Protein AF-0000000084731675 (afdb_homodimer)

Secondary structure (DSSP, 8-state):
-----SSSEEEEEE--EEES-HHHHHHHHHHHHTTHHHHHHHHH---TTSSS--THHHHHHHHHHHHHT--SGGGHHHHHH-HHHHHHHT------HHHHHHHHHHHHHTSSHHHHHHHHHHHHHHHHHHHHHHHHHHTT--SSEEEEEEEEE--EE--STTSPBPTTSSBEE--EEEEEGGGTTEEEEEE--BTTS-TTTTHHHHHHHHHHTSPTTEEEEEEEE-GGG--HHHHHHHHHHT-EEEEEPP--HHHHHHHHTS-GGG-EEETTEEEEEEEE--TT-SS-EEEEEEEEEEE-S----TTS---EEEEEEEEEE---S-HHHHHHHHHHHHHHHHHHHHIIIIIT-TTS-S-SSHHHHHHHHHHHHHHHHHHHHHHHHTS-GGGTT--HHHHIIIII---EEEEEETTEEEEEEEGGGHHHHHHHHHHHHHHHHHHHH-/-----SSSEEEEEE--EEES-HHHHHHHHHHHHTTHHHHHHHHH-S-TTSSS--HHHHHHHHHHHHHHT--SGGGHHHHHH-HHHHHHHT------HHHHHHHHHHHHHTSSHHHHHHHHHHHHHHHHHHHHHHHHHHTT--SSEEEEEEEEE--EE--STTSEEPTTSSEEE--EEEEEGGGTTEEEEEE--BTTS-TTTTHHHHHHHHHHTSPTTEEEEEEEE-GGG--HHHHHHHHHHT-EEEEEPP--HHHHHHHHTS-GGG-EEETTEEEEEEEE--TT-SS-EEEEEEEEEEE-S----TTS---EEEEEEEEEE---S-HHHHHHHHHHHHHHHHHHHHIIIIIT-TTS-S-S-HHHHHHHHHHHHHHHHHHHHHHHHTS-GGGTT--HHHHIIIII---EEEEEETTEEEEEEEGGGHHHHHHHHHHHHHHHHHHHH-

Foldseek 3Di:
DPPPDDDPDDDDDDPFQKDLFPLLLLLLLLCVLLVLLVLLQVLQDQDPVNPDDGPSLQLVLLLSCLLQFHFALQSSVVVQPRVQSCVSSVHDGHDHSVVNLVVLCVCLPPGCLLVSLLSSLLSLLQLLVVVVQVVQVVVVHDQAAEWEKEKDWDWFAAPDPLFCQAPVRGRTKIKIWIFIVVSLGATQDIDIGGRPDQLLPPVLVRVVSSQVSHYPRYGYQEYEYEQSPVDQSSQQVCVVRNHKYKYWHDPDPQNVVQVVPDDPVQWDDDDQWTKGKDWDDDPNHPDIWMKIKTWHFDQPVPPDDPVDDSRTDIDITIMTTRDPDDSVVSVVVNVVCCVSVVVLVCLLCNSSNLSYAHDSDSSSSVSSSSSSSVSSSSVLVLQVQQADPVCNPPGSVVCSVPRRRFMWTWDQDPNDIDTDGDPVCVVVSVSSSVSSNVSSVVSVVD/DPPPDDDPDDDDDDPFQKDLFPLLLLLLLLCVLLVLLVLLQVLQDQDPVNPDDGPSLQLVLLLSCLLQFHFALQSSVVVQPRPQSCVSSVHDGHDHSVVNLVVLCVCLPPGCLLVSLLSSLLSLLQLLVVVVQVVQVVVVHDQAAEWEKEKDWDWFAAPDPLFCQAPVRGRTKIKIWIFIVVSLGATQDIDIGGRPDQLLPPVLVRVVSSQVSHYPRYGYQEYEYEQSPVDQSSVQVCVVRNHKYKYWHDPDPQVVVQVVPDDPVQWDDDDQWTKGKDWDDDPNHPDIWMKIKTWHFDQPVPPDDPVDPRRGDIDITIMTTRDPDDSVVSVVVNVVCCVSVVVLVCLLCNSSNLSYAHDSDSSSSVSSSSSSSSSSSSVLVLQVQQADPVCNPPGSVVCSVPRRRFMWTWDDDPNDIDTDGDPVCVVVSVSSSVSSNVSSVVSVVD

Solvent-accessible surface area (backbone atoms only — not comparable to full-atom values): 46870 Å² total; per-residue (Å²): 128,82,84,65,50,71,52,89,57,45,82,43,66,42,88,70,39,46,20,22,42,46,32,46,47,56,55,52,40,38,43,54,31,67,44,43,56,58,49,41,27,62,48,59,43,77,53,83,88,72,80,58,74,50,54,33,54,56,50,52,57,49,38,51,32,27,63,68,45,32,58,51,63,74,44,45,53,61,59,63,67,27,57,30,50,28,59,71,68,69,49,88,73,61,74,51,56,66,52,48,55,52,47,35,42,47,26,24,56,86,38,59,39,56,63,19,50,49,53,47,44,45,50,54,51,33,54,53,35,52,51,52,48,53,55,29,54,76,68,68,47,71,78,60,44,74,32,41,40,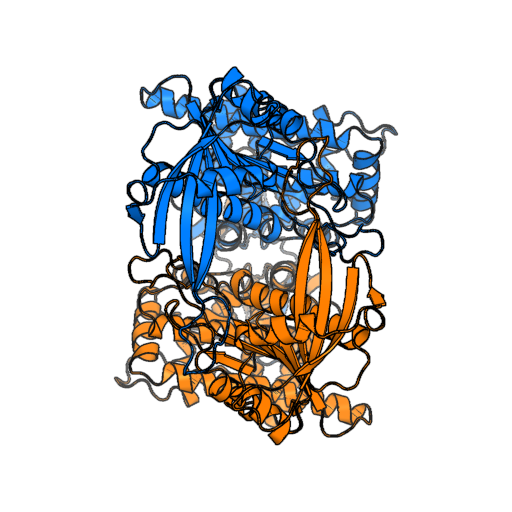38,47,49,72,46,82,27,67,40,88,53,88,76,37,44,47,19,89,85,74,40,27,15,32,35,32,36,38,33,29,26,58,80,60,79,48,32,67,62,36,70,45,73,34,58,14,68,55,62,79,55,61,64,52,52,66,50,50,53,49,38,65,68,50,50,30,83,52,49,42,69,41,31,38,39,36,48,42,57,58,59,41,40,67,43,51,42,50,26,62,73,70,62,31,37,36,44,25,28,43,47,83,15,70,68,50,47,52,54,57,68,65,54,56,76,85,58,51,38,84,43,93,83,29,31,34,34,69,50,75,45,73,52,94,76,32,85,58,73,35,37,34,36,38,32,40,30,64,36,67,28,67,24,78,46,58,92,84,48,72,65,47,56,40,75,44,76,50,42,34,35,26,69,63,83,66,57,63,69,56,52,51,55,57,54,55,48,43,58,61,50,51,49,49,51,50,44,41,45,26,64,56,37,23,53,46,54,70,90,55,86,45,66,41,23,31,37,36,51,46,51,50,40,51,44,38,50,40,49,47,50,48,43,32,68,65,42,43,56,78,89,40,68,83,59,51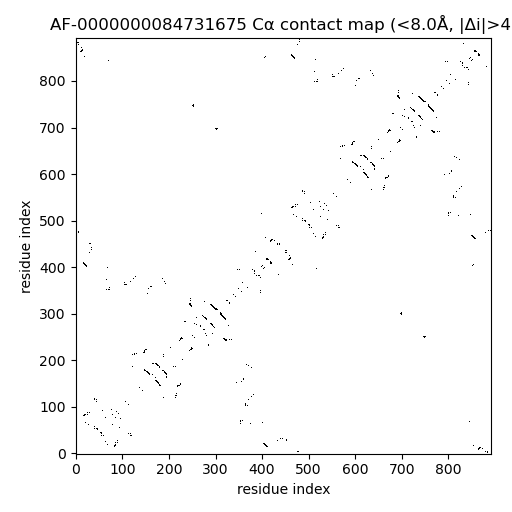,65,56,55,44,29,57,73,48,21,50,27,37,25,39,43,46,78,55,96,93,38,42,31,42,28,30,48,60,88,47,47,64,61,53,49,52,37,41,38,38,26,25,51,48,26,54,52,54,72,75,99,128,83,82,64,49,72,54,88,56,46,81,42,65,41,86,71,38,47,21,20,42,46,32,45,46,55,54,51,41,38,44,55,30,66,44,43,56,59,49,40,29,62,49,60,42,78,53,83,85,75,81,58,74,51,56,32,54,56,51,51,58,49,39,51,31,28,64,67,47,33,58,52,63,74,42,46,53,61,59,62,67,27,57,29,51,28,59,72,69,70,48,86,75,63,75,51,56,67,54,48,55,52,47,35,44,46,26,26,55,88,38,59,38,56,65,20,49,49,52,47,44,45,50,53,48,32,54,53,36,53,51,51,48,52,55,29,53,76,69,68,46,72,79,61,43,74,30,41,38,38,45,48,72,46,82,28,66,41,90,52,87,74,37,42,48,20,89,85,74,40,28,14,31,34,31,35,38,32,29,25,58,79,60,80,50,31,67,62,38,72,45,75,32,57,12,68,56,63,78,54,61,63,51,52,65,50,51,52,52,38,65,68,49,49,32,83,50,48,44,69,40,32,38,38,35,47,42,54,57,59,40,39,66,44,52,42,50,28,60,74,69,61,29,37,36,42,26,27,42,47,83,14,69,69,50,46,52,53,58,69,66,54,57,75,85,57,50,39,84,41,92,82,29,31,34,34,69,50,77,45,71,51,95,76,31,86,58,72,35,37,34,37,39,34,40,29,62,37,67,27,68,24,78,46,58,94,83,49,71,66,48,57,41,75,45,76,49,42,33,36,27,69,63,83,65,56,63,68,57,52,50,54,57,54,55,47,44,59,61,50,52,49,48,51,50,46,41,45,26,63,57,36,23,56,47,54,69,90,54,83,44,67,41,22,32,39,37,53,47,51,51,41,50,44,38,52,40,50,46,50,48,41,32,67,68,42,44,56,78,89,38,67,84,58,50,62,58,55,44,28,56,75,46,20,50,27,36,25,39,43,45,78,55,97,92,36,44,33,42,27,31,50,60,88,47,48,65,60,54,50,52,36,41,38,37,27,26,51,48,28,53,54,53,71,73,98

Structure (mmCIF, N/CA/C/O backbone):
data_AF-0000000084731675-model_v1
#
loop_
_entity.id
_entity.type
_entity.pdbx_description
1 polymer 'Probable transposase'
#
loop_
_atom_site.group_PDB
_atom_site.id
_atom_site.type_symbol
_atom_site.label_atom_id
_atom_site.label_alt_id
_atom_site.label_comp_id
_atom_site.label_asym_id
_atom_site.label_entity_id
_atom_site.label_seq_id
_atom_site.pdbx_PDB_ins_code
_atom_site.Cartn_x
_atom_site.Cartn_y
_atom_site.Cartn_z
_atom_site.occupancy
_atom_site.B_iso_or_equiv
_atom_site.auth_seq_id
_atom_site.auth_comp_id
_atom_site.auth_asym_id
_atom_site.auth_atom_id
_atom_site.pdbx_PDB_model_num
ATOM 1 N N . MET A 1 1 ? -35.625 -25.625 -14.922 1 35.34 1 MET A N 1
ATOM 2 C CA . MET A 1 1 ? -34.719 -24.562 -15.32 1 35.34 1 MET A CA 1
ATOM 3 C C . MET A 1 1 ? -33.312 -24.812 -14.781 1 35.34 1 MET A C 1
ATOM 5 O O . MET A 1 1 ? -33.125 -25.016 -13.578 1 35.34 1 MET A O 1
ATOM 9 N N . VAL A 1 2 ? -32.469 -25.406 -15.547 1 47.28 2 VAL A N 1
ATOM 10 C CA . VAL A 1 2 ? -31.141 -25.953 -15.219 1 47.28 2 VAL A CA 1
ATOM 11 C C . VAL A 1 2 ? -30.375 -24.953 -14.352 1 47.28 2 VAL A C 1
ATOM 13 O O . VAL A 1 2 ? -30.406 -23.75 -14.602 1 47.28 2 VAL A O 1
ATOM 16 N N . ARG A 1 3 ? -30.016 -25.359 -13.07 1 59.03 3 ARG A N 1
ATOM 17 C CA . ARG A 1 3 ? -29.281 -24.594 -12.062 1 59.03 3 ARG A CA 1
ATOM 18 C C . ARG A 1 3 ? -28.016 -23.984 -12.641 1 59.03 3 ARG A C 1
ATOM 20 O O . ARG A 1 3 ? -27.125 -24.703 -13.102 1 59.03 3 ARG A O 1
ATOM 27 N N . GLN A 1 4 ? -28.016 -22.625 -13.023 1 73 4 GLN A N 1
ATOM 28 C CA . GLN A 1 4 ? -26.891 -21.984 -13.703 1 73 4 GLN A CA 1
ATOM 29 C C . GLN A 1 4 ? -26.047 -21.172 -12.719 1 73 4 GLN A C 1
ATOM 31 O O . GLN A 1 4 ? -25.547 -20.094 -13.07 1 73 4 GLN A O 1
ATOM 36 N N . HIS A 1 5 ? -26.188 -21.609 -11.344 1 82.31 5 HIS A N 1
ATOM 37 C CA . HIS A 1 5 ? -25.328 -20.969 -10.359 1 82.31 5 HIS A CA 1
ATOM 38 C C . HIS A 1 5 ? -24.625 -22 -9.484 1 82.31 5 HIS A C 1
ATOM 40 O O . HIS A 1 5 ? -25.078 -23.141 -9.383 1 82.31 5 HIS A O 1
ATOM 46 N N . VAL A 1 6 ? -23.5 -21.625 -8.969 1 88.19 6 VAL A N 1
ATOM 47 C CA . VAL A 1 6 ? -22.688 -22.516 -8.148 1 88.19 6 VAL A CA 1
ATOM 48 C C . VAL A 1 6 ? -23.297 -22.641 -6.754 1 88.19 6 VAL A C 1
ATOM 50 O O . VAL A 1 6 ? -23.516 -23.75 -6.258 1 88.19 6 VAL A O 1
ATOM 53 N N . LEU A 1 7 ? -23.688 -21.562 -6.105 1 90.5 7 LEU A N 1
ATOM 54 C CA . LEU A 1 7 ? -24.328 -21.547 -4.793 1 90.5 7 LEU A CA 1
ATOM 55 C C . LEU A 1 7 ? -25.844 -21.328 -4.922 1 90.5 7 LEU A C 1
ATOM 57 O O . LEU A 1 7 ? -26.297 -20.672 -5.859 1 90.5 7 LEU A O 1
ATOM 61 N N . PRO A 1 8 ? -26.547 -21.781 -3.967 1 89.19 8 PRO A N 1
ATOM 62 C CA . PRO A 1 8 ? -28 -21.875 -4.141 1 89.19 8 PRO A CA 1
ATOM 63 C C . PRO A 1 8 ? -28.734 -20.609 -3.68 1 89.19 8 PRO A C 1
ATOM 65 O O . PRO A 1 8 ? -29.828 -20.688 -3.119 1 89.19 8 PRO A O 1
ATOM 68 N N . PHE A 1 9 ? -28.219 -19.469 -3.816 1 93.69 9 PHE A N 1
ATOM 69 C CA . PHE A 1 9 ? -28.969 -18.25 -3.527 1 93.69 9 PHE A CA 1
ATOM 70 C C . PHE A 1 9 ? -29.406 -17.562 -4.816 1 93.69 9 PHE A C 1
ATOM 72 O O . PHE A 1 9 ? -28.812 -17.781 -5.875 1 93.69 9 PHE A O 1
ATOM 79 N N . LYS A 1 10 ? -30.5 -16.828 -4.773 1 94.44 10 LYS A N 1
ATOM 80 C CA . LYS A 1 10 ? -31.031 -16.109 -5.93 1 94.44 10 LYS A CA 1
ATOM 81 C C . LYS A 1 10 ? -30.734 -14.617 -5.816 1 94.44 10 LYS A C 1
ATOM 83 O O . LYS A 1 10 ? -30.578 -14.086 -4.711 1 94.44 10 LYS A O 1
ATOM 88 N N . LEU A 1 11 ? -30.641 -13.961 -6.941 1 95.25 11 LEU A N 1
ATOM 89 C CA . LEU A 1 11 ? -30.422 -12.516 -6.996 1 95.25 11 LEU A CA 1
ATOM 90 C C . LEU A 1 11 ? -31.719 -11.781 -7.277 1 95.25 11 LEU A C 1
ATOM 92 O O . LEU A 1 11 ? -32.531 -12.219 -8.102 1 95.25 11 LEU A O 1
ATOM 96 N N . GLU A 1 12 ? -31.938 -10.766 -6.516 1 95.12 12 GLU A N 1
ATOM 97 C CA . GLU A 1 12 ? -33.094 -9.898 -6.754 1 95.12 12 GLU A CA 1
ATOM 98 C C . GLU A 1 12 ? -32.719 -8.422 -6.613 1 95.12 12 GLU A C 1
ATOM 100 O O . GLU A 1 12 ? -31.719 -8.094 -5.965 1 95.12 12 GLU A O 1
ATOM 105 N N . SER A 1 13 ? -33.5 -7.609 -7.23 1 94.12 13 SER A N 1
ATOM 106 C CA . SER A 1 13 ? -33.312 -6.172 -7.051 1 94.12 13 SER A CA 1
ATOM 107 C C . SER A 1 13 ? -34.125 -5.648 -5.883 1 94.12 13 SER A C 1
ATOM 109 O O . SER A 1 13 ? -35.125 -6.262 -5.5 1 94.12 13 SER A O 1
ATOM 111 N N . THR A 1 14 ? -33.656 -4.637 -5.324 1 92 14 THR A N 1
ATOM 112 C CA . THR A 1 14 ? -34.406 -3.945 -4.285 1 92 14 THR A CA 1
ATOM 113 C C . THR A 1 14 ? -34.438 -2.445 -4.559 1 92 14 THR A C 1
ATOM 115 O O . THR A 1 14 ? -33.531 -1.894 -5.188 1 92 14 THR A O 1
ATOM 118 N N . ASN A 1 15 ? -35.5 -1.837 -4.051 1 89.75 15 ASN A N 1
ATOM 119 C CA . ASN A 1 15 ? -35.656 -0.389 -4.156 1 89.75 15 ASN A CA 1
ATOM 120 C C . ASN A 1 15 ? -35.219 0.312 -2.873 1 89.75 15 ASN A C 1
ATOM 122 O O . ASN A 1 15 ? -35.25 1.54 -2.785 1 89.75 15 ASN A O 1
ATOM 126 N N . ASP A 1 16 ? -34.781 -0.581 -1.98 1 91.44 16 ASP A N 1
ATOM 127 C CA . ASP A 1 16 ? -34.281 0.024 -0.757 1 91.44 16 ASP A CA 1
ATOM 128 C C . ASP A 1 16 ? -33.031 0.858 -1.043 1 91.44 16 ASP A C 1
ATOM 130 O O . ASP A 1 16 ? -32.188 0.482 -1.876 1 91.44 16 ASP A O 1
ATOM 134 N N . THR A 1 17 ? -32.969 2.047 -0.427 1 94.06 17 THR A N 1
ATOM 135 C CA . THR A 1 17 ? -31.75 2.828 -0.485 1 94.06 17 THR A CA 1
ATOM 136 C C . THR A 1 17 ? -30.75 2.338 0.555 1 94.06 17 THR A C 1
ATOM 138 O O . THR A 1 17 ? -31 2.432 1.759 1 94.06 17 THR A O 1
ATOM 141 N N . MET A 1 18 ? -29.719 1.754 0.046 1 95.25 18 MET A N 1
ATOM 142 C CA . MET A 1 18 ? -28.688 1.202 0.936 1 95.25 18 MET A CA 1
ATOM 143 C C . MET A 1 18 ? -27.312 1.776 0.61 1 95.25 18 MET A C 1
ATOM 145 O O . MET A 1 18 ? -27.109 2.334 -0.469 1 95.25 18 MET A O 1
ATOM 149 N N . THR A 1 19 ? -26.484 1.759 1.546 1 96.5 19 THR A N 1
ATOM 150 C CA . THR A 1 19 ? -25.094 2.133 1.374 1 96.5 19 THR A CA 1
ATOM 151 C C . THR A 1 19 ? -24.172 1.084 1.995 1 96.5 19 THR A C 1
ATOM 153 O O . THR A 1 19 ? -24.5 0.486 3.02 1 96.5 19 THR A O 1
ATOM 156 N N . SER A 1 20 ? -23.078 0.791 1.292 1 96.25 20 SER A N 1
ATOM 157 C CA . SER A 1 20 ? -22.062 -0.092 1.858 1 96.25 20 SER A CA 1
ATOM 158 C C . SER A 1 20 ? -21.047 0.691 2.688 1 96.25 20 SER A C 1
ATOM 160 O O . SER A 1 20 ? -20.094 0.118 3.209 1 96.25 20 SER A O 1
ATOM 162 N N . GLN A 1 21 ? -21.203 1.984 2.809 1 96.81 21 GLN A N 1
ATOM 163 C CA . GLN A 1 21 ? -20.266 2.879 3.463 1 96.81 21 GLN A CA 1
ATOM 164 C C . GLN A 1 21 ? -20.938 3.703 4.551 1 96.81 21 GLN A C 1
ATOM 166 O O . GLN A 1 21 ? -20.766 4.922 4.613 1 96.81 21 GLN A O 1
ATOM 171 N N . ALA A 1 22 ? -21.734 3.08 5.34 1 97.31 22 ALA A N 1
ATOM 172 C CA . ALA A 1 22 ? -22.438 3.801 6.395 1 97.31 22 ALA A CA 1
ATOM 173 C C . ALA A 1 22 ? -21.453 4.461 7.363 1 97.31 22 ALA A C 1
ATOM 175 O O . ALA A 1 22 ? -21.734 5.535 7.898 1 97.31 22 ALA A O 1
ATOM 176 N N . GLY A 1 23 ? -20.312 3.812 7.582 1 97.19 23 GLY A N 1
ATOM 177 C CA . GLY A 1 23 ? -19.312 4.402 8.445 1 97.19 23 GLY A CA 1
ATOM 178 C C . GLY A 1 23 ? -18.672 5.645 7.855 1 97.19 23 GLY A C 1
ATOM 179 O O . GLY A 1 23 ? -18.188 6.516 8.594 1 97.19 23 GLY A O 1
ATOM 180 N N . LEU A 1 24 ? -18.594 5.723 6.539 1 97.88 24 LEU A N 1
ATOM 181 C CA . LEU A 1 24 ? -18.031 6.887 5.863 1 97.88 24 LEU A CA 1
ATOM 182 C C . LEU A 1 24 ? -18.906 8.117 6.082 1 97.88 24 LEU A C 1
ATOM 184 O O . LEU A 1 24 ? -18.422 9.25 6.004 1 97.88 24 LEU A O 1
ATOM 188 N N . VAL A 1 25 ? -20.203 7.914 6.398 1 97.94 25 VAL A N 1
ATOM 189 C CA . VAL A 1 25 ? -21.109 9.008 6.73 1 97.94 25 VAL A CA 1
ATOM 190 C C . VAL A 1 25 ? -20.625 9.719 7.992 1 97.94 25 VAL A C 1
ATOM 192 O O . VAL A 1 25 ? -20.75 10.938 8.117 1 97.94 25 VAL A O 1
ATOM 195 N N . LEU A 1 26 ? -20.078 8.938 8.914 1 98 26 LEU A N 1
ATOM 196 C CA . LEU A 1 26 ? -19.562 9.516 10.148 1 98 26 LEU A CA 1
ATOM 197 C C . LEU A 1 26 ? -18.375 10.438 9.859 1 98 26 LEU A C 1
ATOM 199 O O . LEU A 1 26 ? -18.234 11.484 10.492 1 98 26 LEU A O 1
ATOM 203 N N . PHE A 1 27 ? -17.531 10.078 8.945 1 98.44 27 PHE A N 1
ATOM 204 C CA . PHE A 1 27 ? -16.453 10.945 8.5 1 98.44 27 PHE A CA 1
ATOM 205 C C . PHE A 1 27 ? -17.016 12.211 7.855 1 98.44 27 PHE A C 1
ATOM 207 O O . PHE A 1 27 ? -16.516 13.312 8.109 1 98.44 27 PHE A O 1
ATOM 214 N N . GLY A 1 28 ? -18.016 12.039 7.004 1 98.06 28 GLY A N 1
ATOM 215 C CA . GLY A 1 28 ? -18.672 13.195 6.422 1 98.06 28 GLY A CA 1
ATOM 216 C C . GLY A 1 28 ? -19.25 14.141 7.461 1 98.06 28 GLY A C 1
ATOM 217 O O . GLY A 1 28 ? -19.156 15.359 7.316 1 98.06 28 GLY A O 1
ATOM 218 N N . GLU A 1 29 ? -19.844 13.531 8.445 1 97.69 29 GLU A N 1
ATOM 219 C CA . GLU A 1 29 ? -20.391 14.336 9.531 1 97.69 29 GLU A CA 1
ATOM 220 C C . GLU A 1 29 ? -19.297 15.086 10.273 1 97.69 29 GLU A C 1
ATOM 222 O O . GLU A 1 29 ? -19.469 16.25 10.648 1 97.69 29 GLU A O 1
ATOM 227 N N . PHE A 1 30 ? -18.219 14.469 10.484 1 97.62 30 PHE A N 1
ATOM 228 C CA . PHE A 1 30 ? -17.047 15.094 11.07 1 97.62 30 PHE A CA 1
ATOM 229 C C . PHE A 1 30 ? -16.594 16.281 10.227 1 97.62 30 PHE A C 1
ATOM 231 O O . PHE A 1 30 ? -16.281 17.344 10.766 1 97.62 30 PHE A O 1
ATOM 238 N N . LEU A 1 31 ? -16.562 16.156 8.891 1 97.88 31 LEU A N 1
ATOM 239 C CA . LEU A 1 31 ? -16.203 17.266 8.023 1 97.88 31 LEU A CA 1
ATOM 240 C C . LEU A 1 31 ? -17.141 18.453 8.234 1 97.88 31 LEU A C 1
ATOM 242 O O . LEU A 1 31 ? -16.719 19.609 8.227 1 97.88 31 LEU A O 1
ATOM 246 N N . HIS A 1 32 ? -18.422 18.109 8.438 1 96.31 32 HIS A N 1
ATOM 247 C CA . HIS A 1 32 ? -19.422 19.141 8.703 1 96.31 32 HIS A CA 1
ATOM 248 C C . HIS A 1 32 ? -19.156 19.844 10.039 1 96.31 32 HIS A C 1
ATOM 250 O O . HIS A 1 32 ? -19.359 21.047 10.172 1 96.31 32 HIS A O 1
ATOM 256 N N . SER A 1 33 ? -18.719 19.062 10.977 1 95.44 33 SER A N 1
ATOM 257 C CA . SER A 1 33 ? -18.438 19.625 12.289 1 95.44 33 SER A CA 1
ATOM 258 C C . SER A 1 33 ? -17.328 20.688 12.219 1 95.44 33 SER A C 1
ATOM 260 O O . SER A 1 33 ? -17.297 21.609 13.031 1 95.44 33 SER A O 1
ATOM 262 N N . LEU A 1 34 ? -16.484 20.578 11.242 1 95.44 34 LEU A N 1
ATOM 263 C CA . LEU A 1 34 ? -15.383 21.516 11.047 1 95.44 34 LEU A CA 1
ATOM 264 C C . LEU A 1 34 ? -15.82 22.672 10.156 1 95.44 34 LEU A C 1
ATOM 266 O O . LEU A 1 34 ? -15.023 23.562 9.859 1 95.44 34 LEU A O 1
ATOM 270 N N . ASP A 1 35 ? -17.016 22.641 9.641 1 95.06 35 ASP A N 1
ATOM 271 C CA . ASP A 1 35 ? -17.531 23.609 8.672 1 95.06 35 ASP A CA 1
ATOM 272 C C . ASP A 1 35 ? -16.625 23.688 7.445 1 95.06 35 ASP A C 1
ATOM 274 O O . ASP A 1 35 ? -16.312 24.781 6.969 1 95.06 35 ASP A O 1
ATOM 278 N N . LEU A 1 36 ? -16.172 22.562 6.996 1 96.62 36 LEU A N 1
ATOM 279 C CA . LEU A 1 36 ? -15.172 22.469 5.941 1 96.62 36 LEU A CA 1
ATOM 280 C C . LEU A 1 36 ? -15.719 23 4.625 1 96.62 36 LEU A C 1
ATOM 282 O O . LEU A 1 36 ? -14.992 23.641 3.854 1 96.62 36 LEU A O 1
ATOM 286 N N . LYS A 1 37 ? -17.016 22.734 4.316 1 95.75 37 LYS A N 1
ATOM 287 C CA . LYS A 1 37 ? -17.641 23.234 3.094 1 95.75 37 LYS A CA 1
ATOM 288 C C . LYS A 1 37 ? -17.5 24.734 2.973 1 95.75 37 LYS A C 1
ATOM 290 O O . LYS A 1 37 ? -17.047 25.25 1.942 1 95.75 37 LYS A O 1
ATOM 295 N N . ARG A 1 38 ? -17.844 25.391 3.99 1 95 38 ARG A N 1
ATOM 296 C CA . ARG A 1 38 ? -17.766 26.859 4.004 1 95 38 ARG A CA 1
ATOM 297 C C . ARG A 1 38 ? -16.312 27.328 3.918 1 95 38 ARG A C 1
ATOM 299 O O . ARG A 1 38 ? -16.016 28.281 3.201 1 95 38 ARG A O 1
ATOM 306 N N . GLU A 1 39 ? -15.445 26.656 4.656 1 95.38 39 GLU A N 1
ATOM 307 C CA . GLU A 1 39 ? -14.031 27.031 4.656 1 95.38 39 GLU A CA 1
ATOM 308 C C . GLU A 1 39 ? -13.43 26.906 3.26 1 95.38 39 GLU A C 1
ATOM 310 O O . GLU A 1 39 ? -12.672 27.781 2.824 1 95.38 39 GLU A O 1
ATOM 315 N N . ILE A 1 40 ? -13.773 25.844 2.559 1 96.94 40 ILE A N 1
ATOM 316 C CA . ILE A 1 40 ? -13.258 25.625 1.212 1 96.94 40 ILE A CA 1
ATOM 317 C C . ILE A 1 40 ? -13.805 26.688 0.266 1 96.94 40 ILE A C 1
ATOM 319 O O . ILE A 1 40 ? -13.039 27.312 -0.478 1 96.94 40 ILE A O 1
ATOM 323 N N . ASP A 1 41 ? -15.078 26.922 0.281 1 95.69 41 ASP A N 1
ATOM 324 C CA . ASP A 1 41 ? -15.695 27.875 -0.64 1 95.69 41 ASP A CA 1
ATOM 325 C C . ASP A 1 41 ? -15.188 29.297 -0.387 1 95.69 41 ASP A C 1
ATOM 327 O O . ASP A 1 41 ? -14.984 30.062 -1.328 1 95.69 41 ASP A O 1
ATOM 331 N N . ARG A 1 42 ? -14.977 29.609 0.866 1 94.75 42 ARG A N 1
ATOM 332 C CA . ARG A 1 42 ? -14.406 30.922 1.197 1 94.75 42 ARG A CA 1
ATOM 333 C C . ARG A 1 42 ? -12.992 31.047 0.658 1 94.75 42 ARG A C 1
ATOM 335 O O . ARG A 1 42 ? -12.625 32.094 0.115 1 94.75 42 ARG A O 1
ATOM 342 N N . ALA A 1 43 ? -12.203 30.062 0.802 1 95.44 43 ALA A N 1
ATOM 343 C CA . ALA A 1 43 ? -10.805 30.094 0.374 1 95.44 43 ALA A CA 1
ATOM 344 C C . ALA A 1 43 ? -10.703 30.188 -1.146 1 95.44 43 ALA A C 1
ATOM 346 O O . ALA A 1 43 ? -9.836 30.891 -1.672 1 95.44 43 ALA A O 1
ATOM 347 N N . PHE A 1 44 ? -11.57 29.5 -1.873 1 94.12 44 PHE A N 1
ATOM 348 C CA . PHE A 1 44 ? -11.516 29.453 -3.328 1 94.12 44 PHE A CA 1
ATOM 349 C C . PHE A 1 44 ? -12.219 30.656 -3.936 1 94.12 44 PHE A C 1
ATOM 351 O O . PHE A 1 44 ? -11.93 31.047 -5.066 1 94.12 44 PHE A O 1
ATOM 358 N N . GLY A 1 45 ? -13.109 31.203 -3.219 1 87.69 45 GLY A N 1
ATOM 359 C CA . GLY A 1 45 ? -13.883 32.344 -3.734 1 87.69 45 GLY A CA 1
ATOM 360 C C . GLY A 1 45 ? -15.039 31.891 -4.617 1 87.69 45 GLY A C 1
ATOM 361 O O . GLY A 1 45 ? -15.305 30.703 -4.766 1 87.69 45 GLY A O 1
ATOM 362 N N . ILE A 1 46 ? -15.781 32.875 -5.168 1 76.44 46 ILE A N 1
ATOM 363 C CA . ILE A 1 46 ? -16.969 32.625 -5.965 1 76.44 46 ILE A CA 1
ATOM 364 C C . ILE A 1 46 ? -16.578 32.219 -7.383 1 76.44 46 ILE A C 1
ATOM 366 O O . ILE A 1 46 ? -15.672 32.812 -7.977 1 76.44 46 ILE A O 1
ATOM 370 N N . PRO A 1 47 ? -17.172 31.047 -7.777 1 71.81 47 PRO A N 1
ATOM 371 C CA . PRO A 1 47 ? -16.844 30.641 -9.141 1 71.81 47 PRO A CA 1
ATOM 372 C C . PRO A 1 47 ? -17.125 31.719 -10.172 1 71.81 47 PRO A C 1
ATOM 374 O O . PRO A 1 47 ? -18.016 32.562 -9.969 1 71.81 47 PRO A O 1
ATOM 377 N N . GLY A 1 48 ? -16.172 32.156 -11.055 1 60.31 48 GLY A N 1
ATOM 378 C CA . GLY A 1 48 ? -16.312 33.25 -12.023 1 60.31 48 GLY A CA 1
ATOM 379 C C . GLY A 1 48 ? -17.672 33.281 -12.688 1 60.31 48 GLY A C 1
ATOM 380 O O . GLY A 1 48 ? -18.312 34.344 -12.727 1 60.31 48 GLY A O 1
ATOM 381 N N . SER A 1 49 ? -17.984 32.344 -13.641 1 55.66 49 SER A N 1
ATOM 382 C CA . SER A 1 49 ? -19.141 32.562 -14.492 1 55.66 49 SER A CA 1
ATOM 383 C C . SER A 1 49 ? -20.438 32.312 -13.742 1 55.66 49 SER A C 1
ATOM 385 O O . SER A 1 49 ? -21.531 32.469 -14.297 1 55.66 49 SER A O 1
ATOM 387 N N . GLY A 1 50 ? -20.641 32.406 -12.391 1 55.34 50 GLY A N 1
ATOM 388 C CA . GLY A 1 50 ? -21.859 32.25 -11.602 1 55.34 50 GLY A CA 1
ATOM 389 C C . GLY A 1 50 ? -22.438 30.844 -11.688 1 55.34 50 GLY A C 1
ATOM 390 O O . GLY A 1 50 ? -23.312 30.484 -10.891 1 55.34 50 GLY A O 1
ATOM 391 N N . ALA A 1 51 ? -22.375 30.109 -12.852 1 56.91 51 ALA A N 1
ATOM 392 C CA . ALA A 1 51 ? -23.141 28.906 -13.125 1 56.91 51 ALA A CA 1
ATOM 393 C C . ALA A 1 51 ? -22.359 27.656 -12.758 1 56.91 51 ALA A C 1
ATOM 395 O O . ALA A 1 51 ? -22.891 26.547 -12.828 1 56.91 51 ALA A O 1
ATOM 396 N N . GLY A 1 52 ? -21.172 27.75 -12.062 1 78 52 GLY A N 1
ATOM 397 C CA . GLY A 1 52 ? -20.453 26.5 -11.875 1 78 52 GLY A CA 1
ATOM 398 C C . GLY A 1 52 ? -20.5 26 -10.438 1 78 52 GLY A C 1
ATOM 399 O O . GLY A 1 52 ? -20.984 26.703 -9.547 1 78 52 GLY A O 1
ATOM 400 N N . TYR A 1 53 ? -20.328 24.797 -10.164 1 88.25 53 TYR A N 1
ATOM 401 C CA . TYR A 1 53 ? -20.25 24.203 -8.836 1 88.25 53 TYR A CA 1
ATOM 402 C C . TYR A 1 53 ? -19.234 24.938 -7.969 1 88.25 53 TYR A C 1
ATOM 404 O O . TYR A 1 53 ? -18.188 25.344 -8.461 1 88.25 53 TYR A O 1
ATOM 412 N N . PRO A 1 54 ? -19.656 25.281 -6.754 1 92.56 54 PRO A N 1
ATOM 413 C CA . PRO A 1 54 ? -18.625 25.781 -5.84 1 92.56 54 PRO A CA 1
ATOM 414 C C . PRO A 1 54 ? -17.484 24.781 -5.637 1 92.56 54 PRO A C 1
ATOM 416 O O . PRO A 1 54 ? -17.625 23.609 -5.965 1 92.56 54 PRO A O 1
ATOM 419 N N . ALA A 1 55 ? -16.344 25.281 -5.16 1 95.19 55 ALA A N 1
ATOM 420 C CA . ALA A 1 55 ? -15.156 24.453 -5 1 95.19 55 ALA A CA 1
ATOM 421 C C . ALA A 1 55 ? -15.422 23.281 -4.074 1 95.19 55 ALA A C 1
ATOM 423 O O . ALA A 1 55 ? -14.875 22.188 -4.27 1 95.19 55 ALA A O 1
ATOM 424 N N . SER A 1 56 ? -16.281 23.484 -3.061 1 96.31 56 SER A N 1
ATOM 425 C CA . SER A 1 56 ? -16.578 22.422 -2.1 1 96.31 56 SER A CA 1
ATOM 426 C C . SER A 1 56 ? -17.266 21.25 -2.777 1 96.31 56 SER A C 1
ATOM 428 O O . SER A 1 56 ? -17.109 20.094 -2.338 1 96.31 56 SER A O 1
ATOM 430 N N . ALA A 1 57 ? -17.984 21.469 -3.867 1 96.06 57 ALA A N 1
ATOM 431 C CA . ALA A 1 57 ? -18.672 20.406 -4.605 1 96.06 57 ALA A CA 1
ATOM 432 C C . ALA A 1 57 ? -17.672 19.469 -5.27 1 96.06 57 ALA A C 1
ATOM 434 O O . ALA A 1 57 ? -18.016 18.328 -5.59 1 96.06 57 ALA A O 1
ATOM 435 N N . TYR A 1 58 ? -16.484 19.938 -5.492 1 96.44 58 TYR A N 1
ATOM 436 C CA . TYR A 1 58 ? -15.43 19.125 -6.066 1 96.44 58 TYR A CA 1
ATOM 437 C C . TYR A 1 58 ? -14.57 18.5 -4.969 1 96.44 58 TYR A C 1
ATOM 439 O O . TYR A 1 58 ? -14.289 17.297 -4.996 1 96.44 58 TYR A O 1
ATOM 447 N N . VAL A 1 59 ? -14.203 19.266 -3.951 1 97.69 59 VAL A N 1
ATOM 448 C CA . VAL A 1 59 ? -13.219 18.859 -2.961 1 97.69 59 VAL A CA 1
ATOM 449 C C . VAL A 1 59 ? -13.828 17.812 -2.025 1 97.69 59 VAL A C 1
ATOM 451 O O . VAL A 1 59 ? -13.195 16.797 -1.727 1 97.69 59 VAL A O 1
ATOM 454 N N . LEU A 1 60 ? -15.094 17.984 -1.581 1 98 60 LEU A N 1
ATOM 455 C CA . LEU A 1 60 ? -15.695 17.125 -0.57 1 98 60 LEU A CA 1
ATOM 456 C C . LEU A 1 60 ? -15.859 15.703 -1.098 1 98 60 LEU A C 1
ATOM 458 O O . LEU A 1 60 ? -15.469 14.742 -0.438 1 98 60 LEU A O 1
ATOM 462 N N . PRO A 1 61 ? -16.375 15.508 -2.352 1 97.69 61 PRO A N 1
ATOM 463 C CA . PRO A 1 61 ? -16.453 14.141 -2.875 1 97.69 61 PRO A CA 1
ATOM 464 C C . PRO A 1 61 ? -15.086 13.477 -3.012 1 97.69 61 PRO A C 1
ATOM 466 O O . PRO A 1 61 ? -14.961 12.273 -2.793 1 97.69 61 PRO A O 1
ATOM 469 N N . LEU A 1 62 ? -14.094 14.266 -3.35 1 97.75 62 LEU A N 1
ATOM 470 C CA . LEU A 1 62 ? -12.742 13.719 -3.451 1 97.75 62 LEU A CA 1
ATOM 471 C C . LEU A 1 62 ? -12.242 13.258 -2.088 1 97.75 62 LEU A C 1
ATOM 473 O O . LEU A 1 62 ? -11.602 12.203 -1.981 1 97.75 62 LEU A O 1
ATOM 477 N N . LEU A 1 63 ? -12.539 14.039 -1.063 1 98.5 63 LEU A N 1
ATOM 478 C CA . LEU A 1 63 ? -12.141 13.656 0.288 1 98.5 63 LEU A CA 1
ATOM 479 C C . LEU A 1 63 ? -12.82 12.359 0.71 1 98.5 63 LEU A C 1
ATOM 481 O O . LEU A 1 63 ? -12.18 11.484 1.304 1 98.5 63 LEU A O 1
ATOM 485 N N . LEU A 1 64 ? -14.141 12.211 0.383 1 98.38 64 LEU A N 1
ATOM 486 C CA . LEU A 1 64 ? -14.875 11 0.708 1 98.38 64 LEU A CA 1
ATOM 487 C C . LEU A 1 64 ? -14.305 9.805 -0.05 1 98.38 64 LEU A C 1
ATOM 489 O O . LEU A 1 64 ? -14.094 8.734 0.533 1 98.38 64 LEU A O 1
ATOM 493 N N . MET A 1 65 ? -14.008 10.008 -1.311 1 97.69 65 MET A N 1
ATOM 494 C CA . MET A 1 65 ? -13.492 8.938 -2.16 1 97.69 65 MET A CA 1
ATOM 495 C C . MET A 1 65 ? -12.133 8.461 -1.667 1 97.69 65 MET A C 1
ATOM 497 O O . MET A 1 65 ? -11.914 7.262 -1.489 1 97.69 65 MET A O 1
ATOM 501 N N . LEU A 1 66 ? -11.25 9.43 -1.372 1 97.88 66 LEU A N 1
ATOM 502 C CA . LEU A 1 66 ? -9.883 9.094 -0.977 1 97.88 66 LEU A CA 1
ATOM 503 C C . LEU A 1 66 ? -9.867 8.414 0.387 1 97.88 66 LEU A C 1
ATOM 505 O O . LEU A 1 66 ? -9.047 7.527 0.63 1 97.88 66 LEU A O 1
ATOM 509 N N . ASN A 1 67 ? -10.727 8.797 1.29 1 98.12 67 ASN A N 1
ATOM 510 C CA . ASN A 1 67 ? -10.844 8.117 2.574 1 98.12 67 ASN A CA 1
ATOM 511 C C . ASN A 1 67 ? -11.492 6.746 2.426 1 98.12 67 ASN A C 1
ATOM 513 O O . ASN A 1 67 ? -11.109 5.797 3.115 1 98.12 67 ASN A O 1
ATOM 517 N N . GLY A 1 68 ? -12.414 6.641 1.553 1 97.31 68 GLY A N 1
ATOM 518 C CA . GLY A 1 68 ? -13.18 5.414 1.399 1 97.31 68 GLY A CA 1
ATOM 519 C C . GLY A 1 68 ? -12.406 4.316 0.685 1 97.31 68 GLY A C 1
ATOM 520 O O . GLY A 1 68 ? -12.688 3.133 0.873 1 97.31 68 GLY A O 1
ATOM 521 N N . GLY A 1 69 ? -11.555 4.734 -0.232 1 95.19 69 GLY A N 1
ATOM 522 C CA . GLY A 1 69 ? -10.742 3.707 -0.856 1 95.19 69 GLY A CA 1
ATOM 523 C C . GLY A 1 69 ? -10.539 3.924 -2.344 1 95.19 69 GLY A C 1
ATOM 524 O O . GLY A 1 69 ? -9.773 3.201 -2.984 1 95.19 69 GLY A O 1
ATOM 525 N N . GLY A 1 70 ? -11.258 4.902 -2.898 1 95.44 70 GLY A N 1
ATOM 526 C CA . GLY A 1 70 ? -11.047 5.234 -4.297 1 95.44 70 GLY A CA 1
ATOM 527 C C . GLY A 1 70 ? -9.68 5.844 -4.562 1 95.44 70 GLY A C 1
ATOM 528 O O . GLY A 1 70 ? -9.07 6.422 -3.664 1 95.44 70 GLY A O 1
ATOM 529 N N . ARG A 1 71 ? -9.242 5.734 -5.879 1 91.31 71 ARG A N 1
ATOM 530 C CA . ARG A 1 71 ? -7.871 6.152 -6.152 1 91.31 71 ARG A CA 1
ATOM 531 C C . ARG A 1 71 ? -7.793 6.969 -7.438 1 91.31 71 ARG A C 1
ATOM 533 O O . ARG A 1 71 ? -6.82 7.691 -7.656 1 91.31 71 ARG A O 1
ATOM 540 N N . SER A 1 72 ? -8.773 6.84 -8.273 1 91.5 72 SER A N 1
ATOM 541 C CA . SER A 1 72 ? -8.805 7.562 -9.539 1 91.5 72 SER A CA 1
ATOM 542 C C . SER A 1 72 ? -10.062 8.406 -9.664 1 91.5 72 SER A C 1
ATOM 544 O O . SER A 1 72 ? -11.031 8.203 -8.93 1 91.5 72 SER A O 1
ATOM 546 N N . LEU A 1 73 ? -10.031 9.312 -10.586 1 94.25 73 LEU A N 1
ATOM 547 C CA . LEU A 1 73 ? -11.203 10.172 -10.758 1 94.25 73 LEU A CA 1
ATOM 548 C C . LEU A 1 73 ? -12.43 9.352 -11.141 1 94.25 73 LEU A C 1
ATOM 550 O O . LEU A 1 73 ? -13.547 9.68 -10.734 1 94.25 73 LEU A O 1
ATOM 554 N N . SER A 1 74 ? -12.18 8.273 -11.891 1 92.38 74 SER A N 1
ATOM 555 C CA . SER A 1 74 ? -13.297 7.438 -12.297 1 92.38 74 SER A CA 1
ATOM 556 C C . SER A 1 74 ? -13.953 6.766 -11.094 1 92.38 74 SER A C 1
ATOM 558 O O . SER A 1 74 ? -15.133 6.391 -11.156 1 92.38 74 SER A O 1
ATOM 560 N N . ASP A 1 75 ? -13.242 6.66 -10.016 1 94.75 75 ASP A N 1
ATOM 561 C CA . ASP A 1 75 ? -13.773 6.027 -8.805 1 94.75 75 ASP A CA 1
ATOM 562 C C . ASP A 1 75 ? -14.836 6.902 -8.148 1 94.75 75 ASP A C 1
ATOM 564 O O . ASP A 1 75 ? -15.586 6.434 -7.289 1 94.75 75 ASP A O 1
ATOM 568 N N . LEU A 1 76 ? -14.93 8.156 -8.531 1 95.94 76 LEU A N 1
ATOM 569 C CA . LEU A 1 76 ? -15.945 9.062 -8.008 1 95.94 76 LEU A CA 1
ATOM 570 C C . LEU A 1 76 ? -17.344 8.57 -8.359 1 95.94 76 LEU A C 1
ATOM 572 O O . LEU A 1 76 ? -18.328 8.938 -7.707 1 95.94 76 LEU A O 1
ATOM 576 N N . ARG A 1 77 ? -17.375 7.766 -9.359 1 93.31 77 ARG A N 1
ATOM 577 C CA . ARG A 1 77 ? -18.672 7.234 -9.789 1 93.31 77 ARG A CA 1
ATOM 578 C C . ARG A 1 77 ? -19.297 6.398 -8.68 1 93.31 77 ARG A C 1
ATOM 580 O O . ARG A 1 77 ? -20.531 6.379 -8.539 1 93.31 77 ARG A O 1
ATOM 587 N N . MET A 1 78 ? -18.438 5.75 -7.895 1 93.81 78 MET A N 1
ATOM 588 C CA . MET A 1 78 ? -18.969 4.941 -6.793 1 93.81 78 MET A CA 1
ATOM 589 C C . MET A 1 78 ? -19.625 5.824 -5.734 1 93.81 78 MET A C 1
ATOM 591 O O . MET A 1 78 ? -20.625 5.434 -5.137 1 93.81 78 MET A O 1
ATOM 595 N N . ILE A 1 79 ? -19.062 7.008 -5.508 1 95.38 79 ILE A N 1
ATOM 596 C CA . ILE A 1 79 ? -19.656 7.961 -4.582 1 95.38 79 ILE A CA 1
ATOM 597 C C . ILE A 1 79 ? -20.953 8.508 -5.172 1 95.38 79 ILE A C 1
ATOM 599 O O . ILE A 1 79 ? -21.969 8.578 -4.488 1 95.38 79 ILE A O 1
ATOM 603 N N . ALA A 1 80 ? -20.891 8.82 -6.453 1 94.94 80 ALA A N 1
ATOM 604 C CA . ALA A 1 80 ? -22.047 9.414 -7.133 1 94.94 80 ALA A CA 1
ATOM 605 C C . ALA A 1 80 ? -23.234 8.461 -7.145 1 94.94 80 ALA A C 1
ATOM 607 O O . ALA A 1 80 ? -24.391 8.883 -7.062 1 94.94 80 ALA A O 1
ATOM 608 N N . ARG A 1 81 ? -23 7.242 -7.176 1 92.38 81 ARG A N 1
ATOM 609 C CA . ARG A 1 81 ? -24.062 6.23 -7.285 1 92.38 81 ARG A CA 1
ATOM 610 C C . ARG A 1 81 ? -24.641 5.895 -5.914 1 92.38 81 ARG A C 1
ATOM 612 O O . ARG A 1 81 ? -25.703 5.289 -5.816 1 92.38 81 ARG A O 1
ATOM 619 N N . ASP A 1 82 ? -23.922 6.203 -4.883 1 94.62 82 ASP A N 1
ATOM 620 C CA . ASP A 1 82 ? -24.359 5.867 -3.533 1 94.62 82 ASP A CA 1
ATOM 621 C C . ASP A 1 82 ? -25.359 6.902 -3.012 1 94.62 82 ASP A C 1
ATOM 623 O O . ASP A 1 82 ? -25 7.754 -2.193 1 94.62 82 ASP A O 1
ATOM 627 N N . LYS A 1 83 ? -26.594 6.758 -3.357 1 93.94 83 LYS A N 1
ATOM 628 C CA . LYS A 1 83 ? -27.641 7.711 -3.006 1 93.94 83 LYS A CA 1
ATOM 629 C C . LYS A 1 83 ? -27.844 7.77 -1.494 1 93.94 83 LYS A C 1
ATOM 631 O O . LYS A 1 83 ? -28.188 8.82 -0.95 1 93.94 83 LYS A O 1
ATOM 636 N N . GLY A 1 84 ? -27.656 6.625 -0.848 1 95.06 84 GLY A N 1
ATOM 637 C CA . GLY A 1 84 ? -27.766 6.621 0.603 1 95.06 84 GLY A CA 1
ATOM 638 C C . GLY A 1 84 ? -26.75 7.52 1.275 1 95.06 84 GLY A C 1
ATOM 639 O O . GLY A 1 84 ? -27.094 8.375 2.09 1 95.06 84 GLY A O 1
ATOM 640 N N . LEU A 1 85 ? -25.5 7.363 0.886 1 96.56 85 LEU A N 1
ATOM 641 C CA . LEU A 1 85 ? -24.422 8.18 1.418 1 96.56 85 LEU A CA 1
ATOM 642 C C . LEU A 1 85 ? -24.672 9.656 1.149 1 96.56 85 LEU A C 1
ATOM 644 O O . LEU A 1 85 ? -24.547 10.484 2.057 1 96.56 85 LEU A O 1
ATOM 648 N N . LEU A 1 86 ? -25.062 9.992 -0.083 1 96.44 86 LEU A N 1
ATOM 649 C CA . LEU A 1 86 ? -25.25 11.375 -0.502 1 96.44 86 LEU A CA 1
ATOM 650 C C . LEU A 1 86 ? -26.422 12.016 0.244 1 96.44 86 LEU A C 1
ATOM 652 O O . LEU A 1 86 ? -26.312 13.156 0.707 1 96.44 86 LEU A O 1
ATOM 656 N N . SER A 1 87 ? -27.484 11.281 0.414 1 95.5 87 SER A N 1
ATOM 657 C CA . SER A 1 87 ? -28.656 11.82 1.1 1 95.5 87 SER A CA 1
ATOM 658 C C . SER A 1 87 ? -28.344 12.125 2.562 1 95.5 87 SER A C 1
ATOM 660 O O . SER A 1 87 ? -28.734 13.172 3.078 1 95.5 87 SER A O 1
ATOM 662 N N . LEU A 1 88 ? -27.656 11.25 3.186 1 96.38 88 LEU A N 1
ATOM 663 C CA . LEU A 1 88 ? -27.328 11.422 4.598 1 96.38 88 LEU A CA 1
ATOM 664 C C . LEU A 1 88 ? -26.406 12.617 4.801 1 96.38 88 LEU A C 1
ATOM 666 O O . LEU A 1 88 ? -26.484 13.289 5.832 1 96.38 88 LEU A O 1
ATOM 670 N N . LEU A 1 89 ? -25.562 12.883 3.811 1 96.56 89 LEU A N 1
ATOM 671 C CA . LEU A 1 89 ? -24.578 13.961 3.938 1 96.56 89 LEU A CA 1
ATOM 672 C C . LEU A 1 89 ? -25.125 15.266 3.361 1 96.56 89 LEU A C 1
ATOM 674 O O . LEU A 1 89 ? -24.453 16.297 3.402 1 96.56 89 LEU A O 1
ATOM 678 N N . GLY A 1 90 ? -26.281 15.219 2.797 1 94.19 90 GLY A N 1
ATOM 679 C CA . GLY A 1 90 ? -26.891 16.406 2.221 1 94.19 90 GLY A CA 1
ATOM 680 C C . GLY A 1 90 ? -26.219 16.859 0.938 1 94.19 90 GLY A C 1
ATOM 681 O O . GLY A 1 90 ? -26.109 18.062 0.685 1 94.19 90 GLY A O 1
ATOM 682 N N . ILE A 1 91 ? -25.656 15.883 0.182 1 94.25 91 ILE A N 1
ATOM 683 C CA . ILE A 1 91 ? -25.016 16.188 -1.095 1 94.25 91 ILE A CA 1
ATOM 684 C C . ILE A 1 91 ? -25.984 15.875 -2.238 1 94.25 91 ILE A C 1
ATOM 686 O O . ILE A 1 91 ? -26.406 14.727 -2.4 1 94.25 91 ILE A O 1
ATOM 690 N N . GLU A 1 92 ? -26.328 16.812 -2.992 1 87.38 92 GLU A N 1
ATOM 691 C CA . GLU A 1 92 ? -27.344 16.641 -4.016 1 87.38 92 GLU A CA 1
ATOM 692 C C . GLU A 1 92 ? -26.766 16.047 -5.293 1 87.38 92 GLU A C 1
ATOM 694 O O . GLU A 1 92 ? -27.359 15.18 -5.914 1 87.38 92 GLU A O 1
ATOM 699 N N . ALA A 1 93 ? -25.672 16.609 -5.703 1 85.62 93 ALA A N 1
ATOM 700 C CA . ALA A 1 93 ? -25.078 16.109 -6.938 1 85.62 93 ALA A CA 1
ATOM 701 C C . ALA A 1 93 ? -23.547 16.172 -6.883 1 85.62 93 ALA A C 1
ATOM 703 O O . ALA A 1 93 ? -22.984 17.016 -6.176 1 85.62 93 ALA A O 1
ATOM 704 N N . ILE A 1 94 ? -23 15.258 -7.57 1 92.81 94 ILE A N 1
ATOM 705 C CA . ILE A 1 94 ? -21.562 15.195 -7.742 1 92.81 94 ILE A CA 1
ATOM 706 C C . ILE A 1 94 ? -21.203 15.469 -9.203 1 92.81 94 ILE A C 1
ATOM 708 O O . ILE A 1 94 ? -21.797 14.891 -10.109 1 92.81 94 ILE A O 1
ATOM 712 N N . PRO A 1 95 ? -20.312 16.422 -9.422 1 94.19 95 PRO A N 1
ATOM 713 C CA . PRO A 1 95 ? -19.875 16.656 -10.805 1 94.19 95 PRO A CA 1
ATOM 714 C C . PRO A 1 95 ? -19.375 15.391 -11.484 1 94.19 95 PRO A C 1
ATOM 716 O O . PRO A 1 95 ? -18.984 14.438 -10.812 1 94.19 95 PRO A O 1
ATOM 719 N N . SER A 1 96 ? -19.453 15.375 -12.812 1 94.25 96 SER A N 1
ATOM 720 C CA . SER A 1 96 ? -18.938 14.242 -13.586 1 94.25 96 SER A CA 1
ATOM 721 C C . SER A 1 96 ? -17.422 14.141 -13.477 1 94.25 96 SER A C 1
ATOM 723 O O . SER A 1 96 ? -16.766 15.102 -13.094 1 94.25 96 SER A O 1
ATOM 725 N N . THR A 1 97 ? -16.953 12.961 -13.836 1 93.88 97 THR A N 1
ATOM 726 C CA . THR A 1 97 ? -15.516 12.734 -13.797 1 93.88 97 THR A CA 1
ATOM 727 C C . THR A 1 97 ? -14.789 13.719 -14.711 1 93.88 97 THR A C 1
ATOM 729 O O . THR A 1 97 ? -13.734 14.234 -14.352 1 93.88 97 THR A O 1
ATOM 732 N N . ASP A 1 98 ? -15.352 13.992 -15.844 1 93.56 98 ASP A N 1
ATOM 733 C CA . ASP A 1 98 ? -14.773 14.953 -16.781 1 93.56 98 ASP A CA 1
ATOM 734 C C . ASP A 1 98 ? -14.75 16.359 -16.188 1 93.56 98 ASP A C 1
ATOM 736 O O . ASP A 1 98 ? -13.781 17.094 -16.359 1 93.56 98 ASP A O 1
ATOM 740 N N . ALA A 1 99 ? -15.82 16.672 -15.547 1 94.62 99 ALA A N 1
ATOM 741 C CA . ALA A 1 99 ? -15.898 17.984 -14.906 1 94.62 99 ALA A CA 1
ATOM 742 C C . ALA A 1 99 ? -14.828 18.125 -13.828 1 94.62 99 ALA A C 1
ATOM 744 O O . ALA A 1 99 ? -14.242 19.203 -13.664 1 94.62 99 ALA A O 1
ATOM 745 N N . PHE A 1 100 ? -14.547 17.062 -13.148 1 95.5 100 PHE A N 1
ATOM 746 C CA . PHE A 1 100 ? -13.5 17.078 -12.133 1 95.5 100 PHE A CA 1
ATOM 747 C C . PHE A 1 100 ? -12.141 17.328 -12.766 1 95.5 100 PHE A C 1
ATOM 749 O O . PHE A 1 100 ? -11.367 18.156 -12.266 1 95.5 100 PHE A O 1
ATOM 756 N N . GLY A 1 101 ? -11.883 16.625 -13.859 1 94.75 101 GLY A N 1
ATOM 757 C CA . GLY A 1 101 ? -10.625 16.828 -14.555 1 94.75 101 GLY A CA 1
ATOM 758 C C . GLY A 1 101 ? -10.438 18.25 -15.031 1 94.75 101 GLY A C 1
ATOM 759 O O . GLY A 1 101 ? -9.359 18.844 -14.852 1 94.75 101 GLY A O 1
ATOM 760 N N . ARG A 1 102 ? -11.469 18.828 -15.547 1 93.81 102 ARG A N 1
ATOM 761 C CA . ARG A 1 102 ? -11.414 20.219 -16.016 1 93.81 102 ARG A CA 1
ATOM 762 C C . ARG A 1 102 ? -11.211 21.172 -14.859 1 93.81 102 ARG A C 1
ATOM 764 O O . ARG A 1 102 ? -10.453 22.141 -14.969 1 93.81 102 ARG A O 1
ATOM 771 N N . TRP A 1 103 ? -11.883 20.891 -13.812 1 95 103 TRP A N 1
ATOM 772 C CA . TRP A 1 103 ? -11.781 21.75 -12.648 1 95 103 TRP A CA 1
ATOM 773 C C . TRP A 1 103 ? -10.367 21.734 -12.078 1 95 103 TRP A C 1
ATOM 775 O O . TRP A 1 103 ? -9.82 22.781 -11.742 1 95 103 TRP A O 1
ATOM 785 N N . LEU A 1 104 ? -9.758 20.594 -11.992 1 96.06 104 LEU A N 1
ATOM 786 C CA . LEU A 1 104 ? -8.391 20.469 -11.5 1 96.06 104 LEU A CA 1
ATOM 787 C C . LEU A 1 104 ? -7.426 21.266 -12.383 1 96.06 104 LEU A C 1
ATOM 789 O O . LEU A 1 104 ? -6.539 21.953 -11.867 1 96.06 104 LEU A O 1
ATOM 793 N N . ARG A 1 105 ? -7.602 21.172 -13.648 1 94.5 105 ARG A N 1
ATOM 794 C CA . ARG A 1 105 ? -6.73 21.891 -14.578 1 94.5 105 ARG A CA 1
ATOM 795 C C . ARG A 1 105 ? -6.91 23.391 -14.461 1 94.5 105 ARG A C 1
ATOM 797 O O . ARG A 1 105 ? -5.93 24.141 -14.461 1 94.5 105 ARG A O 1
ATOM 804 N N . ARG A 1 106 ? -8.109 23.781 -14.273 1 92.62 106 ARG A N 1
ATOM 805 C CA . ARG A 1 106 ? -8.398 25.219 -14.18 1 92.62 106 ARG A CA 1
ATOM 806 C C . ARG A 1 106 ? -7.895 25.797 -12.859 1 92.62 106 ARG A C 1
ATOM 808 O O . ARG A 1 106 ? -7.211 26.812 -12.852 1 92.62 106 ARG A O 1
ATOM 815 N N . MET A 1 107 ? -8.195 25.125 -11.812 1 93.19 107 MET A N 1
ATOM 816 C CA . MET A 1 107 ? -7.859 25.641 -10.484 1 93.19 107 MET A CA 1
ATOM 817 C C . MET A 1 107 ? -6.375 25.469 -10.195 1 93.19 107 MET A C 1
ATOM 819 O O . MET A 1 107 ? -5.793 26.25 -9.438 1 93.19 107 MET A O 1
ATOM 823 N N . GLY A 1 108 ? -5.797 24.422 -10.68 1 91.38 108 GLY A N 1
ATOM 824 C CA . GLY A 1 108 ? -4.375 24.188 -10.492 1 91.38 108 GLY A CA 1
ATOM 825 C C . GLY A 1 108 ? -3.506 25.109 -11.32 1 91.38 108 GLY A C 1
ATOM 826 O O . GLY A 1 108 ? -2.418 25.5 -10.891 1 91.38 108 GLY A O 1
ATOM 827 N N . GLY A 1 109 ? -3.865 25.375 -12.5 1 86.44 109 GLY A N 1
ATOM 828 C CA . GLY A 1 109 ? -3.104 26.219 -13.414 1 86.44 109 GLY A CA 1
ATOM 829 C C . GLY A 1 109 ? -3.184 27.703 -13.078 1 86.44 109 GLY A C 1
ATOM 830 O O . 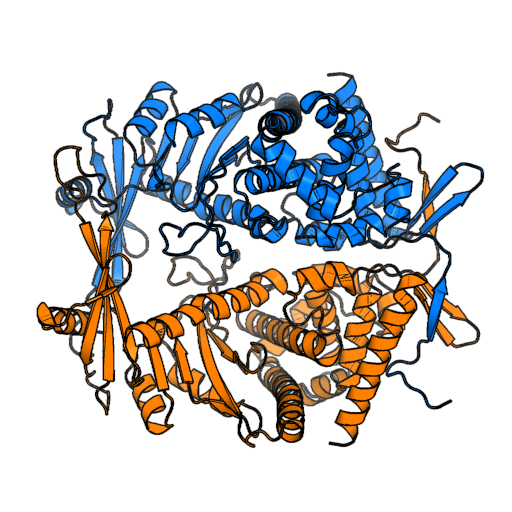GLY A 1 109 ? -2.373 28.203 -12.305 1 86.44 109 GLY A O 1
ATOM 831 N N . LYS A 1 110 ? -4.09 28.406 -13.469 1 79.06 110 LYS A N 1
ATOM 832 C CA . LYS A 1 110 ? -4.223 29.844 -13.359 1 79.06 110 LYS A CA 1
ATOM 833 C C . LYS A 1 110 ? -5.07 30.234 -12.148 1 79.06 110 LYS A C 1
ATOM 835 O O . LYS A 1 110 ? -5.102 31.406 -11.75 1 79.06 110 LYS A O 1
ATOM 840 N N . GLY A 1 111 ? -5.625 29.266 -11.594 1 78.75 111 GLY A N 1
ATOM 841 C CA . GLY A 1 111 ? -6.562 29.547 -10.516 1 78.75 111 GLY A CA 1
ATOM 842 C C . GLY A 1 111 ? -5.902 29.594 -9.148 1 78.75 111 GLY A C 1
ATOM 843 O O . GLY A 1 111 ? -4.699 29.359 -9.023 1 78.75 111 GLY A O 1
ATOM 844 N N . PRO A 1 112 ? -6.695 29.953 -8.172 1 88.62 112 PRO A N 1
ATOM 845 C CA . PRO A 1 112 ? -6.215 30.109 -6.797 1 88.62 112 PRO A CA 1
ATOM 846 C C . PRO A 1 112 ? -6.176 28.781 -6.043 1 88.62 112 PRO A C 1
ATOM 848 O O . PRO A 1 112 ? -6.062 28.766 -4.816 1 88.62 112 PRO A O 1
ATOM 851 N N . GLY A 1 113 ? -6.277 27.656 -6.781 1 93.25 113 GLY A N 1
ATOM 852 C CA . GLY A 1 113 ? -6.539 26.375 -6.156 1 93.25 113 GLY A CA 1
ATOM 853 C C . GLY A 1 113 ? -5.5 25.984 -5.117 1 93.25 113 GLY A C 1
ATOM 854 O O . GLY A 1 113 ? -5.848 25.609 -3.998 1 93.25 113 GLY A O 1
ATOM 855 N N . LEU A 1 114 ? -4.273 26.141 -5.41 1 94.69 114 LEU A N 1
ATOM 856 C CA . LEU A 1 114 ? -3.201 25.703 -4.523 1 94.69 114 LEU A CA 1
ATOM 857 C C . LEU A 1 114 ? -3.146 26.562 -3.268 1 94.69 114 LEU A C 1
ATOM 859 O O . LEU A 1 114 ? -3.047 26.047 -2.154 1 94.69 114 LEU A O 1
ATOM 863 N N . SER A 1 115 ? -3.236 27.875 -3.426 1 94.56 115 SER A N 1
ATOM 864 C CA . SER A 1 115 ? -3.217 28.781 -2.279 1 94.56 115 SER A CA 1
ATOM 865 C C . SER A 1 115 ? -4.469 28.625 -1.426 1 94.56 115 SER A C 1
ATOM 867 O O . SER A 1 115 ? -4.406 28.719 -0.198 1 94.56 115 SER A O 1
ATOM 869 N N . ALA A 1 116 ? -5.582 28.406 -2.092 1 96.31 116 ALA A N 1
ATOM 870 C CA . ALA A 1 116 ? -6.84 28.203 -1.373 1 96.31 116 ALA A CA 1
ATOM 871 C C . ALA A 1 116 ? -6.773 26.969 -0.48 1 96.31 116 ALA A C 1
ATOM 873 O O . ALA A 1 116 ? -7.117 27.031 0.703 1 96.31 116 ALA A O 1
ATOM 874 N N . LEU A 1 117 ? -6.305 25.891 -1.024 1 97 117 LEU A N 1
ATOM 875 C CA . LEU A 1 117 ? -6.223 24.656 -0.253 1 97 117 LEU A CA 1
ATOM 876 C C . LEU A 1 117 ? -5.195 24.781 0.865 1 97 117 LEU A C 1
ATOM 878 O O . LEU A 1 117 ? -5.344 24.156 1.922 1 97 117 LEU A O 1
ATOM 882 N N . GLU A 1 118 ? -4.156 25.516 0.601 1 95.06 118 GLU A N 1
ATOM 883 C CA . GLU A 1 118 ? -3.17 25.781 1.647 1 95.06 118 GLU A CA 1
ATOM 884 C C . GLU A 1 118 ? -3.82 26.391 2.879 1 95.06 118 GLU A C 1
ATOM 886 O O . GLU A 1 118 ? -3.52 26.016 4.012 1 95.06 118 GLU A O 1
ATOM 891 N N . ARG A 1 119 ? -4.668 27.312 2.658 1 94.94 119 ARG A N 1
ATOM 892 C CA . ARG A 1 119 ? -5.375 27.953 3.754 1 94.94 119 ARG A CA 1
ATOM 893 C C . ARG A 1 119 ? -6.266 26.969 4.496 1 94.94 119 ARG A C 1
ATOM 895 O O . ARG A 1 119 ? -6.363 27.016 5.727 1 94.94 119 ARG A O 1
ATOM 902 N N . VAL A 1 120 ? -6.898 26.141 3.744 1 96.81 120 VAL A N 1
ATOM 903 C CA . VAL A 1 120 ? -7.773 25.141 4.352 1 96.81 120 VAL A CA 1
ATOM 904 C C . VAL A 1 120 ? -6.949 24.188 5.203 1 96.81 120 VAL A C 1
ATOM 906 O O . VAL A 1 120 ? -7.328 23.859 6.332 1 96.81 120 VAL A O 1
ATOM 909 N N . ILE A 1 121 ? -5.82 23.75 4.711 1 96.62 121 ILE A N 1
ATOM 910 C CA . ILE A 1 121 ? -4.945 22.844 5.43 1 96.62 121 ILE A CA 1
ATOM 911 C C . ILE A 1 121 ? -4.426 23.5 6.699 1 96.62 121 ILE A C 1
ATOM 913 O O . ILE A 1 121 ? -4.371 22.891 7.762 1 96.62 121 ILE A O 1
ATOM 917 N N . ASP A 1 122 ? -4.086 24.781 6.598 1 94.31 122 ASP A N 1
ATOM 918 C CA . ASP A 1 122 ? -3.643 25.547 7.762 1 94.31 122 ASP A CA 1
ATOM 919 C C . ASP A 1 122 ? -4.703 25.531 8.859 1 94.31 122 ASP A C 1
ATOM 921 O O . ASP A 1 122 ? -4.379 25.406 10.039 1 94.31 122 ASP A O 1
ATOM 925 N N . ARG A 1 123 ? -5.863 25.656 8.469 1 92.25 123 ARG A N 1
ATOM 926 C CA . ARG A 1 123 ? -6.965 25.641 9.43 1 92.25 123 ARG A CA 1
ATOM 927 C C . ARG A 1 123 ? -7.078 24.281 10.117 1 92.25 123 ARG A C 1
ATOM 929 O O . ARG A 1 123 ? -7.309 24.219 11.328 1 92.25 123 ARG A O 1
ATOM 936 N N . VAL A 1 124 ? -6.973 23.25 9.352 1 93.75 124 VAL A N 1
ATOM 937 C CA . VAL A 1 124 ? -7.051 21.906 9.898 1 93.75 124 VAL A CA 1
ATOM 938 C C . VAL A 1 124 ? -5.918 21.672 10.898 1 93.75 124 VAL A C 1
ATOM 940 O O . VAL A 1 124 ? -6.141 21.141 11.984 1 93.75 124 VAL A O 1
ATOM 943 N N . VAL A 1 125 ? -4.73 22.125 10.562 1 93 125 VAL A N 1
ATOM 944 C CA . VAL A 1 125 ? -3.57 21.984 11.438 1 93 125 VAL A CA 1
ATOM 945 C C . VAL A 1 125 ? -3.795 22.797 12.719 1 93 125 VAL A C 1
ATOM 947 O O . VAL A 1 125 ? -3.449 22.344 13.812 1 93 125 VAL A O 1
ATOM 950 N N . THR A 1 126 ? -4.43 23.922 12.578 1 90.06 126 THR A N 1
ATOM 951 C CA . THR A 1 126 ? -4.723 24.781 13.727 1 90.06 126 THR A CA 1
ATOM 952 C C . THR A 1 126 ? -5.711 24.094 14.672 1 90.06 126 THR A C 1
ATOM 954 O O . THR A 1 126 ? -5.574 24.203 15.891 1 90.06 126 THR A O 1
ATOM 957 N N . VAL A 1 127 ? -6.695 23.438 14.102 1 89 127 VAL A N 1
ATOM 958 C CA . VAL A 1 127 ? -7.668 22.719 14.922 1 89 127 VAL A CA 1
ATOM 959 C C . VAL A 1 127 ? -6.953 21.656 15.766 1 89 127 VAL A C 1
ATOM 961 O O . VAL A 1 127 ? -7.23 21.516 16.953 1 89 127 VAL A O 1
ATOM 964 N N . LEU A 1 128 ? -6.055 20.922 15.18 1 86.94 128 LEU A N 1
ATOM 965 C CA . LEU A 1 128 ? -5.297 19.922 15.922 1 86.94 128 LEU A CA 1
ATOM 966 C C . LEU A 1 128 ? -4.43 20.578 16.984 1 86.94 128 LEU A C 1
ATOM 968 O O . LEU A 1 128 ? -4.324 20.062 18.109 1 86.94 128 LEU A O 1
ATOM 972 N N . GLY A 1 129 ? -3.771 21.672 16.609 1 83.81 129 GLY A N 1
ATOM 973 C CA . GLY A 1 129 ? -2.955 22.406 17.562 1 83.81 129 GLY A CA 1
ATOM 974 C C . GLY A 1 129 ? -3.723 22.828 18.797 1 83.81 129 GLY A C 1
ATOM 975 O O . GLY A 1 129 ? -3.23 22.703 19.922 1 83.81 129 GLY A O 1
ATOM 976 N N . LYS A 1 130 ? -4.891 23.312 18.578 1 83 130 LYS A N 1
ATOM 977 C CA . LYS A 1 130 ? -5.73 23.75 19.688 1 83 130 LYS A CA 1
ATOM 978 C C . LYS A 1 130 ? -6.082 22.594 20.609 1 83 130 LYS A C 1
ATOM 980 O O . LYS A 1 130 ? -6.062 22.734 21.828 1 83 130 LYS A O 1
ATOM 985 N N . ARG A 1 131 ? -6.34 21.531 20 1 81.44 131 ARG A N 1
ATOM 986 C CA . ARG A 1 131 ? -6.668 20.344 20.781 1 81.44 131 ARG A CA 1
ATOM 987 C C . ARG A 1 131 ? -5.492 19.906 21.641 1 81.44 131 ARG A C 1
ATOM 989 O O . ARG A 1 131 ? -5.668 19.594 22.828 1 81.44 131 ARG A O 1
ATOM 996 N N . LEU A 1 132 ? -4.398 19.906 21.047 1 80.81 132 LEU A N 1
ATOM 997 C CA . LEU A 1 132 ? -3.205 19.469 21.766 1 80.81 132 LEU A CA 1
ATOM 998 C C . LEU A 1 132 ? -2.875 20.438 22.891 1 80.81 132 LEU A C 1
ATOM 1000 O O . LEU A 1 132 ? -2.453 20.016 23.969 1 80.81 132 LEU A O 1
ATOM 1004 N N . ARG A 1 133 ? -3.057 21.719 22.672 1 80.88 133 ARG A N 1
ATOM 1005 C CA . ARG A 1 133 ? -2.824 22.734 23.688 1 80.88 133 ARG A CA 1
ATOM 1006 C C . ARG A 1 133 ? -3.764 22.562 24.875 1 80.88 133 ARG A C 1
ATOM 1008 O O . ARG A 1 133 ? -3.344 22.656 26.031 1 80.88 133 ARG A O 1
ATOM 1015 N N . ARG A 1 134 ? -4.992 22.25 24.578 1 79.88 134 ARG A N 1
ATOM 1016 C CA . ARG A 1 134 ? -5.98 22.047 25.641 1 79.88 134 ARG A CA 1
ATOM 1017 C C . ARG A 1 134 ? -5.633 20.828 26.484 1 79.88 134 ARG A C 1
ATOM 1019 O O . ARG A 1 134 ? -5.738 20.859 27.703 1 79.88 134 ARG A O 1
ATOM 1026 N N . ARG A 1 135 ? -5.266 19.781 25.781 1 77.69 135 ARG A N 1
ATOM 1027 C CA . ARG A 1 135 ? -4.887 18.562 26.484 1 77.69 135 ARG A CA 1
ATOM 1028 C C . ARG A 1 135 ? -3.668 18.797 27.375 1 77.69 135 ARG A C 1
ATOM 1030 O O . ARG A 1 135 ? -3.594 18.281 28.484 1 77.69 135 ARG A O 1
ATOM 1037 N N . ARG A 1 136 ? -2.783 19.562 26.906 1 78.56 136 ARG A N 1
ATOM 1038 C CA . ARG A 1 136 ? -1.565 19.859 27.641 1 78.56 136 ARG A CA 1
ATOM 1039 C C . ARG A 1 136 ? -1.861 20.75 28.844 1 78.56 136 ARG A C 1
ATOM 1041 O O . ARG A 1 136 ? -1.293 20.547 29.922 1 78.56 136 ARG A O 1
ATOM 1048 N N . ARG A 1 137 ? -2.676 21.719 28.656 1 78.81 137 ARG A N 1
ATOM 1049 C CA . ARG A 1 137 ? -3.078 22.594 29.75 1 78.81 137 ARG A CA 1
ATOM 1050 C C . ARG A 1 137 ? -3.748 21.797 30.859 1 78.81 137 ARG A C 1
ATOM 1052 O O . ARG A 1 137 ? -3.467 22.016 32.031 1 78.81 137 ARG A O 1
ATOM 1059 N N . LYS A 1 138 ? -4.594 20.906 30.516 1 80.5 138 LYS A N 1
ATOM 1060 C CA . LYS A 1 138 ? -5.293 20.078 31.484 1 80.5 138 LYS A CA 1
ATOM 1061 C C . LYS A 1 138 ? -4.316 19.172 32.25 1 80.5 138 LYS A C 1
ATOM 1063 O O . LYS A 1 138 ? -4.531 18.875 33.406 1 80.5 138 LYS A O 1
ATOM 1068 N N . ALA A 1 139 ? -3.244 18.875 31.5 1 79.75 139 ALA A N 1
ATOM 1069 C CA . ALA A 1 139 ? -2.252 17.984 32.094 1 79.75 139 ALA A CA 1
ATOM 1070 C C . ALA A 1 139 ? -1.187 18.781 32.844 1 79.75 139 ALA A C 1
ATOM 1072 O O . ALA A 1 139 ? -0.249 18.203 33.406 1 79.75 139 ALA A O 1
ATOM 1073 N N . GLY A 1 140 ? -1.25 20.094 32.812 1 75.19 140 GLY A N 1
ATOM 1074 C CA . GLY A 1 140 ? -0.3 20.953 33.531 1 75.19 140 GLY A CA 1
ATOM 1075 C C . GLY A 1 140 ? 1.01 21.109 32.781 1 75.19 140 GLY A C 1
ATOM 1076 O O . GLY A 1 140 ? 2.047 21.391 33.375 1 75.19 140 GLY A O 1
ATOM 1077 N N . GLY A 1 141 ? 0.943 20.812 31.516 1 68.69 141 GLY A N 1
ATOM 1078 C CA . GLY A 1 141 ? 2.164 20.891 30.734 1 68.69 141 GLY A CA 1
ATOM 1079 C C . GLY A 1 141 ? 2.504 22.297 30.297 1 68.69 141 GLY A C 1
ATOM 1080 O O . GLY A 1 141 ? 1.733 23.234 30.531 1 68.69 141 GLY A O 1
ATOM 1081 N N . ALA A 1 142 ? 3.789 22.5 29.734 1 70.62 142 ALA A N 1
ATOM 1082 C CA . ALA A 1 142 ? 4.266 23.766 29.203 1 70.62 142 ALA A CA 1
ATOM 1083 C C . ALA A 1 142 ? 3.383 24.266 28.062 1 70.62 142 ALA A C 1
ATOM 1085 O O . ALA A 1 142 ? 2.855 23.453 27.297 1 70.62 142 ALA A O 1
ATOM 1086 N N . PRO A 1 143 ? 3.307 25.547 27.984 1 68 143 PRO A N 1
ATOM 1087 C CA . PRO A 1 143 ? 2.422 26.156 26.969 1 68 143 PRO A CA 1
ATOM 1088 C C . PRO A 1 143 ? 2.891 25.891 25.547 1 68 143 PRO A C 1
ATOM 1090 O O . PRO A 1 143 ? 2.07 25.828 24.625 1 68 143 PRO A O 1
ATOM 1093 N N . VAL A 1 144 ? 4.223 25.766 25.391 1 75.88 144 VAL A N 1
ATOM 1094 C CA . VAL A 1 144 ? 4.742 25.578 24.031 1 75.88 144 VAL A CA 1
ATOM 1095 C C . VAL A 1 144 ? 5.133 24.125 23.812 1 75.88 144 VAL A C 1
ATOM 1097 O O . VAL A 1 144 ? 5.855 23.547 24.625 1 75.88 144 VAL A O 1
ATOM 1100 N N . ARG A 1 145 ? 4.605 23.594 22.797 1 84.94 145 ARG A N 1
ATOM 1101 C CA . ARG A 1 145 ? 4.941 22.219 22.438 1 84.94 145 ARG A CA 1
ATOM 1102 C C . ARG A 1 145 ? 6.074 22.188 21.422 1 84.94 145 ARG A C 1
ATOM 1104 O O . ARG A 1 145 ? 5.973 22.766 20.344 1 84.94 145 ARG A O 1
ATOM 1111 N N . GLU A 1 146 ? 7.195 21.625 21.828 1 91.94 146 GLU A N 1
ATOM 1112 C CA . GLU A 1 146 ? 8.312 21.438 20.906 1 91.94 146 GLU A CA 1
ATOM 1113 C C . GLU A 1 146 ? 8.094 20.203 20.031 1 91.94 146 GLU A C 1
ATOM 1115 O O . GLU A 1 146 ? 7.672 19.156 20.516 1 91.94 146 GLU A O 1
ATOM 1120 N N . VAL A 1 147 ? 8.328 20.438 18.781 1 94.12 147 VAL A N 1
ATOM 1121 C CA . VAL A 1 147 ? 8.016 19.328 17.875 1 94.12 147 VAL A CA 1
ATOM 1122 C C . VAL A 1 147 ? 9.203 19.062 16.953 1 94.12 147 VAL A C 1
ATOM 1124 O O . VAL A 1 147 ? 10.141 19.859 16.891 1 94.12 147 VAL A O 1
ATOM 1127 N N . THR A 1 148 ? 9.211 17.906 16.312 1 95.69 148 THR A N 1
ATOM 1128 C CA . THR A 1 148 ? 10.219 17.469 15.359 1 95.69 148 THR A CA 1
ATOM 1129 C C . THR A 1 148 ? 9.672 17.547 13.938 1 95.69 148 THR A C 1
ATOM 1131 O O . THR A 1 148 ? 8.609 17 13.641 1 95.69 148 THR A O 1
ATOM 1134 N N . LEU A 1 149 ? 10.367 18.234 13.062 1 96.5 149 LEU A N 1
ATOM 1135 C CA . LEU A 1 149 ? 10 18.328 11.656 1 96.5 149 LEU A CA 1
ATOM 1136 C C . LEU A 1 149 ? 10.82 17.344 10.812 1 96.5 149 LEU A C 1
ATOM 1138 O O . LEU A 1 149 ? 12.055 17.359 10.867 1 96.5 149 LEU A O 1
ATOM 1142 N N . ASP A 1 150 ? 10.195 16.5 10.117 1 96 150 ASP A N 1
ATOM 1143 C CA . ASP A 1 150 ? 10.828 15.617 9.141 1 96 150 ASP A CA 1
ATOM 1144 C C . ASP A 1 150 ? 10.516 16.062 7.719 1 96 150 ASP A C 1
ATOM 1146 O O . ASP A 1 150 ? 9.352 16.266 7.367 1 96 150 ASP A O 1
ATOM 1150 N N . ILE A 1 151 ? 11.523 16.203 6.895 1 93.69 151 ILE A N 1
ATOM 1151 C CA . ILE A 1 151 ? 11.336 16.516 5.484 1 93.69 151 ILE A CA 1
ATOM 1152 C C . ILE A 1 151 ? 11.805 15.352 4.621 1 93.69 151 ILE A C 1
ATOM 1154 O O . ILE A 1 151 ? 12.883 14.805 4.844 1 93.69 151 ILE A O 1
ATOM 1158 N N . ASP A 1 152 ? 10.938 14.953 3.711 1 90.38 152 ASP A N 1
ATOM 1159 C CA . ASP A 1 152 ? 11.273 13.852 2.812 1 90.38 152 ASP A CA 1
ATOM 1160 C C . ASP A 1 152 ? 10.711 14.094 1.415 1 90.38 152 ASP A C 1
ATOM 1162 O O . ASP A 1 152 ? 9.625 14.664 1.27 1 90.38 152 ASP A O 1
ATOM 1166 N N . ALA A 1 153 ? 11.508 13.664 0.434 1 88.69 153 ALA A N 1
ATOM 1167 C CA . ALA A 1 153 ? 11.008 13.664 -0.938 1 88.69 153 ALA A CA 1
ATOM 1168 C C . ALA A 1 153 ? 10.508 12.273 -1.337 1 88.69 153 ALA A C 1
ATOM 1170 O O . ALA A 1 153 ? 11.016 11.266 -0.851 1 88.69 153 ALA A O 1
ATOM 1171 N N . SER A 1 154 ? 9.492 12.273 -2.098 1 86.06 154 SER A N 1
ATOM 1172 C CA . SER A 1 154 ? 8.945 10.992 -2.535 1 86.06 154 SER A CA 1
ATOM 1173 C C . SER A 1 154 ? 8.734 10.969 -4.043 1 86.06 154 SER A C 1
ATOM 1175 O O . SER A 1 154 ? 8.188 11.914 -4.617 1 86.06 154 SER A O 1
ATOM 1177 N N . GLN A 1 155 ? 9.117 9.883 -4.648 1 84.81 155 GLN A N 1
ATOM 1178 C CA . GLN A 1 155 ? 8.992 9.742 -6.094 1 84.81 155 GLN A CA 1
ATOM 1179 C C . GLN A 1 155 ? 7.609 9.203 -6.469 1 84.81 155 GLN A C 1
ATOM 1181 O O . GLN A 1 155 ? 7.117 8.258 -5.852 1 84.81 155 GLN A O 1
ATOM 1186 N N . ILE A 1 156 ? 6.953 9.844 -7.359 1 87 156 ILE A N 1
ATOM 1187 C CA . ILE A 1 156 ? 5.73 9.367 -7.996 1 87 156 ILE A CA 1
ATOM 1188 C C . ILE A 1 156 ? 5.996 9.102 -9.477 1 87 156 ILE A C 1
ATOM 1190 O O . ILE A 1 156 ? 6.332 10.016 -10.227 1 87 156 ILE A O 1
ATOM 1194 N N . VAL A 1 157 ? 5.891 7.871 -9.852 1 75.38 157 VAL A N 1
ATOM 1195 C CA . VAL A 1 157 ? 6.199 7.48 -11.219 1 75.38 157 VAL A CA 1
ATOM 1196 C C . VAL A 1 157 ? 4.992 7.738 -12.117 1 75.38 157 VAL A C 1
ATOM 1198 O O . VAL A 1 157 ? 3.859 7.418 -11.75 1 75.38 157 VAL A O 1
ATOM 1201 N N . ALA A 1 158 ? 5.223 8.484 -13.094 1 68.12 158 ALA A N 1
ATOM 1202 C CA . ALA A 1 158 ? 4.148 8.805 -14.023 1 68.12 158 ALA A CA 1
ATOM 1203 C C . ALA A 1 158 ? 4.18 7.883 -15.242 1 68.12 158 ALA A C 1
ATOM 1205 O O . ALA A 1 158 ? 5.254 7.582 -15.766 1 68.12 158 ALA A O 1
ATOM 1206 N N . GLU A 1 159 ? 3.205 7.082 -15.508 1 55.97 159 GLU A N 1
ATOM 1207 C CA . GLU A 1 159 ? 3.125 6.285 -16.734 1 55.97 159 GLU A CA 1
ATOM 1208 C C . GLU A 1 159 ? 2.904 7.168 -17.953 1 55.97 159 GLU A C 1
ATOM 1210 O O . GLU A 1 159 ? 3.08 6.723 -19.094 1 55.97 159 GLU A O 1
ATOM 1215 N N . LYS A 1 160 ? 2.555 8.383 -17.75 1 54 160 LYS A N 1
ATOM 1216 C CA . LYS A 1 160 ? 2.111 9.18 -18.891 1 54 160 LYS A CA 1
ATOM 1217 C C . LYS A 1 160 ? 3.297 9.805 -19.609 1 54 160 LYS A C 1
ATOM 1219 O O . LYS A 1 160 ? 4.312 10.125 -19 1 54 160 LYS A O 1
ATOM 1224 N N . GLU A 1 161 ? 3.248 9.758 -20.938 1 50 161 GLU A N 1
ATOM 1225 C CA . GLU A 1 161 ? 4.227 10.227 -21.922 1 50 161 GLU A CA 1
ATOM 1226 C C . GLU A 1 161 ? 4.871 11.539 -21.469 1 50 161 GLU A C 1
ATOM 1228 O O . GLU A 1 161 ? 6.059 11.766 -21.703 1 50 161 GLU A O 1
ATOM 1233 N N . LYS A 1 162 ? 4.043 12.508 -20.922 1 43.69 162 LYS A N 1
ATOM 1234 C CA . LYS A 1 162 ? 4.543 13.867 -20.734 1 43.69 162 LYS A CA 1
ATOM 1235 C C . LYS A 1 162 ? 5.312 13.992 -19.422 1 43.69 162 LYS A C 1
ATOM 1237 O O . LYS A 1 162 ? 5.855 15.055 -19.109 1 43.69 162 LYS A O 1
ATOM 1242 N N . ALA A 1 163 ? 5.324 12.938 -18.641 1 46.44 163 ALA A N 1
ATOM 1243 C CA . ALA A 1 163 ? 6.051 13.062 -17.391 1 46.44 163 ALA A CA 1
ATOM 1244 C C . ALA A 1 163 ? 7.559 13.102 -17.625 1 46.44 163 ALA A C 1
ATOM 1246 O O . ALA A 1 163 ? 8.062 12.477 -18.562 1 46.44 163 ALA A O 1
ATOM 1247 N N . HIS A 1 164 ? 8.211 14.102 -17.047 1 41.06 164 HIS A N 1
ATOM 1248 C CA . HIS A 1 164 ? 9.648 14.258 -17.219 1 41.06 164 HIS A CA 1
ATOM 1249 C C . HIS A 1 164 ? 10.422 13.18 -16.453 1 41.06 164 HIS A C 1
ATOM 1251 O O . HIS A 1 164 ? 9.922 12.633 -15.477 1 41.06 164 HIS A O 1
ATOM 1257 N N . TRP A 1 165 ? 11.406 12.742 -17 1 42.91 165 TRP A N 1
ATOM 1258 C CA . TRP A 1 165 ? 12.273 11.711 -16.438 1 42.91 165 TRP A CA 1
ATOM 1259 C C . TRP A 1 165 ? 12.75 12.109 -15.047 1 42.91 165 TRP A C 1
ATOM 1261 O O . TRP A 1 165 ? 13.086 13.273 -14.805 1 42.91 165 TRP A O 1
ATOM 1271 N N . THR A 1 166 ? 12.5 11.422 -14.008 1 37.75 166 THR A N 1
ATOM 1272 C CA . THR A 1 166 ? 13.008 11.648 -12.664 1 37.75 166 THR A CA 1
ATOM 1273 C C . THR A 1 166 ? 14.516 11.406 -12.602 1 37.75 166 THR A C 1
ATOM 1275 O O . THR A 1 166 ? 15.102 10.867 -13.547 1 37.75 166 THR A O 1
ATOM 1278 N N . TYR A 1 167 ? 15.258 11.922 -11.508 1 36.53 167 TYR A N 1
ATOM 1279 C CA . TYR A 1 167 ? 16.672 11.672 -11.328 1 36.53 167 TYR A CA 1
ATOM 1280 C C . TYR A 1 167 ? 16.969 10.172 -11.289 1 36.53 167 TYR A C 1
ATOM 1282 O O . TYR A 1 167 ? 18.094 9.742 -11.539 1 36.53 167 TYR A O 1
ATOM 1290 N N . LYS A 1 168 ? 15.945 9.445 -11.023 1 45.56 168 LYS A N 1
ATOM 1291 C CA . LYS A 1 168 ? 16.125 7.996 -10.953 1 45.56 168 LYS A CA 1
ATOM 1292 C C . LYS A 1 168 ? 15.938 7.355 -12.328 1 45.56 168 LYS A C 1
ATOM 1294 O O . LYS A 1 168 ? 15.977 6.133 -12.461 1 45.56 168 LYS A O 1
ATOM 1299 N N . GLY A 1 169 ? 15.859 8.32 -13.367 1 44.47 169 GLY A N 1
ATOM 1300 C CA . GLY A 1 169 ? 15.727 7.816 -14.727 1 44.47 169 GLY A CA 1
ATOM 1301 C C . GLY A 1 169 ? 14.312 7.406 -15.07 1 44.47 169 GLY A C 1
ATOM 1302 O O . GLY A 1 169 ? 14.094 6.668 -16.031 1 44.47 169 GLY A O 1
ATOM 1303 N N . GLU A 1 170 ? 13.453 7.664 -14.109 1 54.84 170 GLU A N 1
ATOM 1304 C CA . GLU A 1 170 ? 12.055 7.398 -14.438 1 54.84 170 GLU A CA 1
ATOM 1305 C C . GLU A 1 170 ? 11.266 8.695 -14.586 1 54.84 170 GLU A C 1
ATOM 1307 O O . GLU A 1 170 ? 11.586 9.703 -13.945 1 54.84 170 GLU A O 1
ATOM 1312 N N . LYS A 1 171 ? 10.461 8.82 -15.523 1 63.97 171 LYS A N 1
ATOM 1313 C CA . LYS A 1 171 ? 9.602 9.984 -15.703 1 63.97 171 LYS A CA 1
ATOM 1314 C C . LYS A 1 171 ? 8.555 10.078 -14.586 1 63.97 171 LYS A C 1
ATOM 1316 O O . LYS A 1 171 ? 7.953 9.07 -14.211 1 63.97 171 LYS A O 1
ATOM 1321 N N . GLY A 1 172 ? 8.602 11.211 -13.797 1 82.62 172 GLY A N 1
ATOM 1322 C CA . GLY A 1 172 ? 7.543 11.344 -12.805 1 82.62 172 GLY A CA 1
ATOM 1323 C C . GLY A 1 172 ? 7.652 12.617 -11.977 1 82.62 172 GLY A C 1
ATOM 1324 O O . GLY A 1 172 ? 7.953 13.688 -12.516 1 82.62 172 GLY A O 1
ATOM 1325 N N . TYR A 1 173 ? 7.113 12.688 -10.797 1 88.44 173 TYR A N 1
ATOM 1326 C CA . TYR A 1 173 ? 7.051 13.812 -9.875 1 88.44 173 TYR A CA 1
ATOM 1327 C C . TYR A 1 173 ? 7.77 13.492 -8.57 1 88.44 173 TYR A C 1
ATOM 1329 O O . TYR A 1 173 ? 7.945 12.328 -8.227 1 88.44 173 TYR A O 1
ATOM 1337 N N . MET A 1 174 ? 8.297 14.531 -7.891 1 88.88 174 MET A N 1
ATOM 1338 C CA . MET A 1 174 ? 9.023 14.359 -6.637 1 88.88 174 MET A CA 1
ATOM 1339 C C . MET A 1 174 ? 8.547 15.359 -5.59 1 88.88 174 MET A C 1
ATOM 1341 O O . MET A 1 174 ? 9.312 16.219 -5.145 1 88.88 174 MET A O 1
ATOM 1345 N N . PRO A 1 175 ? 7.371 15.172 -5.117 1 92.56 175 PRO A N 1
ATOM 1346 C CA . PRO A 1 175 ? 6.906 16.109 -4.082 1 92.56 175 PRO A CA 1
ATOM 1347 C C . PRO A 1 175 ? 7.77 16.062 -2.824 1 92.56 175 PRO A C 1
ATOM 1349 O O . PRO A 1 175 ? 8.242 14.992 -2.43 1 92.56 175 PRO A O 1
ATOM 1352 N N . LEU A 1 176 ? 8.062 17.234 -2.299 1 93.94 176 LEU A N 1
ATOM 1353 C CA . LEU A 1 176 ? 8.695 17.391 -0.992 1 93.94 176 LEU A CA 1
ATOM 1354 C C . LEU A 1 176 ? 7.641 17.578 0.096 1 93.94 176 LEU A C 1
ATOM 1356 O O . LEU A 1 176 ? 6.73 18.406 -0.045 1 93.94 176 LEU A O 1
ATOM 1360 N N . VAL A 1 177 ? 7.734 16.766 1.163 1 95.44 177 VAL A N 1
ATOM 1361 C CA . VAL A 1 177 ? 6.691 16.766 2.184 1 95.44 177 VAL A CA 1
ATOM 1362 C C . VAL A 1 177 ? 7.309 17.016 3.557 1 95.44 177 VAL A C 1
ATOM 1364 O O . VAL A 1 177 ? 8.344 16.438 3.891 1 95.44 177 VAL A O 1
ATOM 1367 N N . GLY A 1 178 ? 6.77 17.922 4.344 1 95.94 178 GLY A N 1
ATOM 1368 C CA . GLY A 1 178 ? 7.133 18.156 5.73 1 95.94 178 GLY A CA 1
ATOM 1369 C C . GLY A 1 178 ? 6.102 17.641 6.715 1 95.94 178 GLY A C 1
ATOM 1370 O O . GLY A 1 178 ? 4.961 18.109 6.738 1 95.94 178 GLY A O 1
ATOM 1371 N N . HIS A 1 179 ? 6.473 16.672 7.582 1 94.81 179 HIS A N 1
ATOM 1372 C CA . HIS A 1 179 ? 5.613 16.047 8.586 1 94.81 179 HIS A CA 1
ATOM 1373 C C . HIS A 1 179 ? 6.066 16.391 9.992 1 94.81 179 HIS A C 1
ATOM 1375 O O . HIS A 1 179 ? 7.262 16.578 10.242 1 94.81 179 HIS A O 1
ATOM 1381 N N . VAL A 1 180 ? 5.152 16.438 10.852 1 93.62 180 VAL A N 1
ATOM 1382 C CA . VAL A 1 180 ? 5.457 16.672 12.258 1 93.62 180 VAL A CA 1
ATOM 1383 C C . VAL A 1 180 ? 5.008 15.477 13.094 1 93.62 180 VAL A C 1
ATOM 1385 O O . VAL A 1 180 ? 3.811 15.219 13.227 1 93.62 180 VAL A O 1
ATOM 1388 N N . ARG A 1 181 ? 5.957 14.867 13.672 1 86.94 181 ARG A N 1
ATOM 1389 C CA . ARG A 1 181 ? 5.738 13.633 14.406 1 86.94 181 ARG A CA 1
ATOM 1390 C C . ARG A 1 181 ? 4.762 13.844 15.562 1 86.94 181 ARG A C 1
ATOM 1392 O O . ARG A 1 181 ? 3.832 13.055 15.742 1 86.94 181 ARG A O 1
ATOM 1399 N N . GLU A 1 182 ? 4.941 14.883 16.312 1 87.12 182 GLU A N 1
ATOM 1400 C CA . GLU A 1 182 ? 4.215 15.109 17.562 1 87.12 182 GLU A CA 1
ATOM 1401 C C . GLU A 1 182 ? 2.811 15.641 17.281 1 87.12 182 GLU A C 1
ATOM 1403 O O . GLU A 1 182 ? 1.977 15.688 18.188 1 87.12 182 GLU A O 1
ATOM 1408 N N . LEU A 1 183 ? 2.555 16 16.047 1 88.75 183 LEU A N 1
ATOM 1409 C CA . LEU A 1 183 ? 1.205 16.359 15.625 1 88.75 183 LEU A CA 1
ATOM 1410 C C . LEU A 1 183 ? 0.555 15.195 14.867 1 88.75 183 LEU A C 1
ATOM 1412 O O . LEU A 1 183 ? 0.011 15.391 13.781 1 88.75 183 LEU A O 1
ATOM 1416 N N . SER A 1 184 ? 0.718 13.992 15.383 1 86.31 184 SER A N 1
ATOM 1417 C CA . SER A 1 184 ? 0.143 12.758 14.852 1 86.31 184 SER A CA 1
ATOM 1418 C C . SER A 1 184 ? 0.662 12.469 13.453 1 86.31 184 SER A C 1
ATOM 1420 O O . SER A 1 184 ? 0.01 11.766 12.672 1 86.31 184 SER A O 1
ATOM 1422 N N . GLY A 1 185 ? 1.784 13.156 13.141 1 90.25 185 GLY A N 1
ATOM 1423 C CA . GLY A 1 185 ? 2.373 12.891 11.844 1 90.25 185 GLY A CA 1
ATOM 1424 C C . GLY A 1 185 ? 1.754 13.711 10.727 1 90.25 185 GLY A C 1
ATOM 1425 O O . GLY A 1 185 ? 1.908 13.391 9.547 1 90.25 185 GLY A O 1
ATOM 1426 N N . MET A 1 186 ? 1.086 14.789 11.008 1 93.5 186 MET A N 1
ATOM 1427 C CA . MET A 1 186 ? 0.408 15.617 10.016 1 93.5 186 MET A CA 1
ATOM 1428 C C . MET A 1 186 ? 1.414 16.266 9.078 1 93.5 186 MET A C 1
ATOM 1430 O O . MET A 1 186 ? 2.543 16.562 9.477 1 93.5 186 MET A O 1
ATOM 1434 N N . VAL A 1 187 ? 0.976 16.438 7.906 1 96.31 187 VAL A N 1
ATOM 1435 C CA . VAL A 1 187 ? 1.75 17.203 6.93 1 96.31 187 VAL A CA 1
ATOM 1436 C C . VAL A 1 187 ? 1.477 18.688 7.102 1 96.31 187 VAL A C 1
ATOM 1438 O O . VAL A 1 187 ? 0.335 19.141 6.969 1 96.31 187 VAL A O 1
ATOM 1441 N N . VAL A 1 188 ? 2.498 19.453 7.383 1 95.88 188 VAL A N 1
ATOM 1442 C CA . VAL A 1 188 ? 2.299 20.875 7.605 1 95.88 188 VAL A CA 1
ATOM 1443 C C . VAL A 1 188 ? 2.482 21.641 6.297 1 95.88 188 VAL A C 1
ATOM 1445 O O . VAL A 1 188 ? 1.941 22.734 6.125 1 95.88 188 VAL A O 1
ATOM 1448 N N . HIS A 1 189 ? 3.289 20.984 5.426 1 95.88 189 HIS A N 1
ATOM 1449 C CA . HIS A 1 189 ? 3.502 21.609 4.125 1 95.88 189 HIS A CA 1
ATOM 1450 C C . HIS A 1 189 ? 4.02 20.594 3.109 1 95.88 189 HIS A C 1
ATOM 1452 O O . HIS A 1 189 ? 4.613 19.578 3.484 1 95.88 189 HIS A O 1
ATOM 1458 N N . GLU A 1 190 ? 3.633 20.781 1.874 1 95.94 190 GLU A N 1
ATOM 1459 C CA . GLU A 1 190 ? 4.191 19.984 0.786 1 95.94 190 GLU A CA 1
ATOM 1460 C C . GLU A 1 190 ? 4.453 20.844 -0.448 1 95.94 190 GLU A C 1
ATOM 1462 O O . GLU A 1 190 ? 3.801 21.875 -0.646 1 95.94 190 GLU A O 1
ATOM 1467 N N . GLU A 1 191 ? 5.402 20.547 -1.188 1 94.25 191 GLU A N 1
ATOM 1468 C CA . GLU A 1 191 ? 5.715 21.156 -2.482 1 94.25 191 GLU A CA 1
ATOM 1469 C C . GLU A 1 191 ? 5.785 20.094 -3.58 1 94.25 191 GLU A C 1
ATOM 1471 O O . GLU A 1 191 ? 6.672 19.234 -3.564 1 94.25 191 GLU A O 1
ATOM 1476 N N . PHE A 1 192 ? 4.809 20.203 -4.492 1 93.06 192 PHE A N 1
ATOM 1477 C CA . PHE A 1 192 ? 4.766 19.25 -5.598 1 93.06 192 PHE A CA 1
ATOM 1478 C C . PHE A 1 192 ? 5.785 19.625 -6.668 1 93.06 192 PHE A C 1
ATOM 1480 O O . PHE A 1 192 ? 5.727 20.719 -7.234 1 93.06 192 PHE A O 1
ATOM 1487 N N . ARG A 1 193 ? 6.762 18.828 -6.871 1 88.38 193 ARG A N 1
ATOM 1488 C CA . ARG A 1 193 ? 7.852 19.125 -7.797 1 88.38 193 ARG A CA 1
ATOM 1489 C C . ARG A 1 193 ? 7.867 18.141 -8.961 1 88.38 193 ARG A C 1
ATOM 1491 O O . ARG A 1 193 ? 7.508 16.969 -8.797 1 88.38 193 ARG A O 1
ATOM 1498 N N . ASP A 1 194 ? 8.273 18.719 -10.055 1 82.75 194 ASP A N 1
ATOM 1499 C CA . ASP A 1 194 ? 8.508 17.844 -11.195 1 82.75 194 ASP A CA 1
ATOM 1500 C C . ASP A 1 194 ? 9.734 16.953 -10.953 1 82.75 194 ASP A C 1
ATOM 1502 O O . ASP A 1 194 ? 10.617 17.312 -10.164 1 82.75 194 ASP A O 1
ATOM 1506 N N . GLY A 1 195 ? 9.758 15.852 -11.57 1 73.62 195 GLY A N 1
ATOM 1507 C CA . GLY A 1 195 ? 10.828 14.883 -11.391 1 73.62 195 GLY A CA 1
ATOM 1508 C C . GLY A 1 195 ? 12.172 15.391 -11.859 1 73.62 195 GLY A C 1
ATOM 1509 O O . GLY A 1 195 ? 13.219 14.883 -11.438 1 73.62 195 GLY A O 1
ATOM 1510 N N . ASN A 1 196 ? 12.25 16.406 -12.648 1 70.25 196 ASN A N 1
ATOM 1511 C CA . ASN A 1 196 ? 13.508 16.891 -13.211 1 70.25 196 ASN A CA 1
ATOM 1512 C C . ASN A 1 196 ? 14.156 17.938 -12.32 1 70.25 196 ASN A C 1
ATOM 1514 O O . ASN A 1 196 ? 15.281 18.375 -12.578 1 70.25 196 ASN A O 1
ATOM 1518 N N . VAL A 1 197 ? 13.469 18.297 -11.305 1 71.62 197 VAL A N 1
ATOM 1519 C CA . VAL A 1 197 ? 14.023 19.266 -10.375 1 71.62 197 VAL A CA 1
ATOM 1520 C C . VAL A 1 197 ? 15.07 18.609 -9.484 1 71.62 197 VAL A C 1
ATOM 1522 O O . VAL A 1 197 ? 14.867 17.484 -9.008 1 71.62 197 VAL A O 1
ATOM 1525 N N . SER A 1 198 ? 16.156 19.234 -9.352 1 72.19 198 SER A N 1
ATOM 1526 C CA . SER A 1 198 ? 17.219 18.703 -8.508 1 72.19 198 SER A CA 1
ATOM 1527 C C . SER A 1 198 ? 16.734 18.469 -7.082 1 72.19 198 SER A C 1
ATOM 1529 O O . SER A 1 198 ? 15.984 19.281 -6.535 1 72.19 198 SER A O 1
ATOM 1531 N N . PRO A 1 199 ? 17.078 17.391 -6.488 1 72.38 199 PRO A N 1
ATOM 1532 C CA . PRO A 1 199 ? 16.609 17.047 -5.141 1 72.38 199 PRO A CA 1
ATOM 1533 C C . PRO A 1 199 ? 16.953 18.125 -4.109 1 72.38 199 PRO A C 1
ATOM 1535 O O . PRO A 1 199 ? 16.234 18.281 -3.121 1 72.38 199 PRO A O 1
ATOM 1538 N N . GLY A 1 200 ? 18.016 18.828 -4.277 1 76.75 200 GLY A N 1
ATOM 1539 C CA . GLY A 1 200 ? 18.469 19.781 -3.285 1 76.75 200 GLY A CA 1
ATOM 1540 C C . GLY A 1 200 ? 17.859 21.172 -3.467 1 76.75 200 GLY A C 1
ATOM 1541 O O . GLY A 1 200 ? 18.078 22.062 -2.643 1 76.75 200 GLY A O 1
ATOM 1542 N N . THR A 1 201 ? 17.047 21.297 -4.398 1 81.12 201 THR A N 1
ATOM 1543 C CA . THR A 1 201 ? 16.531 22.609 -4.719 1 81.12 201 THR A CA 1
ATOM 1544 C C . THR A 1 201 ? 15.453 23.031 -3.721 1 81.12 201 THR A C 1
ATOM 1546 O O . THR A 1 201 ? 14.562 22.234 -3.395 1 81.12 201 THR A O 1
ATOM 1549 N N . GLY A 1 202 ? 15.602 24.234 -3.182 1 86.25 202 GLY A N 1
ATOM 1550 C CA . GLY A 1 202 ? 14.508 24.906 -2.51 1 86.25 202 GLY A CA 1
ATOM 1551 C C . GLY A 1 202 ? 14.258 24.406 -1.104 1 86.25 202 GLY A C 1
ATOM 1552 O O . GLY A 1 202 ? 13.117 24.422 -0.625 1 86.25 202 GLY A O 1
ATOM 1553 N N . HIS A 1 203 ? 15.234 23.859 -0.423 1 91.19 203 HIS A N 1
ATOM 1554 C CA . HIS A 1 203 ? 15.008 23.297 0.905 1 91.19 203 HIS A CA 1
ATOM 1555 C C . HIS A 1 203 ? 14.844 24.391 1.948 1 91.19 203 HIS A C 1
ATOM 1557 O O . HIS A 1 203 ? 14.078 24.25 2.9 1 91.19 203 HIS A O 1
ATOM 1563 N N . VAL A 1 204 ? 15.602 25.531 1.761 1 93.88 204 VAL A N 1
ATOM 1564 C CA . VAL A 1 204 ? 15.523 26.594 2.746 1 93.88 204 VAL A CA 1
ATOM 1565 C C . VAL A 1 204 ? 14.141 27.25 2.688 1 93.88 204 VAL A C 1
ATOM 1567 O O . VAL A 1 204 ? 13.445 27.328 3.699 1 93.88 204 VAL A O 1
ATOM 1570 N N . PRO A 1 205 ? 13.734 27.656 1.455 1 95.06 205 PRO A N 1
ATOM 1571 C CA . PRO A 1 205 ? 12.383 28.203 1.422 1 95.06 205 PRO A CA 1
ATOM 1572 C C . PRO A 1 205 ? 11.328 27.219 1.93 1 95.06 205 PRO A C 1
ATOM 1574 O O . PRO A 1 205 ? 10.375 27.625 2.596 1 95.06 205 PRO A O 1
ATOM 1577 N N . PHE A 1 206 ? 11.484 25.984 1.601 1 96.12 206 PHE A N 1
ATOM 1578 C CA . PHE A 1 206 ? 10.539 24.969 2.049 1 96.12 206 PHE A CA 1
ATOM 1579 C C . PHE A 1 206 ? 10.516 24.875 3.57 1 96.12 206 PHE A C 1
ATOM 1581 O O . PHE A 1 206 ? 9.445 24.828 4.18 1 96.12 206 PHE A O 1
ATOM 1588 N N . LEU A 1 207 ? 11.695 24.828 4.184 1 96.31 207 LEU A N 1
ATOM 1589 C CA . LEU A 1 207 ? 11.805 24.781 5.637 1 96.31 207 LEU A CA 1
ATOM 1590 C C . LEU A 1 207 ? 11.148 26 6.277 1 96.31 207 LEU A C 1
ATOM 1592 O O . LEU A 1 207 ? 10.406 25.875 7.25 1 96.31 207 LEU A O 1
ATOM 1596 N N . LYS A 1 208 ? 11.398 27.125 5.734 1 96.44 208 LYS A N 1
ATOM 1597 C CA . LYS A 1 208 ? 10.789 28.344 6.246 1 96.44 208 LYS A CA 1
ATOM 1598 C C . LYS A 1 208 ? 9.266 28.281 6.168 1 96.44 208 LYS A C 1
ATOM 1600 O O . LYS A 1 208 ? 8.57 28.688 7.105 1 96.44 208 LYS A O 1
ATOM 1605 N N . ASP A 1 209 ? 8.805 27.766 5.062 1 95.56 209 ASP A N 1
ATOM 1606 C CA . ASP A 1 209 ? 7.363 27.625 4.891 1 95.56 209 ASP A CA 1
ATOM 1607 C C . ASP A 1 209 ? 6.773 26.688 5.93 1 95.56 209 ASP A C 1
ATOM 1609 O O . ASP A 1 209 ? 5.699 26.938 6.477 1 95.56 209 ASP A O 1
ATOM 1613 N N . CYS A 1 210 ? 7.422 25.594 6.188 1 96.44 210 CYS A N 1
ATOM 1614 C CA . CYS A 1 210 ? 6.969 24.656 7.215 1 96.44 210 CYS A CA 1
ATOM 1615 C C . CYS A 1 210 ? 6.863 25.344 8.57 1 96.44 210 CYS A C 1
ATOM 1617 O O . CYS A 1 210 ? 5.871 25.188 9.281 1 96.44 210 CYS A O 1
ATOM 1619 N N . LEU A 1 211 ? 7.898 26.172 8.93 1 95.75 211 LEU A N 1
ATOM 1620 C CA . LEU A 1 211 ? 7.949 26.844 10.227 1 95.75 211 LEU A CA 1
ATOM 1621 C C . LEU A 1 211 ? 6.828 27.859 10.359 1 95.75 211 LEU A C 1
ATOM 1623 O O . LEU A 1 211 ? 6.258 28.031 11.438 1 95.75 211 LEU A O 1
ATOM 1627 N N . ARG A 1 212 ? 6.484 28.453 9.273 1 93.62 212 ARG A N 1
ATOM 1628 C CA . ARG A 1 212 ? 5.465 29.5 9.281 1 93.62 212 ARG A CA 1
ATOM 1629 C C . ARG A 1 212 ? 4.07 28.906 9.438 1 93.62 212 ARG A C 1
ATOM 1631 O O . ARG A 1 212 ? 3.148 29.578 9.898 1 93.62 212 ARG A O 1
ATOM 1638 N N . ARG A 1 213 ? 3.91 27.672 9.148 1 93.31 213 ARG A N 1
ATOM 1639 C CA . ARG A 1 213 ? 2.576 27.094 9.047 1 93.31 213 ARG A CA 1
ATOM 1640 C C . ARG A 1 213 ? 2.215 26.328 10.32 1 93.31 213 ARG A C 1
ATOM 1642 O O . ARG A 1 213 ? 1.128 25.75 10.422 1 93.31 213 ARG A O 1
ATOM 1649 N N . LEU A 1 214 ? 3.045 26.359 11.273 1 93.31 214 LEU A N 1
ATOM 1650 C CA . LEU A 1 214 ? 2.766 25.703 12.539 1 93.31 214 LEU A CA 1
ATOM 1651 C C . LEU A 1 214 ? 1.736 26.484 13.352 1 93.31 214 LEU A C 1
ATOM 1653 O O . LEU A 1 214 ? 1.703 27.719 13.289 1 93.31 214 LEU A O 1
ATOM 1657 N N . PRO A 1 215 ? 0.858 25.797 14.008 1 90.12 215 PRO A N 1
ATOM 1658 C CA . PRO A 1 215 ? -0.118 26.5 14.844 1 90.12 215 PRO A CA 1
ATOM 1659 C C . PRO A 1 215 ? 0.525 27.203 16.031 1 90.12 215 PRO A C 1
ATOM 1661 O O . PRO A 1 215 ? 1.675 26.922 16.375 1 90.12 215 PRO A O 1
ATOM 1664 N N . ASP A 1 216 ? -0.271 28.031 16.609 1 86 216 ASP A N 1
ATOM 1665 C CA . ASP A 1 216 ? 0.198 28.766 17.781 1 86 216 ASP A CA 1
ATOM 1666 C C . ASP A 1 216 ? 0.561 27.812 18.906 1 86 216 ASP A C 1
ATOM 1668 O O . ASP A 1 216 ? -0.134 26.828 19.141 1 86 216 ASP A O 1
ATOM 1672 N N . GLY A 1 217 ? 1.653 28.125 19.516 1 86.12 217 GLY A N 1
ATOM 1673 C CA . GLY A 1 217 ? 2.072 27.328 20.656 1 86.12 217 GLY A CA 1
ATOM 1674 C C . GLY A 1 217 ? 2.91 26.125 20.281 1 86.12 217 GLY A C 1
ATOM 1675 O O . GLY A 1 217 ? 3.312 25.344 21.141 1 86.12 217 GLY A O 1
ATOM 1676 N N . VAL A 1 218 ? 3.094 25.938 19.047 1 91.25 218 VAL A N 1
ATOM 1677 C CA . VAL A 1 218 ? 3.922 24.828 18.578 1 91.25 218 VAL A CA 1
ATOM 1678 C C . VAL A 1 218 ? 5.188 25.375 17.922 1 91.25 218 VAL A C 1
ATOM 1680 O O . VAL A 1 218 ? 5.125 26.266 17.078 1 91.25 218 VAL A O 1
ATOM 1683 N N . ARG A 1 219 ? 6.312 24.875 18.344 1 92.94 219 ARG A N 1
ATOM 1684 C CA . ARG A 1 219 ? 7.59 25.328 17.797 1 92.94 219 ARG A CA 1
ATOM 1685 C C . ARG A 1 219 ? 8.453 24.141 17.375 1 92.94 219 ARG A C 1
ATOM 1687 O O . ARG A 1 219 ? 8.57 23.156 18.109 1 92.94 219 ARG A O 1
ATOM 1694 N N . VAL A 1 220 ? 9.047 24.25 16.203 1 95.5 220 VAL A N 1
ATOM 1695 C CA . VAL A 1 220 ? 9.992 23.219 15.758 1 95.5 220 VAL A CA 1
ATOM 1696 C C . VAL A 1 220 ? 11.336 23.422 16.469 1 95.5 220 VAL A C 1
ATOM 1698 O O . VAL A 1 220 ? 11.969 24.469 16.328 1 95.5 220 VAL A O 1
ATOM 1701 N N . THR A 1 221 ? 11.773 22.453 17.172 1 96.06 221 THR A N 1
ATOM 1702 C CA . THR A 1 221 ? 13.062 22.516 17.844 1 96.06 221 THR A CA 1
ATOM 1703 C C . THR A 1 221 ? 14 21.438 17.328 1 96.06 221 THR A C 1
ATOM 1705 O O . THR A 1 221 ? 15.203 21.453 17.609 1 96.06 221 THR A O 1
ATOM 1708 N N . ARG A 1 222 ? 13.469 20.547 16.641 1 96.75 222 ARG A N 1
ATOM 1709 C CA . ARG A 1 222 ? 14.258 19.469 16.047 1 96.75 222 ARG A CA 1
ATOM 1710 C C . ARG A 1 222 ? 13.906 19.25 14.578 1 96.75 222 ARG A C 1
ATOM 1712 O O . ARG A 1 222 ? 12.742 19.406 14.188 1 96.75 222 ARG A O 1
ATOM 1719 N N . PHE A 1 223 ? 14.914 18.875 13.812 1 96.5 223 PHE A N 1
ATOM 1720 C CA . PHE A 1 223 ? 14.758 18.766 12.367 1 96.5 223 PHE A CA 1
ATOM 1721 C C . PHE A 1 223 ? 15.547 17.578 11.828 1 96.5 223 PHE A C 1
ATOM 1723 O O . PHE A 1 223 ? 16.719 17.406 12.156 1 96.5 223 PHE A O 1
ATOM 1730 N N . ARG A 1 224 ? 14.922 16.734 11.094 1 96.12 224 ARG A N 1
ATOM 1731 C CA . ARG A 1 224 ? 15.594 15.617 10.438 1 96.12 224 ARG A CA 1
ATOM 1732 C C . ARG A 1 224 ? 15.312 15.609 8.938 1 96.12 224 ARG A C 1
ATOM 1734 O O . ARG A 1 224 ? 14.195 15.906 8.508 1 96.12 224 ARG A O 1
ATOM 1741 N N . ALA A 1 225 ? 16.297 15.25 8.18 1 94.38 225 ALA A N 1
ATOM 1742 C CA . ALA A 1 225 ? 16.156 15.164 6.73 1 94.38 225 ALA A CA 1
ATOM 1743 C C . ALA A 1 225 ? 17.25 14.281 6.129 1 94.38 225 ALA A C 1
ATOM 1745 O O . ALA A 1 225 ? 18.188 13.891 6.824 1 94.38 225 ALA A O 1
ATOM 1746 N N . ASP A 1 226 ? 17.062 13.914 4.934 1 89.88 226 ASP A N 1
ATOM 1747 C CA . ASP A 1 226 ? 18.062 13.102 4.246 1 89.88 226 ASP A CA 1
ATOM 1748 C C . ASP A 1 226 ? 19.156 13.984 3.645 1 89.88 226 ASP A C 1
ATOM 1750 O O . ASP A 1 226 ? 19.25 15.172 3.945 1 89.88 226 ASP A O 1
ATOM 1754 N N . SER A 1 227 ? 20.031 13.469 2.861 1 90 227 SER A N 1
ATOM 1755 C CA . SER A 1 227 ? 21.234 14.125 2.385 1 90 227 SER A CA 1
ATOM 1756 C C . SER A 1 227 ? 20.906 15.25 1.406 1 90 227 SER A C 1
ATOM 1758 O O . SER A 1 227 ? 21.75 16.109 1.143 1 90 227 SER A O 1
ATOM 1760 N N . ALA A 1 228 ? 19.688 15.195 0.847 1 86.88 228 ALA A N 1
ATOM 1761 C CA . ALA A 1 228 ? 19.281 16.281 -0.04 1 86.88 228 ALA A CA 1
ATOM 1762 C C . ALA A 1 228 ? 19.281 17.625 0.699 1 86.88 228 ALA A C 1
ATOM 1764 O O . ALA A 1 228 ? 19.422 18.672 0.084 1 86.88 228 ALA A O 1
ATOM 1765 N N . SER A 1 229 ? 19.141 17.609 1.987 1 92.31 229 SER A N 1
ATOM 1766 C CA . SER A 1 229 ? 19.109 18.812 2.809 1 92.31 229 SER A CA 1
ATOM 1767 C C . SER A 1 229 ? 20.5 19.172 3.328 1 92.31 229 SER A C 1
ATOM 1769 O O . SER A 1 229 ? 20.641 20.125 4.094 1 92.31 229 SER A O 1
ATOM 1771 N N . TYR A 1 230 ? 21.5 18.359 2.971 1 93.38 230 TYR A N 1
ATOM 1772 C CA . TYR A 1 230 ? 22.859 18.672 3.371 1 93.38 230 TYR A CA 1
ATOM 1773 C C . TYR A 1 230 ? 23.375 19.922 2.652 1 93.38 230 TYR A C 1
ATOM 1775 O O . TYR A 1 230 ? 24.172 19.812 1.72 1 93.38 230 TYR A O 1
ATOM 1783 N N . GLN A 1 231 ? 22.969 21.031 3.141 1 93.88 231 GLN A N 1
ATOM 1784 C CA . GLN A 1 231 ? 23.25 22.344 2.568 1 93.88 231 GLN A CA 1
ATOM 1785 C C . GLN A 1 231 ? 23.609 23.359 3.656 1 93.88 231 GLN A C 1
ATOM 1787 O O . GLN A 1 231 ? 22.984 23.359 4.723 1 93.88 231 GLN A O 1
ATOM 1792 N N . ALA A 1 232 ? 24.547 24.172 3.311 1 94.75 232 ALA A N 1
ATOM 1793 C CA . ALA A 1 232 ? 25.016 25.172 4.27 1 94.75 232 ALA A CA 1
ATOM 1794 C C . ALA A 1 232 ? 23.891 26.094 4.703 1 94.75 232 ALA A C 1
ATOM 1796 O O . ALA A 1 232 ? 23.75 26.391 5.891 1 94.75 232 ALA A O 1
ATOM 1797 N N . GLU A 1 233 ? 23.109 26.484 3.754 1 95.25 233 GLU A N 1
ATOM 1798 C CA . GLU A 1 233 ? 22.031 27.422 4.043 1 95.25 233 GLU A CA 1
ATOM 1799 C C . GLU A 1 233 ? 21 26.828 4.992 1 95.25 233 GLU A C 1
ATOM 1801 O O . GLU A 1 233 ? 20.422 27.531 5.816 1 95.25 233 GLU A O 1
ATOM 1806 N N . VAL A 1 234 ? 20.75 25.594 4.867 1 96.56 234 VAL A N 1
ATOM 1807 C CA . VAL A 1 234 ? 19.828 24.891 5.758 1 96.56 234 VAL A CA 1
ATOM 1808 C C . VAL A 1 234 ? 20.391 24.891 7.18 1 96.56 234 VAL A C 1
ATOM 1810 O O . VAL A 1 234 ? 19.672 25.203 8.133 1 96.56 234 VAL A O 1
ATOM 1813 N N . PHE A 1 235 ? 21.672 24.609 7.328 1 97.06 235 PHE A N 1
ATOM 1814 C CA . PHE A 1 235 ? 22.312 24.594 8.633 1 97.06 235 PHE A CA 1
ATOM 1815 C C . PHE A 1 235 ? 22.328 25.969 9.266 1 97.06 235 PHE A C 1
ATOM 1817 O O . PHE A 1 235 ? 22.031 26.125 10.461 1 97.06 235 PHE A O 1
ATOM 1824 N N . ASN A 1 236 ? 22.672 26.938 8.461 1 97.62 236 ASN A N 1
ATOM 1825 C CA . ASN A 1 236 ? 22.672 28.297 8.969 1 97.62 236 ASN A CA 1
ATOM 1826 C C . ASN A 1 236 ? 21.297 28.703 9.516 1 97.62 236 ASN A C 1
ATOM 1828 O O . ASN A 1 236 ? 21.219 29.312 10.586 1 97.62 236 ASN A O 1
ATOM 1832 N N . LEU A 1 237 ? 20.297 28.344 8.758 1 97 237 LEU A N 1
ATOM 1833 C CA . LEU A 1 237 ? 18.953 28.641 9.211 1 97 237 LEU A CA 1
ATOM 1834 C C . LEU A 1 237 ? 18.641 27.938 10.523 1 97 237 LEU A C 1
ATOM 1836 O O . LEU A 1 237 ? 18.047 28.531 11.43 1 97 237 LEU A O 1
ATOM 1840 N N . CYS A 1 238 ? 19.016 26.703 10.664 1 97.75 238 CYS A N 1
ATOM 1841 C CA . CYS A 1 238 ? 18.781 25.938 11.891 1 97.75 238 CYS A CA 1
ATOM 1842 C C . CYS A 1 238 ? 19.484 26.594 13.07 1 97.75 238 CYS A C 1
ATOM 1844 O O . CYS A 1 238 ? 18.906 26.734 14.148 1 97.75 238 CYS A O 1
ATOM 1846 N N . PHE A 1 239 ? 20.766 27 12.898 1 96.88 239 PHE A N 1
ATOM 1847 C CA . PHE A 1 239 ? 21.516 27.656 13.953 1 96.88 239 PHE A CA 1
ATOM 1848 C C . PHE A 1 239 ? 20.844 28.969 14.344 1 96.88 239 PHE A C 1
ATOM 1850 O O . PHE A 1 239 ? 20.703 29.266 15.531 1 96.88 239 PHE A O 1
ATOM 1857 N N . GLU A 1 240 ? 20.469 29.672 13.359 1 96.5 240 GLU A N 1
ATOM 1858 C CA . GLU A 1 240 ? 19.828 30.969 13.586 1 96.5 240 GLU A CA 1
ATOM 1859 C C . GLU A 1 240 ? 18.547 30.828 14.391 1 96.5 240 GLU A C 1
ATOM 1861 O O . GLU A 1 240 ? 18.266 31.625 15.289 1 96.5 240 GLU A O 1
ATOM 1866 N N . LYS A 1 241 ? 17.75 29.828 14.117 1 96.38 241 LYS A N 1
ATOM 1867 C CA . LYS A 1 241 ? 16.438 29.641 14.742 1 96.38 241 LYS A CA 1
ATOM 1868 C C . LYS A 1 241 ? 16.531 28.766 15.984 1 96.38 241 LYS A C 1
ATOM 1870 O O . LYS A 1 241 ? 15.516 28.5 16.641 1 96.38 241 LYS A O 1
ATOM 1875 N N . GLY A 1 242 ? 17.703 28.312 16.266 1 96.25 242 GLY A N 1
ATOM 1876 C CA . GLY A 1 242 ? 17.875 27.469 17.422 1 96.25 242 GLY A CA 1
ATOM 1877 C C . GLY A 1 242 ? 17.312 26.078 17.25 1 96.25 242 GLY A C 1
ATOM 1878 O O . GLY A 1 242 ? 16.75 25.5 18.188 1 96.25 242 GLY A O 1
ATOM 1879 N N . ILE A 1 243 ? 17.297 25.516 16.078 1 97.88 243 ILE A N 1
ATOM 1880 C CA . ILE A 1 243 ? 16.766 24.188 15.758 1 97.88 243 ILE A CA 1
ATOM 1881 C C . ILE A 1 243 ? 17.906 23.172 15.781 1 97.88 243 ILE A C 1
ATOM 1883 O O . ILE A 1 243 ? 18.953 23.375 15.148 1 97.88 243 ILE A O 1
ATOM 1887 N N . ARG A 1 244 ? 17.781 22.141 16.531 1 97.81 244 ARG A N 1
ATOM 1888 C CA . ARG A 1 244 ? 18.703 21.016 16.484 1 97.81 244 ARG A CA 1
ATOM 1889 C C . ARG A 1 244 ? 18.422 20.125 15.281 1 97.81 244 ARG A C 1
ATOM 1891 O O . ARG A 1 244 ? 17.281 19.688 15.086 1 97.81 244 ARG A O 1
ATOM 1898 N N . PHE A 1 245 ? 19.453 19.844 14.508 1 97.81 245 PHE A N 1
ATOM 1899 C CA . PHE A 1 245 ? 19.172 19.125 13.273 1 97.81 245 PHE A CA 1
ATOM 1900 C C . PHE A 1 245 ? 20.047 17.875 13.172 1 97.81 245 PHE A C 1
ATOM 1902 O O . PHE A 1 245 ? 21.125 17.812 13.773 1 97.81 245 PHE A O 1
ATOM 1909 N N . VAL A 1 246 ? 19.578 16.891 12.555 1 97.31 246 VAL A N 1
ATOM 1910 C CA . VAL A 1 246 ? 20.344 15.734 12.07 1 97.31 246 VAL A CA 1
ATOM 1911 C C . VAL A 1 246 ? 20.031 15.492 10.594 1 97.31 246 VAL A C 1
ATOM 1913 O O . VAL A 1 246 ? 18.875 15.211 10.234 1 97.31 246 VAL A O 1
ATOM 1916 N N . VAL A 1 247 ? 20.984 15.609 9.773 1 96.25 247 VAL A N 1
ATOM 1917 C CA . VAL A 1 247 ? 20.812 15.492 8.328 1 96.25 247 VAL A CA 1
ATOM 1918 C C . VAL A 1 247 ? 21.859 14.516 7.77 1 96.25 247 VAL A C 1
ATOM 1920 O O . VAL A 1 247 ? 23.016 14.531 8.188 1 96.25 247 VAL A O 1
ATOM 1923 N N . GLY A 1 248 ? 21.375 13.641 6.953 1 94 248 GLY A N 1
ATOM 1924 C CA . GLY A 1 248 ? 22.344 12.797 6.27 1 94 248 GLY A CA 1
ATOM 1925 C C . GLY A 1 248 ? 23.344 13.594 5.453 1 94 248 GLY A C 1
ATOM 1926 O O . GLY A 1 248 ? 22.969 14.492 4.703 1 94 248 GLY A O 1
ATOM 1927 N N . ALA A 1 249 ? 24.609 13.242 5.676 1 92 249 ALA A N 1
ATOM 1928 C CA . ALA A 1 249 ? 25.656 13.969 4.957 1 92 249 ALA A CA 1
ATOM 1929 C C . ALA A 1 249 ? 26 13.273 3.643 1 92 249 ALA A C 1
ATOM 1931 O O . ALA A 1 249 ? 25.938 12.047 3.547 1 92 249 ALA A O 1
ATOM 1932 N N . ASP A 1 250 ? 26.297 14.055 2.746 1 82.75 250 ASP A N 1
ATOM 1933 C CA . ASP A 1 250 ? 26.812 13.523 1.487 1 82.75 250 ASP A CA 1
ATOM 1934 C C . ASP A 1 250 ? 28.297 13.148 1.613 1 82.75 250 ASP A C 1
ATOM 1936 O O . ASP A 1 250 ? 29.078 13.891 2.193 1 82.75 250 ASP A O 1
ATOM 1940 N N . LEU A 1 251 ? 28.656 11.992 1.117 1 82.25 251 LEU A N 1
ATOM 1941 C CA . LEU A 1 251 ? 30.047 11.539 1.194 1 82.25 251 LEU A CA 1
ATOM 1942 C C . LEU A 1 251 ? 30.891 12.164 0.082 1 82.25 251 LEU A C 1
ATOM 1944 O O . LEU A 1 251 ? 31.438 11.445 -0.763 1 82.25 251 LEU A O 1
ATOM 1948 N N . ASP A 1 252 ? 31.047 13.438 0.205 1 80.94 252 ASP A N 1
ATOM 1949 C CA . ASP A 1 252 ? 31.875 14.141 -0.766 1 80.94 252 ASP A CA 1
ATOM 1950 C C . ASP A 1 252 ? 33.344 14.117 -0.349 1 80.94 252 ASP A C 1
ATOM 1952 O O . ASP A 1 252 ? 33.688 13.484 0.645 1 80.94 252 ASP A O 1
ATOM 1956 N N . ALA A 1 253 ? 34.156 14.703 -1.16 1 81 253 ALA A N 1
ATOM 1957 C CA . ALA A 1 253 ? 35.594 14.648 -0.935 1 81 253 ALA A CA 1
ATOM 1958 C C . ALA A 1 253 ? 35.969 15.234 0.427 1 81 253 ALA A C 1
ATOM 1960 O O . ALA A 1 253 ? 36.812 14.695 1.135 1 81 253 ALA A O 1
ATOM 1961 N N . ALA A 1 254 ? 35.312 16.344 0.7 1 85.75 254 ALA A N 1
ATOM 1962 C CA . ALA A 1 254 ? 35.594 17.016 1.963 1 85.75 254 ALA A CA 1
ATOM 1963 C C . ALA A 1 254 ? 35.219 16.141 3.152 1 85.75 254 ALA A C 1
ATOM 1965 O O . ALA A 1 254 ? 35.969 16.031 4.117 1 85.75 254 ALA A O 1
ATOM 1966 N N . VAL A 1 255 ? 34.094 15.531 3.061 1 89.56 255 VAL A N 1
ATOM 1967 C CA . VAL A 1 255 ? 33.625 14.664 4.141 1 89.56 255 VAL A CA 1
ATOM 1968 C C . VAL A 1 255 ? 34.531 13.438 4.242 1 89.56 255 VAL A C 1
ATOM 1970 O O . VAL A 1 255 ? 34.875 13.008 5.34 1 89.56 255 VAL A O 1
ATOM 1973 N N . ARG A 1 256 ? 34.906 12.922 3.18 1 88.44 256 ARG A N 1
ATOM 1974 C CA . ARG A 1 256 ? 35.812 11.781 3.178 1 88.44 256 ARG A CA 1
ATOM 1975 C C . ARG A 1 256 ? 37.156 12.148 3.822 1 88.44 256 ARG A C 1
ATOM 1977 O O . ARG A 1 256 ? 37.719 11.352 4.559 1 88.44 256 ARG A O 1
ATOM 1984 N N . ALA A 1 257 ? 37.625 13.266 3.41 1 89.44 257 ALA A N 1
ATOM 1985 C CA . ALA A 1 257 ? 38.875 13.742 4.008 1 89.44 257 ALA A CA 1
ATOM 1986 C C . ALA A 1 257 ? 38.719 13.859 5.523 1 89.44 257 ALA A C 1
ATOM 1988 O O . ALA A 1 257 ? 39.656 13.484 6.262 1 89.44 257 ALA A O 1
ATOM 1989 N N . ALA A 1 258 ? 37.625 14.406 5.891 1 91.69 258 ALA A N 1
ATOM 1990 C CA . ALA A 1 258 ? 37.406 14.547 7.324 1 91.69 258 ALA A CA 1
ATOM 1991 C C . ALA A 1 258 ? 37.375 13.18 8.008 1 91.69 258 ALA A C 1
ATOM 1993 O O . ALA A 1 258 ? 37.875 13.031 9.117 1 91.69 258 ALA A O 1
ATOM 1994 N N . ILE A 1 259 ? 36.719 12.242 7.398 1 91.75 259 ILE A N 1
ATOM 1995 C CA . ILE A 1 259 ? 36.656 10.891 7.934 1 91.75 259 ILE A CA 1
ATOM 1996 C C . ILE A 1 259 ? 38.062 10.297 8.031 1 91.75 259 ILE A C 1
ATOM 1998 O O . ILE A 1 259 ? 38.406 9.625 9.016 1 91.75 259 ILE A O 1
ATOM 2002 N N . GLY A 1 260 ? 38.875 10.508 7.039 1 91.56 260 GLY A N 1
ATOM 2003 C CA . GLY A 1 260 ? 40.219 10.008 7.012 1 91.56 260 GLY A CA 1
ATOM 2004 C C . GLY A 1 260 ? 41.094 10.555 8.141 1 91.56 260 GLY A C 1
ATOM 2005 O O . GLY A 1 260 ? 42.062 9.938 8.531 1 91.56 260 GLY A O 1
ATOM 2006 N N . MET A 1 261 ? 40.688 11.641 8.68 1 93.19 261 MET A N 1
ATOM 2007 C CA . MET A 1 261 ? 41.469 12.305 9.727 1 93.19 261 MET A CA 1
ATOM 2008 C C . MET A 1 261 ? 41.062 11.797 11.102 1 93.19 261 MET A C 1
ATOM 2010 O O . MET A 1 261 ? 41.719 12.125 12.102 1 93.19 261 MET A O 1
ATOM 2014 N N . ILE A 1 262 ? 40.031 11.016 11.172 1 94.88 262 ILE A N 1
ATOM 2015 C CA . ILE A 1 262 ? 39.625 10.477 12.461 1 94.88 262 ILE A CA 1
ATOM 2016 C C . ILE A 1 262 ? 40.656 9.453 12.953 1 94.88 262 ILE A C 1
ATOM 2018 O O . ILE A 1 262 ? 40.906 8.461 12.266 1 94.88 262 ILE A O 1
ATOM 2022 N N . PRO A 1 263 ? 41.25 9.664 14.141 1 94.81 263 PRO A N 1
ATOM 2023 C CA . PRO A 1 263 ? 42.188 8.68 14.672 1 94.81 263 PRO A CA 1
ATOM 2024 C C . PRO A 1 263 ? 41.531 7.332 14.969 1 94.81 263 PRO A C 1
ATOM 2026 O O . PRO A 1 263 ? 40.375 7.277 15.336 1 94.81 263 PRO A O 1
ATOM 2029 N N . ASP A 1 264 ? 42.281 6.27 14.867 1 92.31 264 ASP A N 1
ATOM 2030 C CA . ASP A 1 264 ? 41.781 4.914 15.078 1 92.31 264 ASP A CA 1
ATOM 2031 C C . ASP A 1 264 ? 41.219 4.746 16.5 1 92.31 264 ASP A C 1
ATOM 2033 O O . ASP A 1 264 ? 40.281 3.992 16.719 1 92.31 264 ASP A O 1
ATOM 2037 N N . THR A 1 265 ? 41.781 5.539 17.391 1 93.69 265 THR A N 1
ATOM 2038 C CA . THR A 1 265 ? 41.406 5.422 18.797 1 93.69 265 THR A CA 1
ATOM 2039 C C . THR A 1 265 ? 40 6.016 19.031 1 93.69 265 THR A C 1
ATOM 2041 O O . THR A 1 265 ? 39.375 5.75 20.047 1 93.69 265 THR A O 1
ATOM 2044 N N . ALA A 1 266 ? 39.562 6.766 18.094 1 94.56 266 ALA A N 1
ATOM 2045 C CA . ALA A 1 266 ? 38.281 7.441 18.25 1 94.56 266 ALA A CA 1
ATOM 2046 C C . ALA A 1 266 ? 37.156 6.555 17.781 1 94.56 266 ALA A C 1
ATOM 2048 O O . ALA A 1 266 ? 35.969 6.859 18.031 1 94.56 266 ALA A O 1
ATOM 2049 N N . TRP A 1 267 ? 37.438 5.48 17.062 1 95 267 TRP A N 1
ATOM 2050 C CA . TRP A 1 267 ? 36.438 4.559 16.578 1 95 267 TRP A CA 1
ATOM 2051 C C . TRP A 1 267 ? 36 3.596 17.672 1 95 267 TRP A C 1
ATOM 2053 O O . TRP A 1 267 ? 36.812 2.924 18.281 1 95 267 TRP A O 1
ATOM 2063 N N . ARG A 1 268 ? 34.719 3.568 17.984 1 94.94 268 ARG A N 1
ATOM 2064 C CA . ARG A 1 268 ? 34.125 2.662 18.969 1 94.94 268 ARG A CA 1
ATOM 2065 C C . ARG A 1 268 ? 33.25 1.61 18.297 1 94.94 268 ARG A C 1
ATOM 2067 O O . ARG A 1 268 ? 32.594 1.892 17.297 1 94.94 268 ARG A O 1
ATOM 2074 N N . PRO A 1 269 ? 33.281 0.477 18.891 1 92 269 PRO A N 1
ATOM 2075 C CA . PRO A 1 269 ? 32.406 -0.553 18.328 1 92 269 PRO A CA 1
ATOM 2076 C C . PRO A 1 269 ? 30.922 -0.183 18.438 1 92 269 PRO A C 1
ATOM 2078 O O . PRO A 1 269 ? 30.484 0.395 19.438 1 92 269 PRO A O 1
ATOM 2081 N N . TYR A 1 270 ? 30.234 -0.317 17.438 1 89.62 270 TYR A N 1
ATOM 2082 C CA . TYR A 1 270 ? 28.797 -0.082 17.375 1 89.62 270 TYR A CA 1
ATOM 2083 C C . TYR A 1 270 ? 28.125 -1.094 16.438 1 89.62 270 TYR A C 1
ATOM 2085 O O . TYR A 1 270 ? 28.328 -1.06 15.227 1 89.62 270 TYR A O 1
ATOM 2093 N N . ARG A 1 271 ? 27.266 -1.962 17.094 1 80.12 271 ARG A N 1
ATOM 2094 C CA . ARG A 1 271 ? 26.609 -3.047 16.359 1 80.12 271 ARG A CA 1
ATOM 2095 C C . ARG A 1 271 ? 27.625 -3.828 15.523 1 80.12 271 ARG A C 1
ATOM 2097 O O . ARG A 1 271 ? 28.609 -4.344 16.047 1 80.12 271 ARG A O 1
ATOM 2104 N N . ASP A 1 272 ? 27.484 -3.967 14.148 1 75.38 272 ASP A N 1
ATOM 2105 C CA . ASP A 1 272 ? 28.375 -4.734 13.281 1 75.38 272 ASP A CA 1
ATOM 2106 C C . ASP A 1 272 ? 29.422 -3.834 12.641 1 75.38 272 ASP A C 1
ATOM 2108 O O . ASP A 1 272 ? 30 -4.188 11.617 1 75.38 272 ASP A O 1
ATOM 2112 N N . GLY A 1 273 ? 29.672 -2.729 13.273 1 87.94 273 GLY A N 1
ATOM 2113 C CA . GLY A 1 273 ? 30.641 -1.789 12.75 1 87.94 273 GLY A CA 1
ATOM 2114 C C . GLY A 1 273 ? 31.25 -0.899 13.82 1 87.94 273 GLY A C 1
ATOM 2115 O O . GLY A 1 273 ? 31.547 -1.36 14.922 1 87.94 273 GLY A O 1
ATOM 2116 N N . HIS A 1 274 ? 31.641 0.305 13.398 1 93.75 274 HIS A N 1
ATOM 2117 C CA . HIS A 1 274 ? 32.25 1.272 14.32 1 93.75 274 HIS A CA 1
ATOM 2118 C C . HIS A 1 274 ? 31.594 2.648 14.156 1 93.75 274 HIS A C 1
ATOM 2120 O O . HIS A 1 274 ? 31.031 2.955 13.102 1 93.75 274 HIS A O 1
ATOM 2126 N N . ILE A 1 275 ? 31.609 3.357 15.148 1 96.06 275 ILE A N 1
ATOM 2127 C CA . ILE A 1 275 ? 31.047 4.707 15.141 1 96.06 275 ILE A CA 1
ATOM 2128 C C . ILE A 1 275 ? 32.094 5.695 15.648 1 96.06 275 ILE A C 1
ATOM 2130 O O . ILE A 1 275 ? 32.906 5.371 16.531 1 96.06 275 ILE A O 1
ATOM 2134 N N . ALA A 1 276 ? 32.219 6.781 15.078 1 97 276 ALA A N 1
ATOM 2135 C CA . ALA A 1 276 ? 33.125 7.871 15.469 1 97 276 ALA A CA 1
ATOM 2136 C C . ALA A 1 276 ? 32.5 9.227 15.18 1 97 276 ALA A C 1
ATOM 2138 O O . ALA A 1 276 ? 31.391 9.305 14.641 1 97 276 ALA A O 1
ATOM 2139 N N . GLU A 1 277 ? 33.031 10.258 15.648 1 96.62 277 GLU A N 1
ATOM 2140 C CA . GLU A 1 277 ? 32.531 11.609 15.383 1 96.62 277 GLU A CA 1
ATOM 2141 C C . GLU A 1 277 ? 33.688 12.57 15.102 1 96.62 277 GLU A C 1
ATOM 2143 O O . GLU A 1 277 ? 34.844 12.297 15.469 1 96.62 277 GLU A O 1
ATOM 2148 N N . THR A 1 278 ? 33.469 13.531 14.414 1 96.06 278 THR A N 1
ATOM 2149 C CA . THR A 1 278 ? 34.406 14.609 14.125 1 96.06 278 THR A CA 1
ATOM 2150 C C . THR A 1 278 ? 33.656 15.922 13.883 1 96.06 278 THR A C 1
ATOM 2152 O O . THR A 1 278 ? 32.438 15.984 14.008 1 96.06 278 THR A O 1
ATOM 2155 N N . VAL A 1 279 ? 34.375 16.969 13.727 1 94.81 279 VAL A N 1
ATOM 2156 C CA . VAL A 1 279 ? 33.812 18.281 13.469 1 94.81 279 VAL A CA 1
ATOM 2157 C C . VAL A 1 279 ? 34.094 18.688 12.023 1 94.81 279 VAL A C 1
ATOM 2159 O O . VAL A 1 279 ? 35.094 18.312 11.445 1 94.81 279 VAL A O 1
ATOM 2162 N N . HIS A 1 280 ? 33.125 19.359 11.422 1 93.62 280 HIS A N 1
ATOM 2163 C CA . HIS A 1 280 ? 33.219 19.734 10.023 1 93.62 280 HIS A CA 1
ATOM 2164 C C . HIS A 1 280 ? 32.594 21.109 9.773 1 93.62 280 HIS A C 1
ATOM 2166 O O . HIS A 1 280 ? 31.922 21.656 10.641 1 93.62 280 HIS A O 1
ATOM 2172 N N . THR A 1 281 ? 33 21.734 8.68 1 91.19 281 THR A N 1
ATOM 2173 C CA . THR A 1 281 ? 32.406 22.984 8.195 1 91.19 281 THR A CA 1
ATOM 2174 C C . THR A 1 281 ? 32.281 22.953 6.672 1 91.19 281 THR A C 1
ATOM 2176 O O . THR A 1 281 ? 32.906 22.141 6 1 91.19 281 THR A O 1
ATOM 2179 N N . MET A 1 282 ? 31.328 23.672 6.246 1 90.25 282 MET A N 1
ATOM 2180 C CA . MET A 1 282 ? 31.234 23.969 4.816 1 90.25 282 MET A CA 1
ATOM 2181 C C . MET A 1 282 ? 31.656 25.391 4.516 1 90.25 282 MET A C 1
ATOM 2183 O O . MET A 1 282 ? 31.703 26.234 5.418 1 90.25 282 MET A O 1
ATOM 2187 N N . ASN A 1 283 ? 31.922 25.656 3.338 1 86.38 283 ASN A N 1
ATOM 2188 C CA . ASN A 1 283 ? 32.406 26.984 2.961 1 86.38 283 ASN A CA 1
ATOM 2189 C C . ASN A 1 283 ? 31.406 28.062 3.363 1 86.38 283 ASN A C 1
ATOM 2191 O O . ASN A 1 283 ? 31.797 29.125 3.838 1 86.38 283 ASN A O 1
ATOM 2195 N N . LYS A 1 284 ? 30.156 27.812 3.264 1 89.38 284 LYS A N 1
ATOM 2196 C CA . LYS A 1 284 ? 29.156 28.844 3.457 1 89.38 284 LYS A CA 1
ATOM 2197 C C . LYS A 1 284 ? 28.469 28.703 4.812 1 89.38 284 LYS A C 1
ATOM 2199 O O . LYS A 1 284 ? 27.516 29.438 5.113 1 89.38 284 LYS A O 1
ATOM 2204 N N . THR A 1 285 ? 28.953 27.766 5.57 1 93.12 285 THR A N 1
ATOM 2205 C CA . THR A 1 285 ? 28.359 27.625 6.898 1 93.12 285 THR A CA 1
ATOM 2206 C C . THR A 1 285 ? 28.922 28.672 7.852 1 93.12 285 THR A C 1
ATOM 2208 O O . THR A 1 285 ? 30.109 28.969 7.809 1 93.12 285 THR A O 1
ATOM 2211 N N . HIS A 1 286 ? 28.172 29.172 8.766 1 93.19 286 HIS A N 1
ATOM 2212 C CA . HIS A 1 286 ? 28.594 30.141 9.773 1 93.19 286 HIS A CA 1
ATOM 2213 C C . HIS A 1 286 ? 29.156 29.438 11 1 93.19 286 HIS A C 1
ATOM 2215 O O . HIS A 1 286 ? 29.938 30.031 11.758 1 93.19 286 HIS A O 1
ATOM 2221 N N . ASN A 1 287 ? 28.719 28.266 11.234 1 94.31 287 ASN A N 1
ATOM 2222 C CA . ASN A 1 287 ? 29.141 27.484 12.383 1 94.31 287 ASN A CA 1
ATOM 2223 C C . ASN A 1 287 ? 29.609 26.094 11.969 1 94.31 287 ASN A C 1
ATOM 2225 O O . ASN A 1 287 ? 29.172 25.547 10.953 1 94.31 287 ASN A O 1
ATOM 2229 N N . ALA A 1 288 ? 30.516 25.656 12.758 1 95.25 288 ALA A N 1
ATOM 2230 C CA . ALA A 1 288 ? 30.906 24.25 12.578 1 95.25 288 ALA A CA 1
ATOM 2231 C C . ALA A 1 288 ? 29.828 23.312 13.094 1 95.25 288 ALA A C 1
ATOM 2233 O O . ALA A 1 288 ? 28.938 23.734 13.844 1 95.25 288 ALA A O 1
ATOM 2234 N N . PHE A 1 289 ? 29.812 22.188 12.594 1 96.88 289 PHE A N 1
ATOM 2235 C CA . PHE A 1 289 ? 28.844 21.188 13.047 1 96.88 289 PHE A CA 1
ATOM 2236 C C . PHE A 1 289 ? 29.516 19.828 13.211 1 96.88 289 PHE A C 1
ATOM 2238 O O . PHE A 1 289 ? 30.656 19.641 12.766 1 96.88 289 PHE A O 1
ATOM 2245 N N . ARG A 1 290 ? 28.828 18.969 13.898 1 97.06 290 ARG A N 1
ATOM 2246 C CA . ARG A 1 290 ? 29.344 17.641 14.18 1 97.06 290 ARG A CA 1
ATOM 2247 C C . ARG A 1 290 ? 29.016 16.672 13.031 1 97.06 290 ARG A C 1
ATOM 2249 O O . ARG A 1 290 ? 27.938 16.75 12.438 1 97.06 290 ARG A O 1
ATOM 2256 N N . LEU A 1 291 ? 29.984 15.812 12.711 1 97.25 291 LEU A N 1
ATOM 2257 C CA . LEU A 1 291 ? 29.766 14.664 11.828 1 97.25 291 LEU A CA 1
ATOM 2258 C C . LEU A 1 291 ? 29.828 13.359 12.617 1 97.25 291 LEU A C 1
ATOM 2260 O O . LEU A 1 291 ? 30.828 13.078 13.281 1 97.25 291 LEU A O 1
ATOM 2264 N N . ILE A 1 292 ? 28.734 12.719 12.617 1 97.38 292 ILE A N 1
ATOM 2265 C CA . ILE A 1 292 ? 28.719 11.367 13.164 1 97.38 292 ILE A CA 1
ATOM 2266 C C . ILE A 1 292 ? 28.906 10.352 12.039 1 97.38 292 ILE A C 1
ATOM 2268 O O . ILE A 1 292 ? 28.156 10.344 11.07 1 97.38 292 ILE A O 1
ATOM 2272 N N . VAL A 1 293 ? 29.906 9.492 12.164 1 95.94 293 VAL A N 1
ATOM 2273 C CA . VAL A 1 293 ? 30.297 8.586 11.086 1 95.94 293 VAL A CA 1
ATOM 2274 C C . VAL A 1 293 ? 30.172 7.137 11.562 1 95.94 293 VAL A C 1
ATOM 2276 O O . VAL A 1 293 ? 30.719 6.777 12.609 1 95.94 293 VAL A O 1
ATOM 2279 N N . VAL A 1 294 ? 29.422 6.406 10.883 1 93.75 294 VAL A N 1
ATOM 2280 C CA . VAL A 1 294 ? 29.344 4.973 11.117 1 93.75 294 VAL A CA 1
ATOM 2281 C C . VAL A 1 294 ? 29.969 4.215 9.945 1 93.75 294 VAL A C 1
ATOM 2283 O O . VAL A 1 294 ? 29.688 4.516 8.789 1 93.75 294 VAL A O 1
ATOM 2286 N N . ARG A 1 295 ? 30.859 3.336 10.227 1 89.81 295 ARG A N 1
ATOM 2287 C CA . ARG A 1 295 ? 31.453 2.504 9.188 1 89.81 295 ARG A CA 1
ATOM 2288 C C . ARG A 1 295 ? 31.125 1.03 9.414 1 89.81 295 ARG A C 1
ATOM 2290 O O . ARG A 1 295 ? 31.109 0.561 10.555 1 89.81 295 ARG A O 1
ATOM 2297 N N . LYS A 1 296 ? 30.609 0.432 8.461 1 82.81 296 LYS A N 1
ATOM 2298 C CA . LYS A 1 296 ? 30.297 -0.996 8.492 1 82.81 296 LYS A CA 1
ATOM 2299 C C . LYS A 1 296 ? 31.016 -1.733 7.359 1 82.81 296 LYS A C 1
ATOM 2301 O O . LYS A 1 296 ? 31.125 -1.209 6.25 1 82.81 296 LYS A O 1
ATOM 2306 N N . ARG A 1 297 ? 31.578 -2.871 7.797 1 68.06 297 ARG A N 1
ATOM 2307 C CA . ARG A 1 297 ? 32.188 -3.721 6.777 1 68.06 297 ARG A CA 1
ATOM 2308 C C . ARG A 1 297 ? 31.141 -4.594 6.098 1 68.06 297 ARG A C 1
ATOM 2310 O O . ARG A 1 297 ? 30.422 -5.332 6.762 1 68.06 297 ARG A O 1
ATOM 2317 N N . VAL A 1 298 ? 30.703 -4.184 5.191 1 60.97 298 VAL A N 1
ATOM 2318 C CA . VAL A 1 298 ? 29.734 -4.988 4.465 1 60.97 298 VAL A CA 1
ATOM 2319 C C . VAL A 1 298 ? 30.438 -5.848 3.424 1 60.97 298 VAL A C 1
ATOM 2321 O O . VAL A 1 298 ? 31.469 -5.445 2.875 1 60.97 298 VAL A O 1
ATOM 2324 N N . GLN A 1 299 ? 30.203 -7.141 3.707 1 48.12 299 GLN A N 1
ATOM 2325 C CA . GLN A 1 299 ? 30.766 -8 2.676 1 48.12 299 GLN A CA 1
ATOM 2326 C C . GLN A 1 299 ? 30.484 -7.453 1.281 1 48.12 299 GLN A C 1
ATOM 2328 O O . GLN A 1 299 ? 29.344 -7.07 0.976 1 48.12 299 GLN A O 1
ATOM 2333 N N . GLY A 1 300 ? 31.484 -6.762 0.944 1 45.72 300 GLY A N 1
ATOM 2334 C CA . GLY A 1 300 ? 31.328 -6.23 -0.402 1 45.72 300 GLY A CA 1
ATOM 2335 C C . GLY A 1 300 ? 30.578 -7.168 -1.329 1 45.72 300 GLY A C 1
ATOM 2336 O O . GLY A 1 300 ? 30.438 -8.359 -1.043 1 45.72 300 GLY A O 1
ATOM 2337 N N . SER A 1 301 ? 29.531 -6.777 -1.886 1 41.72 301 SER A N 1
ATOM 2338 C CA . SER A 1 301 ? 28.875 -7.672 -2.83 1 41.72 301 SER A CA 1
ATOM 2339 C C . SER A 1 301 ? 29.875 -8.531 -3.584 1 41.72 301 SER A C 1
ATOM 2341 O O . SER A 1 301 ? 29.594 -9.016 -4.68 1 41.72 301 SER A O 1
ATOM 2343 N N . LEU A 1 302 ? 31.219 -8.453 -3.258 1 35.41 302 LEU A N 1
ATOM 2344 C CA . LEU A 1 302 ? 32.156 -9.156 -4.125 1 35.41 302 LEU A CA 1
ATOM 2345 C C . LEU A 1 302 ? 32.062 -10.672 -3.932 1 35.41 302 LEU A C 1
ATOM 2347 O O . LEU A 1 302 ? 32.188 -11.172 -2.816 1 35.41 302 LEU A O 1
ATOM 2351 N N . PRO A 1 303 ? 31.234 -11.352 -4.695 1 35.34 303 PRO A N 1
ATOM 2352 C CA . PRO A 1 303 ? 31.438 -12.797 -4.574 1 35.34 303 PRO A CA 1
ATOM 2353 C C . PRO A 1 303 ? 32.906 -13.18 -4.621 1 35.34 303 PRO A C 1
ATOM 2355 O O . PRO A 1 303 ? 33.562 -13 -5.645 1 35.34 303 PRO A O 1
ATOM 2358 N N . GLY A 1 304 ? 33.875 -12.672 -3.861 1 31.8 304 GLY A N 1
ATOM 2359 C CA . GLY A 1 304 ? 35.219 -13.203 -4.066 1 31.8 304 GLY A CA 1
ATOM 2360 C C . GLY A 1 304 ? 35.25 -14.719 -4.129 1 31.8 304 GLY A C 1
ATOM 2361 O O . GLY A 1 304 ? 34.25 -15.383 -3.795 1 31.8 304 GLY A O 1
ATOM 2362 N N . LEU A 1 305 ? 36.188 -15.352 -4.977 1 33.22 305 LEU A N 1
ATOM 2363 C CA . LEU A 1 305 ? 36.594 -16.75 -4.941 1 33.22 305 LEU A CA 1
ATOM 2364 C C . LEU A 1 305 ? 36.688 -17.25 -3.506 1 33.22 305 LEU A C 1
ATOM 2366 O O . LEU A 1 305 ? 36.938 -16.469 -2.584 1 33.22 305 LEU A O 1
ATOM 2370 N N . PRO A 1 306 ? 36.344 -18.469 -3.275 1 35.62 306 PRO A N 1
ATOM 2371 C CA . PRO A 1 306 ? 36.594 -19.141 -1.997 1 35.62 306 PRO A CA 1
ATOM 2372 C C . PRO A 1 306 ? 37.875 -18.688 -1.337 1 35.62 306 PRO A C 1
ATOM 2374 O O . PRO A 1 306 ? 38 -18.734 -0.11 1 35.62 306 PRO A O 1
ATOM 2377 N N . THR A 1 307 ? 38.969 -18.594 -2.168 1 35.5 307 THR A N 1
ATOM 2378 C CA . THR A 1 307 ? 40.281 -18.453 -1.551 1 35.5 307 THR A CA 1
ATOM 2379 C C . THR A 1 307 ? 40.5 -17.031 -1.062 1 35.5 307 THR A C 1
ATOM 2381 O O . THR A 1 307 ? 41.469 -16.75 -0.35 1 35.5 307 THR A O 1
ATOM 2384 N N . GLU A 1 308 ? 39.969 -15.992 -1.844 1 38.91 308 GLU A N 1
ATOM 2385 C CA . GLU A 1 308 ? 40.312 -14.656 -1.379 1 38.91 308 GLU A CA 1
ATOM 2386 C C . GLU A 1 308 ? 39.312 -14.148 -0.354 1 38.91 308 GLU A C 1
ATOM 2388 O O . GLU A 1 308 ? 38.125 -14.469 -0.436 1 38.91 308 GLU A O 1
ATOM 2393 N N . PRO A 1 309 ? 39.719 -13.695 0.783 1 41.88 309 PRO A N 1
ATOM 2394 C CA . PRO A 1 309 ? 38.906 -13.18 1.877 1 41.88 309 PRO A CA 1
ATOM 2395 C C . PRO A 1 309 ? 37.812 -12.227 1.394 1 41.88 309 PRO A C 1
ATOM 2397 O O . PRO A 1 309 ? 37.969 -11.562 0.365 1 41.88 309 PRO A O 1
ATOM 2400 N N . PRO A 1 310 ? 36.531 -12.523 1.588 1 44.12 310 PRO A N 1
ATOM 2401 C CA . PRO A 1 310 ? 35.406 -11.609 1.279 1 44.12 310 PRO A CA 1
ATOM 2402 C C . PRO A 1 310 ? 35.844 -10.141 1.302 1 44.12 310 PRO A C 1
ATOM 2404 O O . PRO A 1 310 ? 36.625 -9.734 2.172 1 44.12 310 PRO A O 1
ATOM 2407 N N . SER A 1 311 ? 36.188 -9.562 0.116 1 49.84 311 SER A N 1
ATOM 2408 C CA . SER A 1 311 ? 36.5 -8.141 0.123 1 49.84 311 SER A CA 1
ATOM 2409 C C . SER A 1 311 ? 35.406 -7.328 0.807 1 49.84 311 SER A C 1
ATOM 2411 O O 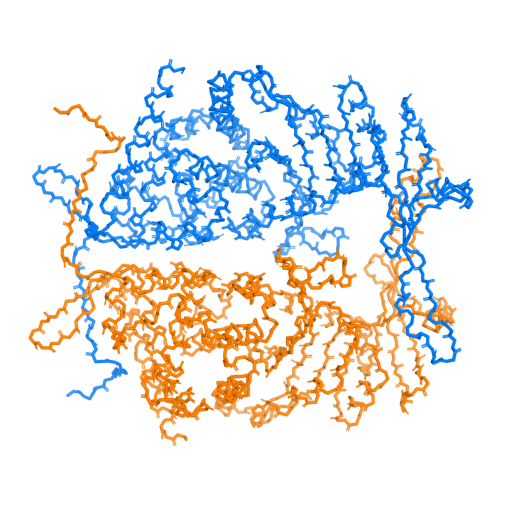. SER A 1 311 ? 34.219 -7.531 0.545 1 49.84 311 SER A O 1
ATOM 2413 N N . PHE A 1 312 ? 35.625 -6.965 1.975 1 52.59 312 PHE A N 1
ATOM 2414 C CA . PHE A 1 312 ? 34.75 -6.125 2.768 1 52.59 312 PHE A CA 1
ATOM 2415 C C . PHE A 1 312 ? 34.875 -4.664 2.359 1 52.59 312 PHE A C 1
ATOM 2417 O O . PHE A 1 312 ? 35.969 -4.18 2.098 1 52.59 312 PHE A O 1
ATOM 2424 N N . GLU A 1 313 ? 33.844 -4.207 1.571 1 62.88 313 GLU A N 1
ATOM 2425 C CA . GLU A 1 313 ? 33.781 -2.764 1.366 1 62.88 313 GLU A CA 1
ATOM 2426 C C . GLU A 1 313 ? 33.188 -2.053 2.578 1 62.88 313 GLU A C 1
ATOM 2428 O O . GLU A 1 313 ? 32.312 -2.586 3.24 1 62.88 313 GLU A O 1
ATOM 2433 N N . THR A 1 314 ? 34.031 -1.035 2.936 1 71 314 THR A N 1
ATOM 2434 C CA . THR A 1 314 ? 33.562 -0.247 4.066 1 71 314 THR A CA 1
ATOM 2435 C C . THR A 1 314 ? 32.469 0.729 3.621 1 71 314 THR A C 1
ATOM 2437 O O . THR A 1 314 ? 32.656 1.49 2.672 1 71 314 THR A O 1
ATOM 2440 N N . ARG A 1 315 ? 31.297 0.571 4.082 1 78.88 315 ARG A N 1
ATOM 2441 C CA . ARG A 1 315 ? 30.203 1.506 3.844 1 78.88 315 ARG A CA 1
ATOM 2442 C C . ARG A 1 315 ? 30.078 2.506 4.988 1 78.88 315 ARG A C 1
ATOM 2444 O O . ARG A 1 315 ? 30.188 2.137 6.16 1 78.88 315 ARG A O 1
ATOM 2451 N N . TYR A 1 316 ? 30.031 3.783 4.527 1 86.69 316 TYR A N 1
ATOM 2452 C CA . TYR A 1 316 ? 29.953 4.836 5.535 1 86.69 316 TYR A CA 1
ATOM 2453 C C . TYR A 1 316 ? 28.547 5.434 5.578 1 86.69 316 TYR A C 1
ATOM 2455 O O . TYR A 1 316 ? 27.922 5.629 4.535 1 86.69 316 TYR A O 1
ATOM 2463 N N . LYS A 1 317 ? 28 5.582 6.676 1 89.81 317 LYS A N 1
ATOM 2464 C CA . LYS A 1 317 ? 26.844 6.438 6.949 1 89.81 317 LYS A CA 1
ATOM 2465 C C . LYS A 1 317 ? 27.25 7.66 7.77 1 89.81 317 LYS A C 1
ATOM 2467 O O . LYS A 1 317 ? 27.812 7.523 8.859 1 89.81 317 LYS A O 1
ATOM 2472 N N . VAL A 1 318 ? 27.047 8.797 7.18 1 94.69 318 VAL A N 1
ATOM 2473 C CA . VAL A 1 318 ? 27.516 10.016 7.828 1 94.69 318 VAL A CA 1
ATOM 2474 C C . VAL A 1 318 ? 26.328 10.938 8.102 1 94.69 318 VAL A C 1
ATOM 2476 O O . VAL A 1 318 ? 25.484 11.148 7.227 1 94.69 318 VAL A O 1
ATOM 2479 N N . LEU A 1 319 ? 26.219 11.445 9.328 1 96.94 319 LEU A N 1
ATOM 2480 C CA . LEU A 1 319 ? 25.172 12.375 9.734 1 96.94 319 LEU A CA 1
ATOM 2481 C C . LEU A 1 319 ? 25.781 13.703 10.172 1 96.94 319 LEU A C 1
ATOM 2483 O O . LEU A 1 319 ? 26.781 13.734 10.891 1 96.94 319 LEU A O 1
ATOM 2487 N N . ALA A 1 320 ? 25.281 14.789 9.672 1 97.62 320 ALA A N 1
ATOM 2488 C CA . ALA A 1 320 ? 25.609 16.125 10.164 1 97.62 320 ALA A CA 1
ATOM 2489 C C . ALA A 1 320 ? 24.625 16.578 11.242 1 97.62 320 ALA A C 1
ATOM 2491 O O . ALA A 1 320 ? 23.422 16.422 11.086 1 97.62 320 ALA A O 1
ATOM 2492 N N . THR A 1 321 ? 25.141 17.141 12.352 1 98.31 321 THR A N 1
ATOM 2493 C CA . THR A 1 321 ? 24.219 17.469 13.438 1 98.31 321 THR A CA 1
ATOM 2494 C C . THR A 1 321 ? 24.797 18.547 14.344 1 98.31 321 THR A C 1
ATOM 2496 O O . THR A 1 321 ? 26 18.797 14.328 1 98.31 321 THR A O 1
ATOM 2499 N N . ASN A 1 322 ? 23.953 19.281 15.008 1 97.62 322 ASN A N 1
ATOM 2500 C CA . ASN A 1 322 ? 24.375 20.156 16.094 1 97.62 322 ASN A CA 1
ATOM 2501 C C . ASN A 1 322 ? 23.859 19.672 17.438 1 97.62 322 ASN A C 1
ATOM 2503 O O . ASN A 1 322 ? 23.875 20.406 18.438 1 97.62 322 ASN A O 1
ATOM 2507 N N . HIS A 1 323 ? 23.328 18.391 17.422 1 96.5 323 HIS A N 1
ATOM 2508 C CA . HIS A 1 323 ? 22.969 17.766 18.688 1 96.5 323 HIS A CA 1
ATOM 2509 C C . HIS A 1 323 ? 24.188 17.531 19.562 1 96.5 323 HIS A C 1
ATOM 2511 O O . HIS A 1 323 ? 25.266 17.188 19.062 1 96.5 323 HIS A O 1
ATOM 2517 N N . LYS A 1 324 ? 23.984 17.594 20.828 1 95.12 324 LYS A N 1
ATOM 2518 C CA . LYS A 1 324 ? 25.109 17.453 21.75 1 95.12 324 LYS A CA 1
ATOM 2519 C C . LYS A 1 324 ? 25.141 16.047 22.359 1 95.12 324 LYS A C 1
ATOM 2521 O O . LYS A 1 324 ? 26.141 15.648 22.969 1 95.12 324 LYS A O 1
ATOM 2526 N N . GLU A 1 325 ? 24.109 15.297 22.188 1 95.06 325 GLU A N 1
ATOM 2527 C CA . GLU A 1 325 ? 24.031 13.953 22.734 1 95.06 325 GLU A CA 1
ATOM 2528 C C . GLU A 1 325 ? 25.094 13.039 22.141 1 95.06 325 GLU A C 1
ATOM 2530 O O . GLU A 1 325 ? 25.734 13.391 21.141 1 95.06 325 GLU A O 1
ATOM 2535 N N . ILE A 1 326 ? 25.266 11.977 22.75 1 94.5 326 ILE A N 1
ATOM 2536 C CA . ILE A 1 326 ? 26.266 11.023 22.297 1 94.5 326 ILE A CA 1
ATOM 2537 C C . ILE A 1 326 ? 25.906 10.516 20.891 1 94.5 326 ILE A C 1
ATOM 2539 O O . ILE A 1 326 ? 24.719 10.461 20.547 1 94.5 326 ILE A O 1
ATOM 2543 N N . PRO A 1 327 ? 26.875 10.141 20.094 1 95.69 327 PRO A N 1
ATOM 2544 C CA . PRO A 1 327 ? 26.656 9.742 18.703 1 95.69 327 PRO A CA 1
ATOM 2545 C C . PRO A 1 327 ? 25.625 8.609 18.578 1 95.69 327 PRO A C 1
ATOM 2547 O O . PRO A 1 327 ? 24.797 8.625 17.672 1 95.69 327 PRO A O 1
ATOM 2550 N N . GLU A 1 328 ? 25.656 7.676 19.469 1 93.25 328 GLU A N 1
ATOM 2551 C CA . GLU A 1 328 ? 24.75 6.531 19.406 1 93.25 328 GLU A CA 1
ATOM 2552 C C . GLU A 1 328 ? 23.297 6.973 19.547 1 93.25 328 GLU A C 1
ATOM 2554 O O . GLU A 1 328 ? 22.422 6.473 18.828 1 93.25 328 GLU A O 1
ATOM 2559 N N . TRP A 1 329 ? 23.156 7.875 20.406 1 92.38 329 TRP A N 1
ATOM 2560 C CA . TRP A 1 329 ? 21.812 8.391 20.609 1 92.38 329 TRP A CA 1
ATOM 2561 C C . TRP A 1 329 ? 21.328 9.133 19.359 1 92.38 329 TRP A C 1
ATOM 2563 O O . TRP A 1 329 ? 20.188 8.945 18.922 1 92.38 329 TRP A O 1
ATOM 2573 N N . VAL A 1 330 ? 22.188 9.992 18.797 1 95.25 330 VAL A N 1
ATOM 2574 C CA . VAL A 1 330 ? 21.828 10.789 17.625 1 95.25 330 VAL A CA 1
ATOM 2575 C C . VAL A 1 330 ? 21.484 9.875 16.469 1 95.25 330 VAL A C 1
ATOM 2577 O O . VAL A 1 330 ? 20.484 10.094 15.766 1 95.25 330 VAL A O 1
ATOM 2580 N N . LEU A 1 331 ? 22.266 8.898 16.312 1 92.81 331 LEU A N 1
ATOM 2581 C CA . LEU A 1 331 ? 22.031 7.941 15.25 1 92.81 331 LEU A CA 1
ATOM 2582 C C . LEU A 1 331 ? 20.703 7.23 15.422 1 92.81 331 LEU A C 1
ATOM 2584 O O . LEU A 1 331 ? 19.938 7.098 14.461 1 92.81 331 LEU A O 1
ATOM 2588 N N . ASP A 1 332 ? 20.406 6.785 16.609 1 87.5 332 ASP A N 1
ATOM 2589 C CA . ASP A 1 332 ? 19.156 6.086 16.891 1 87.5 332 ASP A CA 1
ATOM 2590 C C . ASP A 1 332 ? 17.953 7 16.672 1 87.5 332 ASP A C 1
ATOM 2592 O O . ASP A 1 332 ? 16.938 6.574 16.125 1 87.5 332 ASP A O 1
ATOM 2596 N N . TRP A 1 333 ? 18.156 8.141 17.109 1 90.88 333 TRP A N 1
ATOM 2597 C CA . TRP A 1 333 ? 17.078 9.125 16.938 1 90.88 333 TRP A CA 1
ATOM 2598 C C . TRP A 1 333 ? 16.812 9.398 15.469 1 90.88 333 TRP A C 1
ATOM 2600 O O . TRP A 1 333 ? 15.664 9.484 15.039 1 90.88 333 TRP A O 1
ATOM 2610 N N . TYR A 1 334 ? 17.875 9.539 14.68 1 92.62 334 TYR A N 1
ATOM 2611 C CA . TYR A 1 334 ? 17.766 9.773 13.242 1 92.62 334 TYR A CA 1
ATOM 2612 C C . TYR A 1 334 ? 17.078 8.602 12.555 1 92.62 334 TYR A C 1
ATOM 2614 O O . TYR A 1 334 ? 16.234 8.797 11.664 1 92.62 334 TYR A O 1
ATOM 2622 N N . ASN A 1 335 ? 17.391 7.449 12.961 1 85.88 335 ASN A N 1
ATOM 2623 C CA . ASN A 1 335 ? 16.875 6.246 12.328 1 85.88 335 ASN A CA 1
ATOM 2624 C C . ASN A 1 335 ? 15.367 6.109 12.547 1 85.88 335 ASN A C 1
ATOM 2626 O O . ASN A 1 335 ? 14.68 5.434 11.773 1 85.88 335 ASN A O 1
ATOM 2630 N N . GLN A 1 336 ? 14.867 6.727 13.492 1 82.81 336 GLN A N 1
ATOM 2631 C CA . GLN A 1 336 ? 13.422 6.73 13.719 1 82.81 336 GLN A CA 1
ATOM 2632 C C . GLN A 1 336 ? 12.688 7.457 12.594 1 82.81 336 GLN A C 1
ATOM 2634 O O . GLN A 1 336 ? 11.5 7.234 12.375 1 82.81 336 GLN A O 1
ATOM 2639 N N . ARG A 1 337 ? 13.422 8.344 11.898 1 80.19 337 ARG A N 1
ATOM 2640 C CA . ARG A 1 337 ? 12.844 9.047 10.75 1 80.19 337 ARG A CA 1
ATOM 2641 C C . ARG A 1 337 ? 12.375 8.062 9.688 1 80.19 337 ARG A C 1
ATOM 2643 O O . ARG A 1 337 ? 11.312 8.242 9.086 1 80.19 337 ARG A O 1
ATOM 2650 N N . GLY A 1 338 ? 13.258 7.129 9.414 1 71.62 338 GLY A N 1
ATOM 2651 C CA . GLY A 1 338 ? 12.93 6.125 8.422 1 71.62 338 GLY A CA 1
ATOM 2652 C C . GLY A 1 338 ? 11.625 5.406 8.703 1 71.62 338 GLY A C 1
ATOM 2653 O O . GLY A 1 338 ? 10.789 5.25 7.809 1 71.62 338 GLY A O 1
ATOM 2654 N N . ASP A 1 339 ? 11.414 5.102 9.906 1 67.31 339 ASP A N 1
ATOM 2655 C CA . ASP A 1 339 ? 10.211 4.371 10.289 1 67.31 339 ASP A CA 1
ATOM 2656 C C . ASP A 1 339 ? 8.984 5.285 10.273 1 67.31 339 ASP A C 1
ATOM 2658 O O . ASP A 1 339 ? 7.945 4.926 9.727 1 67.31 339 ASP A O 1
ATOM 2662 N N . ASP A 1 340 ? 9.242 6.422 10.688 1 78.69 340 ASP A N 1
ATOM 2663 C CA . ASP A 1 340 ? 8.117 7.336 10.852 1 78.69 340 ASP A CA 1
ATOM 2664 C C . ASP A 1 340 ? 7.742 7.988 9.523 1 78.69 340 ASP A C 1
ATOM 2666 O O . ASP A 1 340 ? 6.613 7.852 9.055 1 78.69 340 ASP A O 1
ATOM 2670 N N . SER A 1 341 ? 8.742 8.586 8.93 1 80.44 341 SER A N 1
ATOM 2671 C CA . SER A 1 341 ? 8.461 9.367 7.723 1 80.44 341 SER A CA 1
ATOM 2672 C C . SER A 1 341 ? 8.117 8.453 6.547 1 80.44 341 SER A C 1
ATOM 2674 O O . SER A 1 341 ? 7.203 8.758 5.773 1 80.44 341 SER A O 1
ATOM 2676 N N . GLU A 1 342 ? 8.781 7.371 6.422 1 77.19 342 GLU A N 1
ATOM 2677 C CA . GLU A 1 342 ? 8.516 6.434 5.332 1 77.19 342 GLU A CA 1
ATOM 2678 C C . GLU A 1 342 ? 7.113 5.852 5.434 1 77.19 342 GLU A C 1
ATOM 2680 O O . GLU A 1 342 ? 6.414 5.715 4.426 1 77.19 342 GLU A O 1
ATOM 2685 N N . ASN A 1 343 ? 6.738 5.598 6.621 1 82.81 343 ASN A N 1
ATOM 2686 C CA . ASN A 1 343 ? 5.398 5.055 6.824 1 82.81 343 ASN A CA 1
ATOM 2687 C C . ASN A 1 343 ? 4.32 6.086 6.5 1 82.81 343 ASN A C 1
ATOM 2689 O O . ASN A 1 343 ? 3.281 5.746 5.934 1 82.81 343 ASN A O 1
ATOM 2693 N N . ARG A 1 344 ? 4.605 7.262 6.875 1 91.5 344 ARG A N 1
ATOM 2694 C CA . ARG A 1 344 ? 3.633 8.32 6.621 1 91.5 344 ARG A CA 1
ATOM 2695 C C . ARG A 1 344 ? 3.516 8.609 5.129 1 91.5 344 ARG A C 1
ATOM 2697 O O . ARG A 1 344 ? 2.412 8.797 4.609 1 91.5 344 ARG A O 1
ATOM 2704 N N . ILE A 1 345 ? 4.648 8.633 4.492 1 91.81 345 ILE A N 1
ATOM 2705 C CA . ILE A 1 345 ? 4.66 8.844 3.049 1 91.81 345 ILE A CA 1
ATOM 2706 C C . ILE A 1 345 ? 3.984 7.668 2.35 1 91.81 345 ILE A C 1
ATOM 2708 O O . ILE A 1 345 ? 3.229 7.855 1.395 1 91.81 345 ILE A O 1
ATOM 2712 N N . LYS A 1 346 ? 4.266 6.508 2.832 1 90.25 346 LYS A N 1
ATOM 2713 C CA . LYS A 1 346 ? 3.617 5.312 2.295 1 90.25 346 LYS A CA 1
ATOM 2714 C C . LYS A 1 346 ? 2.1 5.402 2.436 1 90.25 346 LYS A C 1
ATOM 2716 O O . LYS A 1 346 ? 1.364 5.047 1.512 1 90.25 346 LYS A O 1
ATOM 2721 N N . GLU A 1 347 ? 1.634 5.832 3.586 1 93.62 347 GLU A N 1
ATOM 2722 C CA . GLU A 1 347 ? 0.201 5.992 3.811 1 93.62 347 GLU A CA 1
ATOM 2723 C C . GLU A 1 347 ? -0.397 7.023 2.855 1 93.62 347 GLU A C 1
ATOM 2725 O O . GLU A 1 347 ? -1.483 6.812 2.311 1 93.62 347 GLU A O 1
ATOM 2730 N N . LEU A 1 348 ? 0.331 8.086 2.656 1 95 348 LEU A N 1
ATOM 2731 C CA . LEU A 1 348 ? -0.131 9.117 1.737 1 95 348 LEU A CA 1
ATOM 2732 C C . LEU A 1 348 ? -0.189 8.586 0.308 1 95 348 LEU A C 1
ATOM 2734 O O . LEU A 1 348 ? -1.197 8.758 -0.381 1 95 348 LEU A O 1
ATOM 2738 N N . LYS A 1 349 ? 0.802 7.887 -0.117 1 92.81 349 LYS A N 1
ATOM 2739 C CA . LYS A 1 349 ? 0.926 7.418 -1.495 1 92.81 349 LYS A CA 1
ATOM 2740 C C . LYS A 1 349 ? -0.02 6.254 -1.769 1 92.81 349 LYS A C 1
ATOM 2742 O O . LYS A 1 349 ? -0.772 6.273 -2.746 1 92.81 349 LYS A O 1
ATOM 2747 N N . ILE A 1 350 ? -0.001 5.301 -0.899 1 91.94 350 ILE A N 1
ATOM 2748 C CA . ILE A 1 350 ? -0.742 4.07 -1.159 1 91.94 350 ILE A CA 1
ATOM 2749 C C . ILE A 1 350 ? -2.117 4.148 -0.499 1 91.94 350 ILE A C 1
ATOM 2751 O O . ILE A 1 350 ? -3.137 3.879 -1.139 1 91.94 350 ILE A O 1
ATOM 2755 N N . GLY A 1 351 ? -2.143 4.523 0.717 1 94.75 351 GLY A N 1
ATOM 2756 C CA . GLY A 1 351 ? -3.396 4.59 1.448 1 94.75 351 GLY A CA 1
ATOM 2757 C C . GLY A 1 351 ? -4.383 5.578 0.854 1 94.75 351 GLY A C 1
ATOM 2758 O O . GLY A 1 351 ? -5.57 5.277 0.723 1 94.75 351 GLY A O 1
ATOM 2759 N N . PHE A 1 352 ? -3.826 6.723 0.409 1 96.94 352 PHE A N 1
ATOM 2760 C CA . PHE A 1 352 ? -4.715 7.77 -0.077 1 96.94 352 PHE A CA 1
ATOM 2761 C C . PHE A 1 352 ? -4.57 7.949 -1.583 1 96.94 352 PHE A C 1
ATOM 2763 O O . PHE A 1 352 ? -5.039 8.945 -2.145 1 96.94 352 PHE A O 1
ATOM 2770 N N . GLY A 1 353 ? -3.855 7.047 -2.199 1 93.44 353 GLY A N 1
ATOM 2771 C CA . GLY A 1 353 ? -3.826 6.969 -3.652 1 93.44 353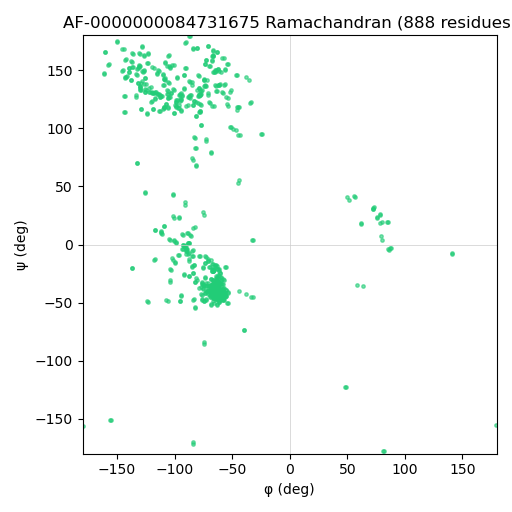 GLY A CA 1
ATOM 2772 C C . GLY A 1 353 ? -2.977 8.055 -4.289 1 93.44 353 GLY A C 1
ATOM 2773 O O . GLY A 1 353 ? -3.172 8.391 -5.457 1 93.44 353 GLY A O 1
ATOM 2774 N N . MET A 1 354 ? -2.025 8.633 -3.627 1 95.06 354 MET A N 1
ATOM 2775 C CA . MET A 1 354 ? -1.227 9.734 -4.152 1 95.06 354 MET A CA 1
ATOM 2776 C C . MET A 1 354 ? -0.039 9.211 -4.953 1 95.06 354 MET A C 1
ATOM 2778 O O . MET A 1 354 ? 0.793 9.992 -5.418 1 95.06 354 MET A O 1
ATOM 2782 N N . GLU A 1 355 ? -0.041 7.93 -5.156 1 90.19 355 GLU A N 1
ATOM 2783 C CA . GLU A 1 355 ? 1.005 7.387 -6.02 1 90.19 355 GLU A CA 1
ATOM 2784 C C . GLU A 1 355 ? 0.611 7.477 -7.488 1 90.19 355 GLU A C 1
ATOM 2786 O O . GLU A 1 355 ? 1.438 7.242 -8.375 1 90.19 355 GLU A O 1
ATOM 2791 N N . ARG A 1 356 ? -0.646 7.82 -7.762 1 86.5 356 ARG A N 1
ATOM 2792 C CA . ARG A 1 356 ? -1.146 7.977 -9.125 1 86.5 356 ARG A CA 1
ATOM 2793 C C . ARG A 1 356 ? -1.701 9.383 -9.344 1 86.5 356 ARG A C 1
ATOM 2795 O O . ARG A 1 356 ? -2.475 9.883 -8.531 1 86.5 356 ARG A O 1
ATOM 2802 N N . MET A 1 357 ? -1.263 9.961 -10.438 1 91.88 357 MET A N 1
ATOM 2803 C CA . MET A 1 357 ? -1.765 11.289 -10.766 1 91.88 357 MET A CA 1
ATOM 2804 C C . MET A 1 357 ? -2.766 11.227 -11.914 1 91.88 357 MET A C 1
ATOM 2806 O O . MET A 1 357 ? -2.568 10.484 -12.875 1 91.88 357 MET A O 1
ATOM 2810 N N . PRO A 1 358 ? -3.814 11.977 -11.836 1 91.75 358 PRO A N 1
ATOM 2811 C CA . PRO A 1 358 ? -4.938 11.836 -12.773 1 91.75 358 PRO A CA 1
ATOM 2812 C C . PRO A 1 358 ? -4.711 12.586 -14.078 1 91.75 358 PRO A C 1
ATOM 2814 O O . PRO A 1 358 ? -5.434 12.367 -15.055 1 91.75 358 PRO A O 1
ATOM 2817 N N . SER A 1 359 ? -3.789 13.516 -14.102 1 88.69 359 SER A N 1
ATOM 2818 C CA . SER A 1 359 ? -3.645 14.398 -15.25 1 88.69 359 SER A CA 1
ATOM 2819 C C . SER A 1 359 ? -2.215 14.391 -15.781 1 88.69 359 SER A C 1
ATOM 2821 O O . SER A 1 359 ? -1.308 13.875 -15.125 1 88.69 359 SER A O 1
ATOM 2823 N N . GLY A 1 360 ? -2.09 14.844 -16.984 1 84.44 360 GLY A N 1
ATOM 2824 C CA . GLY A 1 360 ? -0.761 15.039 -17.547 1 84.44 360 GLY A CA 1
ATOM 2825 C C . GLY A 1 360 ? -0.187 16.406 -17.234 1 84.44 360 GLY A C 1
ATOM 2826 O O . GLY A 1 360 ? 0.975 16.688 -17.547 1 84.44 360 GLY A O 1
ATOM 2827 N N . GLU A 1 361 ? -0.983 17.25 -16.656 1 89.25 361 GLU A N 1
ATOM 2828 C CA . GLU A 1 361 ? -0.551 18.609 -16.328 1 89.25 361 GLU A CA 1
ATOM 2829 C C . GLU A 1 361 ? -0.061 18.688 -14.883 1 89.25 361 GLU A C 1
ATOM 2831 O O . GLU A 1 361 ? -0.797 18.359 -13.953 1 89.25 361 GLU A O 1
ATOM 2836 N N . THR A 1 362 ? 1.104 19.219 -14.727 1 89.06 362 THR A N 1
ATOM 2837 C CA . THR A 1 362 ? 1.772 19.25 -13.43 1 89.06 362 THR A CA 1
ATOM 2838 C C . THR A 1 362 ? 0.943 20.047 -12.414 1 89.06 362 THR A C 1
ATOM 2840 O O . THR A 1 362 ? 0.788 19.609 -11.266 1 89.06 362 THR A O 1
ATOM 2843 N N . LYS A 1 363 ? 0.395 21.172 -12.805 1 92.31 363 LYS A N 1
ATOM 2844 C CA . LYS A 1 363 ? -0.333 22.016 -11.859 1 92.31 363 LYS A CA 1
ATOM 2845 C C . LYS A 1 363 ? -1.638 21.359 -11.422 1 92.31 363 LYS A C 1
ATOM 2847 O O . LYS A 1 363 ? -2.059 21.5 -10.273 1 92.31 363 LYS A O 1
ATOM 2852 N N . ALA A 1 364 ? -2.285 20.719 -12.375 1 94.5 364 ALA A N 1
ATOM 2853 C CA . ALA A 1 364 ? -3.482 19.969 -12.023 1 94.5 364 ALA A CA 1
ATOM 2854 C C . ALA A 1 364 ? -3.154 18.859 -11.031 1 94.5 364 ALA A C 1
ATOM 2856 O O . ALA A 1 364 ? -3.887 18.641 -10.062 1 94.5 364 ALA A O 1
ATOM 2857 N N . ASN A 1 365 ? -2.051 18.188 -11.273 1 94.38 365 ASN A N 1
ATOM 2858 C CA . ASN A 1 365 ? -1.605 17.125 -10.391 1 94.38 365 ASN A CA 1
ATOM 2859 C C . ASN A 1 365 ? -1.203 17.656 -9.023 1 94.38 365 ASN A C 1
ATOM 2861 O O . ASN A 1 365 ? -1.426 17 -8 1 94.38 365 ASN A O 1
ATOM 2865 N N . ALA A 1 366 ? -0.612 18.844 -9.047 1 95.75 366 ALA A N 1
ATOM 2866 C CA . ALA A 1 366 ? -0.253 19.484 -7.777 1 95.75 366 ALA A CA 1
ATOM 2867 C C . ALA A 1 366 ? -1.489 19.719 -6.918 1 95.75 366 ALA A C 1
ATOM 2869 O O . ALA A 1 366 ? -1.468 19.484 -5.707 1 95.75 366 ALA A O 1
ATOM 2870 N N . LEU A 1 367 ? -2.529 20.203 -7.555 1 97.31 367 LEU A N 1
ATOM 2871 C CA . LEU A 1 367 ? -3.77 20.453 -6.828 1 97.31 367 LEU A CA 1
ATOM 2872 C C . LEU A 1 367 ? -4.359 19.141 -6.301 1 97.31 367 LEU A C 1
ATOM 2874 O O . LEU A 1 367 ? -4.801 19.078 -5.152 1 97.31 367 LEU A O 1
ATOM 2878 N N . PHE A 1 368 ? -4.383 18.125 -7.094 1 97.25 368 PHE A N 1
ATOM 2879 C CA . PHE A 1 368 ? -4.887 16.828 -6.68 1 97.25 368 PHE A CA 1
ATOM 2880 C C . PHE A 1 368 ? -4.082 16.281 -5.504 1 97.25 368 PHE A C 1
ATOM 2882 O O . PHE A 1 368 ? -4.648 15.773 -4.539 1 97.25 368 PHE A O 1
ATOM 2889 N N . PHE A 1 369 ? -2.764 16.422 -5.605 1 96.94 369 PHE A N 1
ATOM 2890 C CA . PHE A 1 369 ? -1.89 15.969 -4.535 1 96.94 369 PHE A CA 1
ATOM 2891 C C . PHE A 1 369 ? -2.195 16.703 -3.236 1 96.94 369 PHE A C 1
ATOM 2893 O O . PHE A 1 369 ? -2.225 16.109 -2.162 1 96.94 369 PHE A O 1
ATOM 2900 N N . ARG A 1 370 ? -2.404 17.969 -3.314 1 97.75 370 ARG A N 1
ATOM 2901 C CA . ARG A 1 370 ? -2.705 18.75 -2.127 1 97.75 370 ARG A CA 1
ATOM 2902 C C . ARG A 1 370 ? -4.043 18.344 -1.522 1 97.75 370 ARG A C 1
ATOM 2904 O O . ARG A 1 370 ? -4.211 18.375 -0.301 1 97.75 370 ARG A O 1
ATOM 2911 N N . ILE A 1 371 ? -5.004 18.016 -2.354 1 98.31 371 ILE A N 1
ATOM 2912 C CA . ILE A 1 371 ? -6.266 17.484 -1.843 1 98.31 371 ILE A CA 1
ATOM 2913 C C . ILE A 1 371 ? -6.008 16.172 -1.104 1 98.31 371 ILE A C 1
ATOM 2915 O O . ILE A 1 371 ? -6.625 15.906 -0.069 1 98.31 371 ILE A O 1
ATOM 2919 N N . GLY A 1 372 ? -5.109 15.383 -1.65 1 98 372 GLY A N 1
ATOM 2920 C CA . GLY A 1 372 ? -4.703 14.172 -0.961 1 98 372 GLY A CA 1
ATOM 2921 C C . GLY A 1 372 ? -4.094 14.43 0.405 1 98 372 GLY A C 1
ATOM 2922 O O . GLY A 1 372 ? -4.379 13.711 1.365 1 98 372 GLY A O 1
ATOM 2923 N N . VAL A 1 373 ? -3.258 15.445 0.499 1 97.88 373 VAL A N 1
ATOM 2924 C CA . VAL A 1 373 ? -2.658 15.836 1.771 1 97.88 373 VAL A CA 1
ATOM 2925 C C . VAL A 1 373 ? -3.75 16.25 2.75 1 97.88 373 VAL A C 1
ATOM 2927 O O . VAL A 1 373 ? -3.721 15.875 3.924 1 97.88 373 VAL A O 1
ATOM 2930 N N . LEU A 1 374 ? -4.688 17.031 2.26 1 98.38 374 LEU A N 1
ATOM 2931 C CA . LEU A 1 374 ? -5.824 17.422 3.086 1 98.38 374 LEU A CA 1
ATOM 2932 C C . LEU A 1 374 ? -6.586 16.203 3.584 1 98.38 374 LEU A C 1
ATOM 2934 O O . LEU A 1 374 ? -6.93 16.125 4.766 1 98.38 374 LEU A O 1
ATOM 2938 N N . ALA A 1 375 ? -6.859 15.258 2.666 1 98.56 375 ALA A N 1
ATOM 2939 C CA . ALA A 1 375 ? -7.551 14.023 3.037 1 98.56 375 ALA A CA 1
ATOM 2940 C C . ALA A 1 375 ? -6.793 13.281 4.129 1 98.56 375 ALA A C 1
ATOM 2942 O O . ALA A 1 375 ? -7.395 12.805 5.094 1 98.56 375 ALA A O 1
ATOM 2943 N N . TYR A 1 376 ? -5.559 13.203 3.99 1 97.88 376 TYR A N 1
ATOM 2944 C CA . TYR A 1 376 ? -4.695 12.523 4.953 1 97.88 376 TYR A CA 1
ATOM 2945 C C . TYR A 1 376 ? -4.75 13.203 6.312 1 97.88 376 TYR A C 1
ATOM 2947 O O . TYR A 1 376 ? -4.941 12.547 7.336 1 97.88 376 TYR A O 1
ATOM 2955 N N . ASN A 1 377 ? -4.539 14.531 6.363 1 97.56 377 ASN A N 1
ATOM 2956 C CA . ASN A 1 377 ? -4.582 15.281 7.613 1 97.56 377 ASN A CA 1
ATOM 2957 C C . ASN A 1 377 ? -5.941 15.156 8.297 1 97.56 377 ASN A C 1
ATOM 2959 O O . ASN A 1 377 ? -6.016 15.016 9.516 1 97.56 377 ASN A O 1
ATOM 2963 N N . LEU A 1 378 ? -7 15.242 7.496 1 98.19 378 LEU A N 1
ATOM 2964 C CA . LEU A 1 378 ? -8.344 15.117 8.047 1 98.19 378 LEU A CA 1
ATOM 2965 C C . LEU A 1 378 ? -8.562 13.727 8.641 1 98.19 378 LEU A C 1
ATOM 2967 O O . LEU A 1 378 ? -9.219 13.586 9.672 1 98.19 378 LEU A O 1
ATOM 2971 N N . PHE A 1 379 ? -8.031 12.742 8.008 1 97.75 379 PHE A N 1
ATOM 2972 C CA . PHE A 1 379 ? -8.109 11.391 8.547 1 97.75 379 PHE A CA 1
ATOM 2973 C C . PHE A 1 379 ? -7.438 11.305 9.906 1 97.75 379 PHE A C 1
ATOM 2975 O O . PHE A 1 379 ? -7.98 10.719 10.844 1 97.75 379 PHE A O 1
ATOM 2982 N N . LEU A 1 380 ? -6.242 11.898 9.992 1 95.25 380 LEU A N 1
ATOM 2983 C CA . LEU A 1 380 ? -5.523 11.867 11.258 1 95.25 380 LEU A CA 1
ATOM 2984 C C . LEU A 1 380 ? -6.316 12.57 12.352 1 95.25 380 LEU A C 1
ATOM 2986 O O . LEU A 1 380 ? -6.359 12.102 13.492 1 95.25 380 LEU A O 1
ATOM 2990 N N . LEU A 1 381 ? -6.914 13.695 12 1 95.06 381 LEU A N 1
ATOM 2991 C CA . LEU A 1 381 ? -7.746 14.414 12.961 1 95.06 381 LEU A CA 1
ATOM 2992 C C . LEU A 1 381 ? -8.961 13.586 13.359 1 95.06 381 LEU A C 1
ATOM 2994 O O . LEU A 1 381 ? -9.312 13.516 14.539 1 95.06 381 LEU A O 1
ATOM 2998 N N . PHE A 1 382 ? -9.633 12.945 12.391 1 96.81 382 PHE A N 1
ATOM 2999 C CA . PHE A 1 382 ? -10.773 12.07 12.641 1 96.81 382 PHE A CA 1
ATOM 3000 C C . PHE A 1 382 ? -10.391 10.93 13.57 1 96.81 382 PHE A C 1
ATOM 3002 O O . PHE A 1 382 ? -11.102 10.648 14.539 1 96.81 382 PHE A O 1
ATOM 3009 N N . ARG A 1 383 ? -9.297 10.312 13.281 1 94.88 383 ARG A N 1
ATOM 3010 C CA . ARG A 1 383 ? -8.797 9.188 14.07 1 94.88 383 ARG A CA 1
ATOM 3011 C C . ARG A 1 383 ? -8.523 9.609 15.508 1 94.88 383 ARG A C 1
ATOM 3013 O O . ARG A 1 383 ? -8.883 8.891 16.453 1 94.88 383 ARG A O 1
ATOM 3020 N N . GLY A 1 384 ? -7.953 10.766 15.719 1 90.31 384 GLY A N 1
ATOM 3021 C CA . GLY A 1 384 ? -7.543 11.219 17.047 1 90.31 384 GLY A CA 1
ATOM 3022 C C . GLY A 1 384 ? -8.688 11.812 17.844 1 90.31 384 GLY A C 1
ATOM 3023 O O . GLY A 1 384 ? -8.727 11.672 19.078 1 90.31 384 GLY A O 1
ATOM 3024 N N . GLN A 1 385 ? -9.648 12.461 17.156 1 90.94 385 GLN A N 1
ATOM 3025 C CA . GLN A 1 385 ? -10.656 13.234 17.891 1 90.94 385 GLN A CA 1
ATOM 3026 C C . GLN A 1 385 ? -11.984 12.492 17.938 1 90.94 385 GLN A C 1
ATOM 3028 O O . GLN A 1 385 ? -12.773 12.688 18.875 1 90.94 385 GLN A O 1
ATOM 3033 N N . ILE A 1 386 ? -12.258 11.719 16.922 1 95.31 386 ILE A N 1
ATOM 3034 C CA . ILE A 1 386 ? -13.602 11.156 16.812 1 95.31 386 ILE A CA 1
ATOM 3035 C C . ILE A 1 386 ? -13.562 9.664 17.141 1 95.31 386 ILE A C 1
ATOM 3037 O O . ILE A 1 386 ? -14.344 9.18 17.969 1 95.31 386 ILE A O 1
ATOM 3041 N N . LEU A 1 387 ? -12.594 9.016 16.516 1 95.38 387 LEU A N 1
ATOM 3042 C CA . LEU A 1 387 ? -12.523 7.574 16.75 1 95.38 387 LEU A CA 1
ATOM 3043 C C . LEU A 1 387 ? -12.008 7.273 18.141 1 95.38 387 LEU A C 1
ATOM 3045 O O . LEU A 1 387 ? -11.375 8.125 18.766 1 95.38 387 LEU A O 1
ATOM 3049 N N . SER A 1 388 ? -12.242 6.156 18.672 1 85 388 SER A N 1
ATOM 3050 C CA . SER A 1 388 ? -11.805 5.754 20 1 85 388 SER A CA 1
ATOM 3051 C C . SER A 1 388 ? -10.305 5.523 20.047 1 85 388 SER A C 1
ATOM 3053 O O . SER A 1 388 ? -9.641 5.48 19 1 85 388 SER A O 1
ATOM 3055 N N . ASP A 1 389 ? -9.805 5.336 21.234 1 85.69 389 ASP A N 1
ATOM 3056 C CA . ASP A 1 389 ? -8.375 5.137 21.484 1 85.69 389 ASP A CA 1
ATOM 3057 C C . ASP A 1 389 ? -7.883 3.838 20.859 1 85.69 389 ASP A C 1
ATOM 3059 O O . ASP A 1 389 ? -6.688 3.682 20.594 1 85.69 389 ASP A O 1
ATOM 3063 N N . ALA A 1 390 ? -8.844 3.016 20.562 1 85.62 390 ALA A N 1
ATOM 3064 C CA . ALA A 1 390 ? -8.484 1.736 19.969 1 85.62 390 ALA A CA 1
ATOM 3065 C C . ALA A 1 390 ? -7.906 1.934 18.562 1 85.62 390 ALA A C 1
ATOM 3067 O O . ALA A 1 390 ? -7.188 1.07 18.062 1 85.62 390 ALA A O 1
ATOM 3068 N N . PHE A 1 391 ? -8.156 3.154 17.984 1 91.38 391 PHE A N 1
ATOM 3069 C CA . PHE A 1 391 ? -7.738 3.393 16.609 1 91.38 391 PHE A CA 1
ATOM 3070 C C . PHE A 1 391 ? -6.57 4.371 16.562 1 91.38 391 PHE A C 1
ATOM 3072 O O . PHE A 1 391 ? -6.234 4.895 15.492 1 91.38 391 PHE A O 1
ATOM 3079 N N . ASP A 1 392 ? -5.871 4.652 17.641 1 86.94 392 ASP A N 1
ATOM 3080 C CA . ASP A 1 392 ? -4.867 5.707 17.734 1 86.94 392 ASP A CA 1
ATOM 3081 C C . ASP A 1 392 ? -3.74 5.477 16.719 1 86.94 392 ASP A C 1
ATOM 3083 O O . ASP A 1 392 ? -3.186 6.434 16.172 1 86.94 392 ASP A O 1
ATOM 3087 N N . ARG A 1 393 ? -3.455 4.223 16.406 1 85.69 393 ARG A N 1
ATOM 3088 C CA . ARG A 1 393 ? -2.336 3.941 15.508 1 85.69 393 ARG A CA 1
ATOM 3089 C C . ARG A 1 393 ? -2.812 3.279 14.219 1 85.69 393 ARG A C 1
ATOM 3091 O O . ARG A 1 393 ? -2.008 2.748 13.453 1 85.69 393 ARG A O 1
ATOM 3098 N N . ALA A 1 394 ? -4.133 3.33 14.062 1 92.19 394 ALA A N 1
ATOM 3099 C CA . ALA A 1 394 ? -4.695 2.625 12.914 1 92.19 394 ALA A CA 1
ATOM 3100 C C . ALA A 1 394 ? -4.395 3.365 11.609 1 92.19 394 ALA A C 1
ATOM 3102 O O . ALA A 1 394 ? -4.473 4.598 11.555 1 92.19 394 ALA A O 1
ATOM 3103 N N . GLN A 1 395 ? -4.008 2.604 10.617 1 92.56 395 GLN A N 1
ATOM 3104 C CA . GLN A 1 395 ? -3.881 3.154 9.273 1 92.56 395 GLN A CA 1
ATOM 3105 C C . GLN A 1 395 ? -5.223 3.162 8.547 1 92.56 395 GLN A C 1
ATOM 3107 O O . GLN A 1 395 ? -6.195 2.576 9.031 1 92.56 395 GLN A O 1
ATOM 3112 N N . ILE A 1 396 ? -5.301 3.836 7.422 1 96.25 396 ILE A N 1
ATOM 3113 C CA . ILE A 1 396 ? -6.559 4.094 6.723 1 96.25 396 ILE A CA 1
ATOM 3114 C C . ILE A 1 396 ? -7.203 2.773 6.316 1 96.25 396 ILE A C 1
ATOM 3116 O O . ILE A 1 396 ? -8.43 2.639 6.348 1 96.25 396 ILE A O 1
ATOM 3120 N N . GLN A 1 397 ? -6.422 1.781 5.934 1 94 397 GLN A N 1
ATOM 3121 C CA . GLN A 1 397 ? -6.969 0.501 5.5 1 94 397 GLN A CA 1
ATOM 3122 C C . GLN A 1 397 ? -7.734 -0.182 6.633 1 94 397 GLN A C 1
ATOM 3124 O O . GLN A 1 397 ? -8.781 -0.791 6.402 1 94 397 GLN A O 1
ATOM 3129 N N . THR A 1 398 ? -7.184 -0.067 7.801 1 93.94 398 THR A N 1
ATOM 3130 C CA . THR A 1 398 ? -7.84 -0.648 8.969 1 93.94 398 THR A CA 1
ATOM 3131 C C . THR A 1 398 ? -9.156 0.065 9.266 1 93.94 398 THR A C 1
ATOM 3133 O O . THR A 1 398 ? -10.172 -0.58 9.531 1 93.94 398 THR A O 1
ATOM 3136 N N . VAL A 1 399 ? -9.125 1.34 9.195 1 96.56 399 VAL A N 1
ATOM 3137 C CA . VAL A 1 399 ? -10.32 2.125 9.484 1 96.56 399 VAL A CA 1
ATOM 3138 C C . VAL A 1 399 ? -11.391 1.854 8.43 1 96.56 399 VAL A C 1
ATOM 3140 O O . VAL A 1 399 ? -12.578 1.767 8.75 1 96.56 399 VAL A O 1
ATOM 3143 N N . ARG A 1 400 ? -10.969 1.688 7.152 1 96.81 400 ARG A N 1
ATOM 3144 C CA . ARG A 1 400 ? -11.914 1.332 6.102 1 96.81 400 ARG A CA 1
ATOM 3145 C C . ARG A 1 400 ? -12.609 0.009 6.418 1 96.81 400 ARG A C 1
ATOM 3147 O O . ARG A 1 400 ? -13.836 -0.082 6.367 1 96.81 400 ARG A O 1
ATOM 3154 N N . TRP A 1 401 ? -11.828 -0.956 6.816 1 95.44 401 TRP A N 1
ATOM 3155 C CA . TRP A 1 401 ? -12.312 -2.314 7.039 1 95.44 401 TRP A CA 1
ATOM 3156 C C . TRP A 1 401 ? -13.211 -2.377 8.266 1 95.44 401 TRP A C 1
ATOM 3158 O O . TRP A 1 401 ? -14.266 -3.018 8.242 1 95.44 401 TRP A O 1
ATOM 3168 N N . GLN A 1 402 ? -12.883 -1.585 9.297 1 94.44 402 GLN A N 1
ATOM 3169 C CA . GLN A 1 402 ? -13.539 -1.793 10.586 1 94.44 402 GLN A CA 1
ATOM 3170 C C . GLN A 1 402 ? -14.609 -0.733 10.836 1 94.44 402 GLN A C 1
ATOM 3172 O O . GLN A 1 402 ? -15.5 -0.927 11.664 1 94.44 402 GLN A O 1
ATOM 3177 N N . VAL A 1 403 ? -14.492 0.406 10.148 1 96.25 403 VAL A N 1
ATOM 3178 C CA . VAL A 1 403 ? -15.359 1.513 10.523 1 96.25 403 VAL A CA 1
ATOM 3179 C C . VAL A 1 403 ? -16.172 1.967 9.312 1 96.25 403 VAL A C 1
ATOM 3181 O O . VAL A 1 403 ? -17.406 2.012 9.359 1 96.25 403 VAL A O 1
ATOM 3184 N N . TYR A 1 404 ? -15.57 2.203 8.156 1 97.5 404 TYR A N 1
ATOM 3185 C CA . TYR A 1 404 ? -16.25 2.822 7.02 1 97.5 404 TYR A CA 1
ATOM 3186 C C . TYR A 1 404 ? -17.172 1.827 6.324 1 97.5 404 TYR A C 1
ATOM 3188 O O . TYR A 1 404 ? -18.297 2.162 5.961 1 97.5 404 TYR A O 1
ATOM 3196 N N . GLN A 1 405 ? -16.672 0.581 6.129 1 95.81 405 GLN A N 1
ATOM 3197 C CA . GLN A 1 405 ? -17.359 -0.396 5.297 1 95.81 405 GLN A CA 1
ATOM 3198 C C . GLN A 1 405 ? -18.438 -1.138 6.098 1 95.81 405 GLN A C 1
ATOM 3200 O O . GLN A 1 405 ? -18.297 -2.332 6.371 1 95.81 405 GLN A O 1
ATOM 3205 N N . VAL A 1 406 ? -19.453 -0.461 6.359 1 95.88 406 VAL A N 1
ATOM 3206 C CA . VAL A 1 406 ? -20.609 -0.989 7.078 1 95.88 406 VAL A CA 1
ATOM 3207 C C . VAL A 1 406 ? -21.875 -0.777 6.246 1 95.88 406 VAL A C 1
ATOM 3209 O O . VAL A 1 406 ? -22.078 0.294 5.668 1 95.88 406 VAL A O 1
ATOM 3212 N N . ALA A 1 407 ? -22.625 -1.839 6.18 1 96.38 407 ALA A N 1
ATOM 3213 C CA . ALA A 1 407 ? -23.891 -1.723 5.453 1 96.38 407 ALA A CA 1
ATOM 3214 C C . ALA A 1 407 ? -24.922 -0.93 6.258 1 96.38 407 ALA A C 1
ATOM 3216 O O . ALA A 1 407 ? -25 -1.075 7.477 1 96.38 407 ALA A O 1
ATOM 3217 N N . GLY A 1 408 ? -25.641 -0.055 5.582 1 96.88 408 GLY A N 1
ATOM 3218 C CA . GLY A 1 408 ? -26.719 0.708 6.176 1 96.88 408 GLY A CA 1
ATOM 3219 C C . GLY A 1 408 ? -27.891 0.906 5.234 1 96.88 408 GLY A C 1
ATOM 3220 O O . GLY A 1 408 ? -27.719 0.99 4.02 1 96.88 408 GLY A O 1
ATOM 3221 N N . LYS A 1 409 ? -29.062 0.891 5.828 1 96.56 409 LYS A N 1
ATOM 3222 C CA . LYS A 1 409 ? -30.281 1.198 5.098 1 96.56 409 LYS A CA 1
ATOM 3223 C C . LYS A 1 409 ? -30.766 2.609 5.41 1 96.56 409 LYS A C 1
ATOM 3225 O O . LYS A 1 409 ? -30.781 3.029 6.57 1 96.56 409 LYS A O 1
ATOM 3230 N N . VAL A 1 410 ? -31.047 3.348 4.371 1 96.81 410 VAL A N 1
ATOM 3231 C CA . VAL A 1 410 ? -31.516 4.723 4.535 1 96.81 410 VAL A CA 1
ATOM 3232 C C . VAL A 1 410 ? -33 4.816 4.203 1 96.81 410 VAL A C 1
ATOM 3234 O O . VAL A 1 410 ? -33.406 4.465 3.1 1 96.81 410 VAL A O 1
ATOM 3237 N N . VAL A 1 411 ? -33.719 5.246 5.18 1 95.5 411 VAL A N 1
ATOM 3238 C CA . VAL A 1 411 ? -35.188 5.32 5.016 1 95.5 411 VAL A CA 1
ATOM 3239 C C . VAL A 1 411 ? -35.656 6.715 5.402 1 95.5 411 VAL A C 1
ATOM 3241 O O . VAL A 1 411 ? -35.125 7.344 6.309 1 95.5 411 VAL A O 1
ATOM 3244 N N . ARG A 1 412 ? -36.594 7.207 4.641 1 92.44 412 ARG A N 1
ATOM 3245 C CA . ARG A 1 412 ? -37.281 8.422 5.031 1 92.44 412 ARG A CA 1
ATOM 3246 C C . ARG A 1 412 ? -38.625 8.086 5.688 1 92.44 412 ARG A C 1
ATOM 3248 O O . ARG A 1 412 ? -39.438 7.359 5.117 1 92.44 412 ARG A O 1
ATOM 3255 N N . HIS A 1 413 ? -38.812 8.438 6.879 1 89.94 413 HIS A N 1
ATOM 3256 C CA . HIS A 1 413 ? -40.031 8.172 7.633 1 89.94 413 HIS A CA 1
ATOM 3257 C C . HIS A 1 413 ? -40.5 9.422 8.367 1 89.94 413 HIS A C 1
ATOM 3259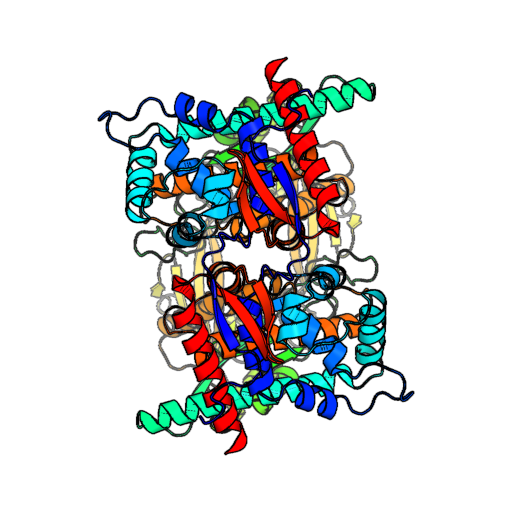 O O . HIS A 1 413 ? -39.75 10.008 9.148 1 89.94 413 HIS A O 1
ATOM 3265 N N . ALA A 1 414 ? -41.75 9.836 8.203 1 89.69 414 ALA A N 1
ATOM 3266 C CA . ALA A 1 414 ? -42.375 10.961 8.883 1 89.69 414 ALA A CA 1
ATOM 3267 C C . ALA A 1 414 ? -41.531 12.219 8.773 1 89.69 414 ALA A C 1
ATOM 3269 O O . ALA A 1 414 ? -41.25 12.883 9.781 1 89.69 414 ALA A O 1
ATOM 3270 N N . GLY A 1 415 ? -40.906 12.469 7.645 1 86.69 415 GLY A N 1
ATOM 3271 C CA . GLY A 1 415 ? -40.156 13.68 7.371 1 86.69 415 GLY A CA 1
ATOM 3272 C C . GLY A 1 415 ? -38.719 13.594 7.844 1 86.69 415 GLY A C 1
ATOM 3273 O O . GLY A 1 415 ? -37.938 14.516 7.602 1 86.69 415 GLY A O 1
ATOM 3274 N N . ALA A 1 416 ? -38.406 12.469 8.508 1 91 416 ALA A N 1
ATOM 3275 C CA . ALA A 1 416 ? -37.062 12.336 9.023 1 91 416 ALA A CA 1
ATOM 3276 C C . ALA A 1 416 ? -36.25 11.312 8.227 1 91 416 ALA A C 1
ATOM 3278 O O . ALA A 1 416 ? -36.812 10.305 7.77 1 91 416 ALA A O 1
ATOM 3279 N N . LEU A 1 417 ? -35 11.625 8.031 1 94.75 417 LEU A N 1
ATOM 3280 C CA . LEU A 1 417 ? -34.062 10.688 7.395 1 94.75 417 LEU A CA 1
ATOM 3281 C C . LEU A 1 417 ? -33.438 9.75 8.422 1 94.75 417 LEU A C 1
ATOM 3283 O O . LEU A 1 417 ? -32.938 10.203 9.445 1 94.75 417 LEU A O 1
ATOM 3287 N N . LEU A 1 418 ? -33.531 8.414 8.203 1 96.62 418 LEU A N 1
ATOM 3288 C CA . LEU A 1 418 ? -33.031 7.414 9.141 1 96.62 418 LEU A CA 1
ATOM 3289 C C . LEU A 1 418 ? -31.922 6.582 8.516 1 96.62 418 LEU A C 1
ATOM 3291 O O . LEU A 1 418 ? -32.031 6.164 7.359 1 96.62 418 LEU A O 1
ATOM 3295 N N . LEU A 1 419 ? -30.875 6.457 9.219 1 97.44 419 LEU A N 1
ATOM 3296 C CA . LEU A 1 419 ? -29.875 5.457 8.898 1 97.44 419 LEU A CA 1
ATOM 3297 C C . LEU A 1 419 ? -30.016 4.234 9.797 1 97.44 419 LEU A C 1
ATOM 3299 O O . LEU A 1 419 ? -29.828 4.328 11.016 1 97.44 419 LEU A O 1
ATOM 3303 N N . LYS A 1 420 ? -30.375 3.139 9.242 1 97.31 420 LYS A N 1
ATOM 3304 C CA . LYS A 1 420 ? -30.531 1.893 9.984 1 97.31 420 LYS A CA 1
ATOM 3305 C C . LYS A 1 420 ? -29.297 1.008 9.828 1 97.31 420 LYS A C 1
ATOM 3307 O O . LYS A 1 420 ? -28.875 0.701 8.711 1 97.31 420 LYS A O 1
ATOM 3312 N N . VAL A 1 421 ? -28.703 0.631 10.969 1 96.19 421 VAL A N 1
ATOM 3313 C CA . VAL A 1 421 ? -27.531 -0.245 10.969 1 96.19 421 VAL A CA 1
ATOM 3314 C C . VAL A 1 421 ? -27.781 -1.422 11.914 1 96.19 421 VAL A C 1
ATOM 3316 O O . VAL A 1 421 ? -28.797 -1.478 12.594 1 96.19 421 VAL A O 1
ATOM 3319 N N . ALA A 1 422 ? -26.875 -2.404 11.867 1 93.62 422 ALA A N 1
ATOM 3320 C CA . ALA A 1 422 ? -26.984 -3.547 12.766 1 93.62 422 ALA A CA 1
ATOM 3321 C C . ALA A 1 422 ? -27.016 -3.096 14.227 1 93.62 422 ALA A C 1
ATOM 3323 O O . ALA A 1 422 ? -26.359 -2.127 14.602 1 93.62 422 ALA A O 1
ATOM 3324 N N . ASP A 1 423 ? -27.672 -3.861 15.031 1 93.25 423 ASP A N 1
ATOM 3325 C CA . ASP A 1 423 ? -27.938 -3.492 16.422 1 93.25 423 ASP A CA 1
ATOM 3326 C C . ASP A 1 423 ? -26.641 -3.33 17.203 1 93.25 423 ASP A C 1
ATOM 3328 O O . ASP A 1 423 ? -26.516 -2.412 18.016 1 93.25 423 ASP A O 1
ATOM 3332 N N . ASP A 1 424 ? -25.734 -4.156 16.969 1 91.19 424 ASP A N 1
ATOM 3333 C CA . ASP A 1 424 ? -24.5 -4.164 17.75 1 91.19 424 ASP A CA 1
ATOM 3334 C C . ASP A 1 424 ? -23.609 -2.971 17.375 1 91.19 424 ASP A C 1
ATOM 3336 O O . ASP A 1 424 ? -22.688 -2.633 18.125 1 91.19 424 ASP A O 1
ATOM 3340 N N . LEU A 1 425 ? -23.922 -2.225 16.312 1 93.56 425 LEU A N 1
ATOM 3341 C CA . LEU A 1 425 ? -23.109 -1.106 15.844 1 93.56 425 LEU A CA 1
ATOM 3342 C C . LEU A 1 425 ? -23.688 0.221 16.312 1 93.56 425 LEU A C 1
ATOM 3344 O O . LEU A 1 425 ? -23.016 1.251 16.281 1 93.56 425 LEU A O 1
ATOM 3348 N N . LEU A 1 426 ? -24.922 0.236 16.75 1 94.88 426 LEU A N 1
ATOM 3349 C CA . LEU A 1 426 ? -25.641 1.46 17.062 1 94.88 426 LEU A CA 1
ATOM 3350 C C . LEU A 1 426 ? -24.922 2.275 18.125 1 94.88 426 LEU A C 1
ATOM 3352 O O . LEU A 1 426 ? -24.703 3.477 17.953 1 94.88 426 LEU A O 1
ATOM 3356 N N . PRO A 1 427 ? -24.438 1.607 19.266 1 94.62 427 PRO A N 1
ATOM 3357 C CA . PRO A 1 427 ? -23.75 2.412 20.266 1 94.62 427 PRO A CA 1
ATOM 3358 C C . PRO A 1 427 ? -22.453 3.043 19.734 1 94.62 427 PRO A C 1
ATOM 3360 O O . PRO A 1 427 ? -22.141 4.184 20.078 1 94.62 427 PRO A O 1
ATOM 3363 N N . PHE A 1 428 ? -21.812 2.299 19 1 94.69 428 PHE A N 1
ATOM 3364 C CA . PHE A 1 428 ? -20.578 2.785 18.406 1 94.69 428 PHE A CA 1
ATOM 3365 C C . PHE A 1 428 ? -20.828 3.996 17.516 1 94.69 428 PHE A C 1
ATOM 3367 O O . PHE A 1 428 ? -20.141 5.016 17.641 1 94.69 428 PHE A O 1
ATOM 3374 N N . PHE A 1 429 ? -21.812 3.973 16.641 1 96.38 429 PHE A N 1
ATOM 3375 C CA . PHE A 1 429 ? -22.172 5.062 15.742 1 96.38 429 PHE A CA 1
ATOM 3376 C C . PHE A 1 429 ? -22.625 6.285 16.531 1 96.38 429 PHE A C 1
ATOM 3378 O O . PHE A 1 429 ? -22.25 7.414 16.203 1 96.38 429 PHE A O 1
ATOM 3385 N N . GLN A 1 430 ? -23.406 6.039 17.547 1 96.12 430 GLN A N 1
ATOM 3386 C CA . GLN A 1 430 ? -23.906 7.125 18.375 1 96.12 430 GLN A CA 1
ATOM 3387 C C . GLN A 1 430 ? -22.781 7.875 19.062 1 96.12 430 GLN A C 1
ATOM 3389 O O . GLN A 1 430 ? -22.766 9.109 19.094 1 96.12 430 GLN A O 1
ATOM 3394 N N . ALA A 1 431 ? -21.875 7.105 19.531 1 95.81 431 ALA A N 1
ATOM 3395 C CA . ALA A 1 431 ? -20.734 7.719 20.219 1 95.81 431 ALA A CA 1
ATOM 3396 C C . ALA A 1 431 ? -19.938 8.617 19.266 1 95.81 431 ALA A C 1
ATOM 3398 O O . ALA A 1 431 ? -19.5 9.703 19.656 1 95.81 431 ALA A O 1
ATOM 3399 N N . LEU A 1 432 ? -19.719 8.188 18.078 1 96.56 432 LEU A N 1
ATOM 3400 C CA . LEU A 1 432 ? -18.938 8.961 17.109 1 96.56 432 LEU A CA 1
ATOM 3401 C C . LEU A 1 432 ? -19.688 10.234 16.703 1 96.56 432 LEU A C 1
ATOM 3403 O O . LEU A 1 432 ? -19.062 11.289 16.547 1 96.56 432 LEU A O 1
ATOM 3407 N N . ARG A 1 433 ? -21.031 10.164 16.547 1 96.81 433 ARG A N 1
ATOM 3408 C CA . ARG A 1 433 ? -21.812 11.344 16.203 1 96.81 433 ARG A CA 1
ATOM 3409 C C . ARG A 1 433 ? -21.781 12.367 17.344 1 96.81 433 ARG A C 1
ATOM 3411 O O . ARG A 1 433 ? -21.703 13.57 17.094 1 96.81 433 ARG A O 1
ATOM 3418 N N . GLU A 1 434 ? -21.812 11.859 18.531 1 95.75 434 GLU A N 1
ATOM 3419 C CA . GLU A 1 434 ? -21.75 12.742 19.688 1 95.75 434 GLU A CA 1
ATOM 3420 C C . GLU A 1 434 ? -20.422 13.477 19.75 1 95.75 434 GLU A C 1
ATOM 3422 O O . GLU A 1 434 ? -20.375 14.664 20.094 1 95.75 434 GLU A O 1
ATOM 3427 N N . ARG A 1 435 ? -19.406 12.797 19.484 1 94.69 435 ARG A N 1
ATOM 3428 C CA . ARG A 1 435 ? -18.094 13.414 19.516 1 94.69 435 ARG A CA 1
ATOM 3429 C C . ARG A 1 435 ? -17.953 14.469 18.422 1 94.69 435 ARG A C 1
ATOM 3431 O O . ARG A 1 435 ? -17.328 15.508 18.609 1 94.69 435 ARG A O 1
ATOM 3438 N N . SER A 1 436 ? -18.484 14.164 17.25 1 96 436 SER A N 1
ATOM 3439 C CA . SER A 1 436 ? -18.5 15.164 16.188 1 96 436 SER A CA 1
ATOM 3440 C C . SER A 1 436 ? -19.266 16.406 16.609 1 96 436 SER A C 1
ATOM 3442 O O . SER A 1 436 ? -18.859 17.531 16.312 1 96 436 SER A O 1
ATOM 3444 N N . TYR A 1 437 ? -20.359 16.172 17.297 1 95.19 437 TYR A N 1
ATOM 3445 C CA . TYR A 1 437 ? -21.156 17.297 17.766 1 95.19 437 TYR A CA 1
ATOM 3446 C C . TYR A 1 437 ? -20.375 18.125 18.797 1 95.19 437 TYR A C 1
ATOM 3448 O O . TYR A 1 437 ? -20.391 19.359 18.75 1 95.19 437 TYR A O 1
ATOM 3456 N N . ARG A 1 438 ? -19.719 17.453 19.656 1 92.19 438 ARG A N 1
ATOM 3457 C CA . ARG A 1 438 ? -18.906 18.141 20.656 1 92.19 438 ARG A CA 1
ATOM 3458 C C . ARG A 1 438 ? -17.812 18.969 19.984 1 92.19 438 ARG A C 1
ATOM 3460 O O . ARG A 1 438 ? -17.516 20.078 20.422 1 92.19 438 ARG A O 1
ATOM 3467 N N . LEU A 1 439 ? -17.25 18.391 19.016 1 91.19 439 LEU A N 1
ATOM 3468 C CA . LEU A 1 439 ? -16.219 19.109 18.281 1 91.19 439 LEU A CA 1
ATOM 3469 C C . LEU A 1 439 ? -16.781 20.359 17.625 1 91.19 439 LEU A C 1
ATOM 3471 O O . LEU A 1 439 ? -16.156 21.422 17.656 1 91.19 439 LEU A O 1
ATOM 3475 N N . MET A 1 440 ? -17.938 20.219 17.016 1 92.12 440 MET A N 1
ATOM 3476 C CA . MET A 1 440 ? -18.594 21.359 16.375 1 92.12 440 MET A CA 1
ATOM 3477 C C . MET A 1 440 ? -18.844 22.484 17.391 1 92.12 440 MET A C 1
ATOM 3479 O O . MET A 1 440 ? -18.578 23.656 17.094 1 92.12 440 MET A O 1
ATOM 3483 N N . CYS A 1 441 ? -19.25 22.078 18.547 1 90.12 441 CYS A N 1
ATOM 3484 C CA . CYS A 1 441 ? -19.531 23.047 19.609 1 90.12 441 CYS A CA 1
ATOM 3485 C C . CYS A 1 441 ? -18.25 23.75 20.062 1 90.12 441 CYS A C 1
ATOM 3487 O O . CYS A 1 441 ? -18.266 24.938 20.359 1 90.12 441 CYS A O 1
ATOM 3489 N N . GLN A 1 442 ? -17.234 23.047 20.109 1 83.94 442 GLN A N 1
ATOM 3490 C CA . GLN A 1 442 ? -15.953 23.609 20.531 1 83.94 442 GLN A CA 1
ATOM 3491 C C . GLN A 1 442 ? -15.422 24.609 19.5 1 83.94 442 GLN A C 1
ATOM 3493 O O . GLN A 1 442 ? -14.75 25.562 19.859 1 83.94 442 GLN A O 1
ATOM 3498 N N . GLN A 1 443 ? -15.664 24.297 18.281 1 82.12 443 GLN A N 1
ATOM 3499 C CA . GLN A 1 443 ? -15.188 25.188 17.219 1 82.12 443 GLN A CA 1
ATOM 3500 C C . GLN A 1 443 ? -15.984 26.484 17.188 1 82.12 443 GLN A C 1
ATOM 3502 O O . GLN A 1 443 ? -15.461 27.516 16.766 1 82.12 443 GLN A O 1
ATOM 3507 N N . ARG A 1 444 ? -17.219 26.484 17.5 1 73.56 444 ARG A N 1
ATOM 3508 C CA . ARG A 1 444 ? -18.062 27.672 17.484 1 73.56 444 ARG A CA 1
ATOM 3509 C C . ARG A 1 444 ? -17.75 28.594 18.656 1 73.56 444 ARG A C 1
ATOM 3511 O O . ARG A 1 444 ? -17.969 29.812 18.578 1 73.56 444 ARG A O 1
ATOM 3518 N N . VAL A 1 445 ? -17.281 28.062 19.75 1 57.09 445 VAL A N 1
ATOM 3519 C CA . VAL A 1 445 ? -16.953 28.891 20.906 1 57.09 445 VAL A CA 1
ATOM 3520 C C . VAL A 1 445 ? -15.578 29.516 20.719 1 57.09 445 VAL A C 1
ATOM 3522 O O . VAL A 1 445 ? -15.32 30.625 21.219 1 57.09 445 VAL A O 1
ATOM 3525 N N . THR A 1 446 ? -14.695 28.875 20 1 52.22 446 THR A N 1
ATOM 3526 C CA . THR A 1 446 ? -13.352 29.438 19.875 1 52.22 446 THR A CA 1
ATOM 3527 C C . THR A 1 446 ? -13.234 30.297 18.625 1 52.22 446 THR A C 1
ATOM 3529 O O . THR A 1 446 ? -13.711 29.922 17.562 1 52.22 446 THR A O 1
ATOM 3532 N N . MET B 1 1 ? -35.594 18.219 23.203 1 35.69 1 MET B N 1
ATOM 3533 C CA . MET B 1 1 ? -34.438 17.344 23.344 1 35.69 1 MET B CA 1
ATOM 3534 C C . MET B 1 1 ? -33.25 17.859 22.516 1 35.69 1 MET B C 1
ATOM 3536 O O . MET B 1 1 ? -33.406 18.094 21.312 1 35.69 1 MET B O 1
ATOM 3540 N N . VAL B 1 2 ? -32.375 18.609 23.078 1 47.31 2 VAL B N 1
ATOM 3541 C CA . VAL B 1 2 ? -31.312 19.406 22.484 1 47.31 2 VAL B CA 1
ATOM 3542 C C . VAL B 1 2 ? -30.578 18.594 21.438 1 47.31 2 VAL B C 1
ATOM 3544 O O . VAL B 1 2 ? -30.312 17.406 21.641 1 47.31 2 VAL B O 1
ATOM 3547 N N . ARG B 1 3 ? -30.641 19.016 20.109 1 60.22 3 ARG B N 1
ATOM 3548 C CA . ARG B 1 3 ? -30.031 18.438 18.922 1 60.22 3 ARG B CA 1
ATOM 3549 C C . ARG B 1 3 ? -28.562 18.109 19.156 1 60.22 3 ARG B C 1
ATOM 3551 O O . ARG B 1 3 ? -27.766 19 19.406 1 60.22 3 ARG B O 1
ATOM 3558 N N . GLN B 1 4 ? -28.188 16.797 19.469 1 72.88 4 GLN B N 1
ATOM 3559 C CA . GLN B 1 4 ? -26.812 16.422 19.828 1 72.88 4 GLN B CA 1
ATOM 3560 C C . GLN B 1 4 ? -26.094 15.773 18.656 1 72.88 4 GLN B C 1
ATOM 3562 O O . GLN B 1 4 ? -25.328 14.828 18.844 1 72.88 4 GLN B O 1
ATOM 3567 N N . HIS B 1 5 ? -26.641 16.156 17.375 1 82.38 5 HIS B N 1
ATOM 3568 C CA . HIS B 1 5 ? -25.922 15.68 16.188 1 82.38 5 HIS B CA 1
ATOM 3569 C C . HIS B 1 5 ? -25.672 16.812 15.203 1 82.38 5 HIS B C 1
ATOM 3571 O O . HIS B 1 5 ? -26.359 17.844 15.25 1 82.38 5 HIS B O 1
ATOM 3577 N N . VAL B 1 6 ? -24.672 16.672 14.43 1 88.44 6 VAL B N 1
ATOM 3578 C CA . VAL B 1 6 ? -24.266 17.688 13.453 1 88.44 6 VAL B CA 1
ATOM 3579 C C . VAL B 1 6 ? -25.203 17.641 12.258 1 88.44 6 VAL B C 1
ATOM 3581 O O . VAL B 1 6 ? -25.75 18.672 11.852 1 88.44 6 VAL B O 1
ATOM 3584 N N . LEU B 1 7 ? -25.5 16.5 11.688 1 90.94 7 LEU B N 1
ATOM 3585 C CA . LEU B 1 7 ? -26.406 16.312 10.555 1 90.94 7 LEU B CA 1
ATOM 3586 C C . LEU B 1 7 ? -27.781 15.82 11.031 1 90.94 7 LEU B C 1
ATOM 3588 O O . LEU B 1 7 ? -27.859 15.109 12.031 1 90.94 7 LEU B O 1
ATOM 3592 N N . PRO B 1 8 ? -28.766 16.094 10.266 1 89.38 8 PRO B N 1
ATOM 3593 C CA . PRO B 1 8 ? -30.125 15.891 10.773 1 89.38 8 PRO B CA 1
ATOM 3594 C C . PRO B 1 8 ? -30.672 14.5 10.461 1 89.38 8 PRO B C 1
ATOM 3596 O O . PRO B 1 8 ? -31.844 14.352 10.125 1 89.38 8 PRO B O 1
ATOM 3599 N N . PHE B 1 9 ? -29.922 13.484 10.477 1 93.88 9 PHE B N 1
ATOM 3600 C CA . PHE B 1 9 ? -30.469 12.133 10.344 1 93.88 9 PHE B CA 1
ATOM 3601 C C . PHE B 1 9 ? -30.438 11.406 11.688 1 93.88 9 PHE B C 1
ATOM 3603 O O . PHE B 1 9 ? -29.672 11.773 12.578 1 93.88 9 PHE B O 1
ATOM 3610 N N . LYS B 1 10 ? -31.328 10.469 11.875 1 94.56 10 LYS B N 1
ATOM 3611 C CA . LYS B 1 10 ? -31.406 9.68 13.102 1 94.56 10 LYS B CA 1
ATOM 3612 C C . LYS B 1 10 ? -30.859 8.273 12.891 1 94.56 10 LYS B C 1
ATOM 3614 O O . LYS B 1 10 ? -30.859 7.766 11.766 1 94.56 10 LYS B O 1
ATOM 3619 N N . LEU B 1 11 ? -30.375 7.672 13.953 1 95.25 11 LEU B N 1
ATOM 3620 C CA . LEU B 1 11 ? -29.859 6.305 13.914 1 95.25 11 LEU B CA 1
ATOM 3621 C C . LEU B 1 11 ? -30.891 5.324 14.477 1 95.25 11 LEU B C 1
ATOM 3623 O O . LEU B 1 11 ? -31.547 5.613 15.484 1 95.25 11 LEU B O 1
ATOM 3627 N N . GLU B 1 12 ? -31.062 4.273 13.773 1 95.31 12 GLU B N 1
ATOM 3628 C CA . GLU B 1 12 ? -31.922 3.195 14.25 1 95.31 12 GLU B CA 1
ATOM 3629 C C . GLU B 1 12 ? -31.297 1.83 13.984 1 95.31 12 GLU B C 1
ATOM 3631 O O . GLU B 1 12 ? -30.438 1.695 13.117 1 95.31 12 GLU B O 1
ATOM 3636 N N . SER B 1 13 ? -31.734 0.884 14.742 1 94.19 13 SER B N 1
ATOM 3637 C CA . SER B 1 13 ? -31.297 -0.488 14.484 1 94.19 13 SER B CA 1
ATOM 3638 C C . SER B 1 13 ? -32.25 -1.198 13.531 1 94.19 13 SER B C 1
ATOM 3640 O O . SER B 1 13 ? -33.406 -0.813 13.414 1 94.19 13 SER B O 1
ATOM 3642 N N . THR B 1 14 ? -31.719 -2.105 12.844 1 92.06 14 THR B N 1
ATOM 3643 C CA . THR B 1 14 ? -32.562 -2.959 11.992 1 92.06 14 THR B CA 1
ATOM 3644 C C . THR B 1 14 ? -32.219 -4.43 12.242 1 92.06 14 THR B C 1
ATOM 3646 O O . THR B 1 14 ? -31.109 -4.777 12.625 1 92.06 14 THR B O 1
ATOM 3649 N N . ASN B 1 15 ? -33.25 -5.254 11.977 1 89.75 15 ASN B N 1
ATOM 3650 C CA . ASN B 1 15 ? -33.062 -6.699 12.086 1 89.75 15 ASN B CA 1
ATOM 3651 C C . ASN B 1 15 ? -32.812 -7.332 10.719 1 89.75 15 ASN B C 1
ATOM 3653 O O . ASN B 1 15 ? -32.625 -8.547 10.617 1 89.75 15 ASN B O 1
ATOM 3657 N N . ASP B 1 16 ? -32.781 -6.391 9.773 1 91.31 16 ASP B N 1
ATOM 3658 C CA . ASP B 1 16 ? -32.438 -6.906 8.453 1 91.31 16 ASP B CA 1
ATOM 3659 C C . ASP B 1 16 ? -31.031 -7.465 8.422 1 91.31 16 ASP B C 1
ATOM 3661 O O . ASP B 1 16 ? -30.125 -6.906 9.047 1 91.31 16 ASP B O 1
ATOM 3665 N N . THR B 1 17 ? -30.891 -8.633 7.781 1 94.06 17 THR B N 1
ATOM 3666 C CA . THR B 1 17 ? -29.547 -9.148 7.531 1 94.06 17 THR B CA 1
ATOM 3667 C C . THR B 1 17 ? -28.938 -8.492 6.297 1 94.06 17 THR B C 1
ATOM 3669 O O . THR B 1 17 ? -29.438 -8.672 5.184 1 94.06 17 THR B O 1
ATOM 3672 N N . MET B 1 18 ? -27.969 -7.695 6.562 1 95.25 18 MET B N 1
ATOM 3673 C CA . MET B 1 18 ? -27.312 -6.969 5.477 1 95.25 18 MET B CA 1
ATOM 3674 C C . MET B 1 18 ? -25.812 -7.25 5.457 1 95.25 18 MET B C 1
ATOM 3676 O O . MET B 1 18 ? -25.25 -7.738 6.441 1 95.25 18 MET B O 1
ATOM 3680 N N . THR B 1 19 ? -25.234 -7.086 4.355 1 96.5 19 THR B N 1
ATOM 3681 C CA . THR B 1 19 ? -23.797 -7.168 4.188 1 96.5 19 THR B CA 1
ATOM 3682 C C . THR B 1 19 ? -23.281 -5.973 3.396 1 96.5 19 THR B C 1
ATOM 3684 O O . THR B 1 19 ? -23.953 -5.48 2.492 1 96.5 19 THR B O 1
ATOM 3687 N N . SER B 1 20 ? -22.141 -5.445 3.83 1 96.31 20 SER B N 1
ATOM 3688 C CA . SER B 1 20 ? -21.484 -4.391 3.064 1 96.31 20 SER B CA 1
ATOM 3689 C C . SER B 1 20 ? -20.547 -4.973 2.006 1 96.31 20 SER B C 1
ATOM 3691 O O . SER B 1 20 ? -19.875 -4.23 1.284 1 96.31 20 SER B O 1
ATOM 3693 N N . GLN B 1 21 ? -20.469 -6.273 1.894 1 96.81 21 GLN B N 1
ATOM 3694 C CA . GLN B 1 21 ? -19.531 -6.973 1.012 1 96.81 21 GLN B CA 1
ATOM 3695 C C . GLN B 1 21 ? -20.266 -7.945 0.095 1 96.81 21 GLN B C 1
ATOM 3697 O O . GLN B 1 21 ? -19.875 -9.102 -0.032 1 96.81 21 GLN B O 1
ATOM 3702 N N . ALA B 1 22 ? -21.328 -7.508 -0.474 1 97.31 22 ALA B N 1
ATOM 3703 C CA . ALA B 1 22 ? -22.109 -8.383 -1.353 1 97.31 22 ALA B CA 1
ATOM 3704 C C . ALA B 1 22 ? -21.266 -8.852 -2.537 1 97.31 22 ALA B C 1
ATOM 3706 O O . ALA B 1 22 ? -21.438 -9.969 -3.023 1 97.31 22 ALA B O 1
ATOM 3707 N N . GLY B 1 23 ? -20.359 -7.992 -3 1 97.25 23 GLY B N 1
ATOM 3708 C CA . GLY B 1 23 ? -19.484 -8.383 -4.09 1 97.25 23 GLY B CA 1
ATOM 3709 C C . GLY B 1 23 ? -18.484 -9.461 -3.701 1 97.25 23 GLY B C 1
ATOM 3710 O O . GLY B 1 23 ? -18.031 -10.227 -4.547 1 97.25 23 GLY B O 1
ATOM 3711 N N . LEU B 1 24 ? -18.094 -9.492 -2.434 1 97.88 24 LEU B N 1
ATOM 3712 C CA . LEU B 1 24 ? -17.172 -10.5 -1.938 1 97.88 24 LEU B CA 1
ATOM 3713 C C . LEU B 1 24 ? -17.797 -11.891 -1.98 1 97.88 24 LEU B C 1
ATOM 3715 O O . LEU B 1 24 ? -17.094 -12.898 -2.047 1 97.88 24 LEU B O 1
ATOM 3719 N N . VAL B 1 25 ? -19.141 -11.961 -1.979 1 97.94 25 VAL B N 1
ATOM 3720 C CA . VAL B 1 25 ? -19.859 -13.227 -2.119 1 97.94 25 VAL B CA 1
ATOM 3721 C C . VAL B 1 25 ? -19.547 -13.844 -3.479 1 97.94 25 VAL B C 1
ATOM 3723 O O . VAL B 1 25 ? -19.453 -15.07 -3.6 1 97.94 25 VAL B O 1
ATOM 3726 N N . LEU B 1 26 ? -19.406 -13 -4.484 1 98 26 LEU B N 1
ATOM 3727 C CA . LEU B 1 26 ? -19.078 -13.484 -5.82 1 98 26 LEU B CA 1
ATOM 3728 C C . LEU B 1 26 ? -17.703 -14.141 -5.836 1 98 26 LEU B C 1
ATOM 3730 O O . LEU B 1 26 ? -17.5 -15.164 -6.504 1 98 26 LEU B O 1
ATOM 3734 N N . PHE B 1 27 ? -16.75 -13.609 -5.141 1 98.44 27 PHE B N 1
ATOM 3735 C CA . PHE B 1 27 ? -15.445 -14.234 -4.98 1 98.44 27 PHE B CA 1
ATOM 3736 C C . PHE B 1 27 ? -15.57 -15.57 -4.254 1 98.44 27 PHE B C 1
ATOM 3738 O O . PHE B 1 27 ? -14.938 -16.547 -4.641 1 98.44 27 PHE B O 1
ATOM 3745 N N . GLY B 1 28 ? -16.375 -15.57 -3.182 1 98.06 28 GLY B N 1
ATOM 3746 C CA . GLY B 1 28 ? -16.625 -16.828 -2.494 1 98.06 28 GLY B CA 1
ATOM 3747 C C . GLY B 1 28 ? -17.219 -17.891 -3.395 1 98.06 28 GLY B C 1
ATOM 3748 O O . GLY B 1 28 ? -16.844 -19.062 -3.309 1 98.06 28 GLY B O 1
ATOM 3749 N N . GLU B 1 29 ? -18.156 -17.438 -4.199 1 97.69 29 GLU B N 1
ATOM 3750 C CA . GLU B 1 29 ? -18.766 -18.359 -5.148 1 97.69 29 GLU B CA 1
ATOM 3751 C C . GLU B 1 29 ? -17.734 -18.891 -6.141 1 97.69 29 GLU B C 1
ATOM 3753 O O . GLU B 1 29 ? -17.75 -20.078 -6.492 1 97.69 29 GLU B O 1
ATOM 3758 N N . PHE B 1 30 ? -16.891 -18.078 -6.582 1 97.62 30 PHE B N 1
ATOM 3759 C CA . PHE B 1 30 ? -15.781 -18.469 -7.441 1 97.62 30 PHE B CA 1
ATOM 3760 C C . PHE B 1 30 ? -14.914 -19.531 -6.758 1 97.62 30 PHE B C 1
ATOM 3762 O O . PHE B 1 30 ? -14.523 -20.516 -7.379 1 97.62 30 PHE B O 1
ATOM 3769 N N . LEU B 1 31 ? -14.594 -19.359 -5.461 1 97.88 31 LEU B N 1
ATOM 3770 C CA . LEU B 1 31 ? -13.828 -20.359 -4.727 1 97.88 31 LEU B CA 1
ATOM 3771 C C . LEU B 1 31 ? -14.539 -21.703 -4.742 1 97.88 31 LEU B C 1
ATOM 3773 O O . LEU B 1 31 ? -13.891 -22.75 -4.863 1 97.88 31 LEU B O 1
ATOM 3777 N N . HIS B 1 32 ? -15.867 -21.625 -4.621 1 96.31 32 HIS B N 1
ATOM 3778 C CA . HIS B 1 32 ? -16.672 -22.844 -4.672 1 96.31 32 HIS B CA 1
ATOM 3779 C C . HIS B 1 32 ? -16.594 -23.5 -6.047 1 96.31 32 HIS B C 1
ATOM 3781 O O . HIS B 1 32 ? -16.562 -24.734 -6.156 1 96.31 32 HIS B O 1
ATOM 3787 N N . SER B 1 33 ? -16.547 -22.688 -7.051 1 95.44 33 SER B N 1
ATOM 3788 C CA . SER B 1 33 ? -16.469 -23.203 -8.406 1 95.44 33 SER B CA 1
ATOM 3789 C C . SER B 1 33 ? -15.195 -24.016 -8.617 1 95.44 33 SER B C 1
ATOM 3791 O O . SER B 1 33 ? -15.156 -24.938 -9.438 1 95.44 33 SER B O 1
ATOM 3793 N N . LEU B 1 34 ? -14.172 -23.719 -7.871 1 95.44 34 LEU B N 1
ATOM 3794 C CA . LEU B 1 34 ? -12.898 -24.422 -7.957 1 95.44 34 LEU B CA 1
ATOM 3795 C C . LEU B 1 34 ? -12.867 -25.625 -7.016 1 95.44 34 LEU B C 1
ATOM 3797 O O . LEU B 1 34 ? -11.867 -26.328 -6.941 1 95.44 34 LEU B O 1
ATOM 3801 N N . ASP B 1 35 ? -13.898 -25.812 -6.23 1 95.06 35 ASP B N 1
ATOM 3802 C CA . ASP B 1 35 ? -13.961 -26.844 -5.195 1 95.06 35 ASP B CA 1
ATOM 3803 C C . ASP B 1 35 ? -12.805 -26.703 -4.215 1 95.06 35 ASP B C 1
ATOM 3805 O O . ASP B 1 35 ? -12.172 -27.703 -3.85 1 95.06 35 ASP B O 1
ATOM 3809 N N . LEU B 1 36 ? -12.5 -25.5 -3.854 1 96.62 36 LEU B N 1
ATOM 3810 C CA . LEU B 1 36 ? -11.32 -25.188 -3.062 1 96.62 36 LEU B CA 1
ATOM 3811 C C . LEU B 1 36 ? -11.422 -25.797 -1.666 1 96.62 36 LEU B C 1
ATOM 3813 O O . LEU B 1 36 ? -10.422 -26.25 -1.103 1 96.62 36 LEU B O 1
ATOM 3817 N N . LYS B 1 37 ? -12.641 -25.781 -1.06 1 95.75 37 LYS B N 1
ATOM 3818 C CA . LYS B 1 37 ? -12.852 -26.359 0.263 1 95.75 37 LYS B CA 1
ATOM 3819 C C . LYS B 1 37 ? -12.375 -27.812 0.308 1 95.75 37 LYS B C 1
ATOM 3821 O O . LYS B 1 37 ? -11.602 -28.188 1.19 1 95.75 37 LYS B O 1
ATOM 3826 N N . ARG B 1 38 ? -12.805 -28.547 -0.616 1 94.94 38 ARG B N 1
ATOM 3827 C CA . ARG B 1 38 ? -12.438 -29.953 -0.685 1 94.94 38 ARG B CA 1
ATOM 3828 C C . ARG B 1 38 ? -10.953 -30.125 -0.951 1 94.94 38 ARG B C 1
ATOM 3830 O O . ARG B 1 38 ? -10.297 -30.984 -0.349 1 94.94 38 ARG B O 1
ATOM 3837 N N . GLU B 1 39 ? -10.43 -29.312 -1.858 1 95.38 39 GLU B N 1
ATOM 3838 C CA . GLU B 1 39 ? -9.016 -29.391 -2.199 1 95.38 39 GLU B CA 1
ATOM 3839 C C . GLU B 1 39 ? -8.141 -29.125 -0.981 1 95.38 39 GLU B C 1
ATOM 3841 O O . GLU B 1 39 ? -7.141 -29.812 -0.76 1 95.38 39 GLU B O 1
ATOM 3846 N N . ILE B 1 40 ? -8.508 -28.141 -0.187 1 96.94 40 ILE B N 1
ATOM 3847 C CA . ILE B 1 40 ? -7.754 -27.781 1.008 1 96.94 40 ILE B CA 1
ATOM 3848 C C . ILE B 1 40 ? -7.828 -28.922 2.025 1 96.94 40 ILE B C 1
ATOM 3850 O O . ILE B 1 40 ? -6.805 -29.359 2.555 1 96.94 40 ILE B O 1
ATOM 3854 N N . ASP B 1 41 ? -9.008 -29.391 2.309 1 95.62 41 ASP B N 1
ATOM 3855 C CA . ASP B 1 41 ? -9.18 -30.422 3.322 1 95.62 41 ASP B CA 1
ATOM 3856 C C . ASP B 1 41 ? -8.469 -31.719 2.922 1 95.62 41 ASP B C 1
ATOM 3858 O O . ASP B 1 41 ? -7.902 -32.406 3.77 1 95.62 41 ASP B O 1
ATOM 3862 N N . ARG B 1 42 ? -8.492 -32.031 1.644 1 94.69 42 ARG B N 1
ATOM 3863 C CA . ARG B 1 42 ? -7.77 -33.188 1.157 1 94.69 42 ARG B CA 1
ATOM 3864 C C . ARG B 1 42 ? -6.266 -33.031 1.349 1 94.69 42 ARG B C 1
ATOM 3866 O O . ARG B 1 42 ? -5.578 -33.938 1.77 1 94.69 42 ARG B O 1
ATOM 3873 N N . ALA B 1 43 ? -5.758 -31.891 1.043 1 95.38 43 ALA B N 1
ATOM 3874 C CA . ALA B 1 43 ? -4.324 -31.641 1.134 1 95.38 43 ALA B CA 1
ATOM 3875 C C . ALA B 1 43 ? -3.852 -31.672 2.584 1 95.38 43 ALA B C 1
ATOM 3877 O O . ALA B 1 43 ? -2.766 -32.188 2.877 1 95.38 43 ALA B O 1
ATOM 3878 N N . PHE B 1 44 ? -4.652 -31.156 3.518 1 94.06 44 PHE B N 1
ATOM 3879 C CA . PHE B 1 44 ? -4.266 -31.062 4.922 1 94.06 44 PHE B CA 1
ATOM 3880 C C . PHE B 1 44 ? -4.551 -32.375 5.645 1 94.06 44 PHE B C 1
ATOM 3882 O O . PHE B 1 44 ? -3.928 -32.688 6.664 1 94.06 44 PHE B O 1
ATOM 3889 N N . GLY B 1 45 ? -5.449 -33.125 5.145 1 87.56 45 GLY B N 1
ATOM 3890 C CA . GLY B 1 45 ? -5.836 -34.344 5.797 1 87.56 45 GLY B CA 1
ATOM 3891 C C . GLY B 1 45 ? -6.82 -34.156 6.934 1 87.56 45 GLY B C 1
ATOM 3892 O O . GLY B 1 45 ? -7.289 -33.031 7.164 1 87.56 45 GLY B O 1
ATOM 3893 N N . ILE B 1 46 ? -7.199 -35.219 7.613 1 76.19 46 ILE B N 1
ATOM 3894 C CA . ILE B 1 46 ? -8.203 -35.219 8.672 1 76.19 46 ILE B CA 1
ATOM 3895 C C . ILE B 1 46 ? -7.59 -34.688 9.969 1 76.19 46 ILE B C 1
ATOM 3897 O O . ILE B 1 46 ? -6.469 -35.062 10.328 1 76.19 46 ILE B O 1
ATOM 3901 N N . PRO B 1 47 ? -8.305 -33.688 10.516 1 71.44 47 PRO B N 1
ATOM 3902 C CA . PRO B 1 47 ? -7.762 -33.156 11.781 1 71.44 47 PRO B CA 1
ATOM 3903 C C . PRO B 1 47 ? -7.574 -34.281 12.82 1 71.44 47 PRO B C 1
ATOM 3905 O O . PRO B 1 47 ? -8.297 -35.281 12.805 1 71.44 47 PRO B O 1
ATOM 3908 N N . GLY B 1 48 ? -6.379 -34.469 13.438 1 60.09 48 GLY B N 1
ATOM 3909 C CA . GLY B 1 48 ? -6.059 -35.531 14.375 1 60.09 48 GLY B CA 1
ATOM 3910 C C . GLY B 1 48 ? -7.191 -35.844 15.344 1 60.09 48 GLY B C 1
ATOM 3911 O O . GLY B 1 48 ? -7.578 -37 15.508 1 60.09 48 GLY B O 1
ATOM 3912 N N . SER B 1 49 ? -7.457 -34.969 16.359 1 55.78 49 SER B N 1
ATOM 3913 C CA . SER B 1 49 ? -8.312 -35.375 17.469 1 55.78 49 SER B CA 1
ATOM 3914 C C . SER B 1 49 ? -9.781 -35.406 17.062 1 55.78 49 SER B C 1
ATOM 3916 O O . SER B 1 49 ? -10.648 -35.75 17.859 1 55.78 49 SER B O 1
ATOM 3918 N N . GLY B 1 50 ? -10.281 -35.625 15.805 1 55.38 50 GLY B N 1
ATOM 3919 C CA . GLY B 1 50 ? -11.656 -35.688 15.336 1 55.38 50 GLY B CA 1
ATOM 3920 C C . GLY B 1 50 ? -12.453 -34.438 15.594 1 55.38 50 GLY B C 1
ATOM 3921 O O . GLY B 1 50 ? -13.547 -34.281 15.047 1 55.38 50 GLY B O 1
ATOM 3922 N N . ALA B 1 51 ? -12.258 -33.688 16.719 1 57.03 51 ALA B N 1
ATOM 3923 C CA . ALA B 1 51 ? -13.164 -32.625 17.203 1 57.03 51 ALA B CA 1
ATOM 3924 C C . ALA B 1 51 ? -12.75 -31.266 16.672 1 57.03 51 ALA B C 1
ATOM 3926 O O . ALA B 1 51 ? -13.445 -30.266 16.906 1 57.03 51 ALA B O 1
ATOM 3927 N N . GLY B 1 52 ? -11.766 -31.141 15.719 1 78.19 52 GLY B N 1
ATOM 3928 C CA . GLY B 1 52 ? -11.375 -29.781 15.391 1 78.19 52 GLY B CA 1
ATOM 3929 C C . GLY B 1 52 ? -11.844 -29.328 14.016 1 78.19 52 GLY B C 1
ATOM 3930 O O . GLY B 1 52 ? -12.383 -30.141 13.25 1 78.19 52 GLY B O 1
ATOM 3931 N N . TYR B 1 53 ? -12 -28.125 13.742 1 88.31 53 TYR B N 1
ATOM 3932 C CA . TYR B 1 53 ? -12.359 -27.562 12.438 1 88.31 53 TYR B CA 1
ATOM 3933 C C . TYR B 1 53 ? -11.445 -28.109 11.344 1 88.31 53 TYR B C 1
ATOM 3935 O O . TYR B 1 53 ? -10.25 -28.297 11.562 1 88.31 53 TYR B O 1
ATOM 3943 N N . PRO B 1 54 ? -12.055 -28.531 10.242 1 92.56 54 PRO B N 1
ATOM 3944 C CA . PRO B 1 54 ? -11.188 -28.844 9.102 1 92.56 54 PRO B CA 1
ATOM 3945 C C . PRO B 1 54 ? -10.344 -27.641 8.664 1 92.56 54 PRO B C 1
ATOM 3947 O O . PRO B 1 54 ? -10.641 -26.5 9.047 1 92.56 54 PRO B O 1
ATOM 3950 N N . ALA B 1 55 ? -9.273 -27.922 7.93 1 95.12 55 ALA B N 1
ATOM 3951 C CA . ALA B 1 55 ? -8.344 -26.875 7.52 1 95.12 55 ALA B CA 1
ATOM 3952 C C . ALA B 1 55 ? -9.055 -25.797 6.711 1 95.12 55 ALA B C 1
ATOM 3954 O O . ALA B 1 55 ? -8.703 -24.609 6.805 1 95.12 55 ALA B O 1
ATOM 3955 N N . SER B 1 56 ? -10.07 -26.203 5.918 1 96.31 56 SER B N 1
ATOM 3956 C CA . SER B 1 56 ? -10.789 -25.25 5.082 1 96.31 56 SER B CA 1
ATOM 3957 C C . SER B 1 56 ? -11.516 -24.203 5.926 1 96.31 56 SER B C 1
ATOM 3959 O O . SER B 1 56 ? -11.703 -23.062 5.496 1 96.31 56 SER B O 1
ATOM 3961 N N . ALA B 1 57 ? -11.898 -24.547 7.152 1 96.06 57 ALA B N 1
ATOM 3962 C CA . ALA B 1 57 ? -12.602 -23.641 8.055 1 96.06 57 ALA B CA 1
ATOM 3963 C C . ALA B 1 57 ? -11.688 -22.5 8.492 1 96.06 57 ALA B C 1
ATOM 3965 O O . ALA B 1 57 ? -12.164 -21.438 8.906 1 96.06 57 ALA B O 1
ATOM 3966 N N . TYR B 1 58 ? -10.414 -22.719 8.422 1 96.44 58 TYR B N 1
ATOM 3967 C CA . TYR B 1 58 ? -9.438 -21.672 8.75 1 96.44 58 TYR B CA 1
ATOM 3968 C C . TYR B 1 58 ? -9 -20.922 7.5 1 96.44 58 TYR B C 1
ATOM 3970 O O . TYR B 1 58 ? -8.977 -19.688 7.488 1 96.44 58 TYR B O 1
ATOM 3978 N N . VAL B 1 59 ? -8.734 -21.625 6.41 1 97.69 59 VAL B N 1
ATOM 3979 C CA . VAL B 1 59 ? -8.109 -21.047 5.23 1 97.69 59 VAL B CA 1
ATOM 3980 C C . VAL B 1 59 ? -9.117 -20.172 4.484 1 97.69 59 VAL B C 1
ATOM 3982 O O . VAL B 1 59 ? -8.789 -19.047 4.074 1 97.69 59 VAL B O 1
ATOM 3985 N N . LEU B 1 60 ? -10.391 -20.609 4.344 1 98 60 LEU B N 1
ATOM 3986 C CA . LEU B 1 60 ? -11.367 -19.906 3.521 1 98 60 LEU B CA 1
ATOM 3987 C C . LEU B 1 60 ? -11.695 -18.547 4.105 1 98 60 LEU B C 1
ATOM 3989 O O . LEU B 1 60 ? -11.664 -17.531 3.395 1 98 60 LEU B O 1
ATOM 3993 N N . PRO B 1 61 ? -11.93 -18.422 5.445 1 97.75 61 PRO B N 1
ATOM 3994 C CA . PRO B 1 61 ? -12.164 -17.078 6.008 1 97.75 61 PRO B CA 1
ATOM 3995 C C . PRO B 1 61 ? -10.961 -16.156 5.84 1 97.75 61 PRO B C 1
ATOM 3997 O O . PRO B 1 61 ? -11.133 -14.953 5.625 1 97.75 61 PRO B O 1
ATOM 4000 N N . LEU B 1 62 ? -9.773 -16.719 5.914 1 97.81 62 LEU B N 1
ATOM 4001 C CA . LEU B 1 62 ? -8.578 -15.914 5.711 1 97.81 62 LEU B CA 1
ATOM 4002 C C . LEU B 1 62 ? -8.508 -15.391 4.281 1 97.81 62 LEU B C 1
ATOM 4004 O O . LEU B 1 62 ? -8.133 -14.234 4.055 1 97.81 62 LEU B O 1
ATOM 4008 N N . LEU B 1 63 ? -8.883 -16.234 3.338 1 98.5 63 LEU B N 1
ATOM 4009 C CA . LEU B 1 63 ? -8.891 -15.82 1.941 1 98.5 63 LEU B CA 1
ATOM 4010 C C . LEU B 1 63 ? -9.898 -14.695 1.721 1 98.5 63 LEU B C 1
ATOM 4012 O O . LEU B 1 63 ? -9.609 -13.727 1.017 1 98.5 63 LEU B O 1
ATOM 4016 N N . LEU B 1 64 ? -11.102 -14.805 2.352 1 98.38 64 LEU B N 1
ATOM 4017 C CA . LEU B 1 64 ? -12.125 -13.766 2.238 1 98.38 64 LEU B CA 1
ATOM 4018 C C . LEU B 1 64 ? -11.648 -12.469 2.873 1 98.38 64 LEU B C 1
ATOM 4020 O O . LEU B 1 64 ? -11.797 -11.391 2.283 1 98.38 64 LEU B O 1
ATOM 4024 N N . MET B 1 65 ? -11.031 -12.586 4.02 1 97.69 65 MET B N 1
ATOM 4025 C CA . MET B 1 65 ? -10.562 -11.414 4.754 1 97.69 65 MET B CA 1
ATOM 4026 C C . MET B 1 65 ? -9.477 -10.68 3.969 1 97.69 65 MET B C 1
ATOM 4028 O O . MET B 1 65 ? -9.555 -9.469 3.777 1 97.69 65 MET B O 1
ATOM 4032 N N . LEU B 1 66 ? -8.5 -11.453 3.453 1 97.88 66 LEU B N 1
ATOM 4033 C CA . LEU B 1 66 ? -7.363 -10.859 2.76 1 97.88 66 LEU B CA 1
ATOM 4034 C C . LEU B 1 66 ? -7.797 -10.227 1.446 1 97.88 66 LEU B C 1
ATOM 4036 O O . LEU B 1 66 ? -7.254 -9.195 1.042 1 97.88 66 LEU B O 1
ATOM 4040 N N . ASN B 1 67 ? -8.758 -10.797 0.76 1 98.12 67 ASN B N 1
ATOM 4041 C CA . ASN B 1 67 ? -9.305 -10.188 -0.448 1 98.12 67 ASN B CA 1
ATOM 4042 C C . ASN B 1 67 ? -10.164 -8.969 -0.12 1 98.12 67 ASN B C 1
ATOM 4044 O O . ASN B 1 67 ? -10.156 -7.977 -0.856 1 98.12 67 ASN B O 1
ATOM 4048 N N . GLY B 1 68 ? -10.859 -9.023 0.949 1 97.25 68 GLY B N 1
ATOM 4049 C CA . GLY B 1 68 ? -11.797 -7.969 1.304 1 97.25 68 GLY B CA 1
ATOM 4050 C C . GLY B 1 68 ? -11.125 -6.727 1.845 1 97.25 68 GLY B C 1
ATOM 4051 O O . GLY B 1 68 ? -11.672 -5.625 1.751 1 97.25 68 GLY B O 1
ATOM 4052 N N . GLY B 1 69 ? -10.016 -6.945 2.531 1 95.12 69 GLY B N 1
ATOM 4053 C CA . GLY B 1 69 ? -9.297 -5.758 2.973 1 95.12 69 GLY B CA 1
ATOM 4054 C C . GLY B 1 69 ? -8.719 -5.895 4.367 1 95.12 69 GLY B C 1
ATOM 4055 O O . GLY B 1 69 ? -7.984 -5.02 4.832 1 95.12 69 GLY B O 1
ATOM 4056 N N . GLY B 1 70 ? -9.062 -6.984 5.051 1 95.38 70 GLY B N 1
ATOM 4057 C CA . GLY B 1 70 ? -8.469 -7.234 6.352 1 95.38 70 GLY B CA 1
ATOM 4058 C C . GLY B 1 70 ? -6.984 -7.543 6.273 1 95.38 70 GLY B C 1
ATOM 4059 O O . GLY B 1 70 ? -6.492 -8 5.242 1 95.38 70 GLY B O 1
ATOM 4060 N N . ARG B 1 71 ? -6.285 -7.328 7.453 1 91.25 71 ARG B N 1
ATOM 4061 C CA . ARG B 1 71 ? -4.832 -7.453 7.391 1 91.25 71 ARG B CA 1
ATOM 4062 C C . ARG B 1 71 ? -4.293 -8.211 8.602 1 91.25 71 ARG B C 1
ATOM 4064 O O . ARG B 1 71 ? -3.174 -8.727 8.562 1 91.25 71 ARG B O 1
ATOM 4071 N N . SER B 1 72 ? -5.055 -8.258 9.648 1 91.5 72 SER B N 1
ATOM 4072 C CA . SER B 1 72 ? -4.641 -8.945 10.867 1 91.5 72 SER B CA 1
ATOM 4073 C C . SER B 1 72 ? -5.645 -10.023 11.258 1 91.5 72 SER B C 1
ATOM 4075 O O . SER B 1 72 ? -6.777 -10.031 10.773 1 91.5 72 SER B O 1
ATOM 4077 N N . LEU B 1 73 ? -5.227 -10.875 12.125 1 94.25 73 LEU B N 1
ATOM 4078 C CA . LEU B 1 73 ? -6.125 -11.953 12.539 1 94.25 73 LEU B CA 1
ATOM 4079 C C . LEU B 1 73 ? -7.367 -11.391 13.227 1 94.25 73 LEU B C 1
ATOM 4081 O O . LEU B 1 73 ? -8.461 -11.938 13.078 1 94.25 73 LEU B O 1
ATOM 4085 N N . SER B 1 74 ? -7.168 -10.266 13.914 1 92.38 74 SER B N 1
ATOM 4086 C CA . SER B 1 74 ? -8.305 -9.656 14.602 1 92.38 74 SER B CA 1
ATOM 4087 C C . SER B 1 74 ? -9.352 -9.164 13.602 1 92.38 74 SER B C 1
ATOM 4089 O O . SER B 1 74 ? -10.531 -9.039 13.938 1 92.38 74 SER B O 1
ATOM 4091 N N . ASP B 1 75 ? -8.945 -8.945 12.383 1 94.75 75 ASP B N 1
ATOM 4092 C CA . ASP B 1 75 ? -9.852 -8.461 11.344 1 94.75 75 ASP B CA 1
ATOM 4093 C C . ASP B 1 75 ? -10.844 -9.555 10.938 1 94.75 75 ASP B C 1
ATOM 4095 O O . ASP B 1 75 ? -11.852 -9.266 10.289 1 94.75 75 ASP B O 1
ATOM 4099 N N . LEU B 1 76 ? -10.594 -10.781 11.312 1 95.94 76 LEU B N 1
ATOM 4100 C CA . LEU B 1 76 ? -11.508 -11.883 11.016 1 95.94 76 LEU B CA 1
ATOM 4101 C C . LEU B 1 76 ? -12.852 -11.672 11.703 1 95.94 76 LEU B C 1
ATOM 4103 O O . LEU B 1 76 ? -13.867 -12.242 11.289 1 95.94 76 LEU B O 1
ATOM 4107 N N . ARG B 1 77 ? -12.812 -10.875 12.695 1 93.25 77 ARG B N 1
ATOM 4108 C CA . ARG B 1 77 ? -14.047 -10.602 13.422 1 93.25 77 ARG B CA 1
ATOM 4109 C C . ARG B 1 77 ? -15.078 -9.938 12.516 1 93.25 77 ARG B C 1
ATOM 4111 O O . ARG B 1 77 ? -16.281 -10.172 12.664 1 93.25 77 ARG B O 1
ATOM 4118 N N . MET B 1 78 ? -14.578 -9.148 11.57 1 93.69 78 MET B N 1
ATOM 4119 C CA . MET B 1 78 ? -15.492 -8.492 10.633 1 93.69 78 MET B CA 1
ATOM 4120 C C . MET B 1 78 ? -16.188 -9.508 9.742 1 93.69 78 MET B C 1
ATOM 4122 O O . MET B 1 78 ? -17.359 -9.352 9.406 1 93.69 78 MET B O 1
ATOM 4126 N N . ILE B 1 79 ? -15.461 -10.555 9.359 1 95.38 79 ILE B N 1
ATOM 4127 C CA . ILE B 1 79 ? -16.047 -11.633 8.57 1 95.38 79 ILE B CA 1
ATOM 4128 C C . ILE B 1 79 ? -17.047 -12.414 9.43 1 95.38 79 ILE B C 1
ATOM 4130 O O . ILE B 1 79 ? -18.156 -12.711 9 1 95.38 79 ILE B O 1
ATOM 4134 N N . ALA B 1 80 ? -16.625 -12.68 10.656 1 94.88 80 ALA B N 1
ATOM 4135 C CA . ALA B 1 80 ? -17.453 -13.477 11.57 1 94.88 80 ALA B CA 1
ATOM 4136 C C . ALA B 1 80 ? -18.766 -12.773 11.883 1 94.88 80 ALA B C 1
ATOM 4138 O O . ALA B 1 80 ? -19.797 -13.422 12.062 1 94.88 80 ALA B O 1
ATOM 4139 N N . ARG B 1 81 ? -18.781 -11.531 11.891 1 92.25 81 ARG B N 1
ATOM 4140 C CA . ARG B 1 81 ? -19.969 -10.75 12.258 1 92.25 81 ARG B CA 1
ATOM 4141 C C . ARG B 1 81 ? -20.891 -10.57 11.07 1 92.25 81 ARG B C 1
ATOM 4143 O O . ARG B 1 81 ? -22.062 -10.195 11.234 1 92.25 81 ARG B O 1
ATOM 4150 N N . ASP B 1 82 ? -20.406 -10.758 9.883 1 94.62 82 ASP B N 1
ATOM 4151 C CA . ASP B 1 82 ? -21.203 -10.562 8.688 1 94.62 82 ASP B CA 1
ATOM 4152 C C . ASP B 1 82 ? -22.062 -11.789 8.383 1 94.62 82 ASP B C 1
ATOM 4154 O O . ASP B 1 82 ? -21.75 -12.562 7.484 1 94.62 82 ASP B O 1
ATOM 4158 N N . LYS B 1 83 ? -23.188 -11.883 9.023 1 93.88 83 LYS B N 1
ATOM 4159 C CA . LYS B 1 83 ? -24.062 -13.031 8.906 1 93.88 83 LYS B CA 1
ATOM 4160 C C . LYS B 1 83 ? -24.609 -13.172 7.484 1 93.88 83 LYS B C 1
ATOM 4162 O O . LYS B 1 83 ? -24.844 -14.281 7.012 1 93.88 83 LYS B O 1
ATOM 4167 N N . GLY B 1 84 ? -24.812 -12.031 6.84 1 95.06 84 GLY B N 1
ATOM 4168 C CA . GLY B 1 84 ? -25.25 -12.086 5.453 1 95.06 84 GLY B CA 1
ATOM 4169 C C . GLY B 1 84 ? -24.25 -12.773 4.539 1 95.06 84 GLY B C 1
ATOM 4170 O O . GLY B 1 84 ? -24.609 -13.703 3.811 1 95.06 84 GLY B O 1
ATOM 4171 N N . LEU B 1 85 ? -23.016 -12.367 4.621 1 96.56 85 LEU B N 1
ATOM 4172 C CA . LEU B 1 85 ? -21.938 -12.953 3.832 1 96.56 85 LEU B CA 1
ATOM 4173 C C . LEU B 1 85 ? -21.812 -14.453 4.113 1 96.56 85 LEU B C 1
ATOM 4175 O O . LEU B 1 85 ? -21.75 -15.258 3.188 1 96.56 85 LEU B O 1
ATOM 4179 N N . LEU B 1 86 ? -21.844 -14.828 5.406 1 96.44 86 LEU B N 1
ATOM 4180 C CA . LEU B 1 86 ? -21.641 -16.203 5.824 1 96.44 86 LEU B CA 1
ATOM 4181 C C . LEU B 1 86 ? -22.797 -17.094 5.355 1 96.44 86 LEU B C 1
ATOM 4183 O O . LEU B 1 86 ? -22.578 -18.188 4.848 1 96.44 86 LEU B O 1
ATOM 4187 N N . SER B 1 87 ? -23.984 -16.578 5.461 1 95.5 87 SER B N 1
ATOM 4188 C CA . SER B 1 87 ? -25.156 -17.359 5.055 1 95.5 87 SER B CA 1
ATOM 4189 C C . SER B 1 87 ? -25.141 -17.625 3.555 1 95.5 87 SER B C 1
ATOM 4191 O O . SER B 1 87 ? -25.422 -18.75 3.119 1 95.5 87 SER B O 1
ATOM 4193 N N . LEU B 1 88 ? -24.812 -16.656 2.799 1 96.38 88 LEU B N 1
ATOM 4194 C CA . LEU B 1 88 ? -24.797 -16.781 1.346 1 96.38 88 LEU B CA 1
ATOM 4195 C C . LEU B 1 88 ? -23.734 -17.781 0.899 1 96.38 88 LEU B C 1
ATOM 4197 O O . LEU B 1 88 ? -23.906 -18.469 -0.106 1 96.38 88 LEU B O 1
ATOM 4201 N N . LEU B 1 89 ? -22.641 -17.859 1.657 1 96.62 89 LEU B N 1
ATOM 4202 C CA . LEU B 1 89 ? -21.516 -18.719 1.277 1 96.62 89 LEU B CA 1
ATOM 4203 C C . LEU B 1 89 ? -21.641 -20.078 1.932 1 96.62 89 LEU B C 1
ATOM 4205 O O . LEU B 1 89 ? -20.797 -20.953 1.707 1 96.62 89 LEU B O 1
ATOM 4209 N N . GLY B 1 90 ? -22.609 -20.266 2.754 1 94.31 90 GLY B N 1
ATOM 4210 C CA . GLY B 1 90 ? -22.828 -21.531 3.428 1 94.31 90 GLY B CA 1
ATOM 4211 C C . GLY B 1 90 ? -21.797 -21.812 4.508 1 94.31 90 GLY B C 1
ATOM 4212 O O . GLY B 1 90 ? -21.375 -22.953 4.691 1 94.31 90 GLY B O 1
ATOM 4213 N N . ILE B 1 91 ? -21.281 -20.719 5.133 1 94.31 91 ILE B N 1
ATOM 4214 C CA . ILE B 1 91 ? -20.312 -20.875 6.219 1 94.31 91 ILE B CA 1
ATOM 4215 C C . ILE B 1 91 ? -21.031 -20.719 7.562 1 94.31 91 ILE B C 1
ATOM 4217 O O . ILE B 1 91 ? -21.625 -19.688 7.848 1 94.31 91 ILE B O 1
ATOM 4221 N N . GLU B 1 92 ? -20.984 -21.688 8.352 1 87.31 92 GLU B N 1
ATOM 4222 C CA . GLU B 1 92 ? -21.75 -21.703 9.594 1 87.31 92 GLU B CA 1
ATOM 4223 C C . GLU B 1 92 ? -21.016 -20.984 10.711 1 87.31 92 GLU B C 1
ATOM 4225 O O . GLU B 1 92 ? -21.625 -20.234 11.477 1 87.31 92 GLU B O 1
ATOM 4230 N N . ALA B 1 93 ? -19.766 -21.312 10.852 1 85.5 93 ALA B N 1
ATOM 4231 C CA . ALA B 1 93 ? -19.016 -20.656 11.93 1 85.5 93 ALA B CA 1
ATOM 4232 C C . ALA B 1 93 ? -17.578 -20.422 11.516 1 85.5 93 ALA B C 1
ATOM 4234 O O . ALA B 1 93 ? -17.031 -21.141 10.68 1 85.5 93 ALA B O 1
ATOM 4235 N N . ILE B 1 94 ? -17.078 -19.391 12.078 1 92.81 94 ILE B N 1
ATOM 4236 C CA . ILE B 1 94 ? -15.68 -19.031 11.914 1 92.81 94 ILE B CA 1
ATOM 4237 C C . ILE B 1 94 ? -14.945 -19.188 13.242 1 92.81 94 ILE B C 1
ATOM 4239 O O . ILE B 1 94 ? -15.414 -18.734 14.281 1 92.8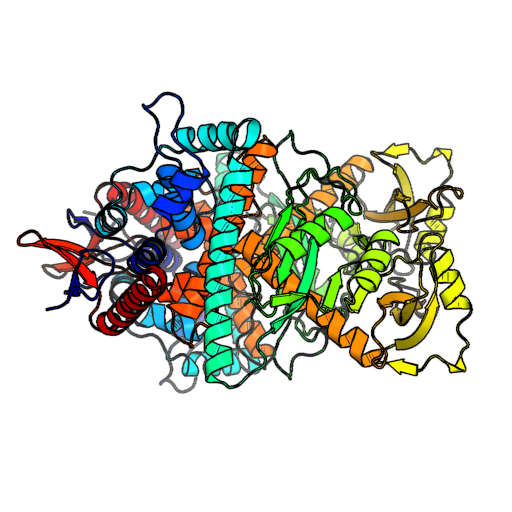1 94 ILE B O 1
ATOM 4243 N N . PRO B 1 95 ? -13.852 -19.938 13.219 1 94.19 95 PRO B N 1
ATOM 4244 C CA . PRO B 1 95 ? -13.078 -20.062 14.461 1 94.19 95 PRO B CA 1
ATOM 4245 C C . PRO B 1 95 ? -12.688 -18.703 15.039 1 94.19 95 PRO B C 1
ATOM 4247 O O . PRO B 1 95 ? -12.664 -17.703 14.32 1 94.19 95 PRO B O 1
ATOM 4250 N N . SER B 1 96 ? -12.453 -18.672 16.359 1 94.25 96 SER B N 1
ATOM 4251 C CA . SER B 1 96 ? -12.016 -17.438 17.016 1 94.25 96 SER B CA 1
ATOM 4252 C C . SER B 1 96 ? -10.625 -17.031 16.547 1 94.25 96 SER B C 1
ATOM 4254 O O . SER B 1 96 ? -9.883 -17.859 15.992 1 94.25 96 SER B O 1
ATOM 4256 N N . THR B 1 97 ? -10.32 -15.773 16.812 1 93.88 97 THR B N 1
ATOM 4257 C CA . THR B 1 97 ? -9.008 -15.266 16.453 1 93.88 97 THR B CA 1
ATOM 4258 C C . THR B 1 97 ? -7.906 -16.062 17.141 1 93.88 97 THR B C 1
ATOM 4260 O O . THR B 1 97 ? -6.879 -16.375 16.531 1 93.88 97 THR B O 1
ATOM 4263 N N . ASP B 1 98 ? -8.117 -16.422 18.375 1 93.62 98 ASP B N 1
ATOM 4264 C CA . ASP B 1 98 ? -7.152 -17.219 19.125 1 93.62 98 ASP B CA 1
ATOM 4265 C C . ASP B 1 98 ? -6.988 -18.609 18.5 1 93.62 98 ASP B C 1
ATOM 4267 O O . ASP B 1 98 ? -5.875 -19.125 18.422 1 93.62 98 ASP B O 1
ATOM 4271 N N . ALA B 1 99 ? -8.094 -19.125 18.125 1 94.69 99 ALA B N 1
ATOM 4272 C CA . ALA B 1 99 ? -8.055 -20.438 17.484 1 94.69 99 ALA B CA 1
ATOM 4273 C C . ALA B 1 99 ? -7.262 -20.391 16.172 1 94.69 99 ALA B C 1
ATOM 4275 O O . ALA B 1 99 ? -6.52 -21.328 15.859 1 94.69 99 ALA B O 1
ATOM 4276 N N . PHE B 1 100 ? -7.352 -19.328 15.477 1 95.56 100 PHE B N 1
ATOM 4277 C CA . PHE B 1 100 ? -6.59 -19.156 14.25 1 95.56 100 PHE B CA 1
ATOM 4278 C C . PHE B 1 100 ? -5.094 -19.109 14.539 1 95.56 100 PHE B C 1
ATOM 4280 O O . PHE B 1 100 ? -4.309 -19.766 13.859 1 95.56 100 PHE B O 1
ATOM 4287 N N . GLY B 1 101 ? -4.75 -18.328 15.562 1 94.81 101 GLY B N 1
ATOM 4288 C CA . GLY B 1 101 ? -3.348 -18.266 15.945 1 94.81 101 GLY B CA 1
ATOM 4289 C C . GLY B 1 101 ? -2.768 -19.609 16.328 1 94.81 101 GLY B C 1
ATOM 4290 O O . GLY B 1 101 ? -1.673 -19.969 15.891 1 94.81 101 GLY B O 1
ATOM 4291 N N . ARG B 1 102 ? -3.51 -20.375 17.062 1 93.75 102 ARG B N 1
ATOM 4292 C CA . ARG B 1 102 ? -3.076 -21.703 17.469 1 93.75 102 ARG B CA 1
ATOM 4293 C C . ARG B 1 102 ? -2.957 -22.641 16.266 1 93.75 102 ARG B C 1
ATOM 4295 O O . ARG B 1 102 ? -2.014 -23.422 16.172 1 93.75 102 ARG B O 1
ATOM 4302 N N . TRP B 1 103 ? -3.898 -22.516 15.406 1 95 103 TRP B N 1
ATOM 4303 C CA . TRP B 1 103 ? -3.896 -23.359 14.227 1 95 103 TRP B CA 1
ATOM 4304 C C . TRP B 1 103 ? -2.686 -23.078 13.344 1 95 103 TRP B C 1
ATOM 4306 O O . TRP B 1 103 ? -2.027 -24 12.859 1 95 103 TRP B O 1
ATOM 4316 N N . LEU B 1 104 ? -2.354 -21.844 13.156 1 96.06 104 LEU B N 1
ATOM 4317 C CA . LEU B 1 104 ? -1.189 -21.453 12.367 1 96.06 104 LEU B CA 1
ATOM 4318 C C . LEU B 1 104 ? 0.092 -22.016 12.977 1 96.06 104 LEU B C 1
ATOM 4320 O O . LEU B 1 104 ? 0.957 -22.516 12.258 1 96.06 104 LEU B O 1
ATOM 4324 N N . ARG B 1 105 ? 0.189 -21.922 14.258 1 94.5 105 ARG B N 1
ATOM 4325 C CA . ARG B 1 105 ? 1.379 -22.422 14.945 1 94.5 105 ARG B CA 1
ATOM 4326 C C . ARG B 1 105 ? 1.488 -23.938 14.828 1 94.5 105 ARG B C 1
ATOM 4328 O O . ARG B 1 105 ? 2.572 -24.469 14.578 1 94.5 105 ARG B O 1
ATOM 4335 N N . ARG B 1 106 ? 0.39 -24.562 14.906 1 92.56 106 ARG B N 1
ATOM 4336 C CA . ARG B 1 106 ? 0.381 -26.016 14.852 1 92.56 106 ARG B CA 1
ATOM 4337 C C . ARG B 1 106 ? 0.676 -26.516 13.438 1 92.56 106 ARG B C 1
ATOM 4339 O O . ARG B 1 106 ? 1.534 -27.375 13.242 1 92.56 106 ARG B O 1
ATOM 4346 N N . MET B 1 107 ? 0.008 -25.953 12.5 1 93.19 107 MET B N 1
ATOM 4347 C CA . MET B 1 107 ? 0.124 -26.422 11.117 1 93.19 107 MET B CA 1
ATOM 4348 C C . MET B 1 107 ? 1.439 -25.969 10.5 1 93.19 107 MET B C 1
ATOM 4350 O O . MET B 1 107 ? 1.979 -26.625 9.617 1 93.19 107 MET B O 1
ATOM 4354 N N . GLY B 1 108 ? 1.887 -24.812 10.859 1 91.25 108 GLY B N 1
ATOM 4355 C CA . GLY B 1 108 ? 3.154 -24.297 10.359 1 91.25 108 GLY B CA 1
ATOM 4356 C C . GLY B 1 108 ? 4.355 -25.016 10.945 1 91.25 108 GLY B C 1
ATOM 4357 O O . GLY B 1 108 ? 5.367 -25.203 10.266 1 91.25 108 GLY B O 1
ATOM 4358 N N . GLY B 1 109 ? 4.348 -25.328 12.172 1 86.44 109 GLY B N 1
ATOM 4359 C CA . GLY B 1 109 ? 5.453 -25.969 12.867 1 86.44 109 GLY B CA 1
ATOM 4360 C C . GLY B 1 109 ? 5.59 -27.438 12.523 1 86.44 109 GLY B C 1
ATOM 4361 O O . GLY B 1 109 ? 6.289 -27.797 11.578 1 86.44 109 GLY B O 1
ATOM 4362 N N . LYS B 1 110 ? 4.941 -28.266 13.086 1 79.38 110 LYS B N 1
ATOM 4363 C CA . LYS B 1 110 ? 5.07 -29.703 12.977 1 79.38 110 LYS B CA 1
ATOM 4364 C C . LYS B 1 110 ? 4.07 -30.281 11.984 1 79.38 110 LYS B C 1
ATOM 4366 O O . LYS B 1 110 ? 4.176 -31.453 11.586 1 79.38 110 LYS B O 1
ATOM 4371 N N . GLY B 1 111 ? 3.225 -29.469 11.586 1 78.56 111 GLY B N 1
ATOM 4372 C CA . GLY B 1 111 ? 2.145 -29.969 10.742 1 78.56 111 GLY B CA 1
ATOM 4373 C C . GLY B 1 111 ? 2.465 -29.906 9.266 1 78.56 111 GLY B C 1
ATOM 4374 O O . GLY B 1 111 ? 3.537 -29.438 8.875 1 78.56 111 GLY B O 1
ATOM 4375 N N . PRO B 1 112 ? 1.563 -30.469 8.484 1 88.44 112 PRO B N 1
ATOM 4376 C CA . PRO B 1 112 ? 1.732 -30.547 7.031 1 88.44 112 PRO B CA 1
ATOM 4377 C C . PRO B 1 112 ? 1.324 -29.25 6.324 1 88.44 112 PRO B C 1
ATOM 4379 O O . PRO B 1 112 ? 1.149 -29.234 5.105 1 88.44 112 PRO B O 1
ATOM 4382 N N . GLY B 1 113 ? 1.177 -28.172 7.094 1 93.12 113 GLY B N 1
ATOM 4383 C CA . GLY B 1 113 ? 0.523 -26.969 6.582 1 93.12 113 GLY B CA 1
ATOM 4384 C C . GLY B 1 113 ? 1.188 -26.422 5.34 1 93.12 113 GLY B C 1
ATOM 4385 O O . GLY B 1 113 ? 0.519 -26.141 4.344 1 93.12 113 GLY B O 1
ATOM 4386 N N . LEU B 1 114 ? 2.447 -26.297 5.332 1 94.56 114 LEU B N 1
ATOM 4387 C CA . LEU B 1 114 ? 3.172 -25.672 4.23 1 94.56 114 LEU B CA 1
ATOM 4388 C C . LEU B 1 114 ? 3.105 -26.547 2.977 1 94.56 114 LEU B C 1
ATOM 4390 O O . LEU B 1 114 ? 2.834 -26.031 1.885 1 94.56 114 LEU B O 1
ATOM 4394 N N . SER B 1 115 ? 3.328 -27.844 3.113 1 94.5 115 SER B N 1
ATOM 4395 C CA . SER B 1 115 ? 3.262 -28.75 1.972 1 94.5 115 SER B CA 1
ATOM 4396 C C . SER B 1 115 ? 1.837 -28.859 1.439 1 94.5 115 SER B C 1
ATOM 4398 O O . SER B 1 115 ? 1.628 -28.969 0.229 1 94.5 115 SER B O 1
ATOM 4400 N N . ALA B 1 116 ? 0.892 -28.859 2.357 1 96.31 116 ALA B N 1
ATOM 4401 C CA . ALA B 1 116 ? -0.511 -28.938 1.958 1 96.31 116 ALA B CA 1
ATOM 4402 C C . ALA B 1 116 ? -0.907 -27.734 1.104 1 96.31 116 ALA B C 1
ATOM 4404 O O . ALA B 1 116 ? -1.498 -27.891 0.034 1 96.31 116 ALA B O 1
ATOM 4405 N N . LEU B 1 117 ? -0.557 -26.578 1.552 1 97 117 LEU B N 1
ATOM 4406 C CA . LEU B 1 117 ? -0.909 -25.359 0.814 1 97 117 LEU B CA 1
ATOM 4407 C C . LEU B 1 117 ? -0.166 -25.297 -0.516 1 97 117 LEU B C 1
ATOM 4409 O O . LEU B 1 117 ? -0.679 -24.75 -1.494 1 97 117 LEU B O 1
ATOM 4413 N N . GLU B 1 118 ? 1.033 -25.812 -0.523 1 95.06 118 GLU B N 1
ATOM 4414 C CA . GLU B 1 118 ? 1.777 -25.891 -1.776 1 95.06 118 GLU B CA 1
ATOM 4415 C C . GLU B 1 118 ? 0.998 -26.656 -2.838 1 95.06 118 GLU B C 1
ATOM 4417 O O . GLU B 1 118 ? 0.939 -26.25 -3.996 1 95.06 118 GLU B O 1
ATOM 4422 N N . ARG B 1 119 ? 0.427 -27.719 -2.439 1 94.94 119 ARG B N 1
ATOM 4423 C CA . ARG B 1 119 ? -0.372 -28.531 -3.355 1 94.94 119 ARG B CA 1
ATOM 4424 C C . ARG B 1 119 ? -1.593 -27.766 -3.846 1 94.94 119 ARG B C 1
ATOM 4426 O O . ARG B 1 119 ? -1.961 -27.859 -5.02 1 94.94 119 ARG B O 1
ATOM 4433 N N . VAL B 1 120 ? -2.184 -27.062 -2.949 1 96.75 120 VAL B N 1
ATOM 4434 C CA . VAL B 1 120 ? -3.359 -26.281 -3.312 1 96.75 120 VAL B CA 1
ATOM 4435 C C . VAL B 1 120 ? -2.965 -25.188 -4.309 1 96.75 120 VAL B C 1
ATOM 4437 O O . VAL B 1 120 ? -3.656 -24.969 -5.309 1 96.75 120 VAL B O 1
ATOM 4440 N N . ILE B 1 121 ? -1.861 -24.531 -4.086 1 96.62 121 ILE B N 1
ATOM 4441 C CA . ILE B 1 121 ? -1.382 -23.484 -4.969 1 96.62 121 ILE B CA 1
ATOM 4442 C C . ILE B 1 121 ? -1.048 -24.062 -6.34 1 96.62 121 ILE B C 1
ATOM 4444 O O . ILE B 1 121 ? -1.371 -23.469 -7.367 1 96.62 121 ILE B O 1
ATOM 4448 N N . ASP B 1 122 ? -0.447 -25.234 -6.348 1 94.25 122 ASP B N 1
ATOM 4449 C CA . ASP B 1 122 ? -0.142 -25.922 -7.602 1 94.25 122 ASP B CA 1
ATOM 4450 C C . ASP B 1 122 ? -1.408 -26.141 -8.422 1 94.25 122 ASP B C 1
ATOM 4452 O O . ASP B 1 122 ? -1.401 -25.984 -9.641 1 94.25 122 ASP B O 1
ATOM 4456 N N . ARG B 1 123 ? -2.398 -26.484 -7.77 1 92.19 123 ARG B N 1
ATOM 4457 C CA . ARG B 1 123 ? -3.67 -26.719 -8.445 1 92.19 123 ARG B CA 1
ATOM 4458 C C . ARG B 1 123 ? -4.215 -25.438 -9.055 1 92.19 123 ARG B C 1
ATOM 4460 O O . ARG B 1 123 ? -4.727 -25.438 -10.172 1 92.19 123 ARG B O 1
ATOM 4467 N N . VAL B 1 124 ? -4.141 -24.391 -8.312 1 93.75 124 VAL B N 1
ATOM 4468 C CA . VAL B 1 124 ? -4.617 -23.094 -8.789 1 93.75 124 VAL B CA 1
ATOM 4469 C C . VAL B 1 124 ? -3.818 -22.672 -10.023 1 93.75 124 VAL B C 1
ATOM 4471 O O . VAL B 1 124 ? -4.391 -22.219 -11.016 1 93.75 124 VAL B O 1
ATOM 4474 N N . VAL B 1 125 ? -2.52 -22.859 -9.992 1 92.88 125 VAL B N 1
ATOM 4475 C CA . VAL B 1 125 ? -1.649 -22.516 -11.109 1 92.88 125 VAL B CA 1
ATOM 4476 C C . VAL B 1 125 ? -2 -23.375 -12.32 1 92.88 125 VAL B C 1
ATOM 4478 O O . VAL B 1 125 ? -2.018 -22.875 -13.453 1 92.88 125 VAL B O 1
ATOM 4481 N N . THR B 1 126 ? -2.338 -24.594 -12.062 1 90 126 THR B N 1
ATOM 4482 C CA . THR B 1 126 ? -2.715 -25.516 -13.125 1 90 126 THR B CA 1
ATOM 4483 C C . THR B 1 126 ? -4.012 -25.078 -13.797 1 90 126 THR B C 1
ATOM 4485 O O . THR B 1 126 ? -4.145 -25.156 -15.023 1 90 126 THR B O 1
ATOM 4488 N N . VAL B 1 127 ? -4.953 -24.609 -13.008 1 89.06 127 VAL B N 1
ATOM 4489 C CA . VAL B 1 127 ? -6.215 -24.125 -13.555 1 89.06 127 VAL B CA 1
ATOM 4490 C C . VAL B 1 127 ? -5.945 -22.953 -14.516 1 89.06 127 VAL B C 1
ATOM 4492 O O . VAL B 1 127 ? -6.516 -22.906 -15.602 1 89.06 127 VAL B O 1
ATOM 4495 N N . LEU B 1 128 ? -5.109 -22.047 -14.133 1 86.94 128 LEU B N 1
ATOM 4496 C CA . LEU B 1 128 ? -4.766 -20.922 -15 1 86.94 128 LEU B CA 1
ATOM 4497 C C . LEU B 1 128 ? -4.059 -21.406 -16.266 1 86.94 128 LEU B C 1
ATOM 4499 O O . LEU B 1 128 ? -4.32 -20.906 -17.359 1 86.94 128 LEU B O 1
ATOM 4503 N N . GLY B 1 129 ? -3.121 -22.344 -16.062 1 83.81 129 GLY B N 1
ATOM 4504 C CA . GLY B 1 129 ? -2.42 -22.906 -17.203 1 83.81 129 GLY B CA 1
ATOM 4505 C C . GLY B 1 129 ? -3.352 -23.516 -18.234 1 83.81 129 GLY B C 1
ATOM 4506 O O . GLY B 1 129 ? -3.172 -23.312 -19.438 1 83.81 129 GLY B O 1
ATOM 4507 N N . LYS B 1 130 ? -4.309 -24.219 -17.766 1 83 130 LYS B N 1
ATOM 4508 C CA . LYS B 1 130 ? -5.277 -24.844 -18.656 1 83 130 LYS B CA 1
ATOM 4509 C C . LYS B 1 130 ? -6.062 -23.797 -19.438 1 83 130 LYS B C 1
ATOM 4511 O O . LYS B 1 130 ? -6.301 -23.953 -20.641 1 83 130 LYS B O 1
ATOM 4516 N N . ARG B 1 131 ? -6.379 -22.797 -18.766 1 81.31 131 ARG B N 1
ATOM 4517 C CA . ARG B 1 131 ? -7.113 -21.719 -19.406 1 81.31 131 ARG B CA 1
ATOM 4518 C C . ARG B 1 131 ? -6.285 -21.094 -20.516 1 81.31 131 ARG B C 1
ATOM 4520 O O . ARG B 1 131 ? -6.793 -20.844 -21.609 1 81.31 131 ARG B O 1
ATOM 4527 N N . LEU B 1 132 ? -5.102 -20.844 -20.188 1 80.94 132 LEU B N 1
ATOM 4528 C CA . LEU B 1 132 ? -4.219 -20.203 -21.156 1 80.94 132 LEU B CA 1
ATOM 4529 C C . LEU B 1 132 ? -3.977 -21.109 -22.359 1 80.94 132 LEU B C 1
ATOM 4531 O O . LEU B 1 132 ? -3.92 -20.625 -23.5 1 80.94 132 LEU B O 1
ATOM 4535 N N . ARG B 1 133 ? -3.842 -22.375 -22.125 1 80.81 133 ARG B N 1
ATOM 4536 C CA . ARG B 1 133 ? -3.654 -23.359 -23.203 1 80.81 133 ARG B CA 1
ATOM 4537 C C . ARG B 1 133 ? -4.863 -23.391 -24.125 1 80.81 133 ARG B C 1
ATOM 4539 O O . ARG B 1 133 ? -4.715 -23.438 -25.344 1 80.81 133 ARG B O 1
ATOM 4546 N N . ARG B 1 134 ? -6.023 -23.344 -23.547 1 79.69 134 ARG B N 1
ATOM 4547 C CA . ARG B 1 134 ? -7.254 -23.375 -24.328 1 79.69 134 ARG B CA 1
ATOM 4548 C C . ARG B 1 134 ? -7.367 -22.125 -25.203 1 79.69 134 ARG B C 1
ATOM 4550 O O . ARG B 1 134 ? -7.746 -22.203 -26.359 1 79.69 134 ARG B O 1
ATOM 4557 N N . ARG B 1 135 ? -7.062 -21.016 -24.562 1 77.75 135 ARG B N 1
ATOM 4558 C CA . ARG B 1 135 ? -7.117 -19.766 -25.312 1 77.75 135 ARG B CA 1
ATOM 4559 C C . ARG B 1 135 ? -6.121 -19.766 -26.469 1 77.75 135 ARG B C 1
ATOM 4561 O O . ARG B 1 135 ? -6.422 -19.266 -27.547 1 77.75 135 ARG B O 1
ATOM 4568 N N . ARG B 1 136 ? -5.004 -20.328 -26.234 1 78.25 136 ARG B N 1
ATOM 4569 C CA . ARG B 1 136 ? -3.965 -20.375 -27.266 1 78.25 136 ARG B CA 1
ATOM 4570 C C . ARG B 1 136 ? -4.344 -21.344 -28.375 1 78.25 136 ARG B C 1
ATOM 4572 O O . ARG B 1 136 ? -4.098 -21.062 -29.562 1 78.25 136 ARG B O 1
ATOM 4579 N N . ARG B 1 137 ? -4.879 -22.438 -28.047 1 79.94 137 ARG B N 1
ATOM 4580 C CA . ARG B 1 137 ? -5.34 -23.406 -29.047 1 79.94 137 ARG B CA 1
ATOM 4581 C C . ARG B 1 137 ? -6.398 -22.781 -29.953 1 79.94 137 ARG B C 1
ATOM 4583 O O . ARG B 1 137 ? -6.363 -22.969 -31.172 1 79.94 137 ARG B O 1
ATOM 4590 N N . LYS B 1 138 ? -7.281 -22.109 -29.328 1 80.19 138 LYS B N 1
ATOM 4591 C CA . LYS B 1 138 ? -8.336 -21.453 -30.094 1 80.19 138 LYS B CA 1
ATOM 4592 C C . LYS B 1 138 ? -7.762 -20.391 -31.031 1 80.19 138 LYS B C 1
ATOM 4594 O O . LYS B 1 138 ? -8.297 -20.172 -32.125 1 80.19 138 LYS B O 1
ATOM 4599 N N . ALA B 1 139 ? -6.652 -19.828 -30.594 1 79.81 139 ALA B N 1
ATOM 4600 C CA . ALA B 1 139 ? -6.023 -18.781 -31.391 1 79.81 139 ALA B CA 1
ATOM 4601 C C . ALA B 1 139 ? -5.023 -19.359 -32.375 1 79.81 139 ALA B C 1
ATOM 4603 O O . ALA B 1 139 ? -4.383 -18.625 -33.125 1 79.81 139 ALA B O 1
ATOM 4604 N N . GLY B 1 140 ? -4.82 -20.672 -32.406 1 75.25 140 GLY B N 1
ATOM 4605 C CA . GLY B 1 140 ? -3.904 -21.328 -33.312 1 75.25 140 GLY B CA 1
ATOM 4606 C C . GLY B 1 140 ? -2.453 -21.219 -32.875 1 75.25 140 GLY B C 1
ATOM 4607 O O . GLY B 1 140 ? -1.55 -21.297 -33.719 1 75.25 140 GLY B O 1
ATOM 4608 N N . GLY B 1 141 ? -2.293 -20.922 -31.641 1 68.5 141 GLY B N 1
ATOM 4609 C CA . GLY B 1 141 ? -0.935 -20.734 -31.156 1 68.5 141 GLY B CA 1
ATOM 4610 C C . GLY B 1 141 ? -0.226 -22.031 -30.844 1 68.5 141 GLY B C 1
ATOM 4611 O O . GLY B 1 141 ? -0.831 -23.109 -30.906 1 68.5 141 GLY B O 1
ATOM 4612 N N . ALA B 1 142 ? 1.162 -21.938 -30.594 1 70.19 142 ALA B N 1
ATOM 4613 C CA . ALA B 1 142 ? 1.997 -23.078 -30.25 1 70.19 142 ALA B CA 1
ATOM 4614 C C . ALA B 1 142 ? 1.53 -23.719 -28.938 1 70.19 142 ALA B C 1
ATOM 4616 O O . ALA B 1 142 ? 1.048 -23.031 -28.047 1 70.19 142 ALA B O 1
ATOM 4617 N N . PRO B 1 143 ? 1.754 -25 -28.875 1 68 143 PRO B N 1
ATOM 4618 C CA . PRO B 1 143 ? 1.273 -25.766 -27.719 1 68 143 PRO B CA 1
ATOM 4619 C C . PRO B 1 143 ? 1.997 -25.375 -26.422 1 68 143 PRO B C 1
ATOM 4621 O O . PRO B 1 143 ? 1.419 -25.469 -25.344 1 68 143 PRO B O 1
ATOM 4624 N N . VAL B 1 144 ? 3.27 -24.969 -26.578 1 76.38 144 VAL B N 1
ATOM 4625 C CA . VAL B 1 144 ? 4.039 -24.656 -25.375 1 76.38 144 VAL B CA 1
ATOM 4626 C C . VAL B 1 144 ? 4.168 -23.141 -25.219 1 76.38 144 VAL B C 1
ATOM 4628 O O . VAL B 1 144 ? 4.555 -22.438 -26.156 1 76.38 144 VAL B O 1
ATOM 4631 N N . ARG B 1 145 ? 3.791 -22.719 -24.094 1 85.12 145 ARG B N 1
ATOM 4632 C CA . ARG B 1 145 ? 3.912 -21.297 -23.797 1 85.12 145 ARG B CA 1
ATOM 4633 C C . ARG B 1 145 ? 5.219 -21 -23.062 1 85.12 145 ARG B C 1
ATOM 4635 O O . ARG B 1 145 ? 5.496 -21.562 -22.016 1 85.12 145 ARG B O 1
ATOM 4642 N N . GLU B 1 146 ? 6.074 -20.25 -23.719 1 91.94 146 GLU B N 1
ATOM 4643 C CA . GLU B 1 146 ? 7.316 -19.797 -23.078 1 91.94 146 GLU B CA 1
ATOM 4644 C C . GLU B 1 146 ? 7.066 -18.625 -22.141 1 91.94 146 GLU B C 1
ATOM 4646 O O . GLU B 1 146 ? 6.336 -17.688 -22.484 1 91.94 146 GLU B O 1
ATOM 4651 N N . VAL B 1 147 ? 7.629 -18.766 -21 1 94.06 147 VAL B N 1
ATOM 4652 C CA . VAL B 1 147 ? 7.32 -17.719 -20.031 1 94.06 147 VAL B CA 1
ATOM 4653 C C . VAL B 1 147 ? 8.617 -17.203 -19.406 1 94.06 147 VAL B C 1
ATOM 4655 O O . VAL B 1 147 ? 9.68 -17.797 -19.578 1 94.06 147 VAL B O 1
ATOM 4658 N N . THR B 1 148 ? 8.531 -16.047 -18.75 1 95.62 148 THR B N 1
ATOM 4659 C CA . THR B 1 148 ? 9.633 -15.406 -18.031 1 95.62 148 THR B CA 1
ATOM 4660 C C . THR B 1 148 ? 9.461 -15.547 -16.531 1 95.62 148 THR B C 1
ATOM 4662 O O . THR B 1 148 ? 8.406 -15.227 -15.984 1 95.62 148 THR B O 1
ATOM 4665 N N . LEU B 1 149 ? 10.469 -16.062 -15.852 1 96.5 149 LEU B N 1
ATOM 4666 C CA . LEU B 1 149 ? 10.469 -16.188 -14.398 1 96.5 149 LEU B CA 1
ATOM 4667 C C . LEU B 1 149 ? 11.25 -15.055 -13.75 1 96.5 149 LEU B C 1
ATOM 4669 O O . LEU B 1 149 ? 12.406 -14.812 -14.094 1 96.5 149 LEU B O 1
ATOM 4673 N N . ASP B 1 150 ? 10.648 -14.328 -12.914 1 95.94 150 ASP B N 1
ATOM 4674 C CA . ASP B 1 150 ? 11.289 -13.312 -12.094 1 95.94 150 ASP B CA 1
ATOM 4675 C C . ASP B 1 150 ? 11.422 -13.781 -10.641 1 95.94 150 ASP B C 1
ATOM 4677 O O . ASP B 1 150 ? 10.438 -14.219 -10.039 1 95.94 150 ASP B O 1
ATOM 4681 N N . ILE B 1 151 ? 12.602 -13.688 -10.078 1 93.69 151 ILE B N 1
ATOM 4682 C CA . ILE B 1 151 ? 12.812 -14.008 -8.672 1 93.69 151 ILE B CA 1
ATOM 4683 C C . ILE B 1 151 ? 13.227 -12.75 -7.914 1 93.69 151 ILE B C 1
ATOM 4685 O O . ILE B 1 151 ? 14.094 -12 -8.375 1 93.69 151 ILE B O 1
ATOM 4689 N N . ASP B 1 152 ? 12.547 -12.5 -6.816 1 90.31 152 ASP B N 1
ATOM 4690 C CA . ASP B 1 152 ? 12.859 -11.336 -5.992 1 90.31 152 ASP B CA 1
ATOM 4691 C C . ASP B 1 152 ? 12.695 -11.656 -4.508 1 90.31 152 ASP B C 1
ATOM 4693 O O . ASP B 1 152 ? 11.812 -12.43 -4.129 1 90.31 152 ASP B O 1
ATOM 4697 N N . ALA B 1 153 ? 13.578 -11.055 -3.719 1 88.69 153 ALA B N 1
ATOM 4698 C CA . ALA B 1 153 ? 13.43 -11.117 -2.268 1 88.69 153 ALA B CA 1
ATOM 4699 C C . ALA B 1 153 ? 12.766 -9.852 -1.731 1 88.69 153 ALA B C 1
ATOM 4701 O O . ALA B 1 153 ? 12.93 -8.766 -2.295 1 88.69 153 ALA B O 1
ATOM 4702 N N . SER B 1 154 ? 11.969 -10.031 -0.764 1 86.12 154 SER B N 1
ATOM 4703 C CA . SER B 1 154 ? 11.289 -8.875 -0.185 1 86.12 154 SER B CA 1
ATOM 4704 C C . SER B 1 154 ? 11.43 -8.859 1.333 1 86.12 154 SER B C 1
ATOM 4706 O O . SER B 1 154 ? 11.211 -9.875 1.994 1 86.12 154 SER B O 1
ATOM 4708 N N . GLN B 1 155 ? 11.734 -7.699 1.854 1 84.75 155 GLN B N 1
ATOM 4709 C CA . GLN B 1 155 ? 11.914 -7.551 3.293 1 84.75 155 GLN B CA 1
ATOM 4710 C C . GLN B 1 155 ? 10.586 -7.301 3.992 1 84.75 155 GLN B C 1
ATOM 4712 O O . GLN B 1 155 ? 9.773 -6.496 3.529 1 84.75 155 GLN B O 1
ATOM 4717 N N . ILE B 1 156 ? 10.297 -8.047 4.996 1 87.06 156 ILE B N 1
ATOM 4718 C CA . ILE B 1 156 ? 9.195 -7.809 5.914 1 87.06 156 ILE B CA 1
ATOM 4719 C C . ILE B 1 156 ? 9.734 -7.453 7.297 1 87.06 156 ILE B C 1
ATOM 4721 O O . ILE B 1 156 ? 10.422 -8.258 7.926 1 87.06 156 ILE B O 1
ATOM 4725 N N . VAL B 1 157 ? 9.469 -6.254 7.719 1 75.5 157 VAL B N 1
ATOM 4726 C CA . VAL B 1 157 ? 10 -5.773 8.992 1 75.5 157 VAL B CA 1
ATOM 4727 C C . VAL B 1 157 ? 9.109 -6.246 10.133 1 75.5 157 VAL B C 1
ATOM 4729 O O . VAL B 1 157 ? 7.883 -6.168 10.047 1 75.5 157 VAL B O 1
ATOM 4732 N N . ALA B 1 158 ? 9.703 -6.898 11.016 1 68.62 158 ALA B N 1
ATOM 4733 C CA . ALA B 1 158 ? 8.953 -7.414 12.164 1 68.62 158 ALA B CA 1
ATOM 4734 C C . ALA B 1 158 ? 9.062 -6.473 13.359 1 68.62 158 ALA B C 1
ATOM 4736 O O . ALA B 1 158 ? 10.141 -5.934 13.633 1 68.62 158 ALA B O 1
ATOM 4737 N N . GLU B 1 159 ? 8.023 -5.93 13.883 1 56.53 159 GLU B N 1
ATOM 4738 C CA . GLU B 1 159 ? 8.047 -5.141 15.109 1 56.53 159 GLU B CA 1
ATOM 4739 C C . GLU B 1 159 ? 8.297 -6.027 16.328 1 56.53 159 GLU B C 1
ATOM 4741 O O . GLU B 1 159 ? 8.602 -5.531 17.422 1 56.53 159 GLU B O 1
ATOM 4746 N N . LYS B 1 160 ? 8.211 -7.273 16.172 1 55.28 160 LYS B N 1
ATOM 4747 C CA . LYS B 1 160 ? 8.227 -8.148 17.344 1 55.28 160 LYS B CA 1
ATOM 4748 C C . LYS B 1 160 ? 9.656 -8.516 17.734 1 55.28 160 LYS B C 1
ATOM 4750 O O . LYS B 1 160 ? 10.531 -8.609 16.875 1 55.28 160 LYS B O 1
ATOM 4755 N N . GLU B 1 161 ? 9.898 -8.555 19.047 1 50.62 161 GLU B N 1
ATOM 4756 C CA . GLU B 1 161 ? 11.164 -8.805 19.734 1 50.62 161 GLU B CA 1
ATOM 4757 C C . GLU B 1 161 ? 11.914 -9.969 19.094 1 50.62 161 GLU B C 1
ATOM 4759 O O . GLU B 1 161 ? 13.148 -9.953 19.016 1 50.62 161 GLU B O 1
ATOM 4764 N N . LYS B 1 162 ? 11.195 -11.078 18.672 1 45.03 162 LYS B N 1
ATOM 4765 C CA . LYS B 1 162 ? 11.883 -12.312 18.297 1 45.03 162 LYS B CA 1
ATOM 4766 C C . LYS B 1 162 ? 12.336 -12.273 16.844 1 45.03 162 LYS B C 1
ATOM 4768 O O . LYS B 1 162 ? 13.023 -13.188 16.375 1 45.03 162 LYS B O 1
ATOM 4773 N N . ALA B 1 163 ? 11.938 -11.211 16.125 1 47.94 163 ALA B N 1
ATOM 4774 C CA . ALA B 1 163 ? 12.367 -11.172 14.734 1 47.94 163 ALA B CA 1
ATOM 4775 C C . ALA B 1 163 ? 13.867 -10.891 14.625 1 47.94 163 ALA B C 1
ATOM 4777 O O . ALA B 1 163 ? 14.43 -10.172 15.453 1 47.94 163 ALA B O 1
ATOM 4778 N N . HIS B 1 164 ? 14.57 -11.703 13.844 1 41.84 164 HIS B N 1
ATOM 4779 C CA . HIS B 1 164 ? 16.016 -11.547 13.672 1 41.84 164 HIS B CA 1
ATOM 4780 C C . HIS B 1 164 ? 16.344 -10.359 12.773 1 41.84 164 HIS B C 1
ATOM 4782 O O . HIS B 1 164 ? 15.508 -9.945 11.961 1 41.84 164 HIS B O 1
ATOM 4788 N N . TRP B 1 165 ? 17.328 -9.719 13.086 1 43.59 165 TRP B N 1
ATOM 4789 C CA . TRP B 1 165 ? 17.781 -8.547 12.344 1 43.59 165 TRP B CA 1
ATOM 4790 C C . TRP B 1 165 ? 17.969 -8.867 10.867 1 43.59 165 TRP B C 1
ATOM 4792 O O . TRP B 1 165 ? 18.469 -9.945 10.516 1 43.59 165 TRP B O 1
ATOM 4802 N N . THR B 1 166 ? 17.312 -8.234 9.953 1 39.38 166 THR B N 1
ATOM 4803 C CA . THR B 1 166 ? 17.516 -8.383 8.516 1 39.38 166 THR B CA 1
ATOM 4804 C C . THR B 1 166 ? 18.875 -7.848 8.094 1 39.38 166 THR B C 1
ATOM 4806 O O . THR B 1 166 ? 19.547 -7.18 8.875 1 39.38 166 THR B O 1
ATOM 4809 N N . TYR B 1 167 ? 19.391 -8.242 6.832 1 37.47 167 TYR B N 1
ATOM 4810 C CA . TYR B 1 167 ? 20.641 -7.719 6.316 1 37.47 167 TYR B CA 1
ATOM 4811 C C . TYR B 1 167 ? 20.625 -6.195 6.266 1 37.47 167 TYR B C 1
ATOM 4813 O O . TYR B 1 167 ? 21.672 -5.555 6.238 1 37.47 167 TYR B O 1
ATOM 4821 N N . LYS B 1 168 ? 19.453 -5.688 6.297 1 46.84 168 LYS B N 1
ATOM 4822 C CA . LYS B 1 168 ? 19.328 -4.234 6.23 1 46.84 168 LYS B CA 1
ATOM 4823 C C . LYS B 1 168 ? 19.359 -3.613 7.625 1 46.84 168 LYS B C 1
ATOM 4825 O O . LYS B 1 168 ? 19.219 -2.4 7.773 1 46.84 168 LYS B O 1
ATOM 4830 N N . GLY B 1 169 ? 19.734 -4.574 8.625 1 45.5 169 GLY B N 1
ATOM 4831 C CA . GLY B 1 169 ? 19.859 -4.082 9.984 1 45.5 169 GLY B CA 1
ATOM 4832 C C . GLY B 1 169 ? 18.531 -3.928 10.688 1 45.5 169 GLY B C 1
ATOM 4833 O O . GLY B 1 169 ? 18.422 -3.207 11.68 1 45.5 169 GLY B O 1
ATOM 4834 N N . GLU B 1 170 ? 17.531 -4.414 10 1 55.94 170 GLU B N 1
ATOM 4835 C CA . GLU B 1 170 ? 16.234 -4.41 10.664 1 55.94 170 GLU B CA 1
ATOM 4836 C C . GLU B 1 170 ? 15.789 -5.828 11.016 1 55.94 170 GLU B C 1
ATOM 4838 O O . GLU B 1 170 ? 16.156 -6.785 10.32 1 55.94 170 GLU B O 1
ATOM 4843 N N . LYS B 1 171 ? 15.297 -6.047 12.094 1 64.69 171 LYS B N 1
ATOM 4844 C CA . LYS B 1 171 ? 14.75 -7.348 12.477 1 64.69 171 LYS B CA 1
ATOM 4845 C C . LYS B 1 171 ? 13.523 -7.691 11.641 1 64.69 171 LYS B C 1
ATOM 4847 O O . LYS B 1 171 ? 12.648 -6.848 11.43 1 64.69 171 LYS B O 1
ATOM 4852 N N . GLY B 1 172 ? 13.609 -8.852 10.859 1 83.12 172 GLY B N 1
ATOM 4853 C CA . GLY B 1 172 ? 12.406 -9.227 10.133 1 83.12 172 GLY B CA 1
ATOM 4854 C C . GLY B 1 172 ? 12.586 -10.477 9.289 1 83.12 172 GLY B C 1
ATOM 4855 O O . GLY B 1 172 ? 13.211 -11.445 9.727 1 83.12 172 GLY B O 1
ATOM 4856 N N . TYR B 1 173 ? 11.828 -10.688 8.25 1 88.56 173 TYR B N 1
ATOM 4857 C CA . TYR B 1 173 ? 11.789 -11.828 7.348 1 88.56 173 TYR B CA 1
ATOM 4858 C C . TYR B 1 173 ? 12.102 -11.398 5.918 1 88.56 173 TYR B C 1
ATOM 4860 O O . TYR B 1 173 ? 11.953 -10.227 5.566 1 88.56 173 TYR B O 1
ATOM 4868 N N . MET B 1 174 ? 12.656 -12.336 5.105 1 88.94 174 MET B N 1
ATOM 4869 C CA . MET B 1 174 ? 13.016 -12.047 3.721 1 88.94 174 MET B CA 1
ATOM 4870 C C . MET B 1 174 ? 12.516 -13.141 2.787 1 88.94 174 MET B C 1
ATOM 4872 O O . MET B 1 174 ? 13.32 -13.836 2.152 1 88.94 174 MET B O 1
ATOM 4876 N N . PRO B 1 175 ? 11.266 -13.219 2.604 1 92.56 175 PRO B N 1
ATOM 4877 C CA . PRO B 1 175 ? 10.766 -14.242 1.685 1 92.56 175 PRO B CA 1
ATOM 4878 C C . PRO B 1 175 ? 11.281 -14.062 0.26 1 92.56 175 PRO B C 1
ATOM 4880 O O . PRO B 1 175 ? 11.43 -12.93 -0.208 1 92.56 175 PRO B O 1
ATOM 4883 N N . LEU B 1 176 ? 11.664 -15.156 -0.346 1 93.94 176 LEU B N 1
ATOM 4884 C CA . LEU B 1 176 ? 11.992 -15.227 -1.767 1 93.94 176 LEU B CA 1
ATOM 4885 C C . LEU B 1 176 ? 10.773 -15.648 -2.582 1 93.94 176 LEU B C 1
ATOM 4887 O O . LEU B 1 176 ? 10.109 -16.641 -2.254 1 93.94 176 LEU B O 1
ATOM 4891 N N . VAL B 1 177 ? 10.453 -14.859 -3.625 1 95.38 177 VAL B N 1
ATOM 4892 C CA . VAL B 1 177 ? 9.219 -15.094 -4.375 1 95.38 177 VAL B CA 1
ATOM 4893 C C . VAL B 1 177 ? 9.539 -15.25 -5.859 1 95.38 177 VAL B C 1
ATOM 4895 O O . VAL B 1 177 ? 10.328 -14.477 -6.414 1 95.38 177 VAL B O 1
ATOM 4898 N N . GLY B 1 178 ? 9.023 -16.266 -6.516 1 95.94 178 GLY B N 1
ATOM 4899 C CA . GLY B 1 178 ? 9.086 -16.453 -7.953 1 95.94 178 GLY B CA 1
ATOM 4900 C C . GLY B 1 178 ? 7.773 -16.188 -8.656 1 95.94 178 GLY B C 1
ATOM 4901 O O . GLY B 1 178 ? 6.773 -16.859 -8.406 1 95.94 178 GLY B O 1
ATOM 4902 N N . HIS B 1 179 ? 7.727 -15.188 -9.578 1 94.75 179 HIS B N 1
ATOM 4903 C CA . HIS B 1 179 ? 6.547 -14.781 -10.328 1 94.75 179 HIS B CA 1
ATOM 4904 C C . HIS B 1 179 ? 6.719 -15.062 -11.82 1 94.75 179 HIS B C 1
ATOM 4906 O O . HIS B 1 179 ? 7.836 -15.008 -12.344 1 94.75 179 HIS B O 1
ATOM 4912 N N . VAL B 1 180 ? 5.66 -15.305 -12.438 1 93.62 180 VAL B N 1
ATOM 4913 C CA . VAL B 1 180 ? 5.672 -15.516 -13.883 1 93.62 180 VAL B CA 1
ATOM 4914 C C . VAL B 1 180 ? 4.805 -14.453 -14.57 1 93.62 180 VAL B C 1
ATOM 4916 O O . VAL B 1 180 ? 3.582 -14.445 -14.398 1 93.62 180 VAL B O 1
ATOM 4919 N N . ARG B 1 181 ? 5.438 -13.695 -15.336 1 86.81 181 ARG B N 1
ATOM 4920 C CA . ARG B 1 181 ? 4.805 -12.539 -15.977 1 86.81 181 ARG B CA 1
ATOM 4921 C C . ARG B 1 181 ? 3.646 -12.977 -16.859 1 86.81 181 ARG B C 1
ATOM 4923 O O . ARG B 1 181 ? 2.561 -12.398 -16.812 1 86.81 181 ARG B O 1
ATOM 4930 N N . GLU B 1 182 ? 3.861 -13.977 -17.656 1 87.19 182 GLU B N 1
ATOM 4931 C CA . GLU B 1 182 ? 2.924 -14.375 -18.703 1 87.19 182 GLU B CA 1
ATOM 4932 C C . GLU B 1 182 ? 1.754 -15.164 -18.109 1 87.19 182 GLU B C 1
ATOM 4934 O O . GLU B 1 182 ? 0.755 -15.398 -18.797 1 87.19 182 GLU B O 1
ATOM 4939 N N . LEU B 1 183 ? 1.871 -15.531 -16.859 1 88.81 183 LEU B N 1
ATOM 4940 C CA . LEU B 1 183 ? 0.759 -16.141 -16.125 1 88.81 183 LEU B CA 1
ATOM 4941 C C . LEU B 1 183 ? 0.089 -15.109 -15.219 1 88.81 183 LEU B C 1
ATOM 4943 O O . LEU B 1 183 ? -0.137 -15.375 -14.039 1 88.81 183 LEU B O 1
ATOM 4947 N N . SER B 1 184 ? -0.107 -13.914 -15.742 1 86.44 184 SER B N 1
ATOM 4948 C CA . SER B 1 184 ? -0.772 -12.805 -15.07 1 86.44 184 SER B CA 1
ATOM 4949 C C . SER B 1 184 ? -0.006 -12.383 -13.82 1 86.44 184 SER B C 1
ATOM 4951 O O . SER B 1 184 ? -0.583 -11.797 -12.898 1 86.44 184 SER B O 1
ATOM 4953 N N . GLY B 1 185 ? 1.271 -12.812 -13.797 1 90.31 185 GLY B N 1
ATOM 4954 C CA . GLY B 1 185 ? 2.084 -12.406 -12.664 1 90.31 185 GLY B CA 1
ATOM 4955 C C . GLY B 1 185 ? 1.917 -13.312 -11.453 1 90.31 185 GLY B C 1
ATOM 4956 O O . GLY B 1 185 ? 2.27 -12.938 -10.336 1 90.31 185 GLY B O 1
ATOM 4957 N N . MET B 1 186 ? 1.432 -14.508 -11.602 1 93.44 186 MET B N 1
ATOM 4958 C CA . MET B 1 186 ? 1.182 -15.422 -10.492 1 93.44 186 MET B CA 1
ATOM 4959 C C . MET B 1 186 ? 2.49 -15.844 -9.828 1 93.44 186 MET B C 1
ATOM 4961 O O . MET B 1 186 ? 3.529 -15.922 -10.492 1 93.44 186 MET B O 1
ATOM 4965 N N . VAL B 1 187 ? 2.379 -16.062 -8.594 1 96.31 187 VAL B N 1
ATOM 4966 C CA . VAL B 1 187 ? 3.496 -16.625 -7.84 1 96.31 187 VAL B CA 1
ATOM 4967 C C . VAL B 1 187 ? 3.494 -18.156 -7.977 1 96.31 187 VAL B C 1
ATOM 4969 O O . VAL B 1 187 ? 2.529 -18.812 -7.594 1 96.31 187 VAL B O 1
ATOM 4972 N N . VAL B 1 188 ? 4.555 -18.688 -8.508 1 95.88 188 VAL B N 1
ATOM 4973 C CA . VAL B 1 188 ? 4.602 -20.125 -8.719 1 95.88 188 VAL B CA 1
ATOM 4974 C C . VAL B 1 188 ? 5.234 -20.812 -7.5 1 95.88 188 VAL B C 1
ATOM 4976 O O . VAL B 1 188 ? 4.977 -21.984 -7.23 1 95.88 188 VAL B O 1
ATOM 4979 N N . HIS B 1 189 ? 6.074 -19.984 -6.828 1 95.88 189 HIS B N 1
ATOM 4980 C CA . HIS B 1 189 ? 6.703 -20.516 -5.625 1 95.88 189 HIS B CA 1
ATOM 4981 C C . HIS B 1 189 ? 7.23 -19.406 -4.738 1 95.88 189 HIS B C 1
ATOM 4983 O O . HIS B 1 189 ? 7.508 -18.297 -5.219 1 95.88 189 HIS B O 1
ATOM 4989 N N . GLU B 1 190 ? 7.191 -19.641 -3.447 1 96 190 GLU B N 1
ATOM 4990 C CA . GLU B 1 190 ? 7.812 -18.719 -2.498 1 96 190 GLU B CA 1
ATOM 4991 C C . GLU B 1 190 ? 8.531 -19.484 -1.385 1 96 190 GLU B C 1
ATOM 4993 O O . GLU B 1 190 ? 8.156 -20.609 -1.063 1 96 190 GLU B O 1
ATOM 4998 N N . GLU B 1 191 ? 9.547 -18.984 -0.878 1 94.31 191 GLU B N 1
ATOM 4999 C CA . GLU B 1 191 ? 10.266 -19.469 0.292 1 94.31 191 GLU B CA 1
ATOM 5000 C C . GLU B 1 191 ? 10.383 -18.391 1.367 1 94.31 191 GLU B C 1
ATOM 5002 O O . GLU B 1 191 ? 11.055 -17.375 1.168 1 94.31 191 GLU B O 1
ATOM 5007 N N . PHE B 1 192 ? 9.68 -18.672 2.473 1 93.06 192 PHE B N 1
ATOM 5008 C CA . PHE B 1 192 ? 9.703 -17.734 3.582 1 93.06 192 PHE B CA 1
ATOM 5009 C C . PHE B 1 192 ? 11 -17.875 4.379 1 93.06 192 PHE B C 1
ATOM 5011 O O . PHE B 1 192 ? 11.289 -18.938 4.922 1 93.06 192 PHE B O 1
ATOM 5018 N N . ARG B 1 193 ? 11.82 -16.875 4.359 1 88.5 193 ARG B N 1
ATOM 5019 C CA . ARG B 1 193 ? 13.133 -16.938 5 1 88.5 193 ARG B CA 1
ATOM 5020 C C . ARG B 1 193 ? 13.219 -15.938 6.148 1 88.5 193 ARG B C 1
ATOM 5022 O O . ARG B 1 193 ? 12.609 -14.875 6.105 1 88.5 193 ARG B O 1
ATOM 5029 N N . ASP B 1 194 ? 13.984 -16.391 7.105 1 82.88 194 ASP B N 1
ATOM 5030 C CA . ASP B 1 194 ? 14.297 -15.453 8.18 1 82.88 194 ASP B CA 1
ATOM 5031 C C . ASP B 1 194 ? 15.227 -14.352 7.684 1 82.88 194 ASP B C 1
ATOM 5033 O O . ASP B 1 194 ? 15.961 -14.539 6.715 1 82.88 194 ASP B O 1
ATOM 5037 N N . GLY B 1 195 ? 15.164 -13.234 8.297 1 74.25 195 GLY B N 1
ATOM 5038 C CA . GLY B 1 195 ? 15.945 -12.078 7.902 1 74.25 195 GLY B CA 1
ATOM 5039 C C . GLY B 1 195 ? 17.438 -12.297 8.023 1 74.25 195 GLY B C 1
ATOM 5040 O O . GLY B 1 195 ? 18.234 -11.609 7.379 1 74.25 195 GLY B O 1
ATOM 5041 N N . ASN B 1 196 ? 17.891 -13.258 8.75 1 70.69 196 ASN B N 1
ATOM 5042 C CA . ASN B 1 196 ? 19.312 -13.469 8.992 1 70.69 196 ASN B CA 1
ATOM 5043 C C . ASN B 1 196 ? 19.938 -14.383 7.945 1 70.69 196 ASN B C 1
ATOM 5045 O O . ASN B 1 196 ? 21.156 -14.57 7.918 1 70.69 196 ASN B O 1
ATOM 5049 N N . VAL B 1 197 ? 19.141 -14.883 7.109 1 72.06 197 VAL B N 1
ATOM 5050 C CA . VAL B 1 197 ? 19.641 -15.75 6.047 1 72.06 197 VAL B CA 1
ATOM 5051 C C . VAL B 1 197 ? 20.297 -14.906 4.957 1 72.06 197 VAL B C 1
ATOM 5053 O O . VAL B 1 197 ? 19.766 -13.867 4.57 1 72.06 197 VAL B O 1
ATOM 5056 N N . SER B 1 198 ? 21.438 -15.297 4.559 1 72 198 SER B N 1
ATOM 5057 C CA . SER B 1 198 ? 22.141 -14.586 3.498 1 72 198 SER B CA 1
ATOM 5058 C C . SER B 1 198 ? 21.281 -14.5 2.234 1 72 198 SER B C 1
ATOM 5060 O O . SER B 1 198 ? 20.625 -15.461 1.86 1 72 198 SER B O 1
ATOM 5062 N N . PRO B 1 199 ? 21.266 -13.398 1.598 1 72.75 199 PRO B N 1
ATOM 5063 C CA . PRO B 1 199 ? 20.438 -13.195 0.405 1 72.75 199 PRO B CA 1
ATOM 5064 C C . PRO B 1 199 ? 20.75 -14.203 -0.703 1 72.75 199 PRO B C 1
ATOM 5066 O O . PRO B 1 199 ? 19.859 -14.531 -1.5 1 72.75 199 PRO B O 1
ATOM 5069 N N . GLY B 1 200 ? 21.922 -14.68 -0.801 1 76.75 200 GLY B N 1
ATOM 5070 C CA . GLY B 1 200 ? 22.328 -15.555 -1.892 1 76.75 200 GLY B CA 1
ATOM 5071 C C . GLY B 1 200 ? 22.062 -17.016 -1.604 1 76.75 200 GLY B C 1
ATOM 5072 O O . GLY B 1 200 ? 22.25 -17.875 -2.475 1 76.75 200 GLY B O 1
ATOM 5073 N N . THR B 1 201 ? 21.531 -17.266 -0.515 1 81 201 THR B N 1
ATOM 5074 C CA . THR B 1 201 ? 21.375 -18.656 -0.11 1 81 201 THR B CA 1
ATOM 5075 C C . THR B 1 201 ? 20.203 -19.312 -0.834 1 81 201 THR B C 1
ATOM 5077 O O . THR B 1 201 ? 19.125 -18.719 -0.923 1 81 201 THR B O 1
ATOM 5080 N N . GLY B 1 202 ? 20.453 -20.469 -1.414 1 86.06 202 GLY B N 1
ATOM 5081 C CA . GLY B 1 202 ? 19.391 -21.375 -1.822 1 86.06 202 GLY B CA 1
ATOM 5082 C C . GLY B 1 202 ? 18.719 -20.969 -3.117 1 86.06 202 GLY B C 1
ATOM 5083 O O . GLY B 1 202 ? 17.531 -21.234 -3.32 1 86.06 202 GLY B O 1
ATOM 5084 N N . HIS B 1 203 ? 19.391 -20.25 -4 1 91.06 203 HIS B N 1
ATOM 5085 C CA . HIS B 1 203 ? 18.75 -19.781 -5.227 1 91.06 203 HIS B CA 1
ATOM 5086 C C . HIS B 1 203 ? 18.562 -20.922 -6.227 1 91.06 203 HIS B C 1
ATOM 5088 O O . HIS B 1 203 ? 17.578 -20.953 -6.969 1 91.06 203 HIS B O 1
ATOM 5094 N N . VAL B 1 204 ? 19.562 -21.875 -6.246 1 93.81 204 VAL B N 1
ATOM 5095 C CA . VAL B 1 204 ? 19.469 -22.969 -7.211 1 93.81 204 VAL B CA 1
ATOM 5096 C C . VAL B 1 204 ? 18.312 -23.875 -6.852 1 93.81 204 VAL B C 1
ATOM 5098 O O . VAL B 1 204 ? 17.422 -24.125 -7.672 1 93.81 204 VAL B O 1
ATOM 5101 N N . PRO B 1 205 ? 18.281 -24.312 -5.57 1 95.06 205 PRO B N 1
ATOM 5102 C CA . PRO B 1 205 ? 17.109 -25.141 -5.234 1 95.06 205 PRO B CA 1
ATOM 5103 C C . PRO B 1 205 ? 15.797 -24.391 -5.457 1 95.06 205 PRO B C 1
ATOM 5105 O O . PRO B 1 205 ? 14.812 -25 -5.891 1 95.06 205 PRO B O 1
ATOM 5108 N N . PHE B 1 206 ? 15.773 -23.141 -5.145 1 96.12 206 PHE B N 1
ATOM 5109 C CA . PHE B 1 206 ? 14.57 -22.344 -5.332 1 96.12 206 PHE B CA 1
ATOM 5110 C C . PHE B 1 206 ? 14.172 -22.297 -6.801 1 96.12 206 PHE B C 1
ATOM 5112 O O . PHE B 1 206 ? 13.008 -22.484 -7.145 1 96.12 206 PHE B O 1
ATOM 5119 N N . LEU B 1 207 ? 15.133 -22.031 -7.672 1 96.31 207 LEU B N 1
ATOM 5120 C CA . LEU B 1 207 ? 14.891 -22 -9.109 1 96.31 207 LEU B CA 1
ATOM 5121 C C . LEU B 1 207 ? 14.359 -23.344 -9.609 1 96.31 207 LEU B C 1
ATOM 5123 O O . LEU B 1 207 ? 13.398 -23.391 -10.375 1 96.31 207 LEU B O 1
ATOM 5127 N N . LYS B 1 208 ? 14.945 -24.375 -9.172 1 96.38 208 LYS B N 1
ATOM 5128 C CA . LYS B 1 208 ? 14.5 -25.703 -9.562 1 96.38 208 LYS B CA 1
ATOM 5129 C C . LYS B 1 208 ? 13.055 -25.953 -9.125 1 96.38 208 LYS B C 1
ATOM 5131 O O . LYS B 1 208 ? 12.258 -26.5 -9.883 1 96.38 208 LYS B O 1
ATOM 5136 N N . ASP B 1 209 ? 12.773 -25.5 -7.926 1 95.56 209 ASP B N 1
ATOM 5137 C CA . ASP B 1 209 ? 11.414 -25.656 -7.418 1 95.56 209 ASP B CA 1
ATOM 5138 C C . ASP B 1 209 ? 10.414 -24.875 -8.266 1 95.56 209 ASP B C 1
ATOM 5140 O O . ASP B 1 209 ? 9.32 -25.359 -8.547 1 95.56 209 ASP B O 1
ATOM 5144 N N . CYS B 1 210 ? 10.758 -23.688 -8.648 1 96.44 210 CYS B N 1
ATOM 5145 C CA . CYS B 1 210 ? 9.898 -22.891 -9.523 1 96.44 210 CYS B CA 1
ATOM 5146 C C . CYS B 1 210 ? 9.617 -23.625 -10.828 1 96.44 210 CYS B C 1
ATOM 5148 O O . CYS B 1 210 ? 8.477 -23.672 -11.281 1 96.44 210 CYS B O 1
ATOM 5150 N N . LEU B 1 211 ? 10.68 -24.234 -11.438 1 95.81 211 LEU B N 1
ATOM 5151 C CA . LEU B 1 211 ? 10.562 -24.906 -12.727 1 95.81 211 LEU B CA 1
ATOM 5152 C C . LEU B 1 211 ? 9.672 -26.141 -12.617 1 95.81 211 LEU B C 1
ATOM 5154 O O . LEU B 1 211 ? 8.906 -26.438 -13.539 1 95.81 211 LEU B O 1
ATOM 5158 N N . ARG B 1 212 ? 9.711 -26.766 -11.5 1 93.62 212 ARG B N 1
ATOM 5159 C CA . ARG B 1 212 ? 8.945 -27.984 -11.297 1 93.62 212 ARG B CA 1
ATOM 5160 C C . ARG B 1 212 ? 7.465 -27.688 -11.102 1 93.62 212 ARG B C 1
ATOM 5162 O O . ARG B 1 212 ? 6.617 -28.547 -11.344 1 93.62 212 ARG B O 1
ATOM 5169 N N . ARG B 1 213 ? 7.137 -26.516 -10.766 1 93.38 213 ARG B N 1
ATOM 5170 C CA . ARG B 1 213 ? 5.773 -26.203 -10.336 1 93.38 213 ARG B CA 1
ATOM 5171 C C . ARG B 1 213 ? 4.98 -25.562 -11.469 1 93.38 213 ARG B C 1
ATOM 5173 O O . ARG B 1 213 ? 3.812 -25.203 -11.297 1 93.38 213 ARG B O 1
ATOM 5180 N N . LEU B 1 214 ? 5.555 -25.453 -12.594 1 93.31 214 LEU B N 1
ATOM 5181 C CA . LEU B 1 214 ? 4.859 -24.891 -13.75 1 93.31 214 LEU B CA 1
ATOM 5182 C C . LEU B 1 214 ? 3.846 -25.891 -14.312 1 93.31 214 LEU B C 1
ATOM 5184 O O . LEU B 1 214 ? 4.07 -27.094 -14.273 1 93.31 214 LEU B O 1
ATOM 5188 N N . PRO B 1 215 ? 2.719 -25.391 -14.727 1 90.12 215 PRO B N 1
ATOM 5189 C CA . PRO B 1 215 ? 1.736 -26.297 -15.328 1 90.12 215 PRO B CA 1
ATOM 5190 C C . PRO B 1 215 ? 2.213 -26.891 -16.656 1 90.12 215 PRO B C 1
ATOM 5192 O O . PRO B 1 215 ? 3.168 -26.391 -17.25 1 90.12 215 PRO B O 1
ATOM 5195 N N . ASP B 1 216 ? 1.496 -27.875 -17.031 1 86.06 216 ASP B N 1
ATOM 5196 C CA . ASP B 1 216 ? 1.812 -28.531 -18.312 1 86.06 216 ASP B CA 1
ATOM 5197 C C . ASP B 1 216 ? 1.7 -27.547 -19.469 1 86.06 216 ASP B C 1
ATOM 5199 O O . ASP B 1 216 ? 0.787 -26.719 -19.5 1 86.06 216 ASP B O 1
ATOM 5203 N N . GLY B 1 217 ? 2.648 -27.656 -20.328 1 86.19 217 GLY B N 1
ATOM 5204 C CA . GLY B 1 217 ? 2.619 -26.812 -21.516 1 86.19 217 GLY B CA 1
ATOM 5205 C C . GLY B 1 217 ? 3.268 -25.469 -21.312 1 86.19 217 GLY B C 1
ATOM 5206 O O . GLY B 1 217 ? 3.295 -24.641 -22.234 1 86.19 217 GLY B O 1
ATOM 5207 N N . VAL B 1 218 ? 3.695 -25.219 -20.156 1 91.25 218 VAL B N 1
ATOM 5208 C CA . VAL B 1 218 ? 4.371 -23.953 -19.875 1 91.25 218 VAL B CA 1
ATOM 5209 C C . VAL B 1 218 ? 5.84 -24.219 -19.547 1 91.25 218 VAL B C 1
ATOM 5211 O O . VAL B 1 218 ? 6.156 -25.094 -18.734 1 91.25 218 VAL B O 1
ATOM 5214 N N . ARG B 1 219 ? 6.711 -23.5 -20.203 1 92.88 219 ARG B N 1
ATOM 5215 C CA . ARG B 1 219 ? 8.141 -23.672 -20 1 92.88 219 ARG B CA 1
ATOM 5216 C C . ARG B 1 219 ? 8.82 -22.328 -19.75 1 92.88 219 ARG B C 1
ATOM 5218 O O . ARG B 1 219 ? 8.57 -21.359 -20.469 1 92.88 219 ARG B O 1
ATOM 5225 N N . VAL B 1 220 ? 9.68 -22.281 -18.75 1 95.5 220 VAL B N 1
ATOM 5226 C CA . VAL B 1 220 ? 10.477 -21.094 -18.516 1 95.5 220 VAL B CA 1
ATOM 5227 C C . VAL B 1 220 ? 11.633 -21.031 -19.516 1 95.5 220 VAL B C 1
ATOM 5229 O O . VAL B 1 220 ? 12.477 -21.922 -19.562 1 95.5 220 VAL B O 1
ATOM 5232 N N . THR B 1 221 ? 11.688 -20 -20.297 1 96.06 221 THR B N 1
ATOM 5233 C CA . THR B 1 221 ? 12.773 -19.828 -21.25 1 96.06 221 THR B CA 1
ATOM 5234 C C . THR B 1 221 ? 13.578 -18.562 -20.922 1 96.06 221 THR B C 1
ATOM 5236 O O . THR B 1 221 ? 14.656 -18.344 -21.484 1 96.06 221 THR B O 1
ATOM 5239 N N . ARG B 1 222 ? 13.055 -17.797 -20.109 1 96.75 222 ARG B N 1
ATOM 5240 C CA . ARG B 1 222 ? 13.727 -16.562 -19.688 1 96.75 222 ARG B CA 1
ATOM 5241 C C . ARG B 1 222 ? 13.688 -16.391 -18.172 1 96.75 222 ARG B C 1
ATOM 5243 O O . ARG B 1 222 ? 12.703 -16.766 -17.531 1 96.75 222 ARG B O 1
ATOM 5250 N N . PHE B 1 223 ? 14.742 -15.789 -17.672 1 96.44 223 PHE B N 1
ATOM 5251 C CA . PHE B 1 223 ? 14.906 -15.672 -16.219 1 96.44 223 PHE B CA 1
ATOM 5252 C C . PHE B 1 223 ? 15.547 -14.344 -15.852 1 96.44 223 PHE B C 1
ATOM 5254 O O . PHE B 1 223 ? 16.562 -13.953 -16.438 1 96.44 223 PHE B O 1
ATOM 5261 N N . ARG B 1 224 ? 14.961 -13.625 -14.969 1 96.06 224 ARG B N 1
ATOM 5262 C CA . ARG B 1 224 ? 15.531 -12.375 -14.461 1 96.06 224 ARG B CA 1
ATOM 5263 C C . ARG B 1 224 ? 15.617 -12.398 -12.938 1 96.06 224 ARG B C 1
ATOM 5265 O O . ARG B 1 224 ? 14.711 -12.898 -12.266 1 96.06 224 ARG B O 1
ATOM 5272 N N . ALA B 1 225 ? 16.641 -11.836 -12.414 1 94.25 225 ALA B N 1
ATOM 5273 C CA . ALA B 1 225 ? 16.844 -11.742 -10.969 1 94.25 225 ALA B CA 1
ATOM 5274 C C . ALA B 1 225 ? 17.844 -10.648 -10.625 1 94.25 225 ALA B C 1
ATOM 5276 O O . ALA B 1 225 ? 18.5 -10.086 -11.508 1 94.25 225 ALA B O 1
ATOM 5277 N N . ASP B 1 226 ? 17.875 -10.297 -9.414 1 89.88 226 ASP B N 1
ATOM 5278 C CA . ASP B 1 226 ? 18.828 -9.281 -8.961 1 89.88 226 ASP B CA 1
ATOM 5279 C C . ASP B 1 226 ? 20.188 -9.906 -8.656 1 89.88 226 ASP B C 1
ATOM 5281 O O . ASP B 1 226 ? 20.438 -11.062 -9 1 89.88 226 ASP B O 1
ATOM 5285 N N . SER B 1 227 ? 21.078 -9.211 -8.078 1 89.94 227 SER B N 1
ATOM 5286 C CA . SER B 1 227 ? 22.484 -9.602 -7.914 1 89.94 227 SER B CA 1
ATOM 5287 C C . SER B 1 227 ? 22.609 -10.742 -6.91 1 89.94 227 SER B C 1
ATOM 5289 O O . SER B 1 227 ? 23.641 -11.414 -6.871 1 89.94 227 SER B O 1
ATOM 5291 N N . ALA B 1 228 ? 21.578 -10.922 -6.082 1 86.88 228 ALA B N 1
ATOM 5292 C CA . ALA B 1 228 ? 21.625 -12.047 -5.152 1 86.88 228 ALA B CA 1
ATOM 5293 C C . ALA B 1 228 ? 21.719 -13.375 -5.902 1 86.88 228 ALA B C 1
ATOM 5295 O O . ALA B 1 228 ? 22.203 -14.367 -5.363 1 86.88 228 ALA B O 1
ATOM 5296 N N . SER B 1 229 ? 21.281 -13.422 -7.117 1 92.25 229 SER B N 1
ATOM 5297 C CA . SER B 1 229 ? 21.297 -14.633 -7.934 1 92.25 229 SER B CA 1
ATOM 5298 C C . SER B 1 229 ? 22.562 -14.719 -8.773 1 92.25 229 SER B C 1
ATOM 5300 O O . SER B 1 229 ? 22.719 -15.633 -9.578 1 92.25 229 SER B O 1
ATOM 5302 N N . TYR B 1 230 ? 23.438 -13.719 -8.648 1 93.38 230 TYR B N 1
ATOM 5303 C CA . TYR B 1 230 ? 24.703 -13.75 -9.367 1 93.38 230 TYR B CA 1
ATOM 5304 C C . TYR B 1 230 ? 25.609 -14.852 -8.812 1 93.38 230 TYR B C 1
ATOM 5306 O O . TYR B 1 230 ? 26.562 -14.57 -8.094 1 93.38 230 TYR B O 1
ATOM 5314 N N . GLN B 1 231 ? 25.328 -16.031 -9.219 1 93.88 231 GLN B N 1
ATOM 5315 C CA . GLN B 1 231 ? 26 -17.234 -8.766 1 93.88 231 GLN B CA 1
ATOM 5316 C C . GLN B 1 231 ? 26.281 -18.188 -9.93 1 93.88 231 GLN B C 1
ATOM 5318 O O . GLN B 1 231 ? 25.453 -18.344 -10.82 1 93.88 231 GLN B O 1
ATOM 5323 N N . ALA B 1 232 ? 27.438 -18.797 -9.836 1 94.62 232 ALA B N 1
ATOM 5324 C CA . ALA B 1 232 ? 27.844 -19.703 -10.906 1 94.62 232 ALA B CA 1
ATOM 5325 C C . ALA B 1 232 ? 26.859 -20.844 -11.086 1 94.62 232 ALA B C 1
ATOM 5327 O O . ALA B 1 232 ? 26.5 -21.203 -12.211 1 94.62 232 ALA B O 1
ATOM 5328 N N . GLU B 1 233 ? 26.422 -21.344 -9.984 1 95.12 233 GLU B N 1
ATOM 5329 C CA . GLU B 1 233 ? 25.516 -22.5 -10.039 1 95.12 233 GLU B CA 1
ATOM 5330 C C . GLU B 1 233 ? 24.188 -22.141 -10.703 1 95.12 233 GLU B C 1
ATOM 5332 O O . GLU B 1 233 ? 23.594 -22.969 -11.383 1 95.12 233 GLU B O 1
ATOM 5337 N N . VAL B 1 234 ? 23.734 -20.969 -10.492 1 96.5 234 VAL B N 1
ATOM 5338 C CA . VAL B 1 234 ? 22.516 -20.5 -11.125 1 96.5 234 VAL B CA 1
ATOM 5339 C C . VAL B 1 234 ? 22.719 -20.422 -12.641 1 96.5 234 VAL B C 1
ATOM 5341 O O . VAL B 1 234 ? 21.875 -20.891 -13.406 1 96.5 234 VAL B O 1
ATOM 5344 N N . PHE B 1 235 ? 23.844 -19.906 -13.078 1 97.06 235 PHE B N 1
ATOM 5345 C CA . PHE B 1 235 ? 24.141 -19.781 -14.5 1 97.06 235 PHE B CA 1
ATOM 5346 C C . PHE B 1 235 ? 24.281 -21.141 -15.148 1 97.06 235 PHE B C 1
ATOM 5348 O O . PHE B 1 235 ? 23.75 -21.375 -16.234 1 97.06 235 PHE B O 1
ATOM 5355 N N . ASN B 1 236 ? 24.984 -22 -14.461 1 97.56 236 ASN B N 1
ATOM 5356 C CA . ASN B 1 236 ? 25.141 -23.359 -14.984 1 97.56 236 ASN B CA 1
ATOM 5357 C C . ASN B 1 236 ? 23.797 -24.031 -15.211 1 97.56 236 ASN B C 1
ATOM 5359 O O . ASN B 1 236 ? 23.578 -24.672 -16.234 1 97.56 236 ASN B O 1
ATOM 5363 N N . LEU B 1 237 ? 22.953 -23.859 -14.234 1 96.94 237 LEU B N 1
ATOM 5364 C CA . LEU B 1 237 ? 21.609 -24.438 -14.352 1 96.94 237 LEU B CA 1
ATOM 5365 C C . LEU B 1 237 ? 20.875 -23.844 -15.547 1 96.94 237 LEU B C 1
ATOM 5367 O O . LEU B 1 237 ? 20.219 -24.562 -16.297 1 96.94 237 LEU B O 1
ATOM 5371 N N . CYS B 1 238 ? 20.938 -22.562 -15.742 1 97.69 238 CYS B N 1
ATOM 5372 C CA . CYS B 1 238 ? 20.281 -21.891 -16.859 1 97.69 238 CYS B CA 1
ATOM 5373 C C . CYS B 1 238 ? 20.812 -22.406 -18.188 1 97.69 238 CYS B C 1
ATOM 5375 O O . CYS B 1 238 ? 20.031 -22.703 -19.109 1 97.69 238 CYS B O 1
ATOM 5377 N N . PHE B 1 239 ? 22.141 -22.547 -18.328 1 96.81 239 PHE B N 1
ATOM 5378 C CA . PHE B 1 239 ? 22.75 -23.078 -19.547 1 96.81 239 PHE B CA 1
ATOM 5379 C C . PHE B 1 239 ? 22.281 -24.516 -19.812 1 96.81 239 PHE B C 1
ATOM 5381 O O . PHE B 1 239 ? 21.922 -24.859 -20.938 1 96.81 239 PHE B O 1
ATOM 5388 N N . GLU B 1 240 ? 22.281 -25.25 -18.781 1 96.44 240 GLU B N 1
ATOM 5389 C CA . GLU B 1 240 ? 21.891 -26.656 -18.875 1 96.44 240 GLU B CA 1
ATOM 5390 C C . GLU B 1 240 ? 20.453 -26.781 -19.359 1 96.44 240 GLU B C 1
ATOM 5392 O O . GLU B 1 240 ? 20.141 -27.656 -20.188 1 96.44 240 GLU B O 1
ATOM 5397 N N . LYS B 1 241 ? 19.562 -25.969 -18.875 1 96.31 241 LYS B N 1
ATOM 5398 C CA . LYS B 1 241 ? 18.141 -26.062 -19.172 1 96.31 241 LYS B CA 1
ATOM 5399 C C . LYS B 1 241 ? 17.75 -25.219 -20.375 1 96.31 241 LYS B C 1
ATOM 5401 O O . LYS B 1 241 ? 16.594 -25.172 -20.781 1 96.31 241 LYS B O 1
ATOM 5406 N N . GLY B 1 242 ? 18.703 -24.531 -20.906 1 96.19 242 GLY B N 1
ATOM 5407 C CA . GLY B 1 242 ? 18.438 -23.688 -22.062 1 96.19 242 GLY B CA 1
ATOM 5408 C C . GLY B 1 242 ? 17.656 -22.438 -21.734 1 96.19 242 GLY B C 1
ATOM 5409 O O . GLY B 1 242 ? 16.781 -22.016 -22.5 1 96.19 242 GLY B O 1
ATOM 5410 N N . ILE B 1 243 ? 17.812 -21.875 -20.578 1 97.88 243 ILE B N 1
ATOM 5411 C CA . ILE B 1 243 ? 17.125 -20.672 -20.109 1 97.88 243 ILE B CA 1
ATOM 5412 C C . ILE B 1 243 ? 17.984 -19.453 -20.375 1 97.88 243 ILE B C 1
ATOM 5414 O O . ILE B 1 243 ? 19.172 -19.422 -20.016 1 97.88 243 ILE B O 1
ATOM 5418 N N . ARG B 1 244 ? 17.484 -18.484 -21.047 1 97.81 244 ARG B N 1
ATOM 5419 C CA . ARG B 1 244 ? 18.156 -17.203 -21.203 1 97.81 244 ARG B CA 1
ATOM 5420 C C . ARG B 1 244 ? 17.984 -16.344 -19.938 1 97.81 244 ARG B C 1
ATOM 5422 O O . ARG B 1 244 ? 16.859 -16.141 -19.484 1 97.81 244 ARG B O 1
ATOM 5429 N N . PHE B 1 245 ? 19.094 -15.852 -19.422 1 97.75 245 PHE B N 1
ATOM 5430 C CA . PHE B 1 245 ? 18.969 -15.164 -18.141 1 97.75 245 PHE B CA 1
ATOM 5431 C C . PHE B 1 245 ? 19.578 -13.766 -18.219 1 97.75 245 PHE B C 1
ATOM 5433 O O . PHE B 1 245 ? 20.438 -13.5 -19.062 1 97.75 245 PHE B O 1
ATOM 5440 N N . VAL B 1 246 ? 19.078 -12.883 -17.484 1 97.25 246 VAL B N 1
ATOM 5441 C CA . VAL B 1 246 ? 19.672 -11.586 -17.156 1 97.25 246 VAL B CA 1
ATOM 5442 C C . VAL B 1 246 ? 19.672 -11.375 -15.648 1 97.25 246 VAL B C 1
ATOM 5444 O O . VAL B 1 246 ? 18.609 -11.32 -15.023 1 97.25 246 VAL B O 1
ATOM 5447 N N . VAL B 1 247 ? 20.797 -11.281 -15.07 1 96.19 247 VAL B N 1
ATOM 5448 C CA . VAL B 1 247 ? 20.969 -11.164 -13.625 1 96.19 247 VAL B CA 1
ATOM 5449 C C . VAL B 1 247 ? 21.875 -9.984 -13.305 1 96.19 247 VAL B C 1
ATOM 5451 O O . VAL B 1 247 ? 22.891 -9.773 -13.977 1 96.19 247 VAL B O 1
ATOM 5454 N N . GLY B 1 248 ? 21.453 -9.203 -12.383 1 94.06 248 GLY B N 1
ATOM 5455 C CA . GLY B 1 248 ? 22.359 -8.172 -11.922 1 94.06 248 GLY B CA 1
ATOM 5456 C C . GLY B 1 248 ? 23.672 -8.727 -11.383 1 94.06 248 GLY B C 1
ATOM 5457 O O . GLY B 1 248 ? 23.672 -9.664 -10.586 1 94.06 248 GLY B O 1
ATOM 5458 N N . ALA B 1 249 ? 24.75 -8.141 -11.883 1 91.94 249 ALA B N 1
ATOM 5459 C CA . ALA B 1 249 ? 26.047 -8.625 -11.453 1 91.94 249 ALA B CA 1
ATOM 5460 C C . ALA B 1 249 ? 26.547 -7.844 -10.234 1 91.94 249 ALA B C 1
ATOM 5462 O O . ALA B 1 249 ? 26.25 -6.656 -10.094 1 91.94 249 ALA B O 1
ATOM 5463 N N . ASP B 1 250 ? 27.188 -8.523 -9.469 1 82.88 250 ASP B N 1
ATOM 5464 C CA . ASP B 1 250 ? 27.875 -7.871 -8.352 1 82.88 250 ASP B CA 1
ATOM 5465 C C . ASP B 1 250 ? 29.172 -7.211 -8.812 1 82.88 250 ASP B C 1
ATOM 5467 O O . ASP B 1 250 ? 29.938 -7.801 -9.578 1 82.88 250 ASP B O 1
ATOM 5471 N N . LEU B 1 251 ? 29.406 -5.992 -8.383 1 82.38 251 LEU B N 1
ATOM 5472 C CA . LEU B 1 251 ? 30.625 -5.273 -8.773 1 82.38 251 LEU B CA 1
ATOM 5473 C C . LEU B 1 251 ? 31.797 -5.691 -7.906 1 82.38 251 LEU B C 1
ATOM 5475 O O . LEU B 1 251 ? 32.375 -4.867 -7.191 1 82.38 251 LEU B O 1
ATOM 5479 N N . ASP B 1 252 ? 32.188 -6.902 -8.094 1 81 252 ASP B N 1
ATOM 5480 C CA . ASP B 1 252 ? 33.344 -7.406 -7.359 1 81 252 ASP B CA 1
ATOM 5481 C C . ASP B 1 252 ? 34.625 -7.102 -8.109 1 81 252 ASP B C 1
ATOM 5483 O O . ASP B 1 252 ? 34.625 -6.43 -9.141 1 81 252 ASP B O 1
ATOM 5487 N N . ALA B 1 253 ? 35.688 -7.496 -7.52 1 80.81 253 ALA B N 1
ATOM 5488 C CA . ALA B 1 253 ? 37 -7.16 -8.078 1 80.81 253 ALA B CA 1
ATOM 5489 C C . ALA B 1 253 ? 37.156 -7.691 -9.5 1 80.81 253 ALA B C 1
ATOM 5491 O O . ALA B 1 253 ? 37.688 -7.004 -10.367 1 80.81 253 ALA B O 1
ATOM 5492 N N . ALA B 1 254 ? 36.688 -8.906 -9.633 1 85.69 254 ALA B N 1
ATOM 5493 C CA . ALA B 1 254 ? 36.812 -9.539 -10.945 1 85.69 254 ALA B CA 1
ATOM 5494 C C . ALA B 1 254 ? 36 -8.781 -11.992 1 85.69 254 ALA B C 1
ATOM 5496 O O . ALA B 1 254 ? 36.469 -8.547 -13.102 1 85.69 254 ALA B O 1
ATOM 5497 N N . VAL B 1 255 ? 34.812 -8.414 -11.625 1 89.44 255 VAL B N 1
ATOM 5498 C CA . VAL B 1 255 ? 33.938 -7.68 -12.539 1 89.44 255 VAL B CA 1
ATOM 5499 C C . VAL B 1 255 ? 34.531 -6.301 -12.82 1 89.44 255 VAL B C 1
ATOM 5501 O O . VAL B 1 255 ? 34.531 -5.832 -13.961 1 89.44 255 VAL B O 1
ATOM 5504 N N . ARG B 1 256 ? 35.062 -5.703 -11.867 1 88.5 256 ARG B N 1
ATOM 5505 C CA . ARG B 1 256 ? 35.688 -4.406 -12.047 1 88.5 256 ARG B CA 1
ATOM 5506 C C . ARG B 1 256 ? 36.875 -4.512 -12.992 1 88.5 256 ARG B C 1
ATOM 5508 O O . ARG B 1 256 ? 37.094 -3.627 -13.828 1 88.5 256 ARG B O 1
ATOM 5515 N N . ALA B 1 257 ? 37.656 -5.504 -12.727 1 89.31 257 ALA B N 1
ATOM 5516 C CA . ALA B 1 257 ? 38.781 -5.734 -13.617 1 89.31 257 ALA B CA 1
ATOM 5517 C C . ALA B 1 257 ? 38.312 -5.906 -15.062 1 89.31 257 ALA B C 1
ATOM 5519 O O . ALA B 1 257 ? 38.938 -5.367 -15.984 1 89.31 257 ALA B O 1
ATOM 5520 N N . ALA B 1 258 ? 37.312 -6.664 -15.18 1 91.62 258 ALA B N 1
ATOM 5521 C CA . ALA B 1 258 ? 36.781 -6.879 -16.516 1 91.62 258 ALA B CA 1
ATOM 5522 C C . ALA B 1 258 ? 36.312 -5.566 -17.141 1 91.62 258 ALA B C 1
ATOM 5524 O O . ALA B 1 258 ? 36.5 -5.34 -18.344 1 91.62 258 ALA B O 1
ATOM 5525 N N . ILE B 1 259 ? 35.656 -4.758 -16.375 1 91.62 259 ILE B N 1
ATOM 5526 C CA . ILE B 1 259 ? 35.188 -3.459 -16.844 1 91.62 259 ILE B CA 1
ATOM 5527 C C . ILE B 1 259 ? 36.375 -2.6 -17.25 1 91.62 259 ILE B C 1
ATOM 5529 O O . ILE B 1 259 ? 36.344 -1.903 -18.266 1 91.62 259 ILE B O 1
ATOM 5533 N N . GLY B 1 260 ? 37.438 -2.621 -16.484 1 91.38 260 GLY B N 1
ATOM 5534 C CA . GLY B 1 260 ? 38.625 -1.862 -16.766 1 91.38 260 GLY B CA 1
ATOM 5535 C C . GLY B 1 260 ? 39.281 -2.252 -18.078 1 91.38 260 GLY B C 1
ATOM 5536 O O . GLY B 1 260 ? 40.031 -1.457 -18.672 1 91.38 260 GLY B O 1
ATOM 5537 N N . MET B 1 261 ? 39.031 -3.408 -18.531 1 93.12 261 MET B N 1
ATOM 5538 C CA . MET B 1 261 ? 39.656 -3.928 -19.734 1 93.12 261 MET B CA 1
ATOM 5539 C C . MET B 1 261 ? 38.844 -3.541 -20.969 1 93.12 261 MET B C 1
ATOM 5541 O O . MET B 1 261 ? 39.281 -3.756 -22.109 1 93.12 261 MET B O 1
ATOM 5545 N N . ILE B 1 262 ? 37.688 -2.984 -20.797 1 94.81 262 ILE B N 1
ATOM 5546 C CA . ILE B 1 262 ? 36.875 -2.572 -21.938 1 94.81 262 ILE B CA 1
ATOM 5547 C C . ILE B 1 262 ? 37.531 -1.378 -22.625 1 94.81 262 ILE B C 1
ATOM 5549 O O . ILE B 1 262 ? 37.75 -0.337 -22 1 94.81 262 ILE B O 1
ATOM 5553 N N . PRO B 1 263 ? 37.844 -1.503 -23.922 1 94.62 263 PRO B N 1
ATOM 5554 C CA . PRO B 1 263 ? 38.438 -0.363 -24.641 1 94.62 263 PRO B CA 1
ATOM 5555 C C . PRO B 1 263 ? 37.469 0.819 -24.75 1 94.62 263 PRO B C 1
ATOM 5557 O O . PRO B 1 263 ? 36.25 0.625 -24.828 1 94.62 263 PRO B O 1
ATOM 5560 N N . ASP B 1 264 ? 37.969 2 -24.797 1 92.25 264 ASP B N 1
ATOM 5561 C CA . ASP B 1 264 ? 37.188 3.221 -24.859 1 92.25 264 ASP B CA 1
ATOM 5562 C C . ASP B 1 264 ? 36.312 3.238 -26.094 1 92.25 264 ASP B C 1
ATOM 5564 O O . ASP B 1 264 ? 35.188 3.783 -26.078 1 92.25 264 ASP B O 1
ATOM 5568 N N . THR B 1 265 ? 36.781 2.566 -27.125 1 93.62 265 THR B N 1
ATOM 5569 C CA . THR B 1 265 ? 36.062 2.566 -28.391 1 93.62 265 THR B CA 1
ATOM 5570 C C . THR B 1 265 ? 34.812 1.699 -28.297 1 93.62 265 THR B C 1
ATOM 5572 O O . THR B 1 265 ? 33.906 1.81 -29.141 1 93.62 265 THR B O 1
ATOM 5575 N N . ALA B 1 266 ? 34.781 0.905 -27.297 1 94.5 266 ALA B N 1
ATOM 5576 C CA . ALA B 1 266 ? 33.656 -0.021 -27.172 1 94.5 266 ALA B CA 1
ATOM 5577 C C . ALA B 1 266 ? 32.5 0.626 -26.422 1 94.5 266 ALA B C 1
ATOM 5579 O O . ALA B 1 266 ? 31.375 0.084 -26.391 1 94.5 266 ALA B O 1
ATOM 5580 N N . TRP B 1 267 ? 32.719 1.758 -25.781 1 95 267 TRP B N 1
ATOM 5581 C CA . TRP B 1 267 ? 31.688 2.469 -25.047 1 95 267 TRP B CA 1
ATOM 5582 C C . TRP B 1 267 ? 30.828 3.297 -25.984 1 95 267 TRP B C 1
ATOM 5584 O O . TRP B 1 267 ? 31.344 4.109 -26.766 1 95 267 TRP B O 1
ATOM 5594 N N . ARG B 1 268 ? 29.531 3.064 -25.984 1 94.88 268 ARG B N 1
ATOM 5595 C CA . ARG B 1 268 ? 28.562 3.809 -26.781 1 94.88 268 ARG B CA 1
ATOM 5596 C C . ARG B 1 268 ? 27.672 4.68 -25.906 1 94.88 268 ARG B C 1
ATOM 5598 O O . ARG B 1 268 ? 27.344 4.297 -24.781 1 94.88 268 ARG B O 1
ATOM 5605 N N . PRO B 1 269 ? 27.328 5.766 -26.469 1 91.88 269 PRO B N 1
ATOM 5606 C CA . PRO B 1 269 ? 26.406 6.613 -25.703 1 91.88 269 PRO B CA 1
ATOM 5607 C C . PRO B 1 269 ? 25.062 5.949 -25.453 1 91.88 269 PRO B C 1
ATOM 5609 O O . PRO B 1 269 ? 24.531 5.273 -26.344 1 91.88 269 PRO B O 1
ATOM 5612 N N . TYR B 1 270 ? 24.625 5.973 -24.328 1 89.62 270 TYR B N 1
ATOM 5613 C CA . TYR B 1 270 ? 23.328 5.453 -23.922 1 89.62 270 TYR B CA 1
ATOM 5614 C C . TYR B 1 270 ? 22.703 6.332 -22.844 1 89.62 270 TYR B C 1
ATOM 5616 O O . TYR B 1 270 ? 23.188 6.371 -21.703 1 89.62 270 TYR B O 1
ATOM 5624 N N . ARG B 1 271 ? 21.562 6.984 -23.25 1 80.31 271 ARG B N 1
ATOM 5625 C CA . ARG B 1 271 ? 20.891 7.938 -22.359 1 80.31 271 ARG B CA 1
ATOM 5626 C C . ARG B 1 271 ? 21.891 8.922 -21.766 1 80.31 271 ARG B C 1
ATOM 5628 O O . ARG B 1 271 ? 22.594 9.609 -22.5 1 80.31 271 ARG B O 1
ATOM 5635 N N . ASP B 1 272 ? 22.062 9.078 -20.391 1 75.69 272 ASP B N 1
ATOM 5636 C CA . ASP B 1 272 ? 22.953 10.031 -19.734 1 75.69 272 ASP B CA 1
ATOM 5637 C C . ASP B 1 272 ? 24.297 9.375 -19.375 1 75.69 272 ASP B C 1
ATOM 5639 O O . ASP B 1 272 ? 25.016 9.859 -18.516 1 75.69 272 ASP B O 1
ATOM 5643 N N . GLY B 1 273 ? 24.594 8.328 -20.094 1 87.94 273 GLY B N 1
ATOM 5644 C CA . GLY B 1 273 ? 25.844 7.617 -19.828 1 87.94 273 GLY B CA 1
ATOM 5645 C C . GLY B 1 273 ? 26.344 6.836 -21.031 1 87.94 273 GLY B C 1
ATOM 5646 O O . GLY B 1 273 ? 26.266 7.32 -22.172 1 87.94 273 GLY B O 1
ATOM 5647 N N . HIS B 1 274 ? 27.047 5.754 -20.734 1 93.81 274 HIS B N 1
ATOM 5648 C CA . HIS B 1 274 ? 27.578 4.902 -21.781 1 93.81 274 HIS B CA 1
ATOM 5649 C C . HIS B 1 274 ? 27.297 3.432 -21.5 1 93.81 274 HIS B C 1
ATOM 5651 O O . HIS B 1 274 ? 27.062 3.045 -20.359 1 93.81 274 HIS B O 1
ATOM 5657 N N . ILE B 1 275 ? 27.188 2.711 -22.5 1 96 275 ILE B N 1
ATOM 5658 C CA . ILE B 1 275 ? 26.938 1.278 -22.391 1 96 275 ILE B CA 1
ATOM 5659 C C . ILE B 1 275 ? 28.016 0.507 -23.156 1 96 275 ILE B C 1
ATOM 5661 O O . ILE B 1 275 ? 28.5 0.963 -24.188 1 96 275 ILE B O 1
ATOM 5665 N N . ALA B 1 276 ? 28.5 -0.519 -22.656 1 96.94 276 ALA B N 1
ATOM 5666 C CA . ALA B 1 276 ? 29.469 -1.416 -23.266 1 96.94 276 ALA B CA 1
ATOM 5667 C C . ALA B 1 276 ? 29.203 -2.867 -22.875 1 96.94 276 ALA B C 1
ATOM 5669 O O . ALA B 1 276 ? 28.297 -3.148 -22.094 1 96.94 276 ALA B O 1
ATOM 5670 N N . GLU B 1 277 ? 29.797 -3.773 -23.484 1 96.56 277 GLU B N 1
ATOM 5671 C CA . GLU B 1 277 ? 29.672 -5.188 -23.141 1 96.56 277 GLU B CA 1
ATOM 5672 C C . GLU B 1 277 ? 31.016 -5.887 -23.156 1 96.56 277 GLU B C 1
ATOM 5674 O O . GLU B 1 277 ? 31.969 -5.406 -23.781 1 96.56 277 GLU B O 1
ATOM 5679 N N . THR B 1 278 ? 31.172 -6.855 -22.453 1 96 278 THR B N 1
ATOM 5680 C CA . THR B 1 278 ? 32.344 -7.715 -22.422 1 96 278 THR B CA 1
ATOM 5681 C C . THR B 1 278 ? 31.969 -9.141 -22.047 1 96 278 THR B C 1
ATOM 5683 O O . THR B 1 278 ? 30.781 -9.461 -21.906 1 96 278 THR B O 1
ATOM 5686 N N . VAL B 1 279 ? 32.906 -10.023 -22.078 1 94.69 279 VAL B N 1
ATOM 5687 C CA . VAL B 1 279 ? 32.688 -11.43 -21.734 1 94.69 279 VAL B CA 1
ATOM 5688 C C . VAL B 1 279 ? 33.375 -11.734 -20.406 1 94.69 279 VAL B C 1
ATOM 5690 O O . VAL B 1 279 ? 34.406 -11.148 -20.062 1 94.69 279 VAL B O 1
ATOM 5693 N N . HIS B 1 280 ? 32.719 -12.562 -19.609 1 93.62 280 HIS B N 1
ATOM 5694 C CA . HIS B 1 280 ? 33.219 -12.883 -18.281 1 93.62 280 HIS B CA 1
ATOM 5695 C C . HIS B 1 280 ? 32.969 -14.344 -17.922 1 93.62 280 HIS B C 1
ATOM 5697 O O . HIS B 1 280 ? 32.219 -15.031 -18.625 1 93.62 280 HIS B O 1
ATOM 5703 N N . THR B 1 281 ? 33.719 -14.859 -16.969 1 91.06 281 THR B N 1
ATOM 5704 C CA . THR B 1 281 ? 33.531 -16.188 -16.391 1 91.06 281 THR B CA 1
ATOM 5705 C C . THR B 1 281 ? 33.75 -16.156 -14.883 1 91.06 281 THR B C 1
ATOM 5707 O O . THR B 1 281 ? 34.312 -15.195 -14.352 1 91.06 281 THR B O 1
ATOM 5710 N N . MET B 1 282 ? 33.094 -17.031 -14.258 1 90.25 282 MET B N 1
ATOM 5711 C CA . MET B 1 282 ? 33.375 -17.297 -12.852 1 90.25 282 MET B CA 1
ATOM 5712 C C . MET B 1 282 ? 34.125 -18.609 -12.695 1 90.25 282 MET B C 1
ATOM 5714 O O . MET B 1 282 ? 34.125 -19.453 -13.594 1 90.25 282 MET B O 1
ATOM 5718 N N . ASN B 1 283 ? 34.719 -18.781 -11.617 1 86.19 283 ASN B N 1
ATOM 5719 C CA . ASN B 1 283 ? 35.531 -19.969 -11.391 1 86.19 283 ASN B CA 1
ATOM 5720 C C . ASN B 1 283 ? 34.719 -21.25 -11.578 1 86.19 283 ASN B C 1
ATOM 5722 O O . ASN B 1 283 ? 35.188 -22.219 -12.164 1 86.19 283 ASN B O 1
ATOM 5726 N N . LYS B 1 284 ? 33.5 -21.25 -11.18 1 89.19 284 LYS B N 1
ATOM 5727 C CA . LYS B 1 284 ? 32.688 -22.469 -11.164 1 89.19 284 LYS B CA 1
ATOM 5728 C C . LYS B 1 284 ? 31.703 -22.5 -12.312 1 89.19 284 LYS B C 1
ATOM 5730 O O . LYS B 1 284 ? 30.875 -23.391 -12.398 1 89.19 284 LYS B O 1
ATOM 5735 N N . THR B 1 285 ? 31.797 -21.484 -13.148 1 93 285 THR B N 1
ATOM 5736 C CA . THR B 1 285 ? 30.906 -21.5 -14.297 1 93 285 THR B CA 1
ATOM 5737 C C . THR B 1 285 ? 31.422 -22.438 -15.383 1 93 285 THR B C 1
ATOM 5739 O O . THR B 1 285 ? 32.625 -22.5 -15.625 1 93 285 THR B O 1
ATOM 5742 N N . HIS B 1 286 ? 30.609 -23.094 -16.094 1 93 286 HIS B N 1
ATOM 5743 C CA . HIS B 1 286 ? 30.969 -23.984 -17.203 1 93 286 HIS B CA 1
ATOM 5744 C C . HIS B 1 286 ? 31.078 -23.234 -18.516 1 93 286 HIS B C 1
ATOM 5746 O O . HIS B 1 286 ? 31.75 -23.672 -19.438 1 93 286 HIS B O 1
ATOM 5752 N N . ASN B 1 287 ? 30.359 -22.172 -18.609 1 94.12 287 ASN B N 1
ATOM 5753 C CA . ASN B 1 287 ? 30.328 -21.344 -19.797 1 94.12 287 ASN B CA 1
ATOM 5754 C C . ASN B 1 287 ? 30.594 -19.875 -19.484 1 94.12 287 ASN B C 1
ATOM 5756 O O . ASN B 1 287 ? 30.312 -19.422 -18.375 1 94.12 287 ASN B O 1
ATOM 5760 N N . ALA B 1 288 ? 31.188 -19.281 -20.453 1 95.25 288 ALA B N 1
ATOM 5761 C CA . ALA B 1 288 ? 31.328 -17.844 -20.328 1 95.25 288 ALA B CA 1
ATOM 5762 C C . ALA B 1 288 ? 29.984 -17.141 -20.562 1 95.25 288 ALA B C 1
ATOM 5764 O O . ALA B 1 288 ? 29.047 -17.75 -21.094 1 95.25 288 ALA B O 1
ATOM 5765 N N . PHE B 1 289 ? 29.844 -16.031 -20.047 1 96.88 289 PHE B N 1
ATOM 5766 C CA . PHE B 1 289 ? 28.625 -15.25 -20.234 1 96.88 289 PHE B CA 1
ATOM 5767 C C . PHE B 1 289 ? 28.953 -13.789 -20.516 1 96.88 289 PHE B C 1
ATOM 5769 O O . PHE B 1 289 ? 30.109 -13.367 -20.359 1 96.88 289 PHE B O 1
ATOM 5776 N N . ARG B 1 290 ? 27.984 -13.102 -21.016 1 97.06 290 ARG B N 1
ATOM 5777 C CA . ARG B 1 290 ? 28.125 -11.695 -21.375 1 97.06 290 ARG B CA 1
ATOM 5778 C C . ARG B 1 290 ? 27.891 -10.797 -20.156 1 97.06 290 ARG B C 1
ATOM 5780 O O . ARG B 1 290 ? 27.031 -11.078 -19.328 1 97.06 290 ARG B O 1
ATOM 5787 N N . LEU B 1 291 ? 28.719 -9.75 -20.047 1 97.25 291 LEU B N 1
ATOM 5788 C CA . LEU B 1 291 ? 28.484 -8.656 -19.109 1 97.25 291 LEU B CA 1
ATOM 5789 C C . LEU B 1 291 ? 28.094 -7.383 -19.859 1 97.25 291 LEU B C 1
ATOM 5791 O O . LEU B 1 291 ? 28.828 -6.918 -20.734 1 97.25 291 LEU B O 1
ATOM 5795 N N . ILE B 1 292 ? 26.938 -6.969 -19.578 1 97.31 292 ILE B N 1
ATOM 5796 C CA . ILE B 1 292 ? 26.516 -5.664 -20.078 1 97.31 292 ILE B CA 1
ATOM 5797 C C . ILE B 1 292 ? 26.766 -4.602 -19.016 1 97.31 292 ILE B C 1
ATOM 5799 O O . ILE B 1 292 ? 26.266 -4.715 -17.891 1 97.31 292 ILE B O 1
ATOM 5803 N N . VAL B 1 293 ? 27.516 -3.576 -19.344 1 95.88 293 VAL B N 1
ATOM 5804 C CA . VAL B 1 293 ? 27.953 -2.584 -18.375 1 95.88 293 VAL B CA 1
ATOM 5805 C C . VAL B 1 293 ? 27.438 -1.202 -18.766 1 95.88 293 VAL B C 1
ATOM 5807 O O . VAL B 1 293 ? 27.641 -0.764 -19.906 1 95.88 293 VAL B O 1
ATOM 5810 N N . VAL B 1 294 ? 26.75 -0.619 -17.906 1 93.69 294 VAL B N 1
ATOM 5811 C CA . VAL B 1 294 ? 26.312 0.766 -18.094 1 93.69 294 VAL B CA 1
ATOM 5812 C C . VAL B 1 294 ? 27.047 1.66 -17.078 1 93.69 294 VAL B C 1
ATOM 5814 O O . VAL B 1 294 ? 27.109 1.336 -15.898 1 93.69 294 VAL B O 1
ATOM 5817 N N . ARG B 1 295 ? 27.656 2.693 -17.531 1 89.75 295 ARG B N 1
ATOM 5818 C CA . ARG B 1 295 ? 28.297 3.652 -16.641 1 89.75 295 ARG B CA 1
ATOM 5819 C C . ARG B 1 295 ? 27.641 5.023 -16.75 1 89.75 295 ARG B C 1
ATOM 5821 O O . ARG B 1 295 ? 27.266 5.457 -17.844 1 89.75 295 ARG B O 1
ATOM 5828 N N . LYS B 1 296 ? 27.234 5.52 -15.695 1 82.94 296 LYS B N 1
ATOM 5829 C CA . LYS B 1 296 ? 26.656 6.855 -15.617 1 82.94 296 LYS B CA 1
ATOM 5830 C C . LYS B 1 296 ? 27.453 7.746 -14.672 1 82.94 296 LYS B C 1
ATOM 5832 O O . LYS B 1 296 ? 27.938 7.285 -13.633 1 82.94 296 LYS B O 1
ATOM 5837 N N . ARG B 1 297 ? 27.672 8.984 -15.195 1 68.19 297 ARG B N 1
ATOM 5838 C CA . ARG B 1 297 ? 28.328 9.961 -14.328 1 68.19 297 ARG B CA 1
ATOM 5839 C C . ARG B 1 297 ? 27.312 10.617 -13.398 1 68.19 297 ARG B C 1
ATOM 5841 O O . ARG B 1 297 ? 26.312 11.188 -13.859 1 68.19 297 ARG B O 1
ATOM 5848 N N . VAL B 1 298 ? 27.172 10.141 -12.438 1 60.88 298 VAL B N 1
ATOM 5849 C CA . VAL B 1 298 ? 26.25 10.758 -11.484 1 60.88 298 VAL B CA 1
ATOM 5850 C C . VAL B 1 298 ? 27 11.773 -10.625 1 60.88 298 VAL B C 1
ATOM 5852 O O . VAL B 1 298 ? 28.188 11.602 -10.344 1 60.88 298 VAL B O 1
ATOM 5855 N N . GLN B 1 299 ? 26.453 12.969 -10.797 1 47.97 299 GLN B N 1
ATOM 5856 C CA . GLN B 1 299 ? 27.047 13.953 -9.914 1 47.97 299 GLN B CA 1
ATOM 5857 C C . GLN B 1 299 ? 27.203 13.406 -8.5 1 47.97 299 GLN B C 1
ATOM 5859 O O . GLN B 1 299 ? 26.281 12.82 -7.949 1 47.97 299 GLN B O 1
ATOM 5864 N N . GLY B 1 300 ? 28.359 12.938 -8.398 1 45.59 300 GLY B N 1
ATOM 5865 C CA . GLY B 1 300 ? 28.609 12.438 -7.059 1 45.59 300 GLY B CA 1
ATOM 5866 C C . GLY B 1 300 ? 27.906 13.242 -5.98 1 45.59 300 GLY B C 1
ATOM 5867 O O . GLY B 1 300 ? 27.484 14.367 -6.219 1 45.59 300 GLY B O 1
ATOM 5868 N N . SER B 1 301 ? 27.109 12.664 -5.203 1 41.56 301 SER B N 1
ATOM 5869 C CA . SER B 1 301 ? 26.516 13.461 -4.133 1 41.56 301 SER B CA 1
ATOM 5870 C C . SER B 1 301 ? 27.469 14.547 -3.65 1 41.56 301 SER B C 1
ATOM 5872 O O . SER B 1 301 ? 27.359 15.023 -2.52 1 41.56 301 SER B O 1
ATOM 5874 N N . LEU B 1 302 ? 28.688 14.727 -4.266 1 35.22 302 LEU B N 1
ATOM 5875 C CA . LEU B 1 302 ? 29.625 15.641 -3.641 1 35.22 302 LEU B CA 1
ATOM 5876 C C . LEU B 1 302 ? 29.188 17.094 -3.811 1 35.22 302 LEU B C 1
ATOM 5878 O O . LEU B 1 302 ? 28.984 17.562 -4.938 1 35.22 302 LEU B O 1
ATOM 5882 N N . PRO B 1 303 ? 28.406 17.625 -2.912 1 35.31 303 PRO B N 1
ATOM 5883 C CA . PRO B 1 303 ? 28.312 19.078 -3.096 1 35.31 303 PRO B CA 1
ATOM 5884 C C . PRO B 1 303 ? 29.672 19.719 -3.361 1 35.31 303 PRO B C 1
ATOM 5886 O O . PRO B 1 303 ? 30.531 19.719 -2.49 1 35.31 303 PRO B O 1
ATOM 5889 N N . GLY B 1 304 ? 30.5 19.391 -4.309 1 31.64 304 GLY B N 1
ATOM 5890 C CA . GLY B 1 304 ? 31.734 20.172 -4.402 1 31.64 304 GLY B CA 1
ATOM 5891 C C . GLY B 1 304 ? 31.5 21.672 -4.297 1 31.64 304 GLY B C 1
ATOM 5892 O O . GLY B 1 304 ? 30.359 22.125 -4.359 1 31.64 304 GLY B O 1
ATOM 5893 N N . LEU B 1 305 ? 32.469 22.469 -3.658 1 32.09 305 LEU B N 1
ATOM 5894 C CA . LEU B 1 305 ? 32.625 23.922 -3.746 1 32.09 305 LEU B CA 1
ATOM 5895 C C . LEU B 1 305 ? 32.281 24.422 -5.152 1 32.09 305 LEU B C 1
ATOM 5897 O O . LEU B 1 305 ? 32.469 23.688 -6.129 1 32.09 305 LEU B O 1
ATOM 5901 N N . PRO B 1 306 ? 31.656 25.531 -5.27 1 35.38 306 PRO B N 1
ATOM 5902 C CA . PRO B 1 306 ? 31.5 26.219 -6.555 1 35.38 306 PRO B CA 1
ATOM 5903 C C . PRO B 1 306 ? 32.688 25.984 -7.5 1 35.38 306 PRO B C 1
ATOM 5905 O O . PRO B 1 306 ? 32.5 26.031 -8.719 1 35.38 306 PRO B O 1
ATOM 5908 N N . THR B 1 307 ? 33.875 26.094 -6.93 1 35.75 307 THR B N 1
ATOM 5909 C CA . THR B 1 307 ? 35.031 26.188 -7.828 1 35.75 307 THR B CA 1
ATOM 5910 C C . THR B 1 307 ? 35.406 24.812 -8.367 1 35.75 307 THR B C 1
ATOM 5912 O O . THR B 1 307 ? 36.219 24.703 -9.289 1 35.75 307 THR B O 1
ATOM 5915 N N . GLU B 1 308 ? 35.281 23.734 -7.5 1 38.91 308 GLU B N 1
ATOM 5916 C CA . GLU B 1 308 ? 35.781 22.469 -8.039 1 38.91 308 GLU B CA 1
ATOM 5917 C C . GLU B 1 308 ? 34.688 21.734 -8.82 1 38.91 308 GLU B C 1
ATOM 5919 O O . GLU B 1 308 ? 33.5 21.828 -8.461 1 38.91 308 GLU B O 1
ATOM 5924 N N . PRO B 1 309 ? 34.906 21.344 -10.023 1 42.09 309 PRO B N 1
ATOM 5925 C CA . PRO B 1 309 ? 33.969 20.641 -10.914 1 42.09 309 PRO B CA 1
ATOM 5926 C C . PRO B 1 309 ? 33.25 19.5 -10.219 1 42.09 309 PRO B C 1
ATOM 5928 O O . PRO B 1 309 ? 33.75 18.906 -9.273 1 42.09 309 PRO B O 1
ATOM 5931 N N . PRO B 1 310 ? 31.922 19.547 -10.109 1 44.5 310 PRO B N 1
ATOM 5932 C CA . PRO B 1 310 ? 31.109 18.438 -9.594 1 44.5 310 PRO B CA 1
ATOM 5933 C C . PRO B 1 310 ? 31.797 17.078 -9.75 1 44.5 310 PRO B C 1
ATOM 5935 O O . PRO B 1 310 ? 32.406 16.812 -10.781 1 44.5 310 PRO B O 1
ATOM 5938 N N . SER B 1 311 ? 32.5 16.609 -8.68 1 49.84 311 SER B N 1
ATOM 5939 C CA . SER B 1 311 ? 33.094 15.281 -8.797 1 49.84 311 SER B CA 1
ATOM 5940 C C . SER B 1 311 ? 32.062 14.25 -9.227 1 49.84 311 SER B C 1
ATOM 5942 O O . SER B 1 311 ? 30.953 14.219 -8.68 1 49.84 311 SER B O 1
ATOM 5944 N N . PHE B 1 312 ? 32.062 13.922 -10.414 1 52.31 312 PHE B N 1
ATOM 5945 C CA . PHE B 1 312 ? 31.203 12.906 -10.992 1 52.31 312 PHE B CA 1
ATOM 5946 C C . PHE B 1 312 ? 31.703 11.508 -10.656 1 52.31 312 PHE B C 1
ATOM 5948 O O . PHE B 1 312 ? 32.906 11.258 -10.672 1 52.31 312 PHE B O 1
ATOM 5955 N N . GLU B 1 313 ? 31.016 10.875 -9.672 1 62.78 313 GLU B N 1
ATOM 5956 C CA . GLU B 1 313 ? 31.312 9.461 -9.492 1 62.78 313 GLU B CA 1
ATOM 5957 C C . GLU B 1 313 ? 30.594 8.617 -10.547 1 62.78 313 GLU B C 1
ATOM 5959 O O . GLU 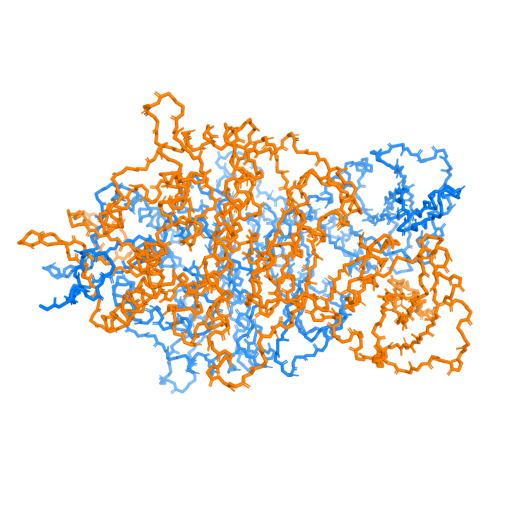B 1 313 ? 29.484 8.945 -10.977 1 62.78 313 GLU B O 1
ATOM 5964 N N . THR B 1 314 ? 31.516 7.785 -11.109 1 71.38 314 THR B N 1
ATOM 5965 C CA . THR B 1 314 ? 30.953 6.891 -12.117 1 71.38 314 THR B CA 1
ATOM 5966 C C . THR B 1 314 ? 30.219 5.73 -11.445 1 71.38 314 THR B C 1
ATOM 5968 O O . THR B 1 314 ? 30.781 5.047 -10.586 1 71.38 314 THR B O 1
ATOM 5971 N N . ARG B 1 315 ? 28.953 5.645 -11.609 1 79.25 315 ARG B N 1
ATOM 5972 C CA . ARG B 1 315 ? 28.156 4.516 -11.141 1 79.25 315 ARG B CA 1
ATOM 5973 C C . ARG B 1 315 ? 27.969 3.482 -12.25 1 79.25 315 ARG B C 1
ATOM 5975 O O . ARG B 1 315 ? 27.734 3.838 -13.406 1 79.25 315 ARG B O 1
ATOM 5982 N N . TYR B 1 316 ? 28.281 2.238 -11.812 1 86.69 316 TYR B N 1
ATOM 5983 C CA . TYR B 1 316 ? 28.172 1.166 -12.797 1 86.69 316 TYR B CA 1
ATOM 5984 C C . TYR B 1 316 ? 26.953 0.3 -12.523 1 86.69 316 TYR B C 1
ATOM 5986 O O . TYR B 1 316 ? 26.625 0.011 -11.367 1 86.69 316 TYR B O 1
ATOM 5994 N N . LYS B 1 317 ? 26.203 0.018 -13.469 1 89.81 317 LYS B N 1
ATOM 5995 C CA . LYS B 1 317 ? 25.219 -1.056 -13.484 1 89.81 317 LYS B CA 1
ATOM 5996 C C . LYS B 1 317 ? 25.641 -2.191 -14.406 1 89.81 317 LYS B C 1
ATOM 5998 O O . LYS B 1 317 ? 25.891 -1.975 -15.594 1 89.81 317 LYS B O 1
ATOM 6003 N N . VAL B 1 318 ? 25.812 -3.328 -13.805 1 94.69 318 VAL B N 1
ATOM 6004 C CA . VAL B 1 318 ? 26.344 -4.449 -14.57 1 94.69 318 VAL B CA 1
ATOM 6005 C C . VAL B 1 318 ? 25.344 -5.594 -14.578 1 94.69 318 VAL B C 1
ATOM 6007 O O . VAL B 1 318 ? 24.781 -5.949 -13.539 1 94.69 318 VAL B O 1
ATOM 6010 N N . LEU B 1 319 ? 25.062 -6.137 -15.773 1 97 319 LEU B N 1
ATOM 6011 C CA . LEU B 1 319 ? 24.156 -7.27 -15.945 1 97 319 LEU B CA 1
ATOM 6012 C C . LEU B 1 319 ? 24.891 -8.461 -16.547 1 97 319 LEU B C 1
ATOM 6014 O O . LEU B 1 319 ? 25.688 -8.305 -17.469 1 97 319 LEU B O 1
ATOM 6018 N N . ALA B 1 320 ? 24.75 -9.617 -15.969 1 97.62 320 ALA B N 1
ATOM 6019 C CA . ALA B 1 320 ? 25.219 -10.867 -16.547 1 97.62 320 ALA B CA 1
ATOM 6020 C C . ALA B 1 320 ? 24.125 -11.539 -17.375 1 97.62 320 ALA B C 1
ATOM 6022 O O . ALA B 1 320 ? 22.984 -11.617 -16.938 1 97.62 320 ALA B O 1
ATOM 6023 N N . THR B 1 321 ? 24.469 -12.008 -18.594 1 98.31 321 THR B N 1
ATOM 6024 C CA . THR B 1 321 ? 23.391 -12.531 -19.438 1 98.31 321 THR B CA 1
ATOM 6025 C C . THR B 1 321 ? 23.953 -13.5 -20.469 1 98.31 321 THR B C 1
ATOM 6027 O O . THR B 1 321 ? 25.156 -13.5 -20.75 1 98.31 321 THR B O 1
ATOM 6030 N N . ASN B 1 322 ? 23.156 -14.406 -20.953 1 97.56 322 ASN B N 1
ATOM 6031 C CA . ASN B 1 322 ? 23.469 -15.219 -22.125 1 97.56 322 ASN B CA 1
ATOM 6032 C C . ASN B 1 322 ? 22.562 -14.867 -23.297 1 97.56 322 ASN B C 1
ATOM 6034 O O . ASN B 1 322 ? 22.5 -15.609 -24.281 1 97.56 322 ASN B O 1
ATOM 6038 N N . HIS B 1 323 ? 21.797 -13.727 -23.125 1 96.31 323 HIS B N 1
ATOM 6039 C CA . HIS B 1 323 ? 21.016 -13.211 -24.25 1 96.31 323 HIS B CA 1
ATOM 6040 C C . HIS B 1 323 ? 21.938 -12.766 -25.375 1 96.31 323 HIS B C 1
ATOM 6042 O O . HIS B 1 323 ? 23 -12.195 -25.141 1 96.31 323 HIS B O 1
ATOM 6048 N N . LYS B 1 324 ? 21.453 -12.891 -26.562 1 94.94 324 LYS B N 1
ATOM 6049 C CA . LYS B 1 324 ? 22.281 -12.539 -27.734 1 94.94 324 LYS B CA 1
ATOM 6050 C C . LYS B 1 324 ? 21.891 -11.172 -28.281 1 94.94 324 LYS B C 1
ATOM 6052 O O . LYS B 1 324 ? 22.609 -10.602 -29.094 1 94.94 324 LYS B O 1
ATOM 6057 N N . GLU B 1 325 ? 20.797 -10.656 -27.859 1 94.94 325 GLU B N 1
ATOM 6058 C CA . GLU B 1 325 ? 20.328 -9.367 -28.344 1 94.94 325 GLU B CA 1
ATOM 6059 C C . GLU B 1 325 ? 21.297 -8.242 -27.984 1 94.94 325 GLU B C 1
ATOM 6061 O O . GLU B 1 325 ? 22.203 -8.438 -27.188 1 94.94 325 GLU B O 1
ATOM 6066 N N . ILE B 1 326 ? 21.109 -7.188 -28.594 1 94.38 326 ILE B N 1
ATOM 6067 C CA . ILE B 1 326 ? 21.969 -6.043 -28.359 1 94.38 326 ILE B CA 1
ATOM 6068 C C . ILE B 1 326 ? 21.844 -5.582 -26.906 1 94.38 326 ILE B C 1
ATOM 6070 O O . ILE B 1 326 ? 20.797 -5.754 -26.281 1 94.38 326 ILE B O 1
ATOM 6074 N N . PRO B 1 327 ? 22.891 -5 -26.359 1 95.56 327 PRO B N 1
ATOM 6075 C CA . PRO B 1 327 ? 22.922 -4.617 -24.938 1 95.56 327 PRO B CA 1
ATOM 6076 C C . PRO B 1 327 ? 21.75 -3.709 -24.547 1 95.56 327 PRO B C 1
ATOM 6078 O O . PRO B 1 327 ? 21.172 -3.867 -23.469 1 95.56 327 PRO B O 1
ATOM 6081 N N . GLU B 1 328 ? 21.391 -2.812 -25.406 1 93.25 328 GLU B N 1
ATOM 6082 C CA . GLU B 1 328 ? 20.312 -1.871 -25.109 1 93.25 328 GLU B CA 1
ATOM 6083 C C . GLU B 1 328 ? 18.984 -2.596 -24.906 1 93.25 328 GLU B C 1
ATOM 6085 O O . GLU B 1 328 ? 18.219 -2.262 -24 1 93.25 328 GLU B O 1
ATOM 6090 N N . TRP B 1 329 ? 18.828 -3.525 -25.734 1 92.25 329 TRP B N 1
ATOM 6091 C CA . TRP B 1 329 ? 17.609 -4.309 -25.625 1 92.25 329 TRP B CA 1
ATOM 6092 C C . TRP B 1 329 ? 17.578 -5.102 -24.328 1 92.25 329 TRP B C 1
ATOM 6094 O O . TRP B 1 329 ? 16.562 -5.133 -23.625 1 92.25 329 TRP B O 1
ATOM 6104 N N . VAL B 1 330 ? 18.703 -5.758 -24 1 95.12 330 VAL B N 1
ATOM 6105 C CA . VAL B 1 330 ? 18.812 -6.582 -22.797 1 95.12 330 VAL B CA 1
ATOM 6106 C C . VAL B 1 330 ? 18.562 -5.723 -21.562 1 95.12 330 VAL B C 1
ATOM 6108 O O . VAL B 1 330 ? 17.828 -6.125 -20.656 1 95.12 330 VAL B O 1
ATOM 6111 N N . LEU B 1 331 ? 19.141 -4.613 -21.578 1 92.75 331 LEU B N 1
ATOM 6112 C CA . LEU B 1 331 ? 18.984 -3.688 -20.453 1 92.75 331 LEU B CA 1
ATOM 6113 C C . LEU B 1 331 ? 17.531 -3.264 -20.297 1 92.75 331 LEU B C 1
ATOM 6115 O O . LEU B 1 331 ? 17 -3.26 -19.188 1 92.75 331 LEU B O 1
ATOM 6119 N N . ASP B 1 332 ? 16.891 -2.93 -21.375 1 87.38 332 ASP B N 1
ATOM 6120 C CA . ASP B 1 332 ? 15.492 -2.5 -21.344 1 87.38 332 ASP B CA 1
ATOM 6121 C C . ASP B 1 332 ? 14.578 -3.631 -20.859 1 87.38 332 ASP B C 1
ATOM 6123 O O . ASP B 1 332 ? 13.648 -3.402 -20.094 1 87.38 332 ASP B O 1
ATOM 6127 N N . TRP B 1 333 ? 14.891 -4.719 -21.359 1 90.88 333 TRP B N 1
ATOM 6128 C CA . TRP B 1 333 ? 14.102 -5.883 -20.969 1 90.88 333 TRP B CA 1
ATOM 6129 C C . TRP B 1 333 ? 14.258 -6.176 -19.484 1 90.88 333 TRP B C 1
ATOM 6131 O O . TRP B 1 333 ? 13.281 -6.48 -18.797 1 90.88 333 TRP B O 1
ATOM 6141 N N . TYR B 1 334 ? 15.484 -6.078 -18.969 1 92.56 334 TYR B N 1
ATOM 6142 C CA . TYR B 1 334 ? 15.75 -6.301 -17.547 1 92.56 334 TYR B CA 1
ATOM 6143 C C . TYR B 1 334 ? 15.031 -5.27 -16.688 1 92.56 334 TYR B C 1
ATOM 6145 O O . TYR B 1 334 ? 14.477 -5.605 -15.641 1 92.56 334 TYR B O 1
ATOM 6153 N N . ASN B 1 335 ? 15.016 -4.082 -17.141 1 86 335 ASN B N 1
ATOM 6154 C CA . ASN B 1 335 ? 14.422 -2.992 -16.359 1 86 335 ASN B CA 1
ATOM 6155 C C . ASN B 1 335 ? 12.914 -3.162 -16.219 1 86 335 ASN B C 1
ATOM 6157 O O . ASN B 1 335 ? 12.312 -2.617 -15.297 1 86 335 ASN B O 1
ATOM 6161 N N . GLN B 1 336 ? 12.336 -3.891 -17.047 1 82.75 336 GLN B N 1
ATOM 6162 C CA . GLN B 1 336 ? 10.914 -4.184 -16.922 1 82.75 336 GLN B CA 1
ATOM 6163 C C . GLN B 1 336 ? 10.625 -5.016 -15.68 1 82.75 336 GLN B C 1
ATOM 6165 O O . GLN B 1 336 ? 9.5 -5.027 -15.18 1 82.75 336 GLN B O 1
ATOM 6170 N N . ARG B 1 337 ? 11.648 -5.719 -15.195 1 80.06 337 ARG B N 1
ATOM 6171 C CA . ARG B 1 337 ? 11.508 -6.496 -13.969 1 80.06 337 ARG B CA 1
ATOM 6172 C C . ARG B 1 337 ? 11.117 -5.605 -12.797 1 80.06 337 ARG B C 1
ATOM 6174 O O . ARG B 1 337 ? 10.273 -5.984 -11.969 1 80.06 337 ARG B O 1
ATOM 6181 N N . GLY B 1 338 ? 11.836 -4.52 -12.703 1 71.38 338 GLY B N 1
ATOM 6182 C CA . GLY B 1 338 ? 11.562 -3.58 -11.633 1 71.38 338 GLY B CA 1
ATOM 6183 C C . GLY B 1 338 ? 10.109 -3.143 -11.578 1 71.38 338 GLY B C 1
ATOM 6184 O O . GLY B 1 338 ? 9.492 -3.15 -10.508 1 71.38 338 GLY B O 1
ATOM 6185 N N . ASP B 1 339 ? 9.57 -2.902 -12.688 1 66.81 339 ASP B N 1
ATOM 6186 C CA . ASP B 1 339 ? 8.188 -2.432 -12.75 1 66.81 339 ASP B CA 1
ATOM 6187 C C . ASP B 1 339 ? 7.207 -3.568 -12.477 1 66.81 339 ASP B C 1
ATOM 6189 O O . ASP B 1 339 ? 6.277 -3.412 -11.68 1 66.81 339 ASP B O 1
ATOM 6193 N N . ASP B 1 340 ? 7.574 -4.637 -12.969 1 78.38 340 ASP B N 1
ATOM 6194 C CA . ASP B 1 340 ? 6.645 -5.758 -12.891 1 78.38 340 ASP B CA 1
ATOM 6195 C C . ASP B 1 340 ? 6.73 -6.449 -11.531 1 78.38 340 ASP B C 1
ATOM 6197 O O . ASP B 1 340 ? 5.738 -6.543 -10.805 1 78.38 340 ASP B O 1
ATOM 6201 N N . SER B 1 341 ? 7.945 -6.816 -11.195 1 80.12 341 SER B N 1
ATOM 6202 C CA . SER B 1 341 ? 8.125 -7.602 -9.984 1 80.12 341 SER B CA 1
ATOM 6203 C C . SER B 1 341 ? 7.879 -6.754 -8.734 1 80.12 341 SER B C 1
ATOM 6205 O O . SER B 1 341 ? 7.254 -7.215 -7.781 1 80.12 341 SER B O 1
ATOM 6207 N N . GLU B 1 342 ? 8.328 -5.559 -8.742 1 77.12 342 GLU B N 1
ATOM 6208 C CA . GLU B 1 342 ? 8.141 -4.672 -7.598 1 77.12 342 GLU B CA 1
ATOM 6209 C C . GLU B 1 342 ? 6.66 -4.391 -7.359 1 77.12 342 GLU B C 1
ATOM 6211 O O . GLU B 1 342 ? 6.203 -4.379 -6.211 1 77.12 342 GLU B O 1
ATOM 6216 N N . ASN B 1 343 ? 5.973 -4.254 -8.414 1 82.75 343 ASN B N 1
ATOM 6217 C CA . ASN B 1 343 ? 4.543 -4.004 -8.289 1 82.75 343 ASN B CA 1
ATOM 6218 C C . ASN B 1 343 ? 3.805 -5.227 -7.746 1 82.75 343 ASN B C 1
ATOM 6220 O O . ASN B 1 343 ? 2.875 -5.094 -6.945 1 82.75 343 ASN B O 1
ATOM 6224 N N . ARG B 1 344 ? 4.23 -6.32 -8.211 1 91.38 344 ARG B N 1
ATOM 6225 C CA . ARG B 1 344 ? 3.578 -7.547 -7.762 1 91.38 344 ARG B CA 1
ATOM 6226 C C . ARG B 1 344 ? 3.873 -7.816 -6.289 1 91.38 344 ARG B C 1
ATOM 6228 O O . ARG B 1 344 ? 2.98 -8.211 -5.535 1 91.38 344 ARG B O 1
ATOM 6235 N N . ILE B 1 345 ? 5.098 -7.598 -5.934 1 91.75 345 ILE B N 1
ATOM 6236 C CA . ILE B 1 345 ? 5.488 -7.77 -4.539 1 91.75 345 ILE B CA 1
ATOM 6237 C C . ILE B 1 345 ? 4.77 -6.738 -3.672 1 91.75 345 ILE B C 1
ATOM 6239 O O . ILE B 1 345 ? 4.309 -7.055 -2.572 1 91.75 345 ILE B O 1
ATOM 6243 N N . LYS B 1 346 ? 4.691 -5.551 -4.176 1 90.25 346 LYS B N 1
ATOM 6244 C CA . LYS B 1 346 ? 3.957 -4.5 -3.477 1 90.25 346 LYS B CA 1
ATOM 6245 C C . LYS B 1 346 ? 2.498 -4.898 -3.262 1 90.25 346 LYS B C 1
ATOM 6247 O O . LYS B 1 346 ? 1.941 -4.676 -2.186 1 90.25 346 LYS B O 1
ATOM 6252 N N . GLU B 1 347 ? 1.879 -5.445 -4.281 1 93.62 347 GLU B N 1
ATOM 6253 C CA . GLU B 1 347 ? 0.495 -5.895 -4.168 1 93.62 347 GLU B CA 1
ATOM 6254 C C . GLU B 1 347 ? 0.356 -7 -3.125 1 93.62 347 GLU B C 1
ATOM 6256 O O . GLU B 1 347 ? -0.59 -7 -2.336 1 93.62 347 GLU B O 1
ATOM 6261 N N . LEU B 1 348 ? 1.299 -7.891 -3.129 1 95.06 348 LEU B N 1
ATOM 6262 C CA . LEU B 1 348 ? 1.283 -8.977 -2.152 1 95.06 348 LEU B CA 1
ATOM 6263 C C . LEU B 1 348 ? 1.453 -8.43 -0.737 1 95.06 348 LEU B C 1
ATOM 6265 O O . LEU B 1 348 ? 0.686 -8.781 0.163 1 95.06 348 LEU B O 1
ATOM 6269 N N . LYS B 1 349 ? 2.365 -7.535 -0.537 1 92.81 349 LYS B N 1
ATOM 6270 C CA . LYS B 1 349 ? 2.711 -7.02 0.785 1 92.81 349 LYS B CA 1
ATOM 6271 C C . LYS B 1 349 ? 1.637 -6.066 1.301 1 92.81 349 LYS B C 1
ATOM 6273 O O . LYS B 1 349 ? 1.157 -6.215 2.428 1 92.81 349 LYS B O 1
ATOM 6278 N N . ILE B 1 350 ? 1.25 -5.148 0.475 1 92 350 ILE B N 1
ATOM 6279 C CA . ILE B 1 350 ? 0.358 -4.09 0.932 1 92 350 ILE B CA 1
ATOM 6280 C C . ILE B 1 350 ? -1.088 -4.457 0.608 1 92 350 ILE B C 1
ATOM 6282 O O . ILE B 1 350 ? -1.962 -4.387 1.476 1 92 350 ILE B O 1
ATOM 6286 N N . GLY B 1 351 ? -1.315 -4.859 -0.579 1 94.75 351 GLY B N 1
ATOM 6287 C CA . GLY B 1 351 ? -2.668 -5.195 -1 1 94.75 351 GLY B CA 1
ATOM 6288 C C . GLY B 1 351 ? -3.268 -6.348 -0.22 1 94.75 351 GLY B C 1
ATOM 6289 O O . GLY B 1 351 ? -4.43 -6.293 0.186 1 94.75 351 GLY B O 1
ATOM 6290 N N . PHE B 1 352 ? -2.406 -7.344 0.059 1 96.94 352 PHE B N 1
ATOM 6291 C CA . PHE B 1 352 ? -2.926 -8.539 0.709 1 96.94 352 PHE B CA 1
ATOM 6292 C C . PHE B 1 352 ? -2.4 -8.656 2.135 1 96.94 352 PHE B C 1
ATOM 6294 O O . PHE B 1 352 ? -2.514 -9.711 2.762 1 96.94 352 PHE B O 1
ATOM 6301 N N . GLY B 1 353 ? -1.765 -7.609 2.598 1 93.44 353 GLY B N 1
ATOM 6302 C CA . GLY B 1 353 ? -1.417 -7.5 4.004 1 93.44 353 GLY B CA 1
ATOM 6303 C C . GLY B 1 353 ? -0.237 -8.367 4.398 1 93.44 353 GLY B C 1
ATOM 6304 O O . GLY B 1 353 ? -0.074 -8.711 5.57 1 93.44 353 GLY B O 1
ATOM 6305 N N . MET B 1 354 ? 0.633 -8.758 3.514 1 95.06 354 MET B N 1
ATOM 6306 C CA . MET B 1 354 ? 1.741 -9.664 3.807 1 95.06 354 MET B CA 1
ATOM 6307 C C . MET B 1 354 ? 2.949 -8.891 4.328 1 95.06 354 MET B C 1
ATOM 6309 O O . MET B 1 354 ? 4.008 -9.477 4.57 1 95.06 354 MET B O 1
ATOM 6313 N N . GLU B 1 355 ? 2.738 -7.625 4.551 1 90.12 355 GLU B N 1
ATOM 6314 C CA . GLU B 1 355 ? 3.82 -6.863 5.164 1 90.12 355 GLU B CA 1
ATOM 6315 C C . GLU B 1 355 ? 3.801 -7 6.684 1 90.12 355 GLU B C 1
ATOM 6317 O O . GLU B 1 355 ? 4.738 -6.578 7.363 1 90.12 355 GLU B O 1
ATOM 6322 N N . ARG B 1 356 ? 2.729 -7.59 7.219 1 86.56 356 ARG B N 1
ATOM 6323 C CA . ARG B 1 356 ? 2.598 -7.812 8.656 1 86.56 356 ARG B CA 1
ATOM 6324 C C . ARG B 1 356 ? 2.414 -9.289 8.969 1 86.56 356 ARG B C 1
ATOM 6326 O O . ARG B 1 356 ? 1.592 -9.969 8.344 1 86.56 356 ARG B O 1
ATOM 6333 N N . MET B 1 357 ? 3.207 -9.734 9.914 1 91.88 357 MET B N 1
ATOM 6334 C CA . MET B 1 357 ? 3.082 -11.133 10.32 1 91.88 357 MET B CA 1
ATOM 6335 C C . MET B 1 357 ? 2.383 -11.25 11.664 1 91.88 357 MET B C 1
ATOM 6337 O O . MET B 1 357 ? 2.646 -10.461 12.578 1 91.88 357 MET B O 1
ATOM 6341 N N . PRO B 1 358 ? 1.518 -12.195 11.82 1 91.81 358 PRO B N 1
ATOM 6342 C CA . PRO B 1 358 ? 0.64 -12.266 12.992 1 91.81 358 PRO B CA 1
ATOM 6343 C C . PRO B 1 358 ? 1.31 -12.93 14.195 1 91.81 358 PRO B C 1
ATOM 6345 O O . PRO B 1 358 ? 0.807 -12.828 15.32 1 91.81 358 PRO B O 1
ATOM 6348 N N . SER B 1 359 ? 2.387 -13.656 13.984 1 88.75 359 SER B N 1
ATOM 6349 C CA . SER B 1 359 ? 2.973 -14.461 15.055 1 88.75 359 SER B CA 1
ATOM 6350 C C . SER B 1 359 ? 4.453 -14.141 15.234 1 88.75 359 SER B C 1
ATOM 6352 O O . SER B 1 359 ? 5.059 -13.469 14.398 1 88.75 359 SER B O 1
ATOM 6354 N N . GLY B 1 360 ? 4.949 -14.539 16.359 1 84.62 360 GLY B N 1
ATOM 6355 C CA . GLY B 1 360 ? 6.383 -14.445 16.578 1 84.62 360 GLY B CA 1
ATOM 6356 C C . GLY B 1 360 ? 7.137 -15.68 16.125 1 84.62 360 GLY B C 1
ATOM 6357 O O . GLY B 1 360 ? 8.367 -15.703 16.141 1 84.62 360 GLY B O 1
ATOM 6358 N N . GLU B 1 361 ? 6.406 -16.672 15.719 1 89.25 361 GLU B N 1
ATOM 6359 C CA . GLU B 1 361 ? 7.016 -17.922 15.266 1 89.25 361 GLU B CA 1
ATOM 6360 C C . GLU B 1 361 ? 7.164 -17.938 13.742 1 89.25 361 GLU B C 1
ATOM 6362 O O . GLU B 1 361 ? 6.184 -17.781 13.016 1 89.25 361 GLU B O 1
ATOM 6367 N N . THR B 1 362 ? 8.344 -18.234 13.305 1 89.12 362 THR B N 1
ATOM 6368 C CA . THR B 1 362 ? 8.688 -18.156 11.891 1 89.12 362 THR B CA 1
ATOM 6369 C C . THR B 1 362 ? 7.824 -19.125 11.078 1 89.12 362 THR B C 1
ATOM 6371 O O . THR B 1 362 ? 7.32 -18.766 10.008 1 89.12 362 THR B O 1
ATOM 6374 N N . LYS B 1 363 ? 7.617 -20.328 11.547 1 92.31 363 LYS B N 1
ATOM 6375 C CA . LYS B 1 363 ? 6.875 -21.328 10.781 1 92.31 363 LYS B CA 1
ATOM 6376 C C . LYS B 1 363 ? 5.398 -20.953 10.68 1 92.31 363 LYS B C 1
ATOM 6378 O O . LYS B 1 363 ? 4.754 -21.219 9.664 1 92.31 363 LYS B O 1
ATOM 6383 N N . ALA B 1 364 ? 4.875 -20.438 11.773 1 94.5 364 ALA B N 1
ATOM 6384 C CA . ALA B 1 364 ? 3.502 -19.938 11.727 1 94.5 364 ALA B CA 1
ATOM 6385 C C . ALA B 1 364 ? 3.359 -18.812 10.719 1 94.5 364 ALA B C 1
ATOM 6387 O O . ALA B 1 364 ? 2.395 -18.781 9.945 1 94.5 364 ALA B O 1
ATOM 6388 N N . ASN B 1 365 ? 4.332 -17.938 10.719 1 94.31 365 ASN B N 1
ATOM 6389 C CA . ASN B 1 365 ? 4.336 -16.812 9.781 1 94.31 365 ASN B CA 1
ATOM 6390 C C . ASN B 1 365 ? 4.508 -17.297 8.336 1 94.31 365 ASN B C 1
ATOM 6392 O O . ASN B 1 365 ? 3.924 -16.719 7.414 1 94.31 365 ASN B O 1
ATOM 6396 N N . ALA B 1 366 ? 5.309 -18.328 8.195 1 95.75 366 ALA B N 1
ATOM 6397 C CA . ALA B 1 366 ? 5.484 -18.906 6.867 1 95.75 366 ALA B CA 1
ATOM 6398 C C . ALA B 1 366 ? 4.156 -19.422 6.316 1 95.75 366 ALA B C 1
ATOM 6400 O O . ALA B 1 366 ? 3.846 -19.203 5.141 1 95.75 366 ALA B O 1
ATOM 6401 N N . LEU B 1 367 ? 3.41 -20.078 7.16 1 97.25 367 LEU B N 1
ATOM 6402 C CA . LEU B 1 367 ? 2.109 -20.594 6.734 1 97.25 367 LEU B CA 1
ATOM 6403 C C . LEU B 1 367 ? 1.165 -19.438 6.391 1 97.25 367 LEU B C 1
ATOM 6405 O O . LEU B 1 367 ? 0.461 -19.5 5.379 1 97.25 367 LEU B O 1
ATOM 6409 N N . PHE B 1 368 ? 1.126 -18.453 7.199 1 97.25 368 PHE B N 1
ATOM 6410 C CA . PHE B 1 368 ? 0.288 -17.281 6.945 1 97.25 368 PHE B CA 1
ATOM 6411 C C . PHE B 1 368 ? 0.67 -16.609 5.629 1 97.25 368 PHE B C 1
ATOM 6413 O O . PHE B 1 368 ? -0.2 -16.25 4.832 1 97.25 368 PHE B O 1
ATOM 6420 N N . PHE B 1 369 ? 1.973 -16.484 5.414 1 96.88 369 PHE B N 1
ATOM 6421 C CA . PHE B 1 369 ? 2.461 -15.891 4.18 1 96.88 369 PHE B CA 1
ATOM 6422 C C . PHE B 1 369 ? 2.016 -16.703 2.971 1 96.88 369 PHE B C 1
ATOM 6424 O O . PHE B 1 369 ? 1.613 -16.141 1.949 1 96.88 369 PHE B O 1
ATOM 6431 N N . ARG B 1 370 ? 2.09 -17.969 3.064 1 97.75 370 ARG B N 1
ATOM 6432 C CA . ARG B 1 370 ? 1.685 -18.828 1.962 1 97.75 370 ARG B CA 1
ATOM 6433 C C . ARG B 1 370 ? 0.188 -18.719 1.696 1 97.75 370 ARG B C 1
ATOM 6435 O O . ARG B 1 370 ? -0.253 -18.797 0.548 1 97.75 370 ARG B O 1
ATOM 6442 N N . ILE B 1 371 ? -0.601 -18.578 2.738 1 98.31 371 ILE B N 1
ATOM 6443 C CA . ILE B 1 371 ? -2.025 -18.312 2.551 1 98.31 371 ILE B CA 1
ATOM 6444 C C . ILE B 1 371 ? -2.219 -17 1.805 1 98.31 371 ILE B C 1
ATOM 6446 O O . ILE B 1 371 ? -3.1 -16.891 0.948 1 98.31 371 ILE B O 1
ATOM 6450 N N . GLY B 1 372 ? -1.392 -16.031 2.139 1 98 372 GLY B N 1
ATOM 6451 C CA . GLY B 1 372 ? -1.411 -14.781 1.403 1 98 372 GLY B CA 1
ATOM 6452 C C . GLY B 1 372 ? -1.101 -14.953 -0.072 1 98 372 GLY B C 1
ATOM 6453 O O . GLY B 1 372 ? -1.741 -14.328 -0.921 1 98 372 GLY B O 1
ATOM 6454 N N . VAL B 1 373 ? -0.128 -15.773 -0.38 1 97.88 373 VAL B N 1
ATOM 6455 C CA . VAL B 1 373 ? 0.226 -16.062 -1.766 1 97.88 373 VAL B CA 1
ATOM 6456 C C . VAL B 1 373 ? -0.957 -16.719 -2.475 1 97.88 373 VAL B C 1
ATOM 6458 O O . VAL B 1 373 ? -1.279 -16.359 -3.611 1 97.88 373 VAL B O 1
ATOM 6461 N N . LEU B 1 374 ? -1.573 -17.656 -1.8 1 98.38 374 LEU B N 1
ATOM 6462 C CA . LEU B 1 374 ? -2.766 -18.297 -2.346 1 98.38 374 LEU B CA 1
ATOM 6463 C C . LEU B 1 374 ? -3.855 -17.266 -2.623 1 98.38 374 LEU B C 1
ATOM 6465 O O . LEU B 1 374 ? -4.477 -17.281 -3.689 1 98.38 374 LEU B O 1
ATOM 6469 N N . ALA B 1 375 ? -4.094 -16.375 -1.645 1 98.56 375 ALA B N 1
ATOM 6470 C CA . ALA B 1 375 ? -5.086 -15.312 -1.812 1 98.56 375 ALA B CA 1
ATOM 6471 C C . ALA B 1 375 ? -4.773 -14.453 -3.031 1 98.56 375 ALA B C 1
ATOM 6473 O O . ALA B 1 375 ? -5.668 -14.133 -3.816 1 98.56 375 ALA B O 1
ATOM 6474 N N . TYR B 1 376 ? -3.58 -14.125 -3.184 1 97.81 376 TYR B N 1
ATOM 6475 C CA . TYR B 1 376 ? -3.123 -13.305 -4.301 1 97.81 376 TYR B CA 1
ATOM 6476 C C . TYR B 1 376 ? -3.352 -14.023 -5.629 1 97.81 376 TYR B C 1
ATOM 6478 O O . TYR B 1 376 ? -3.904 -13.438 -6.566 1 97.81 376 TYR B O 1
ATOM 6486 N N . ASN B 1 377 ? -2.9 -15.273 -5.758 1 97.56 377 ASN B N 1
ATOM 6487 C CA . ASN B 1 377 ? -3.078 -16.047 -6.98 1 97.56 377 ASN B CA 1
ATOM 6488 C C . ASN B 1 377 ? -4.555 -16.219 -7.324 1 97.56 377 ASN B C 1
ATOM 6490 O O . ASN B 1 377 ? -4.941 -16.125 -8.492 1 97.56 377 ASN B O 1
ATOM 6494 N N . LEU B 1 378 ? -5.359 -16.5 -6.305 1 98.19 378 LEU B N 1
ATOM 6495 C CA . LEU B 1 378 ? -6.789 -16.656 -6.527 1 98.19 378 LEU B CA 1
ATOM 6496 C C . LEU B 1 378 ? -7.414 -15.359 -7.016 1 98.19 378 LEU B C 1
ATOM 6498 O O . LEU B 1 378 ? -8.312 -15.375 -7.867 1 98.19 378 LEU B O 1
ATOM 6502 N N . PHE B 1 379 ? -6.961 -14.273 -6.508 1 97.75 379 PHE B N 1
ATOM 6503 C CA . PHE B 1 379 ? -7.434 -12.977 -6.977 1 97.75 379 PHE B CA 1
ATOM 6504 C C . PHE B 1 379 ? -7.125 -12.789 -8.461 1 97.75 379 PHE B C 1
ATOM 6506 O O . PHE B 1 379 ? -7.98 -12.352 -9.227 1 97.75 379 PHE B O 1
ATOM 6513 N N . LEU B 1 380 ? -5.898 -13.133 -8.828 1 95.25 380 LEU B N 1
ATOM 6514 C CA . LEU B 1 380 ? -5.516 -12.992 -10.234 1 95.25 380 LEU B CA 1
ATOM 6515 C C . LEU B 1 380 ? -6.387 -13.867 -11.125 1 95.25 380 LEU B C 1
ATOM 6517 O O . LEU B 1 380 ? -6.789 -13.445 -12.211 1 95.25 380 LEU B O 1
ATOM 6521 N N . LEU B 1 381 ? -6.645 -15.07 -10.664 1 95.06 381 LEU B N 1
ATOM 6522 C CA . LEU B 1 381 ? -7.516 -15.969 -11.422 1 95.06 381 LEU B CA 1
ATOM 6523 C C . LEU B 1 381 ? -8.93 -15.414 -11.508 1 95.06 381 LEU B C 1
ATOM 6525 O O . LEU B 1 381 ? -9.555 -15.445 -12.57 1 95.06 381 LEU B O 1
ATOM 6529 N N . PHE B 1 382 ? -9.477 -14.898 -10.398 1 96.88 382 PHE B N 1
ATOM 6530 C CA . PHE B 1 382 ? -10.797 -14.281 -10.344 1 96.88 382 PHE B CA 1
ATOM 6531 C C . PHE B 1 382 ? -10.883 -13.109 -11.312 1 96.88 382 PHE B C 1
ATOM 6533 O O . PHE B 1 382 ? -11.844 -13 -12.086 1 96.88 382 PHE B O 1
ATOM 6540 N N . ARG B 1 383 ? -9.898 -12.273 -11.273 1 94.88 383 ARG B N 1
ATOM 6541 C CA . ARG B 1 383 ? -9.828 -11.094 -12.125 1 94.88 383 ARG B CA 1
ATOM 6542 C C . ARG B 1 383 ? -9.82 -11.477 -13.602 1 94.88 383 ARG B C 1
ATOM 6544 O O . ARG B 1 383 ? -10.523 -10.875 -14.414 1 94.88 383 ARG B O 1
ATOM 6551 N N . GLY B 1 384 ? -9.094 -12.508 -13.969 1 90.31 384 GLY B N 1
ATOM 6552 C CA . GLY B 1 384 ? -8.922 -12.898 -15.359 1 90.31 384 GLY B CA 1
ATOM 6553 C C . GLY B 1 384 ? -10.078 -13.727 -15.898 1 90.31 384 GLY B C 1
ATOM 6554 O O . GLY B 1 384 ? -10.43 -13.625 -17.078 1 90.31 384 GLY B O 1
ATOM 6555 N N . GLN B 1 385 ? -10.703 -14.539 -15.008 1 91 385 GLN B N 1
ATOM 6556 C CA . GLN B 1 385 ? -11.672 -15.516 -15.5 1 91 385 GLN B CA 1
ATOM 6557 C C . GLN B 1 385 ? -13.102 -15.055 -15.227 1 91 385 GLN B C 1
ATOM 6559 O O . GLN B 1 385 ? -14.023 -15.422 -15.953 1 91 385 GLN B O 1
ATOM 6564 N N . ILE B 1 386 ? -13.281 -14.344 -14.148 1 95.31 386 ILE B N 1
ATOM 6565 C CA . ILE B 1 386 ? -14.641 -14.055 -13.719 1 95.31 386 ILE B CA 1
ATOM 6566 C C . ILE B 1 386 ? -14.977 -12.594 -14.016 1 95.31 386 ILE B C 1
ATOM 6568 O O . ILE B 1 386 ? -16.016 -12.297 -14.617 1 95.31 386 ILE B O 1
ATOM 6572 N N . LEU B 1 387 ? -14.039 -11.742 -13.609 1 95.38 387 LEU B N 1
ATOM 6573 C CA . LEU B 1 387 ? -14.32 -10.328 -13.812 1 95.38 387 LEU B CA 1
ATOM 6574 C C . LEU B 1 387 ? -14.211 -9.961 -15.289 1 95.38 387 LEU B C 1
ATOM 6576 O O . LEU B 1 387 ? -13.578 -10.68 -16.062 1 95.38 387 LEU B O 1
ATOM 6580 N N . SER B 1 388 ? -14.789 -8.922 -15.719 1 85.06 388 SER B N 1
ATOM 6581 C CA . SER B 1 388 ? -14.766 -8.469 -17.109 1 85.06 388 SER B CA 1
ATOM 6582 C C . SER B 1 388 ? -13.391 -7.941 -17.484 1 85.06 388 SER B C 1
ATOM 6584 O O . SER B 1 388 ? -12.531 -7.738 -16.625 1 85.06 388 SER B O 1
ATOM 6586 N N . ASP B 1 389 ? -13.219 -7.684 -18.75 1 85.56 389 ASP B N 1
ATOM 6587 C CA . ASP B 1 389 ? -11.961 -7.207 -19.328 1 85.56 389 ASP B CA 1
ATOM 6588 C C . ASP B 1 389 ? -11.609 -5.82 -18.797 1 85.56 389 ASP B C 1
ATOM 6590 O O . ASP B 1 389 ? -10.438 -5.426 -18.812 1 85.56 389 ASP B O 1
ATOM 6594 N N . ALA B 1 390 ? -12.625 -5.191 -18.281 1 85.62 390 ALA B N 1
ATOM 6595 C CA . ALA B 1 390 ? -12.398 -3.854 -17.75 1 85.62 390 ALA B CA 1
ATOM 6596 C C . ALA B 1 390 ? -11.484 -3.898 -16.531 1 85.62 390 ALA B C 1
ATOM 6598 O O . ALA B 1 390 ? -10.859 -2.893 -16.172 1 85.62 390 ALA B O 1
ATOM 6599 N N . PHE B 1 391 ? -11.336 -5.141 -15.922 1 91.44 391 PHE B N 1
ATOM 6600 C CA . PHE B 1 391 ? -10.57 -5.254 -14.695 1 91.44 391 PHE B CA 1
ATOM 6601 C C . PHE B 1 391 ? -9.25 -5.98 -14.945 1 91.44 391 PHE B C 1
ATOM 6603 O O . PHE B 1 391 ? -8.578 -6.398 -14 1 91.44 391 PHE B O 1
ATOM 6610 N N . ASP B 1 392 ? -8.781 -6.141 -16.172 1 86.94 392 ASP B N 1
ATOM 6611 C CA . ASP B 1 392 ? -7.633 -6.973 -16.516 1 86.94 392 ASP B CA 1
ATOM 6612 C C . ASP B 1 392 ? -6.371 -6.492 -15.789 1 86.94 392 ASP B C 1
ATOM 6614 O O . ASP B 1 392 ? -5.52 -7.297 -15.422 1 86.94 392 ASP B O 1
ATOM 6618 N N . ARG B 1 393 ? -6.285 -5.184 -15.516 1 85.62 393 ARG B N 1
ATOM 6619 C CA . ARG B 1 393 ? -5.07 -4.656 -14.906 1 85.62 393 ARG B CA 1
ATOM 6620 C C . ARG B 1 393 ? -5.359 -4.078 -13.523 1 85.62 393 ARG B C 1
ATOM 6622 O O . ARG B 1 393 ? -4.523 -3.375 -12.953 1 85.62 393 ARG B O 1
ATOM 6629 N N . ALA B 1 394 ? -6.562 -4.41 -13.055 1 92.19 394 ALA B N 1
ATOM 6630 C CA . ALA B 1 394 ? -6.973 -3.811 -11.789 1 92.19 394 ALA B CA 1
ATOM 6631 C C . ALA B 1 394 ? -6.234 -4.445 -10.617 1 92.19 394 ALA B C 1
ATOM 6633 O O . ALA B 1 394 ? -6.043 -5.664 -10.578 1 92.19 394 ALA B O 1
ATOM 6634 N N . GLN B 1 395 ? -5.785 -3.596 -9.719 1 92.62 395 GLN B N 1
ATOM 6635 C CA . GLN B 1 395 ? -5.238 -4.078 -8.453 1 92.62 395 GLN B CA 1
ATOM 6636 C C . GLN B 1 395 ? -6.352 -4.336 -7.441 1 92.62 395 GLN B C 1
ATOM 6638 O O . GLN B 1 395 ? -7.504 -3.967 -7.668 1 92.62 395 GLN B O 1
ATOM 6643 N N . ILE B 1 396 ? -6.027 -4.988 -6.336 1 96.31 396 ILE B N 1
ATOM 6644 C CA . ILE B 1 396 ? -7.012 -5.477 -5.375 1 96.31 396 ILE B CA 1
ATOM 6645 C C . ILE B 1 396 ? -7.793 -4.305 -4.793 1 96.31 396 ILE B C 1
ATOM 6647 O O . ILE B 1 396 ? -8.992 -4.418 -4.535 1 96.31 396 ILE B O 1
ATOM 6651 N N . GLN B 1 397 ? -7.156 -3.16 -4.582 1 94.19 397 GLN B N 1
ATOM 6652 C CA . GLN B 1 397 ? -7.832 -2.008 -3.996 1 94.19 397 GLN B CA 1
ATOM 6653 C C . GLN B 1 397 ? -8.961 -1.514 -4.898 1 94.19 397 GLN B C 1
ATOM 6655 O O . GLN B 1 397 ? -10.023 -1.12 -4.418 1 94.19 397 GLN B O 1
ATOM 6660 N N . THR B 1 398 ? -8.688 -1.554 -6.172 1 94 398 THR B N 1
ATOM 6661 C CA . THR B 1 398 ? -9.703 -1.142 -7.141 1 94 398 THR B CA 1
ATOM 6662 C C . THR B 1 398 ? -10.875 -2.111 -7.137 1 94 398 THR B C 1
ATOM 6664 O O . THR B 1 398 ? -12.039 -1.688 -7.145 1 94 398 THR B O 1
ATOM 6667 N N . VAL B 1 399 ? -10.586 -3.354 -7.102 1 96.62 399 VAL B N 1
ATOM 6668 C CA . VAL B 1 399 ? -11.633 -4.367 -7.125 1 96.62 399 VAL B CA 1
ATOM 6669 C C . VAL B 1 399 ? -12.453 -4.297 -5.84 1 96.62 399 VAL B C 1
ATOM 6671 O O . VAL B 1 399 ? -13.68 -4.457 -5.867 1 96.62 399 VAL B O 1
ATOM 6674 N N . ARG B 1 400 ? -11.797 -4.016 -4.695 1 96.88 400 ARG B N 1
ATOM 6675 C CA . ARG B 1 400 ? -12.523 -3.834 -3.443 1 96.88 400 ARG B CA 1
ATOM 6676 C C . ARG B 1 400 ? -13.523 -2.686 -3.551 1 96.88 400 ARG B C 1
ATOM 6678 O O . ARG B 1 400 ? -14.695 -2.842 -3.211 1 96.88 400 ARG B O 1
ATOM 6685 N N . TRP B 1 401 ? -13.062 -1.59 -4.105 1 95.56 401 TRP B N 1
ATOM 6686 C CA . TRP B 1 401 ? -13.852 -0.362 -4.176 1 95.56 401 TRP B CA 1
ATOM 6687 C C . TRP B 1 401 ? -15.008 -0.51 -5.156 1 95.56 401 TRP B C 1
ATOM 6689 O O . TRP B 1 401 ? -16.125 -0.091 -4.875 1 95.56 401 TRP B O 1
ATOM 6699 N N . GLN B 1 402 ? -14.773 -1.247 -6.258 1 94.56 402 GLN B N 1
ATOM 6700 C CA . GLN B 1 402 ? -15.734 -1.204 -7.352 1 94.56 402 GLN B CA 1
ATOM 6701 C C . GLN B 1 402 ? -16.594 -2.465 -7.375 1 94.56 402 GLN B C 1
ATOM 6703 O O . GLN B 1 402 ? -17.672 -2.473 -7.969 1 94.56 402 GLN B O 1
ATOM 6708 N N . VAL B 1 403 ? -16.094 -3.537 -6.758 1 96.31 403 VAL B N 1
ATOM 6709 C CA . VAL B 1 403 ? -16.797 -4.805 -6.949 1 96.31 403 VAL B CA 1
ATOM 6710 C C . VAL B 1 403 ? -17.188 -5.387 -5.594 1 96.31 403 VAL B C 1
ATOM 6712 O O . VAL B 1 403 ? -18.359 -5.684 -5.359 1 96.31 403 VAL B O 1
ATOM 6715 N N . TYR B 1 404 ? -16.297 -5.469 -4.613 1 97.5 404 TYR B N 1
ATOM 6716 C CA . TYR B 1 404 ? -16.562 -6.188 -3.371 1 97.5 404 TYR B CA 1
ATOM 6717 C C . TYR B 1 404 ? -17.469 -5.383 -2.453 1 97.5 404 TYR B C 1
ATOM 6719 O O . TYR B 1 404 ? -18.391 -5.93 -1.849 1 97.5 404 TYR B O 1
ATOM 6727 N N . GLN B 1 405 ? -17.203 -4.062 -2.35 1 95.88 405 GLN B N 1
ATOM 6728 C CA . GLN B 1 405 ? -17.875 -3.223 -1.358 1 95.88 405 GLN B CA 1
ATOM 6729 C C . GLN B 1 405 ? -19.219 -2.732 -1.873 1 95.88 405 GLN B C 1
ATOM 6731 O O . GLN B 1 405 ? -19.391 -1.545 -2.156 1 95.88 405 GLN B O 1
ATOM 6736 N N . VAL B 1 406 ? -20.125 -3.605 -1.896 1 95.94 406 VAL B N 1
ATOM 6737 C CA . VAL B 1 406 ? -21.5 -3.338 -2.314 1 95.94 406 VAL B CA 1
ATOM 6738 C C . VAL B 1 406 ? -22.469 -3.779 -1.219 1 95.94 406 VAL B C 1
ATOM 6740 O O . VAL B 1 406 ? -22.312 -4.852 -0.634 1 95.94 406 VAL B O 1
ATOM 6743 N N . ALA B 1 407 ? -23.391 -2.889 -0.959 1 96.38 407 ALA B N 1
ATOM 6744 C CA . ALA B 1 407 ? -24.391 -3.236 0.039 1 96.38 407 ALA B CA 1
ATOM 6745 C C . ALA B 1 407 ? -25.406 -4.238 -0.521 1 96.38 407 ALA B C 1
ATOM 6747 O O . ALA B 1 407 ? -25.797 -4.141 -1.685 1 96.38 407 ALA B O 1
ATOM 6748 N N . GLY B 1 408 ? -25.734 -5.234 0.284 1 96.88 408 GLY B N 1
ATOM 6749 C CA . GLY B 1 408 ? -26.75 -6.215 -0.058 1 96.88 408 GLY B CA 1
ATOM 6750 C C . GLY B 1 408 ? -27.609 -6.625 1.126 1 96.88 408 GLY B C 1
ATOM 6751 O O . GLY B 1 408 ? -27.141 -6.637 2.264 1 96.88 408 GLY B O 1
ATOM 6752 N N . LYS B 1 409 ? -28.859 -6.867 0.818 1 96.62 409 LYS B N 1
ATOM 6753 C CA . LYS B 1 409 ? -29.781 -7.402 1.808 1 96.62 409 LYS B CA 1
ATOM 6754 C C . LYS B 1 409 ? -30.031 -8.891 1.579 1 96.62 409 LYS B C 1
ATOM 6756 O O . LYS B 1 409 ? -30.234 -9.32 0.442 1 96.62 409 LYS B O 1
ATOM 6761 N N . VAL B 1 410 ? -29.906 -9.641 2.641 1 96.81 410 VAL B N 1
ATOM 6762 C CA . VAL B 1 410 ? -30.109 -11.086 2.553 1 96.81 410 VAL B CA 1
ATOM 6763 C C . VAL B 1 410 ? -31.438 -11.469 3.213 1 96.81 410 VAL B C 1
ATOM 6765 O O . VAL B 1 410 ? -31.656 -11.18 4.391 1 96.81 410 VAL B O 1
ATOM 6768 N N . VAL B 1 411 ? -32.25 -12.055 2.422 1 95.5 411 VAL B N 1
ATOM 6769 C CA . VAL B 1 411 ? -33.594 -12.414 2.914 1 95.5 411 VAL B CA 1
ATOM 6770 C C . VAL B 1 411 ? -33.875 -13.891 2.615 1 95.5 411 VAL B C 1
ATOM 6772 O O . VAL B 1 411 ? -33.438 -14.414 1.59 1 95.5 411 VAL B O 1
ATOM 6775 N N . ARG B 1 412 ? -34.469 -14.539 3.555 1 92.56 412 ARG B N 1
ATOM 6776 C CA . ARG B 1 412 ? -35 -15.883 3.312 1 92.56 412 ARG B CA 1
ATOM 6777 C C . ARG B 1 412 ? -36.469 -15.844 2.988 1 92.56 412 ARG B C 1
ATOM 6779 O O . ARG B 1 412 ? -37.281 -15.281 3.75 1 92.56 412 ARG B O 1
ATOM 6786 N N . HIS B 1 413 ? -36.844 -16.25 1.87 1 90.06 413 HIS B N 1
ATOM 6787 C CA . HIS B 1 413 ? -38.25 -16.266 1.426 1 90.06 413 HIS B CA 1
ATOM 6788 C C . HIS B 1 413 ? -38.594 -17.594 0.79 1 90.06 413 HIS B C 1
ATOM 6790 O O . HIS B 1 413 ? -37.938 -18.047 -0.155 1 90.06 413 HIS B O 1
ATOM 6796 N N . ALA B 1 414 ? -39.688 -18.25 1.229 1 89.75 414 ALA B N 1
ATOM 6797 C CA . ALA B 1 414 ? -40.219 -19.5 0.689 1 89.75 414 ALA B CA 1
ATOM 6798 C C . ALA B 1 414 ? -39.094 -20.547 0.562 1 89.75 414 ALA B C 1
ATOM 6800 O O . ALA B 1 414 ? -38.969 -21.172 -0.492 1 89.75 414 ALA B O 1
ATOM 6801 N N . GLY B 1 415 ? -38.219 -20.641 1.511 1 86.75 415 GLY B N 1
ATOM 6802 C CA . GLY B 1 415 ? -37.188 -21.672 1.572 1 86.75 415 GLY B CA 1
ATOM 6803 C C . GLY B 1 415 ? -35.938 -21.312 0.783 1 86.75 415 GLY B C 1
ATOM 6804 O O . GLY B 1 415 ? -34.938 -22.047 0.814 1 86.75 415 GLY B O 1
ATOM 6805 N N . ALA B 1 416 ? -36.031 -20.156 0.101 1 91.12 416 ALA B N 1
ATOM 6806 C CA . ALA B 1 416 ? -34.875 -19.766 -0.716 1 91.12 416 ALA B CA 1
ATOM 6807 C C . ALA B 1 416 ? -34.156 -18.578 -0.099 1 91.12 416 ALA B C 1
ATOM 6809 O O . ALA B 1 416 ? -34.781 -17.703 0.49 1 91.12 416 ALA B O 1
ATOM 6810 N N . LEU B 1 417 ? -32.812 -18.625 -0.207 1 94.81 417 LEU B N 1
ATOM 6811 C CA . LEU B 1 417 ? -32 -17.5 0.221 1 94.81 417 LEU B CA 1
ATOM 6812 C C . LEU B 1 417 ? -31.828 -16.484 -0.905 1 94.81 417 LEU B C 1
ATOM 6814 O O . LEU B 1 417 ? -31.484 -16.844 -2.031 1 94.81 417 LEU B O 1
ATOM 6818 N N . LEU B 1 418 ? -32.156 -15.195 -0.638 1 96.62 418 LEU B N 1
ATOM 6819 C CA . LEU B 1 418 ? -32.094 -14.133 -1.641 1 96.62 418 LEU B CA 1
ATOM 6820 C C . LEU B 1 418 ? -31.062 -13.078 -1.264 1 96.62 418 LEU B C 1
ATOM 6822 O O . LEU B 1 418 ? -30.984 -12.664 -0.105 1 96.62 418 LEU B O 1
ATOM 6826 N N . LEU B 1 419 ? -30.25 -12.766 -2.199 1 97.5 419 LEU B N 1
ATOM 6827 C CA . LEU B 1 419 ? -29.422 -11.57 -2.098 1 97.5 419 LEU B CA 1
ATOM 6828 C C . LEU B 1 419 ? -30.016 -10.422 -2.91 1 97.5 419 LEU B C 1
ATOM 6830 O O . LEU B 1 419 ? -30.094 -10.508 -4.137 1 97.5 419 LEU B O 1
ATOM 6834 N N . LYS B 1 420 ? -30.453 -9.414 -2.244 1 97.31 420 LYS B N 1
ATOM 6835 C CA . LYS B 1 420 ? -31.031 -8.234 -2.902 1 97.31 420 LYS B CA 1
ATOM 6836 C C . LYS B 1 420 ? -30 -7.121 -3.02 1 97.31 420 LYS B C 1
ATOM 6838 O O . LYS B 1 420 ? -29.391 -6.715 -2.021 1 97.31 420 LYS B O 1
ATOM 6843 N N . VAL B 1 421 ? -29.781 -6.656 -4.25 1 96.19 421 VAL B N 1
ATOM 6844 C CA . VAL B 1 421 ? -28.844 -5.566 -4.508 1 96.19 421 VAL B CA 1
ATOM 6845 C C . VAL B 1 421 ? -29.531 -4.484 -5.336 1 96.19 421 VAL B C 1
ATOM 6847 O O . VAL B 1 421 ? -30.672 -4.652 -5.762 1 96.19 421 VAL B O 1
ATOM 6850 N N . ALA B 1 422 ? -28.859 -3.33 -5.48 1 93.69 422 ALA B N 1
ATOM 6851 C CA . ALA B 1 422 ? -29.406 -2.254 -6.305 1 93.69 422 ALA B CA 1
ATOM 6852 C C . ALA B 1 422 ? -29.688 -2.738 -7.723 1 93.69 422 ALA B C 1
ATOM 6854 O O . ALA B 1 422 ? -28.953 -3.559 -8.266 1 93.69 422 ALA B O 1
ATOM 6855 N N . ASP B 1 423 ? -30.641 -2.141 -8.336 1 93.31 423 ASP B N 1
ATOM 6856 C CA . ASP B 1 423 ? -31.156 -2.59 -9.633 1 93.31 423 ASP B CA 1
ATOM 6857 C C . ASP B 1 423 ? -30.062 -2.502 -10.703 1 93.31 423 ASP B C 1
ATOM 6859 O O . ASP B 1 423 ? -29.938 -3.393 -11.539 1 93.31 423 ASP B O 1
ATOM 6863 N N . ASP B 1 424 ? -29.312 -1.499 -10.656 1 91.25 424 ASP B N 1
ATOM 6864 C CA . ASP B 1 424 ? -28.312 -1.26 -11.703 1 91.25 424 ASP B CA 1
ATOM 6865 C C . ASP B 1 424 ? -27.156 -2.242 -11.586 1 91.25 424 ASP B C 1
ATOM 6867 O O . ASP B 1 424 ? -26.375 -2.402 -12.523 1 91.25 424 ASP B O 1
ATOM 6871 N N . LEU B 1 425 ? -27.047 -3.018 -10.484 1 93.56 425 LEU B N 1
ATOM 6872 C CA . LEU B 1 425 ? -25.938 -3.938 -10.258 1 93.56 425 LEU B CA 1
ATOM 6873 C C . LEU B 1 425 ? -26.344 -5.367 -10.617 1 93.56 425 LEU B C 1
ATOM 6875 O O . LEU B 1 425 ? -25.469 -6.238 -10.758 1 93.56 425 LEU B O 1
ATOM 6879 N N . LEU B 1 426 ? -27.609 -5.637 -10.758 1 94.88 426 LEU B N 1
ATOM 6880 C CA . LEU B 1 426 ? -28.125 -6.988 -10.922 1 94.88 426 LEU B CA 1
ATOM 6881 C C . LEU B 1 426 ? -27.516 -7.664 -12.141 1 94.88 426 LEU B C 1
ATOM 6883 O O . LEU B 1 426 ? -27.031 -8.797 -12.055 1 94.88 426 LEU B O 1
ATOM 6887 N N . PRO B 1 427 ? -27.453 -6.941 -13.328 1 94.62 427 PRO B N 1
ATOM 6888 C CA . PRO B 1 427 ? -26.859 -7.609 -14.484 1 94.62 427 PRO B CA 1
ATOM 6889 C C . PRO B 1 427 ? -25.391 -7.957 -14.281 1 94.62 427 PRO B C 1
ATOM 6891 O O . PRO B 1 427 ? -24.922 -9.016 -14.727 1 94.62 427 PRO B O 1
ATOM 6894 N N . PHE B 1 428 ? -24.75 -7.078 -13.703 1 94.69 428 PHE B N 1
ATOM 6895 C CA . PHE B 1 428 ? -23.328 -7.285 -13.43 1 94.69 428 PHE B CA 1
ATOM 6896 C C . PHE B 1 428 ? -23.125 -8.508 -12.539 1 94.69 428 PHE B C 1
ATOM 6898 O O . PHE B 1 428 ? -22.297 -9.367 -12.844 1 94.69 428 PHE B O 1
ATOM 6905 N N . PHE B 1 429 ? -23.859 -8.672 -11.461 1 96.44 429 PHE B N 1
ATOM 6906 C CA . PHE B 1 429 ? -23.781 -9.789 -10.531 1 96.44 429 PHE B CA 1
ATOM 6907 C C . PHE B 1 429 ? -24.156 -11.094 -11.227 1 96.44 429 PHE B C 1
ATOM 6909 O O . PHE B 1 429 ? -23.484 -12.117 -11.031 1 96.44 429 PHE B O 1
ATOM 6916 N N . GLN B 1 430 ? -25.172 -11.023 -12.023 1 96.12 430 GLN B N 1
ATOM 6917 C CA . GLN B 1 430 ? -25.625 -12.211 -12.742 1 96.12 430 GLN B CA 1
ATOM 6918 C C . GLN B 1 430 ? -24.562 -12.734 -13.688 1 96.12 430 GLN B C 1
ATOM 6920 O O . GLN B 1 430 ? -24.312 -13.938 -13.758 1 96.12 430 GLN B O 1
ATOM 6925 N N . ALA B 1 431 ? -23.953 -11.812 -14.336 1 95.88 431 ALA B N 1
ATOM 6926 C CA . ALA B 1 431 ? -22.906 -12.203 -15.281 1 95.88 431 ALA B CA 1
ATOM 6927 C C . ALA B 1 431 ? -21.766 -12.898 -14.57 1 95.88 431 ALA B C 1
ATOM 6929 O O . ALA B 1 431 ? -21.219 -13.891 -15.078 1 95.88 431 ALA B O 1
ATOM 6930 N N . LEU B 1 432 ? -21.359 -12.406 -13.445 1 96.56 432 LEU B N 1
ATOM 6931 C CA . LEU B 1 432 ? -20.25 -12.984 -12.711 1 96.56 432 LEU B CA 1
ATOM 6932 C C . LEU B 1 432 ? -20.594 -14.367 -12.18 1 96.56 432 LEU B C 1
ATOM 6934 O O . LEU B 1 432 ? -19.766 -15.273 -12.195 1 96.56 432 LEU B O 1
ATOM 6938 N N . ARG B 1 433 ? -21.844 -14.555 -11.711 1 96.88 433 ARG B N 1
ATOM 6939 C CA . ARG B 1 433 ? -22.266 -15.867 -11.227 1 96.88 433 ARG B CA 1
ATOM 6940 C C . ARG B 1 433 ? -22.297 -16.891 -12.359 1 96.88 433 ARG B C 1
ATOM 6942 O O . ARG B 1 433 ? -21.938 -18.047 -12.164 1 96.88 433 ARG B O 1
ATOM 6949 N N . GLU B 1 434 ? -22.719 -16.422 -13.5 1 95.81 434 GLU B N 1
ATOM 6950 C CA . GLU B 1 434 ? -22.75 -17.312 -14.656 1 95.81 434 GLU B CA 1
ATOM 6951 C C . GLU B 1 434 ? -21.344 -17.766 -15.047 1 95.81 434 GLU B C 1
ATOM 6953 O O . GLU B 1 434 ? -21.141 -18.922 -15.406 1 95.81 434 GLU B O 1
ATOM 6958 N N . ARG B 1 435 ? -20.453 -16.891 -15.016 1 94.69 435 ARG B N 1
ATOM 6959 C CA . ARG B 1 435 ? -19.078 -17.234 -15.359 1 94.69 435 ARG B CA 1
ATOM 6960 C C . ARG B 1 435 ? -18.5 -18.219 -14.352 1 94.69 435 ARG B C 1
ATOM 6962 O O . ARG B 1 435 ? -17.734 -19.109 -14.719 1 94.69 435 ARG B O 1
ATOM 6969 N N . SER B 1 436 ? -18.797 -17.984 -13.086 1 96 436 SER B N 1
ATOM 6970 C CA . SER B 1 436 ? -18.344 -18.938 -12.07 1 96 436 SER B CA 1
ATOM 6971 C C . SER B 1 436 ? -18.938 -20.328 -12.328 1 96 436 SER B C 1
ATOM 6973 O O . SER B 1 436 ? -18.25 -21.344 -12.156 1 96 436 SER B O 1
ATOM 6975 N N . TYR B 1 437 ? -20.172 -20.328 -12.734 1 95.19 437 TYR B N 1
ATOM 6976 C CA . TYR B 1 437 ? -20.828 -21.594 -13.047 1 95.19 437 TYR B CA 1
ATOM 6977 C C . TYR B 1 437 ? -20.156 -22.281 -14.234 1 95.19 437 TYR B C 1
ATOM 6979 O O . TYR B 1 437 ? -19.906 -23.484 -14.219 1 95.19 437 TYR B O 1
ATOM 6987 N N . ARG B 1 438 ? -19.859 -21.516 -15.219 1 92.25 438 ARG B N 1
ATOM 6988 C CA . ARG B 1 438 ? -19.188 -22.047 -16.391 1 92.25 438 ARG B CA 1
ATOM 6989 C C . ARG B 1 438 ? -17.812 -22.609 -16.016 1 92.25 438 ARG B C 1
ATOM 6991 O O . ARG B 1 438 ? -17.406 -23.656 -16.531 1 92.25 438 ARG B O 1
ATOM 6998 N N . LEU B 1 439 ? -17.172 -21.922 -15.195 1 91.25 439 LEU B N 1
ATOM 6999 C CA . LEU B 1 439 ? -15.867 -22.391 -14.734 1 91.25 439 LEU B CA 1
ATOM 7000 C C . LEU B 1 439 ? -16 -23.719 -14 1 91.25 439 LEU B C 1
ATOM 7002 O O . LEU B 1 439 ? -15.195 -24.641 -14.203 1 91.25 439 LEU B O 1
ATOM 7006 N N . MET B 1 440 ? -16.984 -23.797 -13.125 1 92.12 440 MET B N 1
ATOM 7007 C CA . MET B 1 440 ? -17.234 -25.031 -12.383 1 92.12 440 MET B CA 1
ATOM 7008 C C . MET B 1 440 ? -17.469 -26.203 -13.328 1 92.12 440 MET B C 1
ATOM 7010 O O . MET B 1 440 ? -16.922 -27.297 -13.133 1 92.12 440 MET B O 1
ATOM 7014 N N . CYS B 1 441 ? -18.219 -25.906 -14.359 1 90.12 441 CYS B N 1
ATOM 7015 C CA . CYS B 1 441 ? -18.516 -26.953 -15.344 1 90.12 441 CYS B CA 1
ATOM 7016 C C . CYS B 1 441 ? -17.266 -27.375 -16.094 1 90.12 441 CYS B C 1
ATOM 7018 O O . CYS B 1 441 ? -17.109 -28.547 -16.422 1 90.12 441 CYS B O 1
ATOM 7020 N N . GLN B 1 442 ? -16.453 -26.484 -16.375 1 84 442 GLN B N 1
ATOM 7021 C CA . GLN B 1 442 ? -15.219 -26.781 -17.094 1 84 442 GLN B CA 1
ATOM 7022 C C . GLN B 1 442 ? -14.273 -27.625 -16.234 1 84 442 GLN B C 1
ATOM 7024 O O . GLN B 1 442 ? -13.516 -28.438 -16.766 1 84 442 GLN B O 1
ATOM 7029 N N . GLN B 1 443 ? -14.297 -27.359 -14.984 1 82.19 443 GLN B N 1
ATOM 7030 C CA . GLN B 1 443 ? -13.414 -28.094 -14.086 1 82.19 443 GLN B CA 1
ATOM 7031 C C . GLN B 1 443 ? -13.906 -29.531 -13.891 1 82.19 443 GLN B C 1
ATOM 7033 O O . GLN B 1 443 ? -13.102 -30.422 -13.625 1 82.19 443 GLN B O 1
ATOM 7038 N N . ARG B 1 444 ? -15.141 -29.766 -13.906 1 74 444 ARG B N 1
ATOM 7039 C CA . ARG B 1 444 ? -15.703 -31.094 -13.719 1 74 444 ARG B CA 1
ATOM 7040 C C . ARG B 1 444 ? -15.492 -31.969 -14.953 1 74 444 ARG B C 1
ATOM 7042 O O . ARG B 1 444 ? -15.445 -33.188 -14.859 1 74 444 ARG B O 1
ATOM 7049 N N . VAL B 1 445 ? -15.422 -31.359 -16.094 1 57.97 445 VAL B N 1
ATOM 7050 C CA . VAL B 1 445 ? -15.211 -32.125 -17.312 1 57.97 445 VAL B CA 1
ATOM 7051 C C . VAL B 1 445 ? -13.734 -32.469 -17.469 1 57.97 445 VAL B C 1
ATOM 7053 O O . VAL B 1 445 ? -13.383 -33.5 -18.031 1 57.97 445 VAL B O 1
ATOM 7056 N N . THR B 1 446 ? -12.867 -31.656 -16.984 1 52.31 446 THR B N 1
ATOM 7057 C CA . THR B 1 446 ? -11.453 -31.938 -17.188 1 52.31 446 THR B CA 1
ATOM 7058 C C . THR B 1 446 ? -10.883 -32.75 -16.031 1 52.31 446 THR B C 1
ATOM 7060 O O . THR B 1 446 ? -11.164 -32.469 -14.859 1 52.31 446 THR B O 1
#

Radius of gyration: 29.01 Å; Cα contacts (8 Å, |Δi|>4): 1625; chains: 2; bounding box: 85×69×67 Å

pLDDT: mean 87.82, std 14.16, range [31.64, 98.56]

Organism: NCBI:txid412449

Nearest PDB structures (foldseek):
  3ecp-assembly1_A-2  TM=5.483E-01  e=2.293E-10  Escherichia coli
  4dm0-assembly1_A-2  TM=5.554E-01  e=4.135E-10  Escherichia coli
  1mm8-assembly1_A-2  TM=5.442E-01  e=1.052E-09  Escherichia coli
  6yfr-assembly1_AA  TM=4.292E-01  e=4.002E+00  Leviviridae sp.
  4qk0-assembly2_D  TM=2.896E-01  e=6.542E+00  Geobacillus stearothermophilus

Sequence (892 aa):
MVRQHVLPFKLESTNDTMTSQAGLVLFGEFLHSLDLKREIDRAFGIPGSGAGYPASAYVLPLLLMLNGGGRSLSDLRMIARDKGLLSLLGIEAIPSTDAFGRWLRRMGGKGPGLSALERVIDRVVTVLGKRLRRRRRKAGGAPVREVTLDIDASQIVAEKEKAHWTYKGEKGYMPLVGHVRELSGMVVHEEFRDGNVSPGTGHVPFLKDCLRRLPDGVRVTRFRADSASYQAEVFNLCFEKGIRFVVGADLDAAVRAAIGMIPDTAWRPYRDGHIAETVHTMNKTHNAFRLIVVRKRVQGSLPGLPTEPPSFETRYKVLATNHKEIPEWVLDWYNQRGDDSENRIKELKIGFGMERMPSGETKANALFFRIGVLAYNLFLLFRGQILSDAFDRAQIQTVRWQVYQVAGKVVRHAGALLLKVADDLLPFFQALRERSYRLMCQQRVTMVRQHVLPFKLESTNDTMTSQAGLVLFGEFLHSLDLKREIDRAFGIPGSGAGYPASAYVLPLLLMLNGGGRSLSDLRMIARDKGLLSLLGIEAIPSTDAFGRWLRRMGGKGPGLSALERVIDRVVTVLGKRLRRRRRKAGGAPVREVTLDIDASQIVAEKEKAHWTYKGEKGYMPLVGHVRELSGMVVHEEFRDGNVSPGTGHVPFLKDCLRRLPDGVRVTRFRADSASYQAEVFNLCFEKGIRFVVGADLDAAVRAAIGMIPDTAWRPYRDGHIAETVHTMNKTHNAFRLIVVRKRVQGSLPGLPTEPPSFETRYKVLATNHKEIPEWVLDWYNQRGDDSENRIKELKIGFGMERMPSGETKANALFFRIGVLAYNLFLLFRGQILSDAFDRAQIQTVRWQVYQVAGKVVRHAGALLLKVADDLLPFFQALRERSYRLMCQQRVT

InterPro domains:
  IPR025668 Transposase DDE domain [PF13701] (12-424)
  IPR047960 IS1380 family transposase [NF033539] (10-423)